Protein AF-0000000087421245 (afdb_homodimer)

Structure (mmCIF, N/CA/C/O backbone):
data_AF-0000000087421245-model_v1
#
loop_
_entity.id
_entity.type
_entity.pdbx_description
1 polymer 'FG-GAP repeat protein'
#
loop_
_atom_site.group_PDB
_atom_site.id
_atom_site.type_symbol
_atom_site.label_atom_id
_atom_site.label_alt_id
_atom_site.label_comp_id
_atom_site.label_asym_id
_atom_site.label_entity_id
_atom_site.label_seq_id
_atom_site.pdbx_PDB_ins_code
_atom_site.Cartn_x
_atom_site.Cartn_y
_atom_site.Cartn_z
_atom_site.occupancy
_atom_site.B_iso_or_equiv
_atom_site.auth_seq_id
_atom_site.auth_comp_id
_atom_site.auth_asym_id
_atom_site.auth_atom_id
_atom_site.pdbx_PDB_model_num
ATOM 1 N N . MET A 1 1 ? -49.594 -112.5 31.422 1 24.48 1 MET A N 1
ATOM 2 C CA . MET A 1 1 ? -49.312 -111.688 32.594 1 24.48 1 MET A CA 1
ATOM 3 C C . MET A 1 1 ? -48.125 -110.688 32.281 1 24.48 1 MET A C 1
ATOM 5 O O . MET A 1 1 ? -47 -111 32.594 1 24.48 1 MET A O 1
ATOM 9 N N . LEU A 1 2 ? -48.156 -110.125 31.016 1 25.55 2 LEU A N 1
ATOM 10 C CA . LEU A 1 2 ? -47.094 -109.625 30.172 1 25.55 2 LEU A CA 1
ATOM 11 C C . LEU A 1 2 ? -46.562 -108.312 30.703 1 25.55 2 LEU A C 1
ATOM 13 O O . LEU A 1 2 ? -47.344 -107.312 30.844 1 25.55 2 LEU A O 1
ATOM 17 N N . LEU A 1 3 ? -45.5 -108.375 31.531 1 21.8 3 LEU A N 1
ATOM 18 C CA . LEU A 1 3 ? -44.906 -107.375 32.438 1 21.8 3 LEU A CA 1
ATOM 19 C C . LEU A 1 3 ? -44.375 -106.188 31.688 1 21.8 3 LEU A C 1
ATOM 21 O O . LEU A 1 3 ? -43.469 -106.312 30.859 1 21.8 3 LEU A O 1
ATOM 25 N N . LYS A 1 4 ? -45.25 -105.188 31.266 1 25.66 4 LYS A N 1
ATOM 26 C CA . LYS A 1 4 ? -45.125 -104.062 30.359 1 25.66 4 LYS A CA 1
ATOM 27 C C . LYS A 1 4 ? -44.062 -103.125 30.875 1 25.66 4 LYS A C 1
ATOM 29 O O . LYS A 1 4 ? -44.219 -102.5 31.938 1 25.66 4 LYS A O 1
ATOM 34 N N . THR A 1 5 ? -42.719 -103.438 30.656 1 22.73 5 THR A N 1
ATOM 35 C CA . THR A 1 5 ? -41.531 -102.875 31.266 1 22.73 5 THR A CA 1
ATOM 36 C C . THR A 1 5 ? -41.469 -101.375 30.938 1 22.73 5 THR A C 1
ATOM 38 O O . THR A 1 5 ? -41.719 -100.938 29.797 1 22.73 5 THR A O 1
ATOM 41 N N . THR A 1 6 ? -41.719 -100.438 31.875 1 26.53 6 THR A N 1
ATOM 42 C CA . THR A 1 6 ? -41.906 -99 32 1 26.53 6 THR A CA 1
ATOM 43 C C . THR A 1 6 ? -40.625 -98.25 31.703 1 26.53 6 THR A C 1
ATOM 45 O O . THR A 1 6 ? -39.625 -98.375 32.438 1 26.53 6 THR A O 1
ATOM 48 N N . PRO A 1 7 ? -40.156 -98.25 30.406 1 26.2 7 PRO A N 1
ATOM 49 C CA . PRO A 1 7 ? -38.781 -97.812 30.234 1 26.2 7 PRO A CA 1
ATOM 50 C C . PRO A 1 7 ? -38.562 -96.375 30.75 1 26.2 7 PRO A C 1
ATOM 52 O O . PRO A 1 7 ? -39.5 -95.625 30.828 1 26.2 7 PRO A O 1
ATOM 55 N N . LEU A 1 8 ? -37.5 -96.125 31.562 1 21.48 8 LEU A N 1
ATOM 56 C CA . LEU A 1 8 ? -36.938 -95.062 32.344 1 21.48 8 LEU A CA 1
ATOM 57 C C . LEU A 1 8 ? -36.562 -93.875 31.438 1 21.48 8 LEU A C 1
ATOM 59 O O . LEU A 1 8 ? -35.844 -94 30.453 1 21.48 8 LEU A O 1
ATOM 63 N N . LYS A 1 9 ? -37.375 -92.812 31.391 1 23.55 9 LYS A N 1
ATOM 64 C CA . LYS A 1 9 ? -37.344 -91.5 30.703 1 23.55 9 LYS A CA 1
ATOM 65 C C . LYS A 1 9 ? -36.031 -90.75 30.938 1 23.55 9 LYS A C 1
ATOM 67 O O . LYS A 1 9 ? -35.688 -90.5 32.094 1 23.55 9 LYS A O 1
ATOM 72 N N . ALA A 1 10 ? -34.844 -91.062 30.234 1 19.59 10 ALA A N 1
ATOM 73 C CA . ALA A 1 10 ? -33.531 -90.438 30.344 1 19.59 10 ALA A CA 1
ATOM 74 C C . ALA A 1 10 ? -33.656 -88.938 30.203 1 19.59 10 ALA A C 1
ATOM 76 O O . ALA A 1 10 ? -34.312 -88.438 29.281 1 19.59 10 ALA A O 1
ATOM 77 N N . PHE A 1 11 ? -33.625 -88.188 31.297 1 23.89 11 PHE A N 1
ATOM 78 C CA . PHE A 1 11 ? -33.625 -86.688 31.484 1 23.89 11 PHE A CA 1
ATOM 79 C C . PHE A 1 11 ? -32.438 -86.062 30.797 1 23.89 11 PHE A C 1
ATOM 81 O O . PHE A 1 11 ? -31.297 -86.375 31.125 1 23.89 11 PHE A O 1
ATOM 88 N N . ALA A 1 12 ? -32.406 -85.938 29.469 1 23.75 12 ALA A N 1
ATOM 89 C CA . ALA A 1 12 ? -31.328 -85.25 28.734 1 23.75 12 ALA A CA 1
ATOM 90 C C . ALA A 1 12 ? -31.078 -83.875 29.281 1 23.75 12 ALA A C 1
ATOM 92 O O . ALA A 1 12 ? -32 -83.062 29.375 1 23.75 12 ALA A O 1
ATOM 93 N N . ILE A 1 13 ? -30.141 -83.688 30.188 1 23.81 13 ILE A N 1
ATOM 94 C CA . ILE A 1 13 ? -29.672 -82.438 30.781 1 23.81 13 ILE A CA 1
ATOM 95 C C . ILE A 1 13 ? -29.172 -81.5 29.672 1 23.81 13 ILE A C 1
ATOM 97 O O . ILE A 1 13 ? -28.266 -81.875 28.922 1 23.81 13 ILE A O 1
ATOM 101 N N . VAL A 1 14 ? -30.031 -80.75 29 1 24.94 14 VAL A N 1
ATOM 102 C CA . VAL A 1 14 ? -29.75 -79.688 28.016 1 24.94 14 VAL A CA 1
ATOM 103 C C . VAL A 1 14 ? -28.781 -78.688 28.609 1 24.94 14 VAL A C 1
ATOM 105 O O . VAL A 1 14 ? -29.094 -78 29.609 1 24.94 14 VAL A O 1
ATOM 108 N N . CYS A 1 15 ? -27.453 -78.938 28.656 1 23.45 15 CYS A N 1
ATOM 109 C CA . CYS A 1 15 ? -26.438 -78 29.078 1 23.45 15 CYS A CA 1
ATOM 110 C C . CYS A 1 15 ? -26.547 -76.688 28.297 1 23.45 15 CYS A C 1
ATOM 112 O O . CYS A 1 15 ? -26.422 -76.688 27.078 1 23.45 15 CYS A O 1
ATOM 114 N N . LEU A 1 16 ? -27.359 -75.75 28.719 1 24.67 16 LEU A N 1
ATOM 115 C CA . LEU A 1 16 ? -27.484 -74.438 28.219 1 24.67 16 LEU A CA 1
ATOM 116 C C . LEU A 1 16 ? -26.141 -73.688 28.219 1 24.67 16 LEU A C 1
ATOM 118 O O . LEU A 1 16 ? -25.562 -73.5 29.281 1 24.67 16 LEU A O 1
ATOM 122 N N . VAL A 1 17 ? -25.188 -74.125 27.359 1 28.23 17 VAL A N 1
ATOM 123 C CA . VAL A 1 17 ? -23.969 -73.312 27.281 1 28.23 17 VAL A CA 1
ATOM 124 C C . VAL A 1 17 ? -24.297 -71.875 27.031 1 28.23 17 VAL A C 1
ATOM 126 O O . VAL A 1 17 ? -25.016 -71.5 26.094 1 28.23 17 VAL A O 1
ATOM 129 N N . GLY A 1 18 ? -24.297 -71 28.062 1 26.14 18 GLY A N 1
ATOM 130 C CA . GLY A 1 18 ? -24.391 -69.562 28.078 1 26.14 18 GLY A CA 1
ATOM 131 C C . GLY A 1 18 ? -23.406 -68.875 27.156 1 26.14 18 GLY A C 1
ATOM 132 O O . GLY A 1 18 ? -22.188 -69.062 27.281 1 26.14 18 GLY A O 1
ATOM 133 N N . TYR A 1 19 ? -23.75 -68.75 25.828 1 27.34 19 TYR A N 1
ATOM 134 C CA . TYR A 1 19 ? -22.938 -67.938 24.922 1 27.34 19 TYR A CA 1
ATOM 135 C C . TYR A 1 19 ? -22.703 -66.562 25.469 1 27.34 19 TYR A C 1
ATOM 137 O O . TYR A 1 19 ? -23.672 -65.812 25.75 1 27.34 19 TYR A O 1
ATOM 145 N N . THR A 1 20 ? -21.75 -66.375 26.391 1 29.64 20 THR A N 1
ATOM 146 C CA . THR A 1 20 ? -21.359 -65 26.75 1 29.64 20 THR A CA 1
ATOM 147 C C . THR A 1 20 ? -20.984 -64.188 25.5 1 29.64 20 THR A C 1
ATOM 149 O O . THR A 1 20 ? -20.062 -64.562 24.766 1 29.64 20 THR A O 1
ATOM 152 N N . LEU A 1 21 ? -21.969 -63.531 24.875 1 30.27 21 LEU A N 1
ATOM 153 C CA . LEU A 1 21 ? -21.719 -62.5 23.859 1 30.27 21 LEU A CA 1
ATOM 154 C C . LEU A 1 21 ? -20.734 -61.469 24.375 1 30.27 21 LEU A C 1
ATOM 156 O O . LEU A 1 21 ? -21.031 -60.75 25.328 1 30.27 21 LEU A O 1
ATOM 160 N N . SER A 1 22 ? -19.438 -61.75 24.375 1 32.62 22 SER A N 1
ATOM 161 C CA . SER A 1 22 ? -18.484 -60.656 24.594 1 32.62 22 SER A CA 1
ATOM 162 C C . SER A 1 22 ? -18.719 -59.531 23.609 1 32.62 22 SER A C 1
ATOM 164 O O . SER A 1 22 ? -18.641 -59.719 22.406 1 32.62 22 SER A O 1
ATOM 166 N N . ILE A 1 23 ? -19.562 -58.625 24 1 34.75 23 ILE A N 1
ATOM 167 C CA . ILE A 1 23 ? -19.625 -57.344 23.281 1 34.75 23 ILE A CA 1
ATOM 168 C C . ILE A 1 23 ? -18.219 -56.719 23.219 1 34.75 23 ILE A C 1
ATOM 170 O O . ILE A 1 23 ? -17.656 -56.375 24.25 1 34.75 23 ILE A O 1
ATOM 174 N N . ALA A 1 24 ? -17.406 -57.156 22.25 1 35.84 24 ALA A N 1
ATOM 175 C CA . ALA A 1 24 ? -16.234 -56.344 21.969 1 35.84 24 ALA A CA 1
ATOM 176 C C . ALA A 1 24 ? -16.625 -54.875 21.797 1 35.84 24 ALA A C 1
ATOM 178 O O . ALA A 1 24 ? -17.406 -54.5 20.922 1 35.84 24 ALA A O 1
ATOM 179 N N . THR A 1 25 ? -16.656 -54.156 22.906 1 37.25 25 THR A N 1
ATOM 180 C CA . THR A 1 25 ? -16.672 -52.719 22.75 1 37.25 25 THR A CA 1
ATOM 181 C C . THR A 1 25 ? -15.594 -52.25 21.781 1 37.25 25 THR A C 1
ATOM 183 O O . THR A 1 25 ? -14.398 -52.406 22.062 1 37.25 25 THR A O 1
ATOM 186 N N . GLY A 1 26 ? -15.828 -52.406 20.516 1 29.53 26 GLY A N 1
ATOM 187 C CA . GLY A 1 26 ? -14.938 -51.688 19.641 1 29.53 26 GLY A CA 1
ATOM 188 C C . GLY A 1 26 ? -14.742 -50.219 20.047 1 29.53 26 GLY A C 1
ATOM 189 O O . GLY A 1 26 ? -15.695 -49.438 20.062 1 29.53 26 GLY A O 1
ATOM 190 N N . ALA A 1 27 ? -13.797 -50.031 20.984 1 33.53 27 ALA A N 1
ATOM 191 C CA . ALA A 1 27 ? -13.352 -48.625 21.078 1 33.53 27 ALA A CA 1
ATOM 192 C C . ALA A 1 27 ? -13.195 -48 19.688 1 33.53 27 ALA A C 1
ATOM 194 O O . ALA A 1 27 ? -12.469 -48.531 18.844 1 33.53 27 ALA A O 1
ATOM 195 N N . ASP A 1 28 ? -14.242 -47.438 19.344 1 34.66 28 ASP A N 1
ATOM 196 C CA . ASP A 1 28 ? -14.023 -46.562 18.188 1 34.66 28 ASP A CA 1
ATOM 197 C C . ASP A 1 28 ? -12.672 -45.844 18.281 1 34.66 28 ASP A C 1
ATOM 199 O O . ASP A 1 28 ? -12.438 -45.094 19.219 1 34.66 28 ASP A O 1
ATOM 203 N N . ALA A 1 29 ? -11.641 -46.469 17.938 1 35.34 29 ALA A N 1
ATOM 204 C CA . ALA A 1 29 ? -10.461 -45.625 17.75 1 35.34 29 ALA A CA 1
ATOM 205 C C . ALA A 1 29 ? -10.844 -44.25 17.219 1 35.34 29 ALA A C 1
ATOM 207 O O . ALA A 1 29 ? -11.344 -44.125 16.094 1 35.34 29 ALA A O 1
ATOM 208 N N . VAL A 1 30 ? -11.312 -43.438 18.109 1 38.5 30 VAL A N 1
ATOM 209 C CA . VAL A 1 30 ? -11.328 -42.031 17.672 1 38.5 30 VAL A CA 1
ATOM 210 C C . VAL A 1 30 ? -10.109 -41.75 16.797 1 38.5 30 VAL A C 1
ATOM 212 O O . VAL A 1 30 ? -8.969 -41.906 17.25 1 38.5 30 VAL A O 1
ATOM 215 N N . ALA A 1 31 ? -10.242 -42.031 15.516 1 38.03 31 ALA A N 1
ATOM 216 C CA . ALA A 1 31 ? -9.219 -41.531 14.594 1 38.03 31 ALA A CA 1
ATOM 217 C C . ALA A 1 31 ? -8.516 -40.312 15.164 1 38.03 31 ALA A C 1
ATOM 219 O O . ALA A 1 31 ? -9.164 -39.312 15.523 1 38.03 31 ALA A O 1
ATOM 220 N N . ALA A 1 32 ? -7.414 -40.344 15.789 1 43.06 32 ALA A N 1
ATOM 221 C CA . ALA A 1 32 ? -6.59 -39.219 16.203 1 43.06 32 ALA A CA 1
ATOM 222 C C . ALA A 1 32 ? -6.699 -38.062 15.203 1 43.06 32 ALA A C 1
ATOM 224 O O . ALA A 1 32 ? -6.527 -38.25 14 1 43.06 32 ALA A O 1
ATOM 225 N N . GLU A 1 33 ? -7.512 -37.125 15.438 1 52.19 33 GLU A N 1
ATOM 226 C CA . GLU A 1 33 ? -7.496 -35.938 14.609 1 52.19 33 GLU A CA 1
ATOM 227 C C . GLU A 1 33 ? -6.074 -35.562 14.195 1 52.19 33 GLU A C 1
ATOM 229 O O . GLU A 1 33 ? -5.172 -35.5 15.031 1 52.19 33 GLU A O 1
ATOM 234 N N . GLN A 1 34 ? -5.648 -35.906 12.992 1 61.88 34 GLN A N 1
ATOM 235 C CA . GLN A 1 34 ? -4.312 -35.625 12.469 1 61.88 34 GLN A CA 1
ATOM 236 C C . GLN A 1 34 ? -3.879 -34.219 12.789 1 61.88 34 GLN A C 1
ATOM 238 O O . GLN A 1 34 ? -4.68 -33.281 12.695 1 61.88 34 GLN A O 1
ATOM 243 N N . PRO A 1 35 ? -2.756 -34.094 13.359 1 74.69 35 PRO A N 1
ATOM 244 C CA . PRO A 1 35 ? -2.191 -32.781 13.641 1 74.69 35 PRO A CA 1
ATOM 245 C C . PRO A 1 35 ? -2.25 -31.828 12.438 1 74.69 35 PRO A C 1
ATOM 247 O O . PRO A 1 35 ? -2.045 -32.281 11.297 1 74.69 35 PRO A O 1
ATOM 250 N N . THR A 1 36 ? -2.896 -30.734 12.648 1 90.06 36 THR A N 1
ATOM 251 C CA . THR A 1 36 ? -3.059 -29.75 11.586 1 90.06 36 THR A CA 1
ATOM 252 C C . THR A 1 36 ? -2.158 -28.531 11.828 1 90.06 36 THR A C 1
ATOM 254 O O . THR A 1 36 ? -1.946 -28.125 12.969 1 90.06 36 THR A O 1
ATOM 257 N N . VAL A 1 37 ? -1.538 -28.156 10.727 1 96 37 VAL A N 1
ATOM 258 C CA . VAL A 1 37 ? -0.744 -26.938 10.773 1 96 37 VAL A CA 1
ATOM 259 C C . VAL A 1 37 ? -1.659 -25.734 10.984 1 96 37 VAL A C 1
ATOM 261 O O . VAL A 1 37 ? -2.727 -25.641 10.375 1 96 37 VAL A O 1
ATOM 264 N N . THR A 1 38 ? -1.268 -24.859 11.883 1 96.81 38 THR A N 1
ATOM 265 C CA . THR A 1 38 ? -2.018 -23.625 12.078 1 96.81 38 THR A CA 1
ATOM 266 C C . THR A 1 38 ? -1.212 -22.422 11.594 1 96.81 38 THR A C 1
ATOM 268 O O . THR A 1 38 ? 0.007 -22.5 11.438 1 96.81 38 THR A O 1
ATOM 271 N N . PHE A 1 39 ? -1.955 -21.297 11.352 1 98.19 39 PHE A N 1
ATOM 272 C CA . PHE A 1 39 ? -1.296 -20.141 10.758 1 98.19 39 PHE A CA 1
ATOM 273 C C . PHE A 1 39 ? -1.728 -18.844 11.445 1 98.19 39 PHE A C 1
ATOM 275 O O . PHE A 1 39 ? -2.9 -18.688 11.789 1 98.19 39 PHE A O 1
ATOM 282 N N . LYS A 1 40 ? -0.747 -18.016 11.711 1 98 40 LYS A N 1
ATOM 283 C CA . LYS A 1 40 ? -1.079 -16.609 11.93 1 98 40 LYS A CA 1
ATOM 284 C C . LYS A 1 40 ? -1.313 -15.891 10.602 1 98 40 LYS A C 1
ATOM 286 O O . LYS A 1 40 ? -0.447 -15.891 9.727 1 98 40 LYS A O 1
ATOM 291 N N . LYS A 1 41 ? -2.428 -15.273 10.453 1 98.44 41 LYS A N 1
ATOM 292 C CA . LYS A 1 41 ? -2.834 -14.672 9.18 1 98.44 41 LYS A CA 1
ATOM 293 C C . LYS A 1 41 ? -2.635 -13.156 9.203 1 98.44 41 LYS A C 1
ATOM 295 O O . LYS A 1 41 ? -3.182 -12.461 10.062 1 98.44 41 LYS A O 1
ATOM 300 N N . ILE A 1 42 ? -1.871 -12.609 8.305 1 98.44 42 ILE A N 1
ATOM 301 C CA . ILE A 1 42 ? -1.541 -11.188 8.242 1 98.44 42 ILE A CA 1
ATOM 302 C C . ILE A 1 42 ? -2.043 -10.602 6.926 1 98.44 42 ILE A C 1
ATOM 304 O O . ILE A 1 42 ? -1.523 -10.922 5.855 1 98.44 42 ILE A O 1
ATOM 308 N N . PRO A 1 43 ? -3.074 -9.734 6.953 1 98.5 43 PRO A N 1
ATOM 309 C CA . PRO A 1 43 ? -3.521 -9.078 5.723 1 98.5 43 PRO A CA 1
ATOM 310 C C . PRO A 1 43 ? -2.568 -7.973 5.262 1 98.5 43 PRO A C 1
ATOM 312 O O . PRO A 1 43 ? -2.133 -7.152 6.07 1 98.5 43 PRO A O 1
ATOM 315 N N . LEU A 1 44 ? -2.236 -7.973 4 1 98.69 44 LEU A N 1
ATOM 316 C CA . LEU A 1 44 ? -1.309 -6.98 3.465 1 98.69 44 LEU A CA 1
ATOM 317 C C . LEU A 1 44 ? -2.049 -5.938 2.637 1 98.69 44 LEU A C 1
ATOM 319 O O . LEU A 1 44 ? -1.754 -4.742 2.729 1 98.69 44 LEU A O 1
ATOM 323 N N . ALA A 1 45 ? -2.996 -6.434 1.81 1 98.69 45 ALA A N 1
ATOM 324 C CA . ALA A 1 45 ? -3.66 -5.52 0.884 1 98.69 45 ALA A CA 1
ATOM 325 C C . ALA A 1 45 ? -4.922 -6.152 0.3 1 98.69 45 ALA A C 1
ATOM 327 O O . ALA A 1 45 ? -5.062 -7.375 0.287 1 98.69 45 ALA A O 1
ATOM 328 N N . VAL A 1 46 ? -5.812 -5.332 -0.178 1 98.31 46 VAL A N 1
ATOM 329 C CA . VAL A 1 46 ? -6.941 -5.742 -1.006 1 98.31 46 VAL A CA 1
ATOM 330 C C . VAL A 1 46 ? -6.949 -4.938 -2.305 1 98.31 46 VAL A C 1
ATOM 332 O O . VAL A 1 46 ? -6.996 -3.707 -2.281 1 98.31 46 VAL A O 1
ATOM 335 N N . SER A 1 47 ? -6.852 -5.559 -3.398 1 97.88 47 SER A N 1
ATOM 336 C CA . SER A 1 47 ? -6.871 -5.039 -4.762 1 97.88 47 SER A CA 1
ATOM 337 C C . SER A 1 47 ? -7.164 -6.145 -5.77 1 97.88 47 SER A C 1
ATOM 339 O O . SER A 1 47 ? -7.207 -7.324 -5.414 1 97.88 47 SER A O 1
ATOM 341 N N . PRO A 1 48 ? -7.32 -5.809 -7.043 1 97.06 48 PRO A N 1
ATOM 342 C CA . PRO A 1 48 ? -7.566 -6.844 -8.047 1 97.06 48 PRO A CA 1
ATOM 343 C C . PRO A 1 48 ? -6.309 -7.633 -8.406 1 97.06 48 PRO A C 1
ATOM 345 O O . PRO A 1 48 ? -6.305 -8.383 -9.383 1 97.06 48 PRO A O 1
ATOM 348 N N . ASN A 1 49 ? -5.293 -7.488 -7.664 1 96.81 49 ASN A N 1
ATOM 349 C CA . ASN A 1 49 ? -4.035 -8.164 -7.961 1 96.81 49 ASN A CA 1
ATOM 350 C C . ASN A 1 49 ? -4.156 -9.672 -7.801 1 96.81 49 ASN A C 1
ATOM 352 O O . ASN A 1 49 ? -4.828 -10.156 -6.887 1 96.81 49 ASN A O 1
ATOM 356 N N . GLU A 1 50 ? -3.371 -10.422 -8.711 1 97.19 50 GLU A N 1
ATOM 357 C CA . GLU A 1 50 ? -3.459 -11.875 -8.633 1 97.19 50 GLU A CA 1
ATOM 358 C C . GLU A 1 50 ? -2.072 -12.516 -8.664 1 97.19 50 GLU A C 1
ATOM 360 O O . GLU A 1 50 ? -1.95 -13.734 -8.734 1 97.19 50 GLU A O 1
ATOM 365 N N . GLY A 1 51 ? -1.019 -11.742 -8.688 1 96.94 51 GLY A N 1
ATOM 366 C CA . GLY A 1 51 ? 0.346 -12.25 -8.68 1 96.94 51 GLY A CA 1
ATOM 367 C C . GLY A 1 51 ? 1.099 -11.922 -7.406 1 96.94 51 GLY A C 1
ATOM 368 O O . GLY A 1 51 ? 0.753 -10.977 -6.699 1 96.94 51 GLY A O 1
ATOM 369 N N . CYS A 1 52 ? 2.117 -12.688 -7.105 1 98.25 52 CYS A N 1
ATOM 370 C CA . CYS A 1 52 ? 2.996 -12.391 -5.98 1 98.25 52 CYS A CA 1
ATOM 371 C C . CYS A 1 52 ? 4.344 -13.086 -6.145 1 98.25 52 CYS A C 1
ATOM 373 O O . CYS A 1 52 ? 4.461 -14.055 -6.902 1 98.25 52 CYS A O 1
ATOM 375 N N . ALA A 1 53 ? 5.297 -12.617 -5.465 1 98.81 53 ALA A N 1
ATOM 376 C CA . ALA A 1 53 ? 6.645 -13.18 -5.41 1 98.81 53 ALA A CA 1
ATOM 377 C C . ALA A 1 53 ? 7.293 -12.906 -4.055 1 98.81 53 ALA A C 1
ATOM 379 O O . ALA A 1 53 ? 6.766 -12.141 -3.25 1 98.81 53 ALA A O 1
ATOM 380 N N . VAL A 1 54 ? 8.367 -13.633 -3.752 1 98.81 54 VAL A N 1
ATOM 381 C CA . VAL A 1 54 ? 9.102 -13.477 -2.504 1 98.81 54 VAL A CA 1
ATOM 382 C C . VAL A 1 54 ? 10.594 -13.328 -2.799 1 98.81 54 VAL A C 1
ATOM 384 O O . VAL A 1 54 ? 11.141 -14.031 -3.65 1 98.81 54 VAL A O 1
ATOM 387 N N . ALA A 1 55 ? 11.188 -12.391 -2.154 1 98.81 55 ALA A N 1
ATOM 388 C CA . ALA A 1 55 ? 12.633 -12.188 -2.254 1 98.81 55 ALA A CA 1
ATOM 389 C C . ALA A 1 55 ? 13.133 -11.25 -1.157 1 98.81 55 ALA A C 1
ATOM 391 O O . ALA A 1 55 ? 12.344 -10.531 -0.535 1 98.81 55 ALA A O 1
ATOM 392 N N . ASP A 1 56 ? 14.414 -11.336 -0.86 1 98.75 56 ASP A N 1
ATOM 393 C CA . ASP A 1 56 ? 15.039 -10.328 -0.009 1 98.75 56 ASP A CA 1
ATOM 394 C C . ASP A 1 56 ? 15.336 -9.055 -0.795 1 98.75 56 ASP A C 1
ATOM 396 O O . ASP A 1 56 ? 16.438 -8.883 -1.316 1 98.75 56 ASP A O 1
ATOM 400 N N . ILE A 1 57 ? 14.422 -8.117 -0.855 1 98.81 57 ILE A N 1
ATOM 401 C CA . ILE A 1 57 ? 14.414 -6.965 -1.751 1 98.81 57 ILE A CA 1
ATOM 402 C C . ILE A 1 57 ? 15.453 -5.945 -1.296 1 98.81 57 ILE A C 1
ATOM 404 O O . ILE A 1 57 ? 16.156 -5.355 -2.121 1 98.81 57 ILE A O 1
ATOM 408 N N . ASP A 1 58 ? 15.555 -5.746 0.012 1 98.69 58 ASP A N 1
ATOM 409 C CA . ASP A 1 58 ? 16.375 -4.652 0.519 1 98.69 58 ASP A CA 1
ATOM 410 C C . ASP A 1 58 ? 17.672 -5.176 1.127 1 98.69 58 ASP A C 1
ATOM 412 O O . ASP A 1 58 ? 18.391 -4.438 1.799 1 98.69 58 ASP A O 1
ATOM 416 N N . ARG A 1 59 ? 17.922 -6.477 1.001 1 98.44 59 ARG A N 1
ATOM 417 C CA . ARG A 1 59 ? 19.156 -7.129 1.419 1 98.44 59 ARG A CA 1
ATOM 418 C C . ARG A 1 59 ? 19.344 -7.031 2.93 1 98.44 59 ARG A C 1
ATOM 420 O O . ARG A 1 59 ? 20.469 -6.805 3.406 1 98.44 59 ARG A O 1
ATOM 427 N N . ASP A 1 60 ? 18.297 -7.109 3.656 1 97.94 60 ASP A N 1
ATOM 428 C CA . ASP A 1 60 ? 18.422 -7.055 5.109 1 97.94 60 ASP A CA 1
ATOM 429 C C . ASP A 1 60 ? 18.359 -8.453 5.719 1 97.94 60 ASP A C 1
ATOM 431 O O . ASP A 1 60 ? 18.328 -8.602 6.941 1 97.94 60 ASP A O 1
ATOM 435 N N . GLY A 1 61 ? 18.266 -9.445 4.891 1 98.25 61 GLY A N 1
ATOM 436 C CA . GLY A 1 61 ? 18.297 -10.828 5.332 1 98.25 61 GLY A CA 1
ATOM 437 C C . GLY A 1 61 ? 16.922 -11.398 5.59 1 98.25 61 GLY A C 1
ATOM 438 O O . GLY A 1 61 ? 16.781 -12.57 5.953 1 98.25 61 GLY A O 1
ATOM 439 N N . LYS A 1 62 ? 15.945 -10.664 5.438 1 98.56 62 LYS A N 1
ATOM 440 C CA . LYS A 1 62 ? 14.562 -11.117 5.57 1 98.56 62 LYS A CA 1
ATOM 441 C C . LYS A 1 62 ? 13.852 -11.125 4.219 1 98.56 62 LYS A C 1
ATOM 443 O O . LYS A 1 62 ? 14.039 -10.219 3.408 1 98.56 62 LYS A O 1
ATOM 448 N N . LEU A 1 63 ? 13.078 -12.148 4.012 1 98.81 63 LEU A N 1
ATOM 449 C CA . LEU A 1 63 ? 12.344 -12.234 2.754 1 98.81 63 LEU A CA 1
ATOM 450 C C . LEU A 1 63 ? 11.102 -11.344 2.787 1 98.81 63 LEU A C 1
ATOM 452 O O . LEU A 1 63 ? 10.398 -11.289 3.799 1 98.81 63 LEU A O 1
ATOM 456 N N . ASP A 1 64 ? 10.906 -10.648 1.692 1 98.88 64 ASP A N 1
ATOM 457 C CA . ASP A 1 64 ? 9.797 -9.719 1.509 1 98.88 64 ASP A CA 1
ATOM 458 C C . ASP A 1 64 ? 8.781 -10.266 0.506 1 98.88 64 ASP A C 1
ATOM 460 O O . ASP A 1 64 ? 9.023 -11.289 -0.134 1 98.88 64 ASP A O 1
ATOM 464 N N . VAL A 1 65 ? 7.664 -9.594 0.421 1 98.88 65 VAL A N 1
ATOM 465 C CA . VAL A 1 65 ? 6.605 -10.039 -0.482 1 98.88 65 VAL A CA 1
ATOM 466 C C . VAL A 1 65 ? 6.348 -8.969 -1.542 1 98.88 65 VAL A C 1
ATOM 468 O O . VAL A 1 65 ? 6.227 -7.785 -1.221 1 98.88 65 VAL A O 1
ATOM 471 N N . ILE A 1 66 ? 6.391 -9.398 -2.803 1 98.88 66 ILE A N 1
ATOM 472 C CA . ILE A 1 66 ? 5.957 -8.562 -3.922 1 98.88 66 ILE A CA 1
ATOM 473 C C . ILE A 1 66 ? 4.539 -8.945 -4.336 1 98.88 66 ILE A C 1
ATOM 475 O O . ILE A 1 66 ? 4.254 -10.125 -4.566 1 98.88 66 ILE A O 1
ATOM 479 N N . ALA A 1 67 ? 3.666 -7.961 -4.422 1 98.44 67 ALA A N 1
ATOM 480 C CA . ALA A 1 67 ? 2.307 -8.195 -4.902 1 98.44 67 ALA A CA 1
ATOM 481 C C . ALA A 1 67 ? 1.688 -6.906 -5.438 1 98.44 67 ALA A C 1
ATOM 483 O O . ALA A 1 67 ? 1.566 -5.918 -4.707 1 98.44 67 ALA A O 1
ATOM 484 N N . GLY A 1 68 ? 1.32 -6.934 -6.68 1 97.62 68 GLY A N 1
ATOM 485 C CA . GLY A 1 68 ? 0.674 -5.781 -7.281 1 97.62 68 GLY A CA 1
ATOM 486 C C . GLY A 1 68 ? 1.577 -4.562 -7.363 1 97.62 68 GLY A C 1
ATOM 487 O O . GLY A 1 68 ? 2.693 -4.645 -7.879 1 97.62 68 GLY A O 1
ATOM 488 N N . ARG A 1 69 ? 1.048 -3.441 -6.836 1 98.44 69 ARG A N 1
ATOM 489 C CA . ARG A 1 69 ? 1.703 -2.148 -7.004 1 98.44 69 ARG A CA 1
ATOM 490 C C . ARG A 1 69 ? 2.758 -1.924 -5.926 1 98.44 69 ARG A C 1
ATOM 492 O O . ARG A 1 69 ? 3.506 -0.945 -5.973 1 98.44 69 ARG A O 1
ATOM 499 N N . ASN A 1 70 ? 2.859 -2.869 -4.949 1 98.75 70 ASN A N 1
ATOM 500 C CA . ASN A 1 70 ? 3.723 -2.666 -3.791 1 98.75 70 ASN A CA 1
ATOM 501 C C . ASN A 1 70 ? 4.598 -3.887 -3.523 1 98.75 70 ASN A C 1
ATOM 503 O O . ASN A 1 70 ? 4.332 -4.973 -4.039 1 98.75 70 ASN A O 1
ATOM 507 N N . TRP A 1 71 ? 5.641 -3.676 -2.908 1 98.88 71 TRP A N 1
ATOM 508 C CA . TRP A 1 71 ? 6.289 -4.73 -2.137 1 98.88 71 TRP A CA 1
ATOM 509 C C . TRP A 1 71 ? 6.148 -4.477 -0.639 1 98.88 71 TRP A C 1
ATOM 511 O O . TRP A 1 71 ? 5.852 -3.357 -0.219 1 98.88 71 TRP A O 1
ATOM 521 N N . PHE A 1 72 ? 6.184 -5.484 0.116 1 98.81 72 PHE A N 1
ATOM 522 C CA . PHE A 1 72 ? 5.926 -5.477 1.552 1 98.81 72 PHE A CA 1
ATOM 523 C C . PHE A 1 72 ? 7.133 -6 2.32 1 98.81 72 PHE A C 1
ATOM 525 O O . PHE A 1 72 ? 7.527 -7.16 2.158 1 98.81 72 PHE A O 1
ATOM 532 N N . ALA A 1 73 ? 7.652 -5.156 3.166 1 98.62 73 ALA A N 1
ATOM 533 C CA . ALA A 1 73 ? 8.93 -5.441 3.811 1 98.62 73 ALA A CA 1
ATOM 534 C C . ALA A 1 73 ? 8.727 -6.184 5.129 1 98.62 73 ALA A C 1
ATOM 536 O O . ALA A 1 73 ? 8.023 -5.695 6.02 1 98.62 73 ALA A O 1
ATOM 537 N N . ALA A 1 74 ? 9.312 -7.391 5.211 1 98.12 74 ALA A N 1
ATOM 538 C CA . ALA A 1 74 ? 9.336 -8.109 6.484 1 98.12 74 ALA A CA 1
ATOM 539 C C . ALA A 1 74 ? 10.203 -7.387 7.508 1 98.12 74 ALA A C 1
ATOM 541 O O . ALA A 1 74 ? 11.172 -6.715 7.145 1 98.12 74 ALA A O 1
ATOM 542 N N . PRO A 1 75 ? 9.844 -7.402 8.859 1 96.81 75 PRO A N 1
ATOM 543 C CA . PRO A 1 75 ? 8.867 -8.352 9.391 1 96.81 75 PRO A CA 1
ATOM 544 C C . PRO A 1 75 ? 7.48 -7.738 9.562 1 96.81 75 PRO A C 1
ATOM 546 O O . PRO A 1 75 ? 6.516 -8.461 9.828 1 96.81 75 PRO A O 1
ATOM 549 N N . ASP A 1 76 ? 7.363 -6.402 9.414 1 95.56 76 ASP A N 1
ATOM 550 C CA . ASP A 1 76 ? 6.074 -5.777 9.688 1 95.56 76 ASP A CA 1
ATOM 551 C C . ASP A 1 76 ? 5.203 -5.742 8.438 1 95.56 76 ASP A C 1
ATOM 553 O O . ASP A 1 76 ? 4 -5.484 8.516 1 95.56 76 ASP A O 1
ATOM 557 N N . PHE A 1 77 ? 5.797 -5.883 7.289 1 98.31 77 PHE A N 1
ATOM 558 C CA . PHE A 1 77 ? 5.148 -5.977 5.988 1 98.31 77 PHE A CA 1
ATOM 559 C C . PHE A 1 77 ? 4.441 -4.672 5.641 1 98.31 77 PHE A C 1
ATOM 561 O O . PHE A 1 77 ? 3.377 -4.684 5.02 1 98.31 77 PHE A O 1
ATOM 568 N N . ALA A 1 78 ? 5.051 -3.566 6.082 1 97.75 78 ALA A N 1
ATOM 569 C CA . ALA A 1 78 ? 4.57 -2.258 5.648 1 97.75 78 ALA A CA 1
ATOM 570 C C . ALA A 1 78 ? 4.777 -2.066 4.148 1 97.75 78 ALA A C 1
ATOM 572 O O . ALA A 1 78 ? 5.828 -2.428 3.611 1 97.75 78 ALA A O 1
ATOM 573 N N . ALA A 1 79 ? 3.826 -1.489 3.531 1 98.69 79 ALA A N 1
ATOM 574 C CA . ALA A 1 79 ? 3.828 -1.357 2.076 1 98.69 79 ALA A CA 1
ATOM 575 C C . ALA A 1 79 ? 4.895 -0.366 1.616 1 98.69 79 ALA A C 1
ATOM 577 O O . ALA A 1 79 ? 5.098 0.674 2.248 1 98.69 79 ALA A O 1
ATOM 578 N N . ARG A 1 80 ? 5.547 -0.649 0.557 1 98.62 80 ARG A N 1
ATOM 579 C CA . ARG A 1 80 ? 6.426 0.234 -0.203 1 98.62 80 ARG A CA 1
ATOM 580 C C . ARG A 1 80 ? 6.078 0.208 -1.688 1 98.62 80 ARG A C 1
ATOM 582 O O . ARG A 1 80 ? 5.785 -0.853 -2.242 1 98.62 80 ARG A O 1
ATOM 589 N N . PRO A 1 81 ? 6.105 1.398 -2.297 1 98.56 81 PRO A N 1
ATOM 590 C CA . PRO A 1 81 ? 5.711 1.415 -3.707 1 98.56 81 PRO A CA 1
ATOM 591 C C . PRO A 1 81 ? 6.707 0.687 -4.605 1 98.56 81 PRO A C 1
ATOM 593 O O . PRO A 1 81 ? 7.914 0.752 -4.375 1 98.56 81 PRO A O 1
ATOM 596 N N . LEU A 1 82 ? 6.125 0.023 -5.551 1 98.69 82 LEU A N 1
ATOM 597 C CA . LEU A 1 82 ? 6.965 -0.634 -6.547 1 98.69 82 LEU A CA 1
ATOM 598 C C . LEU A 1 82 ? 6.715 -0.052 -7.934 1 98.69 82 LEU A C 1
ATOM 600 O O . LEU A 1 82 ? 7.66 0.351 -8.617 1 98.69 82 LEU A O 1
ATOM 604 N N . ARG A 1 83 ? 5.434 0.032 -8.273 1 98.5 83 ARG A N 1
ATOM 605 C CA . ARG A 1 83 ? 5.086 0.429 -9.633 1 98.5 83 ARG A CA 1
ATOM 606 C C . ARG A 1 83 ? 3.627 0.867 -9.719 1 98.5 83 ARG A C 1
ATOM 608 O O . ARG A 1 83 ? 2.863 0.692 -8.766 1 98.5 83 ARG A O 1
ATOM 615 N N . ASN A 1 84 ? 3.4 1.486 -10.906 1 96.94 84 ASN A N 1
ATOM 616 C CA . ASN A 1 84 ? 2.002 1.643 -11.289 1 96.94 84 ASN A CA 1
ATOM 617 C C . ASN A 1 84 ? 1.527 0.481 -12.156 1 96.94 84 ASN A C 1
ATOM 619 O O . ASN A 1 84 ? 2.268 0.004 -13.023 1 96.94 84 ASN A O 1
ATOM 623 N N . ILE A 1 85 ? 0.319 -0.03 -11.891 1 97.69 85 ILE A N 1
ATOM 624 C CA . ILE A 1 85 ? -0.347 -1.009 -12.742 1 97.69 85 ILE A CA 1
ATOM 625 C C . ILE A 1 85 ? -1.76 -0.532 -13.062 1 97.69 85 ILE A C 1
ATOM 627 O O . ILE A 1 85 ? -2.543 -0.223 -12.164 1 97.69 85 ILE A O 1
ATOM 631 N N . GLU A 1 86 ? -2.062 -0.516 -14.328 1 97 86 GLU A N 1
ATOM 632 C CA . GLU A 1 86 ? -3.379 -0.053 -14.758 1 97 86 GLU A CA 1
ATOM 633 C C . GLU A 1 86 ? -4.445 -1.112 -14.5 1 97 86 GLU A C 1
ATOM 635 O O . GLU A 1 86 ? -4.172 -2.311 -14.578 1 97 86 GLU A O 1
ATOM 640 N N . GLU A 1 87 ? -5.605 -0.608 -14.164 1 97.25 87 GLU A N 1
ATOM 641 C CA . GLU A 1 87 ? -6.789 -1.453 -14.039 1 97.25 87 GLU A CA 1
ATOM 642 C C . GLU A 1 87 ? -7.512 -1.59 -15.375 1 97.25 87 GLU A C 1
ATOM 644 O O . GLU A 1 87 ? -7.508 -0.662 -16.188 1 97.25 87 GLU A O 1
ATOM 649 N N . PHE A 1 88 ? -8.07 -2.771 -15.578 1 96.5 88 PHE A N 1
ATOM 650 C CA . PHE A 1 88 ? -8.914 -2.938 -16.75 1 96.5 88 PHE A CA 1
ATOM 651 C C . PHE A 1 88 ? -10.039 -3.924 -16.484 1 96.5 88 PHE A C 1
ATOM 653 O O . PHE A 1 88 ? -9.992 -4.676 -15.5 1 96.5 88 PHE A O 1
ATOM 660 N N . GLY A 1 89 ? -11.078 -3.768 -17.297 1 94.94 89 GLY A N 1
ATOM 661 C CA . GLY A 1 89 ? -12.234 -4.617 -17.078 1 94.94 89 GLY A CA 1
ATOM 662 C C . GLY A 1 89 ? -12.945 -4.316 -15.766 1 94.94 89 GLY A C 1
ATOM 663 O O . GLY A 1 89 ? -12.938 -3.18 -15.289 1 94.94 89 GLY A O 1
ATOM 664 N N . GLU A 1 90 ? -13.609 -5.316 -15.234 1 93.62 90 GLU A N 1
ATOM 665 C CA . GLU A 1 90 ? -14.406 -5.113 -14.031 1 93.62 90 GLU A CA 1
ATOM 666 C C . GLU A 1 90 ? -13.539 -5.141 -12.773 1 93.62 90 GLU A C 1
ATOM 668 O O . GLU A 1 90 ? -13.789 -4.398 -11.82 1 93.62 90 GLU A O 1
ATOM 673 N N . ASP A 1 91 ? -12.477 -5.98 -12.797 1 94.62 91 ASP A N 1
ATOM 674 C CA . ASP A 1 91 ? -11.656 -6.078 -11.594 1 94.62 91 ASP A CA 1
ATOM 675 C C . ASP A 1 91 ? -10.336 -6.789 -11.891 1 94.62 91 ASP A C 1
ATOM 677 O O . ASP A 1 91 ? -9.922 -7.684 -11.148 1 94.62 91 ASP A O 1
ATOM 681 N N . TYR A 1 92 ? -9.656 -6.32 -13 1 96.81 92 TYR A N 1
ATOM 682 C CA . TYR A 1 92 ? -8.344 -6.852 -13.367 1 96.81 92 TYR A CA 1
ATOM 683 C C . TYR A 1 92 ? -7.273 -5.777 -13.258 1 96.81 92 TYR A C 1
ATOM 685 O O . TYR A 1 92 ? -7.562 -4.586 -13.391 1 96.81 92 TYR A O 1
ATOM 693 N N . LEU A 1 93 ? -6.09 -6.219 -12.977 1 97.31 93 LEU A N 1
ATOM 694 C CA . LEU A 1 93 ? -4.891 -5.426 -13.227 1 97.31 93 LEU A CA 1
ATOM 695 C C . LEU A 1 93 ? -4.176 -5.902 -14.484 1 97.31 93 LEU A C 1
ATOM 697 O O . LEU A 1 93 ? -4.254 -7.082 -14.836 1 97.31 93 LEU A O 1
ATOM 701 N N . LYS A 1 94 ? -3.506 -4.953 -15.172 1 96.75 94 LYS A N 1
ATOM 702 C CA . LYS A 1 94 ? -2.639 -5.336 -16.281 1 96.75 94 LYS A CA 1
ATOM 703 C C . LYS A 1 94 ? -1.376 -6.031 -15.773 1 96.75 94 LYS A C 1
ATOM 705 O O . LYS A 1 94 ? -0.261 -5.598 -16.078 1 96.75 94 LYS A O 1
ATOM 710 N N . ASN A 1 95 ? -1.604 -7.086 -14.984 1 95.62 95 ASN A N 1
ATOM 711 C CA . ASN A 1 95 ? -0.59 -7.945 -14.375 1 95.62 95 ASN A CA 1
ATOM 712 C C . ASN A 1 95 ? -1.169 -9.297 -13.969 1 95.62 95 ASN A C 1
ATOM 714 O O . ASN A 1 95 ? -2.221 -9.359 -13.336 1 95.62 95 ASN A O 1
ATOM 718 N N . ASN A 1 96 ? -0.511 -10.367 -14.344 1 94.12 96 ASN A N 1
ATOM 719 C CA . ASN A 1 96 ? -1.023 -11.672 -13.938 1 94.12 96 ASN A CA 1
ATOM 720 C C . ASN A 1 96 ? 0.071 -12.539 -13.312 1 94.12 96 ASN A C 1
ATOM 722 O O . ASN A 1 96 ? -0.122 -13.734 -13.102 1 94.12 96 ASN A O 1
ATOM 726 N N . GLY A 1 97 ? 1.181 -11.93 -13.086 1 94.12 97 GLY A N 1
ATOM 727 C CA . GLY A 1 97 ? 2.262 -12.672 -12.453 1 94.12 97 GLY A CA 1
ATOM 728 C C . GLY A 1 97 ? 3.514 -11.836 -12.25 1 94.12 97 GLY A C 1
ATOM 729 O O . GLY A 1 97 ? 3.811 -10.945 -13.055 1 94.12 97 GLY A O 1
ATOM 730 N N . ASP A 1 98 ? 4.242 -12.188 -11.172 1 96.81 98 ASP A N 1
ATOM 731 C CA . ASP A 1 98 ? 5.484 -11.516 -10.82 1 96.81 98 ASP A CA 1
ATOM 732 C C . ASP A 1 98 ? 6.609 -12.516 -10.57 1 96.81 98 ASP A C 1
ATOM 734 O O . ASP A 1 98 ? 6.391 -13.555 -9.945 1 96.81 98 ASP A O 1
ATOM 738 N N . HIS A 1 99 ? 7.746 -12.211 -11.125 1 98.25 99 HIS A N 1
ATOM 739 C CA . HIS A 1 99 ? 8.945 -13.016 -10.922 1 98.25 99 HIS A CA 1
ATOM 740 C C . HIS A 1 99 ? 10.141 -12.141 -10.555 1 98.25 99 HIS A C 1
ATOM 742 O O . HIS A 1 99 ? 10.211 -10.977 -10.977 1 98.25 99 HIS A O 1
ATOM 748 N N . VAL A 1 100 ? 11.031 -12.711 -9.789 1 98.56 100 VAL A N 1
ATOM 749 C CA . VAL A 1 100 ? 12.18 -11.938 -9.328 1 98.56 100 VAL A CA 1
ATOM 750 C C . VAL A 1 100 ? 13.461 -12.508 -9.93 1 98.56 100 VAL A C 1
ATOM 752 O O . VAL A 1 100 ? 13.602 -13.719 -10.07 1 98.56 100 VAL A O 1
ATOM 755 N N . TYR A 1 101 ? 14.273 -11.625 -10.391 1 98.44 101 TYR A N 1
ATOM 756 C CA . TYR A 1 101 ? 15.57 -11.938 -10.977 1 98.44 101 TYR A CA 1
ATOM 757 C C . TYR A 1 101 ? 16.453 -10.695 -11.047 1 98.44 101 TYR A C 1
ATOM 759 O O . TYR A 1 101 ? 15.945 -9.578 -11.219 1 98.44 101 TYR A O 1
ATOM 767 N N . ASP A 1 102 ? 17.781 -10.852 -10.828 1 98.25 102 ASP A N 1
ATOM 768 C CA . ASP A 1 102 ? 18.703 -9.742 -11.062 1 98.25 102 ASP A CA 1
ATOM 769 C C . ASP A 1 102 ? 18.969 -9.555 -12.555 1 98.25 102 ASP A C 1
ATOM 771 O O . ASP A 1 102 ? 20 -10 -13.07 1 98.25 102 ASP A O 1
ATOM 775 N N . VAL A 1 103 ? 18.094 -8.781 -13.18 1 98.19 103 VAL A N 1
ATOM 776 C CA . VAL A 1 103 ? 18 -8.734 -14.633 1 98.19 103 VAL A CA 1
ATOM 777 C C . VAL A 1 103 ? 19.25 -8.062 -15.203 1 98.19 103 VAL A C 1
ATOM 779 O O . VAL A 1 103 ? 19.797 -8.5 -16.219 1 98.19 103 VAL A O 1
ATOM 782 N N . ASN A 1 104 ? 19.75 -6.988 -14.555 1 96.75 104 ASN A N 1
ATOM 783 C CA . ASN A 1 104 ? 20.875 -6.227 -15.094 1 96.75 104 ASN A CA 1
ATOM 784 C C . ASN A 1 104 ? 22.188 -6.609 -14.414 1 96.75 104 ASN A C 1
ATOM 786 O O . ASN A 1 104 ? 23.234 -5.996 -14.672 1 96.75 104 ASN A O 1
ATOM 790 N N . GLY A 1 105 ? 22.156 -7.508 -13.438 1 96.19 105 GLY A N 1
ATOM 791 C CA . GLY A 1 105 ? 23.359 -8.055 -12.82 1 96.19 105 GLY A CA 1
ATOM 792 C C . GLY A 1 105 ? 23.984 -7.121 -11.812 1 96.19 105 GLY A C 1
ATOM 793 O O . GLY A 1 105 ? 25.172 -7.258 -11.492 1 96.19 105 GLY A O 1
ATOM 794 N N . ASP A 1 106 ? 23.297 -6.168 -11.273 1 97.12 106 ASP A N 1
ATOM 795 C CA . ASP A 1 106 ? 23.922 -5.195 -10.375 1 97.12 106 ASP A CA 1
ATOM 796 C C . ASP A 1 106 ? 23.828 -5.656 -8.922 1 97.12 106 ASP A C 1
ATOM 798 O O . ASP A 1 106 ? 24.25 -4.934 -8.016 1 97.12 106 ASP A O 1
ATOM 802 N N . GLY A 1 107 ? 23.234 -6.77 -8.711 1 97.88 107 GLY A N 1
ATOM 803 C CA . GLY A 1 107 ? 23.172 -7.355 -7.383 1 97.88 107 GLY A CA 1
ATOM 804 C C . GLY A 1 107 ? 21.875 -7.062 -6.66 1 97.88 107 GLY A C 1
ATOM 805 O O . GLY A 1 107 ? 21.609 -7.633 -5.598 1 97.88 107 GLY A O 1
ATOM 806 N N . TRP A 1 108 ? 21.094 -6.172 -7.137 1 98.69 108 TRP A N 1
ATOM 807 C CA . TRP A 1 108 ? 19.75 -5.906 -6.598 1 98.69 108 TRP A CA 1
ATOM 808 C C . TRP A 1 108 ? 18.688 -6.684 -7.367 1 98.69 108 TRP A C 1
ATOM 810 O O . TRP A 1 108 ? 18.641 -6.633 -8.602 1 98.69 108 TRP A O 1
ATOM 820 N N . VAL A 1 109 ? 17.891 -7.418 -6.637 1 98.62 109 VAL A N 1
ATOM 821 C CA . VAL A 1 109 ? 16.859 -8.25 -7.273 1 98.62 109 VAL A CA 1
ATOM 822 C C . VAL A 1 109 ? 15.805 -7.355 -7.914 1 98.62 109 VAL A C 1
ATOM 824 O O . VAL A 1 109 ? 15.328 -6.398 -7.297 1 98.62 109 VAL A O 1
ATOM 827 N N . ASP A 1 110 ? 15.484 -7.602 -9.148 1 98.81 110 ASP A N 1
ATOM 828 C CA . ASP A 1 110 ? 14.477 -6.883 -9.922 1 98.81 110 ASP A CA 1
ATOM 829 C C . ASP A 1 110 ? 13.188 -7.699 -10.039 1 98.81 110 ASP A C 1
ATOM 831 O O . ASP A 1 110 ? 13.109 -8.812 -9.516 1 98.81 110 ASP A O 1
ATOM 835 N N . VAL A 1 111 ? 12.148 -7.105 -10.648 1 98.75 111 VAL A N 1
ATOM 836 C CA . VAL A 1 111 ? 10.875 -7.789 -10.836 1 98.75 111 VAL A CA 1
ATOM 837 C C . VAL A 1 111 ? 10.539 -7.848 -12.328 1 98.75 111 VAL A C 1
ATOM 839 O O . VAL A 1 111 ? 10.586 -6.832 -13.023 1 98.75 111 VAL A O 1
ATOM 842 N N . ILE A 1 112 ? 10.266 -9.031 -12.812 1 98.12 112 ILE A N 1
ATOM 843 C CA . ILE A 1 112 ? 9.742 -9.25 -14.156 1 98.12 112 ILE A CA 1
ATOM 844 C C . ILE A 1 112 ? 8.227 -9.453 -14.086 1 98.12 112 ILE A C 1
ATOM 846 O O . ILE A 1 112 ? 7.742 -10.297 -13.32 1 98.12 112 ILE A O 1
ATOM 850 N N . SER A 1 113 ? 7.527 -8.641 -14.82 1 93.31 113 SER A N 1
ATOM 851 C CA . SER A 1 113 ? 6.074 -8.609 -14.719 1 93.31 113 SER A CA 1
ATOM 852 C C . SER A 1 113 ? 5.418 -9.117 -16 1 93.31 113 SER A C 1
ATOM 854 O O . SER A 1 113 ? 5.824 -8.742 -17.094 1 93.31 113 SER A O 1
ATOM 856 N N . GLY A 1 114 ? 4.43 -10.016 -15.852 1 91.81 114 GLY A N 1
ATOM 857 C CA . GLY A 1 114 ? 3.619 -10.469 -16.969 1 91.81 114 GLY A CA 1
ATOM 858 C C . GLY A 1 114 ? 2.281 -9.758 -17.062 1 91.81 114 GLY A C 1
ATOM 859 O O . GLY A 1 114 ? 1.863 -9.086 -16.125 1 91.81 114 GLY A O 1
ATOM 860 N N . ASP A 1 115 ? 1.645 -9.867 -18.203 1 94.44 115 ASP A N 1
ATOM 861 C CA . ASP A 1 115 ? 0.345 -9.266 -18.469 1 94.44 115 ASP A CA 1
ATOM 862 C C . ASP A 1 115 ? -0.587 -10.258 -19.172 1 94.44 115 ASP A C 1
ATOM 864 O O . ASP A 1 115 ? -0.134 -11.266 -19.703 1 94.44 115 ASP A O 1
ATOM 868 N N . TRP A 1 116 ? -1.885 -9.984 -19.094 1 95.88 116 TRP A N 1
ATOM 869 C CA . TRP A 1 116 ? -2.891 -10.836 -19.719 1 95.88 116 TRP A CA 1
ATOM 870 C C . TRP A 1 116 ? -2.916 -10.609 -21.234 1 95.88 116 TRP A C 1
ATOM 872 O O . TRP A 1 116 ? -2.732 -11.555 -22 1 95.88 116 TRP A O 1
ATOM 882 N N . HIS A 1 117 ? -3.127 -9.438 -21.547 1 95.44 117 HIS A N 1
ATOM 883 C CA . HIS A 1 117 ? -3.416 -9.086 -22.938 1 95.44 117 HIS A CA 1
ATOM 884 C C . HIS A 1 117 ? -2.287 -8.258 -23.547 1 95.44 117 HIS A C 1
ATOM 886 O O . HIS A 1 117 ? -2.201 -8.117 -24.766 1 95.44 117 HIS A O 1
ATOM 892 N N . GLY A 1 118 ? -1.51 -7.684 -22.641 1 94.25 118 GLY A N 1
ATOM 893 C CA . GLY A 1 118 ? -0.375 -6.918 -23.141 1 94.25 118 GLY A CA 1
ATOM 894 C C . GLY A 1 118 ? 0.683 -7.785 -23.797 1 94.25 118 GLY A C 1
ATOM 895 O O . GLY A 1 118 ? 0.95 -8.898 -23.359 1 94.25 118 GLY A O 1
ATOM 896 N N . GLU A 1 119 ? 1.315 -7.227 -24.797 1 94.5 119 GLU A N 1
ATOM 897 C CA . GLU A 1 119 ? 2.338 -7.969 -25.531 1 94.5 119 GLU A CA 1
ATOM 898 C C . GLU A 1 119 ? 3.725 -7.719 -24.938 1 94.5 119 GLU A C 1
ATOM 900 O O . GLU A 1 119 ? 4.684 -8.414 -25.281 1 94.5 119 GLU A O 1
ATOM 905 N N . GLU A 1 120 ? 3.779 -6.777 -24.078 1 94.88 120 GLU A N 1
ATOM 906 C CA . GLU A 1 120 ? 5.082 -6.363 -23.562 1 94.88 120 GLU A CA 1
ATOM 907 C C . GLU A 1 120 ? 5.441 -7.117 -22.281 1 94.88 120 GLU A C 1
ATOM 909 O O . GLU A 1 120 ? 4.578 -7.363 -21.438 1 94.88 120 GLU A O 1
ATOM 914 N N . ILE A 1 121 ? 6.641 -7.52 -22.234 1 95.94 121 ILE A N 1
ATOM 915 C CA . ILE A 1 121 ? 7.207 -7.984 -20.969 1 95.94 121 ILE A CA 1
ATOM 916 C C . ILE A 1 121 ? 8.109 -6.898 -20.375 1 95.94 121 ILE A C 1
ATOM 918 O O . ILE A 1 121 ? 9.094 -6.5 -21 1 95.94 121 ILE A O 1
ATOM 922 N N . PHE A 1 122 ? 7.762 -6.414 -19.203 1 97.19 122 PHE A N 1
ATOM 923 C CA . PHE A 1 122 ? 8.539 -5.383 -18.531 1 97.19 122 PHE A CA 1
ATOM 924 C C . PHE A 1 122 ? 9.305 -5.969 -17.344 1 97.19 122 PHE A C 1
ATOM 926 O O . PHE A 1 122 ? 8.906 -6.988 -16.781 1 97.19 122 PHE A O 1
ATOM 933 N N . TRP A 1 123 ? 10.391 -5.391 -17.109 1 98 123 TRP A N 1
ATOM 934 C CA . TRP A 1 123 ? 11.016 -5.578 -15.805 1 98 123 TRP A CA 1
ATOM 935 C C . TRP A 1 123 ? 11.156 -4.246 -15.07 1 98 123 TRP A C 1
ATOM 937 O O . TRP A 1 123 ? 11.203 -3.188 -15.703 1 98 123 TRP A O 1
ATOM 947 N N . TYR A 1 124 ? 11.109 -4.273 -13.805 1 98.75 124 TYR A N 1
ATOM 948 C CA . TYR A 1 124 ? 11.203 -3.129 -12.906 1 98.75 124 TYR A CA 1
ATOM 949 C C . TYR A 1 124 ? 12.5 -3.174 -12.102 1 98.75 124 TYR A C 1
ATOM 951 O O . TYR A 1 124 ? 12.727 -4.117 -11.344 1 98.75 124 TYR A O 1
ATOM 959 N N . GLU A 1 125 ? 13.273 -2.127 -12.25 1 98.81 125 GLU A N 1
ATOM 960 C CA . GLU A 1 125 ? 14.625 -2.088 -11.711 1 98.81 125 GLU A CA 1
ATOM 961 C C . GLU A 1 125 ? 14.617 -1.661 -10.242 1 98.81 125 GLU A C 1
ATOM 963 O O . GLU A 1 125 ? 14.164 -0.564 -9.914 1 98.81 125 GLU A O 1
ATOM 968 N N . ASN A 1 126 ? 15.133 -2.576 -9.406 1 98.94 126 ASN A N 1
ATOM 969 C CA . ASN A 1 126 ? 15.312 -2.23 -8.008 1 98.94 126 ASN A CA 1
ATOM 970 C C . ASN A 1 126 ? 16.125 -0.942 -7.844 1 98.94 126 ASN A C 1
ATOM 972 O O . ASN A 1 126 ? 17.219 -0.823 -8.375 1 98.94 126 ASN A O 1
ATOM 976 N N . PRO A 1 127 ? 15.578 0.027 -7.125 1 98.62 127 PRO A N 1
ATOM 977 C CA . PRO A 1 127 ? 16.219 1.343 -7.086 1 98.62 127 PRO A CA 1
ATOM 978 C C . PRO A 1 127 ? 17.422 1.385 -6.145 1 98.62 127 PRO A C 1
ATOM 980 O O . PRO A 1 127 ? 18.016 2.449 -5.934 1 98.62 127 PRO A O 1
ATOM 983 N N . GLY A 1 128 ? 17.766 0.249 -5.512 1 98.5 128 GLY A N 1
ATOM 984 C CA . GLY A 1 128 ? 18.922 0.182 -4.621 1 98.5 128 GLY A CA 1
ATOM 985 C C . GLY A 1 128 ? 18.641 0.778 -3.252 1 98.5 128 GLY A C 1
ATOM 986 O O . GLY A 1 128 ? 17.516 1.167 -2.951 1 98.5 128 GLY A O 1
ATOM 987 N N . LYS A 1 129 ? 19.672 0.827 -2.482 1 97.56 129 LYS A N 1
ATOM 988 C CA . LYS A 1 129 ? 19.562 1.173 -1.069 1 97.56 129 LYS A CA 1
ATOM 989 C C . LYS A 1 129 ? 18.906 2.541 -0.887 1 97.56 129 LYS A C 1
ATOM 991 O O . LYS A 1 129 ? 17.969 2.686 -0.111 1 97.56 129 LYS A O 1
ATOM 996 N N . VAL A 1 130 ? 19.391 3.557 -1.603 1 96.81 130 VAL A N 1
ATOM 997 C CA . VAL A 1 130 ? 18.922 4.93 -1.438 1 96.81 130 VAL A CA 1
ATOM 998 C C . VAL A 1 130 ? 17.469 5.035 -1.878 1 96.81 130 VAL A C 1
ATOM 1000 O O . VAL A 1 130 ? 16.625 5.594 -1.158 1 96.81 130 VAL A O 1
ATOM 1003 N N . GLY A 1 131 ? 17.141 4.473 -3.029 1 97.94 131 GLY A N 1
ATOM 1004 C CA . GLY A 1 131 ? 15.773 4.508 -3.535 1 97.94 131 GLY A CA 1
ATOM 1005 C C . GLY A 1 131 ? 14.789 3.748 -2.664 1 97.94 131 GLY A C 1
ATOM 1006 O O . GLY A 1 131 ? 13.664 4.199 -2.449 1 97.94 131 GLY A O 1
ATOM 1007 N N . LEU A 1 132 ? 15.242 2.609 -2.158 1 98.38 132 LEU A N 1
ATOM 1008 C CA . LEU A 1 132 ? 14.383 1.812 -1.294 1 98.38 132 LEU A CA 1
ATOM 1009 C C . LEU A 1 132 ? 14.125 2.527 0.027 1 98.38 132 LEU A C 1
ATOM 1011 O O . LEU A 1 132 ? 13 2.504 0.542 1 98.38 132 LEU A O 1
ATOM 1015 N N . THR A 1 133 ? 15.148 3.191 0.579 1 95.94 133 THR A N 1
ATOM 1016 C CA . THR A 1 133 ? 15 3.932 1.828 1 95.94 133 THR A CA 1
ATOM 1017 C C . THR A 1 133 ? 14 5.07 1.67 1 95.94 133 THR A C 1
ATOM 1019 O O . THR A 1 133 ? 13.219 5.348 2.582 1 95.94 133 THR A O 1
ATOM 1022 N N . LYS A 1 134 ? 13.961 5.684 0.519 1 96.94 134 LYS A N 1
ATOM 1023 C CA . LYS A 1 134 ? 13.086 6.82 0.249 1 96.94 134 LYS A CA 1
ATOM 1024 C C . LYS A 1 134 ? 11.695 6.355 -0.185 1 96.94 134 LYS A C 1
ATOM 1026 O O . LYS A 1 134 ? 10.789 7.172 -0.353 1 96.94 134 LYS A O 1
ATOM 1031 N N . GLY A 1 135 ? 11.539 5.062 -0.381 1 98 135 GLY A N 1
ATOM 1032 C CA . GLY A 1 135 ? 10.266 4.527 -0.838 1 98 135 GLY A CA 1
ATOM 1033 C C . GLY A 1 135 ? 9.906 4.961 -2.246 1 98 135 GLY A C 1
ATOM 1034 O O . GLY A 1 135 ? 8.758 5.32 -2.518 1 98 135 GLY A O 1
ATOM 1035 N N . LEU A 1 136 ? 10.922 4.977 -3.152 1 98.38 136 LEU A N 1
ATOM 1036 C CA . LEU A 1 136 ? 10.688 5.391 -4.531 1 98.38 136 LEU A CA 1
ATOM 1037 C C . LEU A 1 136 ? 10.18 4.223 -5.371 1 98.38 136 LEU A C 1
ATOM 1039 O O . LEU A 1 136 ? 10.508 3.068 -5.102 1 98.38 136 LEU A O 1
ATOM 1043 N N . ARG A 1 137 ? 9.422 4.516 -6.441 1 98.44 137 ARG A N 1
ATOM 1044 C CA . ARG A 1 137 ? 8.992 3.498 -7.395 1 98.44 137 ARG A CA 1
ATOM 1045 C C . ARG A 1 137 ? 10.164 3.012 -8.242 1 98.44 137 ARG A C 1
ATOM 1047 O O . ARG A 1 137 ? 11.172 3.711 -8.375 1 98.44 137 ARG A O 1
ATOM 1054 N N . TRP A 1 138 ? 9.953 1.861 -8.75 1 98.88 138 TRP A N 1
ATOM 1055 C CA . TRP A 1 138 ? 10.992 1.238 -9.562 1 98.88 138 TRP A CA 1
ATOM 1056 C C . TRP A 1 138 ? 10.852 1.636 -11.023 1 98.88 138 TRP A C 1
ATOM 1058 O O . TRP A 1 138 ? 9.742 1.699 -11.555 1 98.88 138 TRP A O 1
ATOM 1068 N N . LYS A 1 139 ? 11.961 1.88 -11.695 1 98.19 139 LYS A N 1
ATOM 1069 C CA . LYS A 1 139 ? 11.961 2.26 -13.102 1 98.19 139 LYS A CA 1
ATOM 1070 C C . LYS A 1 139 ? 11.578 1.081 -13.992 1 98.19 139 LYS A C 1
ATOM 1072 O O . LYS A 1 139 ? 12.195 0.015 -13.914 1 98.19 139 LYS A O 1
ATOM 1077 N N . PRO A 1 140 ? 10.562 1.216 -14.852 1 98.06 140 PRO A N 1
ATOM 1078 C CA . PRO A 1 140 ? 10.219 0.149 -15.797 1 98.06 140 PRO A CA 1
ATOM 1079 C C . PRO A 1 140 ? 11.133 0.123 -17.016 1 98.06 140 PRO A C 1
ATOM 1081 O O . PRO A 1 140 ? 11.531 1.179 -17.516 1 98.06 140 PRO A O 1
ATOM 1084 N N . HIS A 1 141 ? 11.492 -1.036 -17.438 1 97.94 141 HIS A N 1
ATOM 1085 C CA . HIS A 1 141 ? 12.234 -1.275 -18.672 1 97.94 141 HIS A CA 1
ATOM 1086 C C . HIS A 1 141 ? 11.555 -2.338 -19.516 1 97.94 141 HIS A C 1
ATOM 1088 O O . HIS A 1 141 ? 11.117 -3.371 -19.016 1 97.94 141 HIS A O 1
ATOM 1094 N N . LEU A 1 142 ? 11.422 -2.088 -20.797 1 96.94 142 LEU A N 1
ATOM 1095 C CA . LEU A 1 142 ? 10.906 -3.09 -21.719 1 96.94 142 LEU A CA 1
ATOM 1096 C C . LEU A 1 142 ? 11.961 -4.145 -22.031 1 96.94 142 LEU A C 1
ATOM 1098 O O . LEU A 1 142 ? 13.078 -3.811 -22.422 1 96.94 142 LEU A O 1
ATOM 1102 N N . LEU A 1 143 ? 11.586 -5.332 -21.812 1 96.56 143 LEU A N 1
ATOM 1103 C CA . LEU A 1 143 ? 12.461 -6.418 -22.266 1 96.56 143 LEU A CA 1
ATOM 1104 C C . LEU A 1 143 ? 12.234 -6.727 -23.734 1 96.56 143 LEU A C 1
ATOM 1106 O O . LEU A 1 143 ? 13.188 -6.727 -24.531 1 96.56 143 LEU A O 1
ATOM 1110 N N . LYS A 1 144 ? 10.938 -6.996 -24.047 1 95.25 144 LYS A N 1
ATOM 1111 C CA . LYS A 1 144 ? 10.562 -7.375 -25.406 1 95.25 144 LYS A CA 1
ATOM 1112 C C . LYS A 1 144 ? 9.055 -7.273 -25.609 1 95.25 144 LYS A C 1
ATOM 1114 O O . LYS A 1 144 ? 8.281 -7.496 -24.672 1 95.25 144 LYS A O 1
ATOM 1119 N N . LYS A 1 145 ? 8.688 -6.879 -26.797 1 95 145 LYS A N 1
ATOM 1120 C CA . LYS A 1 145 ? 7.312 -7.102 -27.219 1 95 145 LYS A CA 1
ATOM 1121 C C . LYS A 1 145 ? 7.121 -8.531 -27.734 1 95 145 LYS A C 1
ATOM 1123 O O . LYS A 1 145 ? 7.852 -8.977 -28.609 1 95 145 LYS A O 1
ATOM 1128 N N . THR A 1 146 ? 6.242 -9.203 -27.125 1 93.38 146 THR A N 1
ATOM 1129 C CA . THR A 1 146 ? 6.016 -10.609 -27.453 1 93.38 146 THR A CA 1
ATOM 1130 C C . THR A 1 146 ? 4.586 -10.828 -27.938 1 93.38 146 THR A C 1
ATOM 1132 O O . THR A 1 146 ? 4.113 -10.109 -28.828 1 93.38 146 THR A O 1
ATOM 1135 N N . ARG A 1 147 ? 3.955 -11.844 -27.453 1 92 147 ARG A N 1
ATOM 1136 C CA . ARG A 1 147 ? 2.584 -12.141 -27.875 1 92 147 ARG A CA 1
ATOM 1137 C C . ARG A 1 147 ? 1.598 -11.812 -26.75 1 92 147 ARG A C 1
ATOM 1139 O O . ARG A 1 147 ? 1.978 -11.75 -25.578 1 92 147 ARG A O 1
ATOM 1146 N N . SER A 1 148 ? 0.333 -11.578 -27.156 1 95 148 SER A N 1
ATOM 1147 C CA . SER A 1 148 ? -0.775 -11.398 -26.219 1 95 148 SER A CA 1
ATOM 1148 C C . SER A 1 148 ? -1.407 -12.734 -25.844 1 95 148 SER A C 1
ATOM 1150 O O . SER A 1 148 ? -0.912 -13.789 -26.234 1 95 148 SER A O 1
ATOM 1152 N N . ARG A 1 149 ? -2.451 -12.703 -25.031 1 96.19 149 ARG A N 1
ATOM 1153 C CA . ARG A 1 149 ? -3.234 -13.867 -24.625 1 96.19 149 ARG A CA 1
ATOM 1154 C C . ARG A 1 149 ? -2.406 -14.812 -23.766 1 96.19 149 ARG A C 1
ATOM 1156 O O . ARG A 1 149 ? -2.309 -16 -24.062 1 96.19 149 ARG A O 1
ATOM 1163 N N . ASN A 1 150 ? -1.848 -14.227 -22.75 1 95.31 150 ASN A N 1
ATOM 1164 C CA . ASN A 1 150 ? -0.967 -14.945 -21.828 1 95.31 150 ASN A CA 1
ATOM 1165 C C . ASN A 1 150 ? -1.683 -15.289 -20.516 1 95.31 150 ASN A C 1
ATOM 1167 O O . ASN A 1 150 ? -2.223 -14.414 -19.844 1 95.31 150 ASN A O 1
ATOM 1171 N N . GLU A 1 151 ? -1.64 -16.516 -20.156 1 95.5 151 GLU A N 1
ATOM 1172 C CA . GLU A 1 151 ? -2.309 -16.969 -18.953 1 95.5 151 GLU A CA 1
ATOM 1173 C C . GLU A 1 151 ? -1.378 -16.891 -17.734 1 95.5 151 GLU A C 1
ATOM 1175 O O . GLU A 1 151 ? -1.813 -16.562 -16.641 1 95.5 151 GLU A O 1
ATOM 1180 N N . ALA A 1 152 ? -0.184 -17.219 -17.953 1 96.06 152 ALA A N 1
ATOM 1181 C CA . ALA A 1 152 ? 0.809 -17.266 -16.875 1 96.06 152 ALA A CA 1
ATOM 1182 C C . ALA A 1 152 ? 2.225 -17.172 -17.438 1 96.06 152 ALA A C 1
ATOM 1184 O O . ALA A 1 152 ? 2.453 -17.484 -18.609 1 96.06 152 ALA A O 1
ATOM 1185 N N . TYR A 1 153 ? 3.115 -16.766 -16.594 1 95.5 153 TYR A N 1
ATOM 1186 C CA . TYR A 1 153 ? 4.547 -16.703 -16.875 1 95.5 153 TYR A CA 1
ATOM 1187 C C . TYR A 1 153 ? 5.328 -17.562 -15.898 1 95.5 153 TYR A C 1
ATOM 1189 O O . TYR A 1 153 ? 4.98 -17.656 -14.719 1 95.5 153 TYR A O 1
ATOM 1197 N N . PHE A 1 154 ? 6.387 -18.156 -16.422 1 97.19 154 PHE A N 1
ATOM 1198 C CA . PHE A 1 154 ? 7.262 -18.969 -15.578 1 97.19 154 PHE A CA 1
ATOM 1199 C C . PHE A 1 154 ? 8.727 -18.672 -15.883 1 97.19 154 PHE A C 1
ATOM 1201 O O . PHE A 1 154 ? 9.102 -18.484 -17.047 1 97.19 154 PHE A O 1
ATOM 1208 N N . LEU A 1 155 ? 9.539 -18.594 -14.844 1 97.25 155 LEU A N 1
ATOM 1209 C CA . LEU A 1 155 ? 10.992 -18.625 -14.992 1 97.25 155 LEU A CA 1
ATOM 1210 C C . LEU A 1 155 ? 11.547 -20.031 -14.789 1 97.25 155 LEU A C 1
ATOM 1212 O O . LEU A 1 155 ? 11.367 -20.609 -13.727 1 97.25 155 LEU A O 1
ATOM 1216 N N . GLN A 1 156 ? 12.102 -20.516 -15.836 1 97 156 GLN A N 1
ATOM 1217 C CA . GLN A 1 156 ? 12.641 -21.859 -15.82 1 97 156 GLN A CA 1
ATOM 1218 C C . GLN A 1 156 ? 14.016 -21.922 -16.469 1 97 156 GLN A C 1
ATOM 1220 O O . GLN A 1 156 ? 14.203 -21.422 -17.578 1 97 156 GLN A O 1
ATOM 1225 N N . ASP A 1 157 ? 15.016 -22.531 -15.82 1 96.88 157 ASP A N 1
ATOM 1226 C CA . ASP A 1 157 ? 16.312 -22.766 -16.453 1 96.88 157 ASP A CA 1
ATOM 1227 C C . ASP A 1 157 ? 16.297 -24.016 -17.312 1 96.88 157 ASP A C 1
ATOM 1229 O O . ASP A 1 157 ? 16.781 -25.078 -16.891 1 96.88 157 ASP A O 1
ATOM 1233 N N . LEU A 1 158 ? 15.898 -23.859 -18.516 1 97.31 158 LEU A N 1
ATOM 1234 C CA . LEU A 1 158 ? 15.656 -25 -19.391 1 97.31 158 LEU A CA 1
ATOM 1235 C C . LEU A 1 158 ? 16.969 -25.578 -19.891 1 97.31 158 LEU A C 1
ATOM 1237 O O . LEU A 1 158 ? 17.062 -26.797 -20.125 1 97.31 158 LEU A O 1
ATOM 1241 N N . ASP A 1 159 ? 18.016 -24.734 -20.094 1 96.5 159 ASP A N 1
ATOM 1242 C CA . ASP A 1 159 ? 19.25 -25.188 -20.719 1 96.5 159 ASP A CA 1
ATOM 1243 C C . ASP A 1 159 ? 20.344 -25.391 -19.688 1 96.5 159 ASP A C 1
ATOM 1245 O O . ASP A 1 159 ? 21.469 -25.766 -20.047 1 96.5 159 ASP A O 1
ATOM 1249 N N . GLY A 1 160 ? 20.062 -25.062 -18.422 1 95.12 160 GLY A N 1
ATOM 1250 C CA . GLY A 1 160 ? 20.969 -25.375 -17.344 1 95.12 160 GLY A CA 1
ATOM 1251 C C . GLY A 1 160 ? 22.125 -24.391 -17.234 1 95.12 160 GLY A C 1
ATOM 1252 O O . GLY A 1 160 ? 23.141 -24.688 -16.609 1 95.12 160 GLY A O 1
ATOM 1253 N N . ASP A 1 161 ? 22.031 -23.25 -17.781 1 95.69 161 ASP A N 1
ATOM 1254 C CA . ASP A 1 161 ? 23.156 -22.328 -17.734 1 95.69 161 ASP A CA 1
ATOM 1255 C C . ASP A 1 161 ? 23 -21.328 -16.594 1 95.69 161 ASP A C 1
ATOM 1257 O O . ASP A 1 161 ? 23.703 -20.312 -16.547 1 95.69 161 ASP A O 1
ATOM 1261 N N . ASP A 1 162 ? 22.016 -21.5 -15.734 1 95.12 162 ASP A N 1
ATOM 1262 C CA . ASP A 1 162 ? 21.75 -20.734 -14.516 1 95.12 162 ASP A CA 1
ATOM 1263 C C . ASP A 1 162 ? 21.141 -19.375 -14.836 1 95.12 162 ASP A C 1
ATOM 1265 O O . ASP A 1 162 ? 21.141 -18.484 -13.992 1 95.12 162 ASP A O 1
ATOM 1269 N N . VAL A 1 163 ? 20.766 -19.172 -16.047 1 95.69 163 VAL A N 1
ATOM 1270 C CA . VAL A 1 163 ? 19.953 -18.047 -16.469 1 95.69 163 VAL A CA 1
ATOM 1271 C C . VAL A 1 163 ? 18.562 -18.531 -16.875 1 95.69 163 VAL A C 1
ATOM 1273 O O . VAL A 1 163 ? 18.422 -19.344 -17.781 1 95.69 163 VAL A O 1
ATOM 1276 N N . PRO A 1 164 ? 17.562 -18.031 -16.219 1 95.56 164 PRO A N 1
ATOM 1277 C CA . PRO A 1 164 ? 16.234 -18.594 -16.531 1 95.56 164 PRO A CA 1
ATOM 1278 C C . PRO A 1 164 ? 15.703 -18.094 -17.875 1 95.56 164 PRO A C 1
ATOM 1280 O O . PRO A 1 164 ? 16 -16.984 -18.297 1 95.56 164 PRO A O 1
ATOM 1283 N N . GLU A 1 165 ? 14.961 -18.938 -18.547 1 98 165 GLU A N 1
ATOM 1284 C CA . GLU A 1 165 ? 14.07 -18.562 -19.641 1 98 165 GLU A CA 1
ATOM 1285 C C . GLU A 1 165 ? 12.68 -18.203 -19.125 1 98 165 GLU A C 1
ATOM 1287 O O . GLU A 1 165 ? 12.227 -18.75 -18.109 1 98 165 GLU A O 1
ATOM 1292 N N . ILE A 1 166 ? 12.062 -17.312 -19.781 1 97.62 166 ILE A N 1
ATOM 1293 C CA . ILE A 1 166 ? 10.656 -17.031 -19.531 1 97.62 166 ILE A CA 1
ATOM 1294 C C . ILE A 1 166 ? 9.773 -17.891 -20.438 1 97.62 166 ILE A C 1
ATOM 1296 O O . ILE A 1 166 ? 9.812 -17.766 -21.656 1 97.62 166 ILE A O 1
ATOM 1300 N N . VAL A 1 167 ? 9.047 -18.797 -19.812 1 97.25 167 VAL A N 1
ATOM 1301 C CA . VAL A 1 167 ? 8.062 -19.594 -20.547 1 97.25 167 VAL A CA 1
ATOM 1302 C C . VAL A 1 167 ? 6.664 -19.047 -20.297 1 97.25 167 VAL A C 1
ATOM 1304 O O . VAL A 1 167 ? 6.242 -18.875 -19.156 1 97.25 167 VAL A O 1
ATOM 1307 N N . VAL A 1 168 ? 5.957 -18.766 -21.375 1 94.38 168 VAL A N 1
ATOM 1308 C CA . VAL A 1 168 ? 4.656 -18.109 -21.25 1 94.38 168 VAL A CA 1
ATOM 1309 C C . VAL A 1 168 ? 3.559 -19.078 -21.688 1 94.38 168 VAL A C 1
ATOM 1311 O O . VAL A 1 168 ? 3.629 -19.656 -22.781 1 94.38 168 VAL A O 1
ATOM 1314 N N . ASP A 1 169 ? 2.629 -19.25 -20.859 1 96.12 169 ASP A N 1
ATOM 1315 C CA . ASP A 1 169 ? 1.444 -20.016 -21.219 1 96.12 169 ASP A CA 1
ATOM 1316 C C . ASP A 1 169 ? 0.445 -19.156 -22 1 96.12 169 ASP A C 1
ATOM 1318 O O . ASP A 1 169 ? -0.236 -18.312 -21.422 1 96.12 169 ASP A O 1
ATOM 1322 N N . CYS A 1 170 ? 0.348 -19.453 -23.297 1 96.12 170 CYS A N 1
ATOM 1323 C CA . CYS A 1 170 ? -0.668 -18.812 -24.125 1 96.12 170 CYS A CA 1
ATOM 1324 C C . CYS A 1 170 ? -1.97 -19.609 -24.094 1 96.12 170 CYS A C 1
ATOM 1326 O O . CYS A 1 170 ? -1.977 -20.812 -24.375 1 96.12 170 CYS A O 1
ATOM 1328 N N . TRP A 1 171 ? -3.092 -18.891 -23.844 1 96.31 171 TRP A N 1
ATOM 1329 C CA . TRP A 1 171 ? -4.316 -19.656 -23.656 1 96.31 171 TRP A CA 1
ATOM 1330 C C . TRP A 1 171 ? -4.922 -20.062 -25 1 96.31 171 TRP A C 1
ATOM 1332 O O . TRP A 1 171 ? -5.93 -20.766 -25.031 1 96.31 171 TRP A O 1
ATOM 1342 N N . GLU A 1 172 ? -4.305 -19.703 -26.094 1 96.19 172 GLU A N 1
ATOM 1343 C CA . GLU A 1 172 ? -4.727 -20.188 -27.406 1 96.19 172 GLU A CA 1
ATOM 1344 C C . GLU A 1 172 ? -4.207 -21.609 -27.656 1 96.19 172 GLU A C 1
ATOM 1346 O O . GLU A 1 172 ? -2.996 -21.828 -27.672 1 96.19 172 GLU A O 1
ATOM 1351 N N . THR A 1 173 ? -5.082 -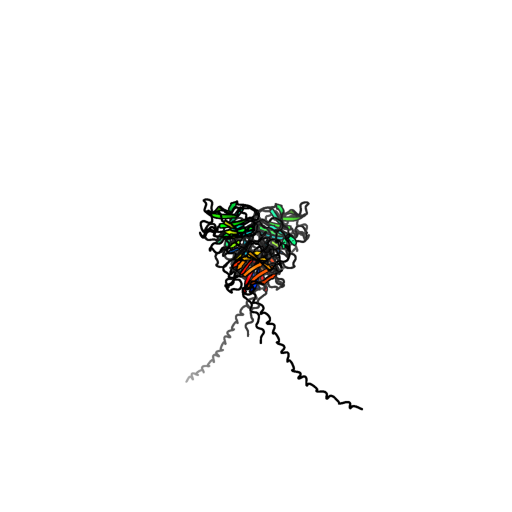22.484 -27.969 1 95.62 173 THR A N 1
ATOM 1352 C CA . THR A 1 173 ? -4.766 -23.906 -28.047 1 95.62 173 THR A CA 1
ATOM 1353 C C . THR A 1 173 ? -3.738 -24.172 -29.141 1 95.62 173 THR A C 1
ATOM 1355 O O . THR A 1 173 ? -2.842 -25 -28.969 1 95.62 173 THR A O 1
ATOM 1358 N N . GLU A 1 174 ? -3.84 -23.484 -30.25 1 95.62 174 GLU A N 1
ATOM 1359 C CA . GLU A 1 174 ? -2.994 -23.766 -31.406 1 95.62 174 GLU A CA 1
ATOM 1360 C C . GLU A 1 174 ? -1.688 -22.984 -31.344 1 95.62 174 GLU A C 1
ATOM 1362 O O . GLU A 1 174 ? -0.822 -23.141 -32.188 1 95.62 174 GLU A O 1
ATOM 1367 N N . ALA A 1 175 ? -1.52 -22.125 -30.328 1 96.44 175 ALA A N 1
ATOM 1368 C CA . ALA A 1 175 ? -0.307 -21.312 -30.219 1 96.44 175 ALA A CA 1
ATOM 1369 C C . ALA A 1 175 ? 0.919 -22.188 -29.984 1 96.44 175 ALA A C 1
ATOM 1371 O O . ALA A 1 175 ? 0.847 -23.203 -29.281 1 96.44 175 ALA A O 1
ATOM 1372 N N . PRO A 1 176 ? 2.012 -21.797 -30.547 1 96.88 176 PRO A N 1
ATOM 1373 C CA . PRO A 1 176 ? 3.234 -22.562 -30.281 1 96.88 176 PRO A CA 1
ATOM 1374 C C . PRO A 1 176 ? 3.711 -22.406 -28.844 1 96.88 176 PRO A C 1
ATOM 1376 O O . PRO A 1 176 ? 3.398 -21.422 -28.172 1 96.88 176 PRO A O 1
ATOM 1379 N N . LEU A 1 177 ? 4.371 -23.422 -28.406 1 97.5 177 LEU A N 1
ATOM 1380 C CA . LEU A 1 177 ? 5.102 -23.344 -27.141 1 97.5 177 LEU A CA 1
ATOM 1381 C C . LEU A 1 177 ? 6.402 -22.562 -27.328 1 97.5 177 LEU A C 1
ATOM 1383 O O . LEU A 1 177 ? 7.254 -22.953 -28.125 1 97.5 177 LEU A O 1
ATOM 1387 N N . VAL A 1 178 ? 6.574 -21.484 -26.562 1 96.88 178 VAL A N 1
ATOM 1388 C CA . VAL A 1 178 ? 7.699 -20.578 -26.781 1 96.88 178 VAL A CA 1
ATOM 1389 C C . VAL A 1 178 ? 8.406 -20.297 -25.453 1 96.88 178 VAL A C 1
ATOM 1391 O O . VAL A 1 178 ? 7.758 -20.125 -24.422 1 96.88 178 VAL A O 1
ATOM 1394 N N . ALA A 1 179 ? 9.719 -20.266 -25.5 1 97.44 179 ALA A N 1
ATOM 1395 C CA . ALA A 1 179 ? 10.578 -19.781 -24.422 1 97.44 179 ALA A CA 1
ATOM 1396 C C . ALA A 1 179 ? 11.344 -18.531 -24.859 1 97.44 179 ALA A C 1
ATOM 1398 O O . ALA A 1 179 ? 11.781 -18.438 -26 1 97.44 179 ALA A O 1
ATOM 1399 N N . TRP A 1 180 ? 11.477 -17.641 -23.938 1 97.25 180 TRP A N 1
ATOM 1400 C CA . TRP A 1 180 ? 12.234 -16.406 -24.156 1 97.25 180 TRP A CA 1
ATOM 1401 C C . TRP A 1 180 ? 13.492 -16.391 -23.281 1 97.25 180 TRP A C 1
ATOM 1403 O O . TRP A 1 180 ? 13.414 -16.344 -22.062 1 97.25 180 TRP A O 1
ATOM 1413 N N . LYS A 1 181 ? 14.617 -16.359 -23.875 1 97.62 181 LYS A N 1
ATOM 1414 C CA . LYS A 1 181 ? 15.891 -16.359 -23.156 1 97.62 181 LYS A CA 1
ATOM 1415 C C . LYS A 1 181 ? 16.375 -14.938 -22.922 1 97.62 181 LYS A C 1
ATOM 1417 O O . LYS A 1 181 ? 16.422 -14.125 -23.844 1 97.62 181 LYS A O 1
ATOM 1422 N N . LEU A 1 182 ? 16.688 -14.648 -21.672 1 97 182 LEU A N 1
ATOM 1423 C CA . LEU A 1 182 ? 17.312 -13.367 -21.344 1 97 182 LEU A CA 1
ATOM 1424 C C . LEU A 1 182 ? 18.734 -13.297 -21.891 1 97 182 LEU A C 1
ATOM 1426 O O . LEU A 1 182 ? 19.547 -14.18 -21.625 1 97 182 LEU A O 1
ATOM 1430 N N . ILE A 1 183 ? 19.062 -12.242 -22.656 1 95.75 183 ILE A N 1
ATOM 1431 C CA . ILE A 1 183 ? 20.375 -12.062 -23.25 1 95.75 183 ILE A CA 1
ATOM 1432 C C . ILE A 1 183 ? 20.812 -10.602 -23.109 1 95.75 183 ILE A C 1
ATOM 1434 O O . ILE A 1 183 ? 19.969 -9.703 -23.031 1 95.75 183 ILE A O 1
ATOM 1438 N N . PRO A 1 184 ? 22.062 -10.375 -23.031 1 93.75 184 PRO A N 1
ATOM 1439 C CA . PRO A 1 184 ? 22.531 -8.992 -23.047 1 93.75 184 PRO A CA 1
ATOM 1440 C C . PRO A 1 184 ? 22.422 -8.352 -24.422 1 93.75 184 PRO A C 1
ATOM 1442 O O . PRO A 1 184 ? 22.344 -9.055 -25.438 1 93.75 184 PRO A O 1
ATOM 1445 N N . SER A 1 185 ? 22.266 -7.039 -24.422 1 94.06 185 SER A N 1
ATOM 1446 C CA . SER A 1 185 ? 22.344 -6.227 -25.625 1 94.06 185 SER A CA 1
ATOM 1447 C C . SER A 1 185 ? 22.984 -4.871 -25.344 1 94.06 185 SER A C 1
ATOM 1449 O O . SER A 1 185 ? 23.234 -4.531 -24.188 1 94.06 185 SER A O 1
ATOM 1451 N N . GLU A 1 186 ? 23.281 -4.129 -26.312 1 92.44 186 GLU A N 1
ATOM 1452 C CA . GLU A 1 186 ? 23.875 -2.805 -26.156 1 92.44 186 GLU A CA 1
ATOM 1453 C C . GLU A 1 186 ? 22.938 -1.864 -25.391 1 92.44 186 GLU A C 1
ATOM 1455 O O . GLU A 1 186 ? 23.406 -1.01 -24.641 1 92.44 186 GLU A O 1
ATOM 1460 N N . GLU A 1 187 ? 21.703 -2.062 -25.594 1 92.44 187 GLU A N 1
ATOM 1461 C CA . GLU A 1 187 ? 20.719 -1.171 -24.984 1 92.44 187 GLU A CA 1
ATOM 1462 C C . GLU A 1 187 ? 20.234 -1.711 -23.641 1 92.44 187 GLU A C 1
ATOM 1464 O O . GLU A 1 187 ? 19.375 -1.104 -23 1 92.44 187 GLU A O 1
ATOM 1469 N N . GLY A 1 188 ? 20.828 -2.799 -23.297 1 93.69 188 GLY A N 1
ATOM 1470 C CA . GLY A 1 188 ? 20.406 -3.451 -22.062 1 93.69 188 GLY A CA 1
ATOM 1471 C C . GLY A 1 188 ? 19.875 -4.855 -22.297 1 93.69 188 GLY A C 1
ATOM 1472 O O . GLY A 1 188 ? 19.844 -5.34 -23.422 1 93.69 188 GLY A O 1
ATOM 1473 N N . PRO A 1 189 ? 19.438 -5.438 -21.234 1 96.25 189 PRO A N 1
ATOM 1474 C CA . PRO A 1 189 ? 18.938 -6.805 -21.344 1 96.25 189 PRO A CA 1
ATOM 1475 C C . PRO A 1 189 ? 17.719 -6.906 -22.266 1 96.25 189 PRO A C 1
ATOM 1477 O O . PRO A 1 189 ? 16.891 -5.996 -22.297 1 96.25 189 PRO A O 1
ATOM 1480 N N . THR A 1 190 ? 17.641 -7.98 -23 1 96.94 190 THR A N 1
ATOM 1481 C CA . THR A 1 190 ? 16.516 -8.273 -23.875 1 96.94 190 THR A CA 1
ATOM 1482 C C . THR A 1 190 ? 16.234 -9.773 -23.906 1 96.94 190 THR A C 1
ATOM 1484 O O . THR A 1 190 ? 16.797 -10.531 -23.125 1 96.94 190 THR A O 1
ATOM 1487 N N . LEU A 1 191 ? 15.25 -10.125 -24.828 1 97.31 191 LEU A N 1
ATOM 1488 C CA . LEU A 1 191 ? 14.852 -11.523 -24.875 1 97.31 191 LEU A CA 1
ATOM 1489 C C . LEU A 1 191 ? 15.023 -12.086 -26.297 1 97.31 191 LEU A C 1
ATOM 1491 O O . LEU A 1 191 ? 14.742 -11.398 -27.281 1 97.31 191 LEU A O 1
ATOM 1495 N N . GLU A 1 192 ? 15.508 -13.305 -26.328 1 97.19 192 GLU A N 1
ATOM 1496 C CA . GLU A 1 192 ? 15.555 -14.078 -27.562 1 97.19 192 GLU A CA 1
ATOM 1497 C C . GLU A 1 192 ? 14.484 -15.172 -27.578 1 97.19 192 GLU A C 1
ATOM 1499 O O . GLU A 1 192 ? 14.383 -15.953 -26.625 1 97.19 192 GLU A O 1
ATOM 1504 N N . GLN A 1 193 ? 13.742 -15.234 -28.672 1 97.06 193 GLN A N 1
ATOM 1505 C CA . GLN A 1 193 ? 12.648 -16.203 -28.781 1 97.06 193 GLN A CA 1
ATOM 1506 C C . GLN A 1 193 ? 13.156 -17.562 -29.219 1 97.06 193 GLN A C 1
ATOM 1508 O O . GLN A 1 193 ? 13.969 -17.672 -30.141 1 97.06 193 GLN A O 1
ATOM 1513 N N . HIS A 1 194 ? 12.641 -18.578 -28.594 1 97.88 194 HIS A N 1
ATOM 1514 C CA . HIS A 1 194 ? 12.867 -19.969 -28.969 1 97.88 194 HIS A CA 1
ATOM 1515 C C . HIS A 1 194 ? 11.555 -20.734 -29.031 1 97.88 194 HIS A C 1
ATOM 1517 O O . HIS A 1 194 ? 10.875 -20.891 -28.016 1 97.88 194 HIS A O 1
ATOM 1523 N N . VAL A 1 195 ? 11.219 -21.234 -30.234 1 97.69 195 VAL A N 1
ATOM 1524 C CA . VAL A 1 195 ? 10.031 -22.078 -30.375 1 97.69 195 VAL A CA 1
ATOM 1525 C C . VAL A 1 195 ? 10.359 -23.516 -30.016 1 97.69 195 VAL A C 1
ATOM 1527 O O . VAL A 1 195 ? 11.188 -24.156 -30.656 1 97.69 195 VAL A O 1
ATOM 1530 N N . LEU A 1 196 ? 9.703 -24 -29.016 1 98.12 196 LEU A N 1
ATOM 1531 C CA . LEU A 1 196 ? 10.008 -25.344 -28.516 1 98.12 196 LEU A CA 1
ATOM 1532 C C . LEU A 1 196 ? 9.109 -26.391 -29.172 1 98.12 196 LEU A C 1
ATOM 1534 O O . LEU A 1 196 ? 9.469 -27.562 -29.219 1 98.12 196 LEU A O 1
ATOM 1538 N N . GLY A 1 197 ? 7.969 -25.969 -29.594 1 97.44 197 GLY A N 1
ATOM 1539 C CA . GLY A 1 197 ? 7.016 -26.859 -30.25 1 97.44 197 GLY A CA 1
ATOM 1540 C C . GLY A 1 197 ? 5.879 -26.109 -30.922 1 97.44 197 GLY A C 1
ATOM 1541 O O . GLY A 1 197 ? 5.465 -25.047 -30.469 1 97.44 197 GLY A O 1
ATOM 1542 N N . ASN A 1 198 ? 5.305 -26.766 -31.938 1 96.75 198 ASN A N 1
ATOM 1543 C CA . ASN A 1 198 ? 4.27 -26.109 -32.719 1 96.75 198 ASN A CA 1
ATOM 1544 C C . ASN A 1 198 ? 2.941 -26.844 -32.625 1 96.75 198 ASN A C 1
ATOM 1546 O O . ASN A 1 198 ? 2.016 -26.578 -33.406 1 96.75 198 ASN A O 1
ATOM 1550 N N . ASN A 1 199 ? 2.865 -27.75 -31.688 1 95.25 199 ASN A N 1
ATOM 1551 C CA . ASN A 1 199 ? 1.685 -28.609 -31.625 1 95.25 199 ASN A CA 1
ATOM 1552 C C . ASN A 1 199 ? 0.625 -28.047 -30.688 1 95.25 199 ASN A C 1
ATOM 1554 O O . ASN A 1 199 ? -0.384 -28.688 -30.422 1 95.25 199 ASN A O 1
ATOM 1558 N N . GLY A 1 200 ? 0.858 -26.875 -30.203 1 94.12 200 GLY A N 1
ATOM 1559 C CA . GLY A 1 200 ? -0.166 -26.25 -29.375 1 94.12 200 GLY A CA 1
ATOM 1560 C C . GLY A 1 200 ? 0.268 -26.047 -27.938 1 94.12 200 GLY A C 1
ATOM 1561 O O . GLY A 1 200 ? 1.275 -26.609 -27.5 1 94.12 200 GLY A O 1
ATOM 1562 N N . CYS A 1 201 ? -0.366 -25.234 -27.203 1 94.38 201 CYS A N 1
ATOM 1563 C CA . CYS A 1 201 ? -0.177 -24.922 -25.797 1 94.38 201 CYS A CA 1
ATOM 1564 C C . CYS A 1 201 ? -1.51 -24.922 -25.062 1 94.38 201 CYS A C 1
ATOM 1566 O O . CYS A 1 201 ? -2.014 -25.969 -24.672 1 94.38 201 CYS A O 1
ATOM 1568 N N . GLY A 1 202 ? -2.207 -23.766 -25.016 1 94.69 202 GLY A N 1
ATOM 1569 C CA . GLY A 1 202 ? -3.502 -23.641 -24.375 1 94.69 202 GLY A CA 1
ATOM 1570 C C . GLY A 1 202 ? -3.396 -23.344 -22.891 1 94.69 202 GLY A C 1
ATOM 1571 O O . GLY A 1 202 ? -2.295 -23.188 -22.359 1 94.69 202 GLY A O 1
ATOM 1572 N N . HIS A 1 203 ? -4.535 -23.188 -22.266 1 96.38 203 HIS A N 1
ATOM 1573 C CA . HIS A 1 203 ? -4.621 -22.844 -20.844 1 96.38 203 HIS A CA 1
ATOM 1574 C C . HIS A 1 203 ? -4.23 -24.031 -19.969 1 96.38 203 HIS A C 1
ATOM 1576 O O . HIS A 1 203 ? -4.953 -25.031 -19.906 1 96.38 203 HIS A O 1
ATOM 1582 N N . GLY A 1 204 ? -3.164 -23.859 -19.25 1 96.56 204 GLY A N 1
ATOM 1583 C CA . GLY A 1 204 ? -2.607 -24.891 -18.391 1 96.56 204 GLY A CA 1
ATOM 1584 C C . GLY A 1 204 ? -1.154 -25.203 -18.688 1 96.56 204 GLY A C 1
ATOM 1585 O O . GLY A 1 204 ? -0.792 -25.422 -19.859 1 96.56 204 GLY A O 1
ATOM 1586 N N . MET A 1 205 ? -0.379 -25.25 -17.641 1 97.06 205 MET A N 1
ATOM 1587 C CA . MET A 1 205 ? 1.04 -25.516 -17.859 1 97.06 205 MET A CA 1
ATOM 1588 C C . MET A 1 205 ? 1.691 -26.062 -16.578 1 97.06 205 MET A C 1
ATOM 1590 O O . MET A 1 205 ? 1.272 -25.734 -15.477 1 97.06 205 MET A O 1
ATOM 1594 N N . ALA A 1 206 ? 2.695 -26.875 -16.812 1 96.75 206 ALA A N 1
ATOM 1595 C CA . ALA A 1 206 ? 3.516 -27.391 -15.711 1 96.75 206 ALA A CA 1
ATOM 1596 C C . ALA A 1 206 ? 4.902 -27.797 -16.203 1 96.75 206 ALA A C 1
ATOM 1598 O O . ALA A 1 206 ? 5.137 -27.859 -17.422 1 96.75 206 ALA A O 1
ATOM 1599 N N . PHE A 1 207 ? 5.699 -27.984 -15.227 1 98.06 207 PHE A N 1
ATOM 1600 C CA . PHE A 1 207 ? 7.059 -28.453 -15.469 1 98.06 207 PHE A CA 1
ATOM 1601 C C . PHE A 1 207 ? 7.395 -29.625 -14.57 1 98.06 207 PHE A C 1
ATOM 1603 O O . PHE A 1 207 ? 7.062 -29.641 -13.383 1 98.06 207 PHE A O 1
ATOM 1610 N N . GLY A 1 208 ? 8.008 -30.656 -15.117 1 97.75 208 GLY A N 1
ATOM 1611 C CA . GLY A 1 208 ? 8.453 -31.812 -14.352 1 97.75 208 GLY A CA 1
ATOM 1612 C C . GLY A 1 208 ? 8.859 -33 -15.227 1 97.75 208 GLY A C 1
ATOM 1613 O O . GLY A 1 208 ? 8.531 -33.031 -16.422 1 97.75 208 GLY A O 1
ATOM 1614 N N . ASP A 1 209 ? 9.523 -33.969 -14.656 1 97.19 209 ASP A N 1
ATOM 1615 C CA . ASP A 1 209 ? 10.047 -35.125 -15.359 1 97.19 209 ASP A CA 1
ATOM 1616 C C . ASP A 1 209 ? 8.984 -36.219 -15.508 1 97.19 209 ASP A C 1
ATOM 1618 O O . ASP A 1 209 ? 8.859 -37.094 -14.656 1 97.19 209 ASP A O 1
ATOM 1622 N N . VAL A 1 210 ? 8.336 -36.219 -16.641 1 96.44 210 VAL A N 1
ATOM 1623 C CA . VAL A 1 210 ? 7.211 -37.125 -16.859 1 96.44 210 VAL A CA 1
ATOM 1624 C C . VAL A 1 210 ? 7.723 -38.531 -17.172 1 96.44 210 VAL A C 1
ATOM 1626 O O . VAL A 1 210 ? 7.215 -39.5 -16.641 1 96.44 210 VAL A O 1
ATOM 1629 N N . ASN A 1 211 ? 8.773 -38.656 -17.938 1 94.25 211 ASN A N 1
ATOM 1630 C CA . ASN A 1 211 ? 9.203 -39.938 -18.438 1 94.25 211 ASN A CA 1
ATOM 1631 C C . ASN A 1 211 ? 10.367 -40.5 -17.625 1 94.25 211 ASN A C 1
ATOM 1633 O O . ASN A 1 211 ? 10.914 -41.562 -17.969 1 94.25 211 ASN A O 1
ATOM 1637 N N . GLY A 1 212 ? 10.852 -39.75 -16.703 1 93.88 212 GLY A N 1
ATOM 1638 C CA . GLY A 1 212 ? 11.859 -40.25 -15.789 1 93.88 212 GLY A CA 1
ATOM 1639 C C . GLY A 1 212 ? 13.273 -40.156 -16.344 1 93.88 212 GLY A C 1
ATOM 1640 O O . GLY A 1 212 ? 14.18 -40.844 -15.867 1 93.88 212 GLY A O 1
ATOM 1641 N N . ASP A 1 213 ? 13.5 -39.375 -17.281 1 95.06 213 ASP A N 1
ATOM 1642 C CA . ASP A 1 213 ? 14.828 -39.312 -17.891 1 95.06 213 ASP A CA 1
ATOM 1643 C C . ASP A 1 213 ? 15.703 -38.25 -17.219 1 95.06 213 ASP A C 1
ATOM 1645 O O . ASP A 1 213 ? 16.812 -37.969 -17.656 1 95.06 213 ASP A O 1
ATOM 1649 N N . GLY A 1 214 ? 15.18 -37.562 -16.203 1 95.94 214 GLY A N 1
ATOM 1650 C CA . GLY A 1 214 ? 15.961 -36.656 -15.391 1 95.94 214 GLY A CA 1
ATOM 1651 C C . GLY A 1 214 ? 15.844 -35.219 -15.852 1 95.94 214 GLY A C 1
ATOM 1652 O O . GLY A 1 214 ? 16.438 -34.312 -15.25 1 95.94 214 GLY A O 1
ATOM 1653 N N . HIS A 1 215 ? 15.156 -34.969 -16.906 1 96.75 215 HIS A N 1
ATOM 1654 C CA . HIS A 1 215 ? 14.922 -33.594 -17.391 1 96.75 215 HIS A CA 1
ATOM 1655 C C . HIS A 1 215 ? 13.461 -33.219 -17.219 1 96.75 215 HIS A C 1
ATOM 1657 O O . HIS A 1 215 ? 12.562 -34.031 -17.438 1 96.75 215 HIS A O 1
ATOM 1663 N N . ASP A 1 216 ? 13.266 -32 -16.828 1 97 216 ASP A N 1
ATOM 1664 C CA . ASP A 1 216 ? 11.891 -31.516 -16.734 1 97 216 ASP A CA 1
ATOM 1665 C C . ASP A 1 216 ? 11.258 -31.344 -18.109 1 97 216 ASP A C 1
ATOM 1667 O O . ASP A 1 216 ? 11.828 -30.672 -18.984 1 97 216 ASP A O 1
ATOM 1671 N N . ASP A 1 217 ? 10.18 -31.938 -18.297 1 97.81 217 ASP A N 1
ATOM 1672 C CA . ASP A 1 217 ? 9.32 -31.75 -19.453 1 97.81 217 ASP A CA 1
ATOM 1673 C C . ASP A 1 217 ? 8.359 -30.578 -19.234 1 97.81 217 ASP A C 1
ATOM 1675 O O . ASP A 1 217 ? 8.305 -30.016 -18.141 1 97.81 217 ASP A O 1
ATOM 1679 N N . ILE A 1 218 ? 7.688 -30.156 -20.328 1 98.25 218 ILE A N 1
ATOM 1680 C CA . ILE A 1 218 ? 6.688 -29.109 -20.219 1 98.25 218 ILE A CA 1
ATOM 1681 C C . ILE A 1 218 ? 5.305 -29.672 -20.531 1 98.25 218 ILE A C 1
ATOM 1683 O O . ILE A 1 218 ? 5.094 -30.234 -21.609 1 98.25 218 ILE A O 1
ATOM 1687 N N . LEU A 1 219 ? 4.449 -29.594 -19.578 1 96.88 219 LEU A N 1
ATOM 1688 C CA . LEU A 1 219 ? 3.074 -30.047 -19.766 1 96.88 219 LEU A CA 1
ATOM 1689 C C . LEU A 1 219 ? 2.166 -28.875 -20.141 1 96.88 219 LEU A C 1
ATOM 1691 O O . LEU A 1 219 ? 2.301 -27.781 -19.578 1 96.88 219 LEU A O 1
ATOM 1695 N N . THR A 1 220 ? 1.213 -29.094 -21.078 1 96.69 220 THR A N 1
ATOM 1696 C CA . THR A 1 220 ? 0.237 -28.109 -21.531 1 96.69 220 THR A CA 1
ATOM 1697 C C . THR A 1 220 ? -1.159 -28.719 -21.594 1 96.69 220 THR A C 1
ATOM 1699 O O . THR A 1 220 ? -1.364 -29.859 -21.156 1 96.69 220 THR A O 1
ATOM 1702 N N . LEU A 1 221 ? -2.084 -27.953 -22.094 1 94.81 221 LEU A N 1
ATOM 1703 C CA . LEU A 1 221 ? -3.449 -28.422 -22.297 1 94.81 221 LEU A CA 1
ATOM 1704 C C . LEU A 1 221 ? -3.475 -29.625 -23.234 1 94.81 221 LEU A C 1
ATOM 1706 O O . LEU A 1 221 ? -4.281 -30.531 -23.047 1 94.81 221 LEU A O 1
ATOM 1710 N N . VAL A 1 222 ? -2.529 -29.75 -24.203 1 94.69 222 VAL A N 1
ATOM 1711 C CA . VAL A 1 222 ? -2.617 -30.719 -25.281 1 94.69 222 VAL A CA 1
ATOM 1712 C C . VAL A 1 222 ? -1.715 -31.906 -25 1 94.69 222 VAL A C 1
ATOM 1714 O O . VAL A 1 222 ? -1.429 -32.719 -25.891 1 94.69 222 VAL A O 1
ATOM 1717 N N . GLY A 1 223 ? -1.239 -32.031 -23.859 1 94.94 223 GLY A N 1
ATOM 1718 C CA . GLY A 1 223 ? -0.311 -33.062 -23.484 1 94.94 223 GLY A CA 1
ATOM 1719 C C . GLY A 1 223 ? 0.99 -32.562 -22.906 1 94.94 223 GLY A C 1
ATOM 1720 O O . GLY A 1 223 ? 0.981 -31.719 -22 1 94.94 223 GLY A O 1
ATOM 1721 N N . TRP A 1 224 ? 2.068 -33.188 -23.344 1 96.69 224 TRP A N 1
ATOM 1722 C CA . TRP A 1 224 ? 3.34 -32.719 -22.812 1 96.69 224 TRP A CA 1
ATOM 1723 C C . TRP A 1 224 ? 4.441 -32.781 -23.859 1 96.69 224 TRP A C 1
ATOM 1725 O O . TRP A 1 224 ? 4.336 -33.531 -24.828 1 96.69 224 TRP A O 1
ATOM 1735 N N . TYR A 1 225 ? 5.375 -31.875 -23.75 1 97.69 225 TYR A N 1
ATOM 1736 C CA . TYR A 1 225 ? 6.562 -31.781 -24.594 1 97.69 225 TYR A CA 1
ATOM 1737 C C . TYR A 1 225 ? 7.785 -32.344 -23.875 1 97.69 225 TYR A C 1
ATOM 1739 O O . TYR A 1 225 ? 8.117 -31.906 -22.766 1 97.69 225 TYR A O 1
ATOM 1747 N N . GLU A 1 226 ? 8.422 -33.281 -24.531 1 97.44 226 GLU A N 1
ATOM 1748 C CA . GLU A 1 226 ? 9.562 -34 -23.953 1 97.44 226 GLU A CA 1
ATOM 1749 C C . GLU A 1 226 ? 10.859 -33.219 -24.156 1 97.44 226 GLU A C 1
ATOM 1751 O O . GLU A 1 226 ? 11.227 -32.875 -25.281 1 97.44 226 GLU A O 1
ATOM 1756 N N . HIS A 1 227 ? 11.477 -32.938 -23.016 1 98 227 HIS A N 1
ATOM 1757 C CA . HIS A 1 227 ? 12.797 -32.312 -23.094 1 98 227 HIS A CA 1
ATOM 1758 C C . HIS A 1 227 ? 13.742 -33.125 -23.969 1 98 227 HIS A C 1
ATOM 1760 O O . HIS A 1 227 ? 13.82 -34.344 -23.812 1 98 227 HIS A O 1
ATOM 1766 N N . PRO A 1 228 ? 14.531 -32.5 -24.844 1 97.62 228 PRO A N 1
ATOM 1767 C CA . PRO A 1 228 ? 15.336 -33.281 -25.797 1 97.62 228 PRO A CA 1
ATOM 1768 C C . PRO A 1 228 ? 16.625 -33.812 -25.188 1 97.62 228 PRO A C 1
ATOM 1770 O O . PRO A 1 228 ? 17.422 -34.469 -25.875 1 97.62 228 PRO A O 1
ATOM 1773 N N . GLY A 1 229 ? 16.875 -33.562 -24.016 1 95.5 229 GLY A N 1
ATOM 1774 C CA . GLY A 1 229 ? 18.078 -34.031 -23.359 1 95.5 229 GLY A CA 1
ATOM 1775 C C . GLY A 1 229 ? 19.25 -33.062 -23.484 1 95.5 229 GLY A C 1
ATOM 1776 O O . GLY A 1 229 ? 20.016 -32.875 -22.547 1 95.5 229 GLY A O 1
ATOM 1777 N N . SER A 1 230 ? 19.391 -32.594 -24.625 1 94.56 230 SER A N 1
ATOM 1778 C CA . SER A 1 230 ? 20.453 -31.625 -24.875 1 94.56 230 SER A CA 1
ATOM 1779 C C . SER A 1 230 ? 19.969 -30.516 -25.812 1 94.56 230 SER A C 1
ATOM 1781 O O . SER A 1 230 ? 19.094 -30.75 -26.656 1 94.56 230 SER A O 1
ATOM 1783 N N . ASP A 1 231 ? 20.562 -29.359 -25.609 1 95.56 231 ASP A N 1
ATOM 1784 C CA . ASP A 1 231 ? 20.328 -28.188 -26.453 1 95.56 231 ASP A CA 1
ATOM 1785 C C . ASP A 1 231 ? 18.828 -27.891 -26.578 1 95.56 231 ASP A C 1
ATOM 1787 O O . ASP A 1 231 ? 18.312 -27.75 -27.688 1 95.56 231 ASP A O 1
ATOM 1791 N N . PRO A 1 232 ? 18.188 -27.766 -25.484 1 97.25 232 PRO A N 1
ATOM 1792 C CA . PRO A 1 232 ? 16.719 -27.672 -25.5 1 97.25 232 PRO A CA 1
ATOM 1793 C C . PRO A 1 232 ? 16.234 -26.406 -26.219 1 97.25 232 PRO A C 1
ATOM 1795 O O . PRO A 1 232 ? 15.062 -26.328 -26.594 1 97.25 232 PRO A O 1
ATOM 1798 N N . LEU A 1 233 ? 17.016 -25.406 -26.453 1 97.56 233 LEU A N 1
ATOM 1799 C CA . LEU A 1 233 ? 16.562 -24.172 -27.062 1 97.56 233 LEU A CA 1
ATOM 1800 C C . LEU A 1 233 ? 16.781 -24.188 -28.578 1 97.56 233 LEU A C 1
ATOM 1802 O O . LEU A 1 233 ? 16.344 -23.281 -29.281 1 97.56 233 LEU A O 1
ATOM 1806 N N . SER A 1 234 ? 17.422 -25.219 -29.094 1 95.38 234 SER A N 1
ATOM 1807 C CA . SER A 1 234 ? 17.734 -25.281 -30.516 1 95.38 234 SER A CA 1
ATOM 1808 C C . SER A 1 234 ? 16.969 -26.406 -31.203 1 95.38 234 SER A C 1
ATOM 1810 O O . SER A 1 234 ? 17.016 -26.531 -32.438 1 95.38 234 SER A O 1
ATOM 1812 N N . LYS A 1 235 ? 16.203 -27.156 -30.406 1 93.25 235 LYS A N 1
ATOM 1813 C CA . LYS A 1 235 ? 15.484 -28.312 -30.938 1 93.25 235 LYS A CA 1
ATOM 1814 C C . LYS A 1 235 ? 13.984 -28.188 -30.672 1 93.25 235 LYS A C 1
ATOM 1816 O O . LYS A 1 235 ? 13.578 -27.594 -29.672 1 93.25 235 LYS A O 1
ATOM 1821 N N . GLU A 1 236 ? 13.305 -28.812 -31.578 1 95.81 236 GLU A N 1
ATOM 1822 C CA . GLU A 1 236 ? 11.891 -29 -31.297 1 95.81 236 GLU A CA 1
ATOM 1823 C C . GLU A 1 236 ? 11.672 -30.125 -30.297 1 95.81 236 GLU A C 1
ATOM 1825 O O . GLU A 1 236 ? 12.273 -31.203 -30.422 1 95.81 236 GLU A O 1
ATOM 1830 N N . TRP A 1 237 ? 10.852 -29.859 -29.359 1 98.25 237 TRP A N 1
ATOM 1831 C CA . TRP A 1 237 ? 10.555 -30.891 -28.375 1 98.25 237 TRP A CA 1
ATOM 1832 C C . TRP A 1 237 ? 9.508 -31.875 -28.891 1 98.25 237 TRP A C 1
ATOM 1834 O O . TRP A 1 237 ? 8.547 -31.469 -29.562 1 98.25 237 TRP A O 1
ATOM 1844 N N . LYS A 1 238 ? 9.711 -33.125 -28.594 1 96.88 238 LYS A N 1
ATOM 1845 C CA . LYS A 1 238 ? 8.734 -34.156 -28.984 1 96.88 238 LYS A CA 1
ATOM 1846 C C . LYS A 1 238 ? 7.426 -33.969 -28.219 1 96.88 238 LYS A C 1
ATOM 1848 O O . LYS A 1 238 ? 7.422 -33.906 -26.984 1 96.88 238 LYS A O 1
ATOM 1853 N N . HIS A 1 239 ? 6.363 -33.906 -28.984 1 96.69 239 HIS A N 1
ATOM 1854 C CA . HIS A 1 239 ? 5.047 -33.719 -28.375 1 96.69 239 HIS A CA 1
ATOM 1855 C C . HIS A 1 239 ? 4.367 -35.062 -28.141 1 96.69 239 HIS A C 1
ATOM 1857 O O . HIS A 1 239 ? 4.301 -35.906 -29.047 1 96.69 239 HIS A O 1
ATOM 1863 N N . HIS A 1 240 ? 3.963 -35.281 -26.922 1 95.31 240 HIS A N 1
ATOM 1864 C CA . HIS A 1 240 ? 3.131 -36.438 -26.562 1 95.31 240 HIS A CA 1
ATOM 1865 C C . HIS A 1 240 ? 1.692 -36 -26.297 1 95.31 240 HIS A C 1
ATOM 1867 O O . HIS A 1 240 ? 1.404 -35.406 -25.25 1 95.31 240 HIS A O 1
ATOM 1873 N N . ALA A 1 241 ? 0.74 -36.344 -27.188 1 92.81 241 ALA A N 1
ATOM 1874 C CA . ALA A 1 241 ? -0.656 -35.906 -27.078 1 92.81 241 ALA A CA 1
ATOM 1875 C C . ALA A 1 241 ? -1.414 -36.781 -26.078 1 92.81 241 ALA A C 1
ATOM 1877 O O . ALA A 1 241 ? -2.402 -37.438 -26.438 1 92.81 241 ALA A O 1
ATOM 1878 N N . SER A 1 242 ? -1.097 -36.75 -24.922 1 87.44 242 SER A N 1
ATOM 1879 C CA . SER A 1 242 ? -1.524 -37.688 -23.891 1 87.44 242 SER A CA 1
ATOM 1880 C C . SER A 1 242 ? -2.912 -37.344 -23.359 1 87.44 242 SER A C 1
ATOM 1882 O O . SER A 1 242 ? -3.596 -38.188 -22.797 1 87.44 242 SER A O 1
ATOM 1884 N N . TRP A 1 243 ? -3.283 -36.094 -23.438 1 85.69 243 TRP A N 1
ATOM 1885 C CA . TRP A 1 243 ? -4.578 -35.656 -22.953 1 85.69 243 TRP A CA 1
ATOM 1886 C C . TRP A 1 243 ? -5.023 -34.406 -23.688 1 85.69 243 TRP A C 1
ATOM 1888 O O . TRP A 1 243 ? -4.305 -33.875 -24.547 1 85.69 243 TRP A O 1
ATOM 1898 N N . ASN A 1 244 ? -6.246 -34.031 -23.469 1 86.69 244 ASN A N 1
ATOM 1899 C CA . ASN A 1 244 ? -6.863 -32.75 -23.781 1 86.69 244 ASN A CA 1
ATOM 1900 C C . ASN A 1 244 ? -7.656 -32.188 -22.594 1 86.69 244 ASN A C 1
ATOM 1902 O O . ASN A 1 244 ? -8.812 -32.562 -22.391 1 86.69 244 ASN A O 1
ATOM 1906 N N . ARG A 1 245 ? -7.035 -31.406 -21.859 1 82.25 245 ARG A N 1
ATOM 1907 C CA . ARG A 1 245 ? -7.617 -30.922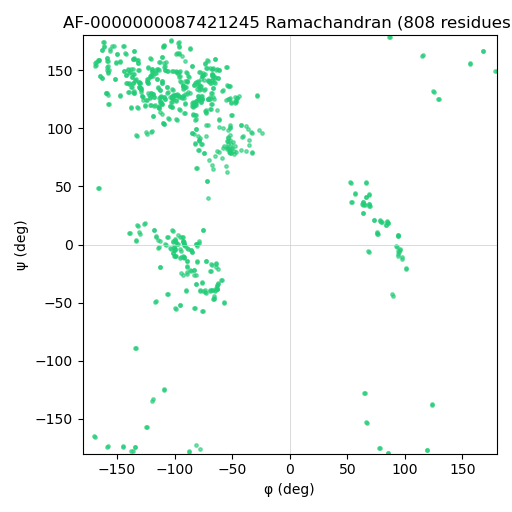 -20.609 1 82.25 245 ARG A CA 1
ATOM 1908 C C . ARG A 1 245 ? -7.754 -29.406 -20.625 1 82.25 245 ARG A C 1
ATOM 1910 O O . ARG A 1 245 ? -6.816 -28.688 -20.266 1 82.25 245 ARG A O 1
ATOM 1917 N N . PRO A 1 246 ? -8.953 -28.969 -20.953 1 86.12 246 PRO A N 1
ATOM 1918 C CA . PRO A 1 246 ? -9.109 -27.516 -21.016 1 86.12 246 PRO A CA 1
ATOM 1919 C C . PRO A 1 246 ? -9.078 -26.859 -19.641 1 86.12 246 PRO A C 1
ATOM 1921 O O . PRO A 1 246 ? -9.531 -27.469 -18.656 1 86.12 246 PRO A O 1
ATOM 1924 N N . HIS A 1 247 ? -8.477 -25.734 -19.547 1 91.81 247 HIS A N 1
ATOM 1925 C CA . HIS A 1 247 ? -8.492 -24.812 -18.422 1 91.81 247 HIS A CA 1
ATOM 1926 C C . HIS A 1 247 ? -7.758 -25.375 -17.219 1 91.81 247 HIS A C 1
ATOM 1928 O O . HIS A 1 247 ? -8.195 -25.203 -16.078 1 91.81 247 HIS A O 1
ATOM 1934 N N . GLY A 1 248 ? -6.688 -26.125 -17.5 1 95.56 248 GLY A N 1
ATOM 1935 C CA . GLY A 1 248 ? -5.879 -26.641 -16.406 1 95.56 248 GLY A CA 1
ATOM 1936 C C . GLY A 1 248 ? -5.211 -25.547 -15.586 1 95.56 248 GLY A C 1
ATOM 1937 O O . GLY A 1 248 ? -4.977 -24.453 -16.094 1 95.56 248 GLY A O 1
ATOM 1938 N N . SER A 1 249 ? -4.988 -25.812 -14.359 1 97.12 249 SER A N 1
ATOM 1939 C CA . SER A 1 249 ? -4.266 -24.906 -13.469 1 97.12 249 SER A CA 1
ATOM 1940 C C . SER A 1 249 ? -2.895 -24.547 -14.031 1 97.12 249 SER A C 1
ATOM 1942 O O . SER A 1 249 ? -2.328 -25.312 -14.828 1 97.12 249 SER A O 1
ATOM 1944 N N . CYS A 1 250 ? -2.414 -23.406 -13.664 1 96.5 250 CYS A N 1
ATOM 1945 C CA . CYS A 1 250 ? -1.081 -22.922 -13.992 1 96.5 250 CYS A CA 1
ATOM 1946 C C . CYS A 1 250 ? -0.307 -22.547 -12.734 1 96.5 250 CYS A C 1
ATOM 1948 O O . CYS A 1 250 ? -0.487 -21.453 -12.195 1 96.5 250 CYS A O 1
ATOM 1950 N N . PRO A 1 251 ? 0.5 -23.344 -12.188 1 96.31 251 PRO A N 1
ATOM 1951 C CA . PRO A 1 251 ? 0.879 -24.625 -12.758 1 96.31 251 PRO A CA 1
ATOM 1952 C C . PRO A 1 251 ? -0.017 -25.781 -12.289 1 96.31 251 PRO A C 1
ATOM 1954 O O . PRO A 1 251 ? -0.773 -25.609 -11.328 1 96.31 251 PRO A O 1
ATOM 1957 N N . PHE A 1 252 ? -0.127 -26.812 -12.922 1 94.06 252 PHE A N 1
ATOM 1958 C CA . PHE A 1 252 ? -0.349 -28.109 -12.273 1 94.06 252 PHE A CA 1
ATOM 1959 C C . PHE A 1 252 ? 0.964 -28.688 -11.773 1 94.06 252 PHE A C 1
ATOM 1961 O O . PHE A 1 252 ? 1.947 -27.969 -11.602 1 94.06 252 PHE A O 1
ATOM 1968 N N . LEU A 1 253 ? 1.01 -29.953 -11.273 1 97.75 253 LEU A N 1
ATOM 1969 C CA . LEU A 1 253 ? 2.186 -30.469 -10.586 1 97.75 253 LEU A CA 1
ATOM 1970 C C . LEU A 1 253 ? 2.555 -31.859 -11.094 1 97.75 253 LEU A C 1
ATOM 1972 O O . LEU A 1 253 ? 1.674 -32.656 -11.422 1 97.75 253 LEU A O 1
ATOM 1976 N N . VAL A 1 254 ? 3.834 -32.094 -11.195 1 98.06 254 VAL A N 1
ATOM 1977 C CA . VAL A 1 254 ? 4.375 -33.406 -11.547 1 98.06 254 VAL A CA 1
ATOM 1978 C C . VAL A 1 254 ? 5.121 -33.969 -10.352 1 98.06 254 VAL A C 1
ATOM 1980 O O . VAL A 1 254 ? 6.16 -33.469 -9.945 1 98.06 254 VAL A O 1
ATOM 1983 N N . VAL A 1 255 ? 4.594 -35.031 -9.812 1 97.81 255 VAL A N 1
ATOM 1984 C CA . VAL A 1 255 ? 5.16 -35.656 -8.609 1 97.81 255 VAL A CA 1
ATOM 1985 C C . VAL A 1 255 ? 4.859 -37.156 -8.586 1 97.81 255 VAL A C 1
ATOM 1987 O O . VAL A 1 255 ? 3.777 -37.562 -8.992 1 97.81 255 VAL A O 1
ATOM 1990 N N . ASP A 1 256 ? 5.805 -37.938 -8.117 1 97.69 256 ASP A N 1
ATOM 1991 C CA . ASP A 1 256 ? 5.555 -39.375 -7.914 1 97.69 256 ASP A CA 1
ATOM 1992 C C . ASP A 1 256 ? 4.766 -39.625 -6.629 1 97.69 256 ASP A C 1
ATOM 1994 O O . ASP A 1 256 ? 5.348 -39.875 -5.578 1 97.69 256 ASP A O 1
ATOM 1998 N N . LEU A 1 257 ? 3.502 -39.625 -6.738 1 98 257 LEU A N 1
ATOM 1999 C CA . LEU A 1 257 ? 2.623 -39.75 -5.582 1 98 257 LEU A CA 1
ATOM 2000 C C . LEU A 1 257 ? 2.631 -41.188 -5.059 1 98 257 LEU A C 1
ATOM 2002 O O . LEU A 1 257 ? 2.721 -41.406 -3.85 1 98 257 LEU A O 1
ATOM 2006 N N . THR A 1 258 ? 2.656 -42.156 -5.902 1 96.62 258 THR A N 1
ATOM 2007 C CA . THR A 1 258 ? 2.447 -43.562 -5.52 1 96.62 258 THR A CA 1
ATOM 2008 C C . THR A 1 258 ? 3.758 -44.188 -5.07 1 96.62 258 THR A C 1
ATOM 2010 O O . THR A 1 258 ? 3.756 -45.281 -4.469 1 96.62 258 THR A O 1
ATOM 2013 N N . GLY A 1 259 ? 4.84 -43.594 -5.516 1 95.62 259 GLY A N 1
ATOM 2014 C CA . GLY A 1 259 ? 6.145 -44.156 -5.18 1 95.62 259 GLY A CA 1
ATOM 2015 C C . GLY A 1 259 ? 6.578 -45.281 -6.102 1 95.62 259 GLY A C 1
ATOM 2016 O O . GLY A 1 259 ? 7.5 -46.031 -5.785 1 95.62 259 GLY A O 1
ATOM 2017 N N . ASP A 1 260 ? 5.977 -45.406 -7.207 1 95.5 260 ASP A N 1
ATOM 2018 C CA . ASP A 1 260 ? 6.277 -46.531 -8.086 1 95.5 260 ASP A CA 1
ATOM 2019 C C . ASP A 1 260 ? 7.363 -46.156 -9.094 1 95.5 260 ASP A C 1
ATOM 2021 O O . ASP A 1 260 ? 7.652 -46.938 -10.008 1 95.5 260 ASP A O 1
ATOM 2025 N N . GLY A 1 261 ? 7.855 -44.969 -8.961 1 95.19 261 GLY A N 1
ATOM 2026 C CA . GLY A 1 261 ? 8.953 -44.531 -9.812 1 95.19 261 GLY A CA 1
ATOM 2027 C C . GLY A 1 261 ? 8.492 -43.781 -11.047 1 95.19 261 GLY A C 1
ATOM 2028 O O . GLY A 1 261 ? 9.305 -43.25 -11.797 1 95.19 261 GLY A O 1
ATOM 2029 N N . ARG A 1 262 ? 7.238 -43.781 -11.312 1 95.75 262 ARG A N 1
ATOM 2030 C CA . ARG A 1 262 ? 6.664 -42.969 -12.383 1 95.75 262 ARG A CA 1
ATOM 2031 C C . ARG A 1 262 ? 5.988 -41.719 -11.828 1 95.75 262 ARG A C 1
ATOM 2033 O O . ARG A 1 262 ? 5.199 -41.812 -10.891 1 95.75 262 ARG A O 1
ATOM 2040 N N . ASN A 1 263 ? 6.27 -40.594 -12.445 1 97.12 263 ASN A N 1
ATOM 2041 C CA . ASN A 1 263 ? 5.684 -39.344 -11.945 1 97.12 263 ASN A CA 1
ATOM 2042 C C . ASN A 1 263 ? 4.219 -39.219 -12.352 1 97.12 263 ASN A C 1
ATOM 2044 O O . ASN A 1 263 ? 3.854 -39.562 -13.484 1 97.12 263 ASN A O 1
ATOM 2048 N N . ASP A 1 264 ? 3.441 -38.812 -11.461 1 97.62 264 ASP A N 1
ATOM 2049 C CA . ASP A 1 264 ? 2.025 -38.5 -11.648 1 97.62 264 ASP A CA 1
ATOM 2050 C C . ASP A 1 264 ? 1.805 -37.031 -11.859 1 97.62 264 ASP A C 1
ATOM 2052 O O . ASP A 1 264 ? 2.758 -36.25 -11.852 1 97.62 264 ASP A O 1
ATOM 2056 N N . VAL A 1 265 ? 0.553 -36.656 -12.18 1 97.12 265 VAL A N 1
ATOM 2057 C CA . VAL A 1 265 ? 0.221 -35.25 -12.43 1 97.12 265 VAL A CA 1
ATOM 2058 C C . VAL A 1 265 ? -0.963 -34.844 -11.562 1 97.12 265 VAL A C 1
ATOM 2060 O O . VAL A 1 265 ? -1.981 -35.531 -11.516 1 97.12 265 VAL A O 1
ATOM 2063 N N . ILE A 1 266 ? -0.812 -33.75 -10.781 1 98.06 266 ILE A N 1
ATOM 2064 C CA . ILE A 1 266 ? -1.93 -33.125 -10.086 1 98.06 266 ILE A CA 1
ATOM 2065 C C . ILE A 1 266 ? -2.408 -31.922 -10.867 1 98.06 266 ILE A C 1
ATOM 2067 O O . ILE A 1 266 ? -1.6 -31.094 -11.305 1 98.06 266 ILE A O 1
ATOM 2071 N N . TRP A 1 267 ? -3.699 -31.812 -11.148 1 97 267 TRP A N 1
ATOM 2072 C CA . TRP A 1 267 ? -4.188 -30.641 -11.883 1 97 267 TRP A CA 1
ATOM 2073 C C . TRP A 1 267 ? -5.547 -30.203 -11.344 1 97 267 TRP A C 1
ATOM 2075 O O . TRP A 1 267 ? -6.312 -31.016 -10.828 1 97 267 TRP A O 1
ATOM 2085 N N . GLY A 1 268 ? -5.793 -28.922 -11.344 1 97.44 268 GLY A N 1
ATOM 2086 C CA . GLY A 1 268 ? -7.062 -28.312 -10.984 1 97.44 268 GLY A CA 1
ATOM 2087 C C . GLY A 1 268 ? -7.746 -27.625 -12.148 1 97.44 268 GLY A C 1
ATOM 2088 O O . GLY A 1 268 ? -7.086 -27.188 -13.094 1 97.44 268 GLY A O 1
ATOM 2089 N N . ASN A 1 269 ? -9.039 -27.594 -12.117 1 97.12 269 ASN A N 1
ATOM 2090 C CA . ASN A 1 269 ? -9.805 -26.844 -13.109 1 97.12 269 ASN A CA 1
ATOM 2091 C C . ASN A 1 269 ? -9.875 -25.359 -12.75 1 97.12 269 ASN A C 1
ATOM 2093 O O . ASN A 1 269 ? -10.594 -24.969 -11.828 1 97.12 269 ASN A O 1
ATOM 2097 N N . GLY A 1 270 ? -9.211 -24.562 -13.539 1 97 270 GLY A N 1
ATOM 2098 C CA . GLY A 1 270 ? -9.094 -23.141 -13.234 1 97 270 GLY A CA 1
ATOM 2099 C C . GLY A 1 270 ? -10.383 -22.375 -13.461 1 97 270 GLY A C 1
ATOM 2100 O O . GLY A 1 270 ? -10.523 -21.234 -13 1 97 270 GLY A O 1
ATOM 2101 N N . HIS A 1 271 ? -11.344 -22.953 -14.148 1 97.56 271 HIS A N 1
ATOM 2102 C CA . HIS A 1 271 ? -12.539 -22.203 -14.5 1 97.56 271 HIS A CA 1
ATOM 2103 C C . HIS A 1 271 ? -13.805 -23 -14.172 1 97.56 271 HIS A C 1
ATOM 2105 O O . HIS A 1 271 ? -14.867 -22.719 -14.727 1 97.56 271 HIS A O 1
ATOM 2111 N N . ASP A 1 272 ? -13.648 -24 -13.391 1 97.81 272 ASP A N 1
ATOM 2112 C CA . ASP A 1 272 ? -14.758 -24.812 -12.938 1 97.81 272 ASP A CA 1
ATOM 2113 C C . ASP A 1 272 ? -14.414 -25.547 -11.648 1 97.81 272 ASP A C 1
ATOM 2115 O O . ASP A 1 272 ? -13.383 -25.281 -11.023 1 97.81 272 ASP A O 1
ATOM 2119 N N . TYR A 1 273 ? -15.367 -26.453 -11.227 1 98 273 TYR A N 1
ATOM 2120 C CA . TYR A 1 273 ? -15.102 -27.328 -10.094 1 98 273 TYR A CA 1
ATOM 2121 C C . TYR A 1 273 ? -14.156 -28.453 -10.477 1 98 273 TYR A C 1
ATOM 2123 O O . TYR A 1 273 ? -14.195 -28.938 -11.609 1 98 273 TYR A O 1
ATOM 2131 N N . GLY A 1 274 ? -13.297 -28.844 -9.461 1 97.38 274 GLY A N 1
ATOM 2132 C CA . GLY A 1 274 ? -12.562 -30.094 -9.672 1 97.38 274 GLY A CA 1
ATOM 2133 C C . GLY A 1 274 ? -11.07 -29.953 -9.445 1 97.38 274 GLY A C 1
ATOM 2134 O O . GLY A 1 274 ? -10.43 -29.062 -10.008 1 97.38 274 GLY A O 1
ATOM 2135 N N . LEU A 1 275 ? -10.523 -30.703 -8.648 1 98.38 275 LEU A N 1
ATOM 2136 C CA . LEU A 1 275 ? -9.125 -30.984 -8.352 1 98.38 275 LEU A CA 1
ATOM 2137 C C . LEU A 1 275 ? -8.836 -32.469 -8.484 1 98.38 275 LEU A C 1
ATOM 2139 O O . LEU A 1 275 ? -9.523 -33.312 -7.879 1 98.38 275 LEU A O 1
ATOM 2143 N N . TYR A 1 276 ? -7.848 -32.781 -9.336 1 97.94 276 TYR A N 1
ATOM 2144 C CA . TYR A 1 276 ? -7.633 -34.156 -9.711 1 97.94 276 TYR A CA 1
ATOM 2145 C C . TYR A 1 276 ? -6.152 -34.5 -9.68 1 97.94 276 TYR A C 1
ATOM 2147 O O . TYR A 1 276 ? -5.301 -33.625 -9.555 1 97.94 276 TYR A O 1
ATOM 2155 N N . TRP A 1 277 ? -5.93 -35.75 -9.734 1 97.75 277 TRP A N 1
ATOM 2156 C CA . TRP A 1 277 ? -4.594 -36.219 -10.094 1 97.75 277 TRP A CA 1
ATOM 2157 C C . TRP A 1 277 ? -4.664 -37.375 -11.102 1 97.75 277 TRP A C 1
ATOM 2159 O O . TRP A 1 277 ? -5.664 -38.094 -11.156 1 97.75 277 TRP A O 1
ATOM 2169 N N . LEU A 1 278 ? -3.709 -37.438 -11.953 1 96.56 278 LEU A N 1
ATOM 2170 C CA . LEU A 1 278 ? -3.525 -38.469 -12.969 1 96.56 278 LEU A CA 1
ATOM 2171 C C . LEU A 1 278 ? -2.422 -39.438 -12.57 1 96.56 278 LEU A C 1
ATOM 2173 O O . LEU A 1 278 ? -1.264 -39.031 -12.422 1 96.56 278 LEU A O 1
ATOM 2177 N N . GLU A 1 279 ? -2.838 -40.625 -12.461 1 97.25 279 GLU A N 1
ATOM 2178 C CA . GLU A 1 279 ? -1.881 -41.719 -12.219 1 97.25 279 GLU A CA 1
ATOM 2179 C C . GLU A 1 279 ? -1.252 -42.188 -13.523 1 97.25 279 GLU A C 1
ATOM 2181 O O . GLU A 1 279 ? -1.961 -42.562 -14.461 1 97.25 279 GLU A O 1
ATOM 2186 N N . GLN A 1 280 ? 0.011 -42.094 -13.539 1 96.44 280 GLN A N 1
ATOM 2187 C CA . GLN A 1 280 ? 0.668 -42.625 -14.719 1 96.44 280 GLN A CA 1
ATOM 2188 C C . GLN A 1 280 ? 0.722 -44.156 -14.664 1 96.44 280 GLN A C 1
ATOM 2190 O O . GLN A 1 280 ? 1.289 -44.75 -13.734 1 96.44 280 GLN A O 1
ATOM 2195 N N . LEU A 1 281 ? 0.245 -44.812 -15.766 1 95.12 281 LEU A N 1
ATOM 2196 C CA . LEU A 1 281 ? 0.147 -46.25 -15.812 1 95.12 281 LEU A CA 1
ATOM 2197 C C . LEU A 1 281 ? 1.355 -46.875 -16.516 1 95.12 281 LEU A C 1
ATOM 2199 O O . LEU A 1 281 ? 1.969 -46.219 -17.375 1 95.12 281 LEU A O 1
ATOM 2203 N N . ASN A 1 282 ? 1.722 -48 -16.078 1 88.88 282 ASN A N 1
ATOM 2204 C CA . ASN A 1 282 ? 2.773 -48.781 -16.734 1 88.88 282 ASN A CA 1
ATOM 2205 C C . ASN A 1 282 ? 2.236 -49.531 -17.953 1 88.88 282 ASN A C 1
ATOM 2207 O O . ASN A 1 282 ? 1.624 -50.594 -17.797 1 88.88 282 ASN A O 1
ATOM 2211 N N . THR A 1 283 ? 2.338 -48.969 -19.109 1 82.56 283 THR A N 1
ATOM 2212 C CA . THR A 1 283 ? 1.807 -49.656 -20.281 1 82.56 283 THR A CA 1
ATOM 2213 C C . THR A 1 283 ? 2.924 -50.344 -21.047 1 82.56 283 THR A C 1
ATOM 2215 O O . THR A 1 283 ? 2.656 -51.188 -21.922 1 82.56 283 THR A O 1
ATOM 2218 N N . GLY A 1 284 ? 4.148 -50.188 -20.656 1 76.12 284 GLY A N 1
ATOM 2219 C CA . GLY A 1 284 ? 5.258 -50.75 -21.422 1 76.12 284 GLY A CA 1
ATOM 2220 C C . GLY A 1 284 ? 5.461 -50.062 -22.75 1 76.12 284 GLY A C 1
ATOM 2221 O O . GLY A 1 284 ? 6.398 -50.375 -23.484 1 76.12 284 GLY A O 1
ATOM 2222 N N . GLU A 1 285 ? 4.586 -49.188 -23.109 1 73.06 285 GLU A N 1
ATOM 2223 C CA . GLU A 1 285 ? 4.66 -48.469 -24.391 1 73.06 285 GLU A CA 1
ATOM 2224 C C . GLU A 1 285 ? 5.34 -47.094 -24.219 1 73.06 285 GLU A C 1
ATOM 2226 O O . GLU A 1 285 ? 5.543 -46.656 -23.094 1 73.06 285 GLU A O 1
ATOM 2231 N N . ASP A 1 286 ? 5.699 -46.625 -25.281 1 68.19 286 ASP A N 1
ATOM 2232 C CA . ASP A 1 286 ? 6.398 -45.344 -25.297 1 68.19 286 ASP A CA 1
ATOM 2233 C C . ASP A 1 286 ? 5.473 -44.188 -24.891 1 68.19 286 ASP A C 1
ATOM 2235 O O . ASP A 1 286 ? 5.922 -43.188 -24.359 1 68.19 286 ASP A O 1
ATOM 2239 N N . ASP A 1 287 ? 4.289 -44.5 -25.078 1 77.56 287 ASP A N 1
ATOM 2240 C CA . ASP A 1 287 ? 3.352 -43.438 -24.766 1 77.56 287 ASP A CA 1
ATOM 2241 C C . ASP A 1 287 ? 2.793 -43.594 -23.359 1 77.56 287 ASP A C 1
ATOM 2243 O O . ASP A 1 287 ? 2.689 -44.719 -22.844 1 77.56 287 ASP A O 1
ATOM 2247 N N . THR A 1 288 ? 2.584 -42.469 -22.75 1 87.81 288 THR A N 1
ATOM 2248 C CA . THR A 1 288 ? 2.055 -42.469 -21.391 1 87.81 288 THR A CA 1
ATOM 2249 C C . THR A 1 288 ? 0.563 -42.812 -21.391 1 87.81 288 THR A C 1
ATOM 2251 O O . THR A 1 288 ? -0.147 -42.469 -22.344 1 87.81 288 THR A O 1
ATOM 2254 N N . ALA A 1 289 ? 0.125 -43.562 -20.438 1 93.25 289 ALA A N 1
ATOM 2255 C CA . ALA A 1 289 ? -1.284 -43.781 -20.141 1 93.25 289 ALA A CA 1
ATOM 2256 C C . ALA A 1 289 ? -1.624 -43.312 -18.719 1 93.25 289 ALA A C 1
ATOM 2258 O O . ALA A 1 289 ? -0.809 -43.469 -17.797 1 93.25 289 ALA A O 1
ATOM 2259 N N . TRP A 1 290 ? -2.877 -42.812 -18.625 1 95.25 290 TRP A N 1
ATOM 2260 C CA . TRP A 1 290 ? -3.197 -42.125 -17.391 1 95.25 290 TRP A CA 1
ATOM 2261 C C . TRP A 1 290 ? -4.555 -42.562 -16.859 1 95.25 290 TRP A C 1
ATOM 2263 O O . TRP A 1 290 ? -5.492 -42.812 -17.625 1 95.25 290 TRP A O 1
ATOM 2273 N N . LYS A 1 291 ? -4.672 -42.719 -15.57 1 96 291 LYS A N 1
ATOM 2274 C CA . LYS A 1 291 ? -5.934 -42.875 -14.852 1 96 291 LYS A CA 1
ATOM 2275 C C . LYS A 1 291 ? -6.223 -41.656 -13.969 1 96 291 LYS A C 1
ATOM 2277 O O . LYS A 1 291 ? -5.375 -41.25 -13.172 1 96 291 LYS A O 1
ATOM 2282 N N . GLU A 1 292 ? -7.375 -41.094 -14.117 1 96.44 292 GLU A N 1
ATOM 2283 C CA . GLU A 1 292 ? -7.719 -39.875 -13.367 1 96.44 292 GLU A CA 1
ATOM 2284 C C . GLU A 1 292 ? -8.398 -40.219 -12.047 1 96.44 292 GLU A C 1
ATOM 2286 O O . GLU A 1 292 ? -9.258 -41.125 -11.992 1 96.44 292 GLU A O 1
ATOM 2291 N N . HIS A 1 293 ? -7.992 -39.562 -11.008 1 98.06 293 HIS A N 1
ATOM 2292 C CA . HIS A 1 293 ? -8.578 -39.656 -9.68 1 98.06 293 HIS A CA 1
ATOM 2293 C C . HIS A 1 293 ? -9.031 -38.312 -9.156 1 98.06 293 HIS A C 1
ATOM 2295 O O . HIS A 1 293 ? -8.352 -37.312 -9.367 1 98.06 293 HIS A O 1
ATOM 2301 N N . LEU A 1 294 ? -10.203 -38.281 -8.5 1 98.19 294 LEU A N 1
ATOM 2302 C CA . LEU A 1 294 ? -10.719 -37.062 -7.898 1 98.19 294 LEU A CA 1
ATOM 2303 C C . LEU A 1 294 ? -10.039 -36.781 -6.562 1 98.19 294 LEU A C 1
ATOM 2305 O O . LEU A 1 294 ? -9.875 -37.688 -5.746 1 98.19 294 LEU A O 1
ATOM 2309 N N . ILE A 1 295 ? -9.625 -35.562 -6.375 1 98.56 295 ILE A N 1
ATOM 2310 C CA . ILE A 1 295 ? -9.125 -35.125 -5.078 1 98.56 295 ILE A CA 1
ATOM 2311 C C . ILE A 1 295 ? -10.219 -34.375 -4.328 1 98.56 295 ILE A C 1
ATOM 2313 O O . ILE A 1 295 ? -10.531 -34.688 -3.178 1 98.56 295 ILE A O 1
ATOM 2317 N N . ASP A 1 296 ? -10.781 -33.344 -4.926 1 98.5 296 ASP A N 1
ATOM 2318 C CA . ASP A 1 296 ? -11.727 -32.469 -4.27 1 98.5 296 ASP A CA 1
ATOM 2319 C C . ASP A 1 296 ? -12.602 -31.734 -5.293 1 98.5 296 ASP A C 1
ATOM 2321 O O . ASP A 1 296 ? -12.086 -31.172 -6.266 1 98.5 296 ASP A O 1
ATOM 2325 N N . ARG A 1 297 ? -13.867 -31.719 -5.219 1 98.06 297 ARG A N 1
ATOM 2326 C CA . ARG A 1 297 ? -14.766 -30.984 -6.113 1 98.06 297 ARG A CA 1
ATOM 2327 C C . ARG A 1 297 ? -15.695 -30.078 -5.324 1 98.06 297 ARG A C 1
ATOM 2329 O O . ARG A 1 297 ? -16.734 -29.656 -5.832 1 98.06 297 ARG A O 1
ATOM 2336 N N . SER A 1 298 ? -15.328 -29.781 -4.059 1 98.25 298 SER A N 1
ATOM 2337 C CA . SER A 1 298 ? -16.203 -29.031 -3.154 1 98.25 298 SER A CA 1
ATOM 2338 C C . SER A 1 298 ? -16.125 -27.531 -3.418 1 98.25 298 SER A C 1
ATOM 2340 O O . SER A 1 298 ? -16.953 -26.766 -2.934 1 98.25 298 SER A O 1
ATOM 2342 N N . TYR A 1 299 ? -15.156 -27.078 -4.129 1 98.25 299 TYR A N 1
ATOM 2343 C CA . TYR A 1 299 ? -15.031 -25.688 -4.5 1 98.25 299 TYR A CA 1
ATOM 2344 C C . TYR A 1 299 ? -14.492 -25.531 -5.922 1 98.25 299 TYR A C 1
ATOM 2346 O O . TYR A 1 299 ? -14.008 -26.516 -6.508 1 98.25 299 TYR A O 1
ATOM 2354 N N . SER A 1 300 ? -14.633 -24.328 -6.508 1 98.06 300 SER A N 1
ATOM 2355 C CA . SER A 1 300 ? -14.273 -24.125 -7.906 1 98.06 300 SER A CA 1
ATOM 2356 C C . SER A 1 300 ? -13.016 -23.266 -8.031 1 98.06 300 SER A C 1
ATOM 2358 O O . SER A 1 300 ? -12.492 -22.781 -7.031 1 98.06 300 SER A O 1
ATOM 2360 N N . GLN A 1 301 ? -12.484 -23.156 -9.25 1 97.75 301 GLN A N 1
ATOM 2361 C CA . GLN A 1 301 ? -11.453 -22.203 -9.656 1 97.75 301 GLN A CA 1
ATOM 2362 C C . GLN A 1 301 ? -10.109 -22.531 -9.008 1 97.75 301 GLN A C 1
ATOM 2364 O O . GLN A 1 301 ? -9.453 -21.641 -8.453 1 97.75 301 GLN A O 1
ATOM 2369 N N . THR A 1 302 ? -9.766 -23.781 -8.984 1 97.94 302 THR A N 1
ATOM 2370 C CA . THR A 1 302 ? -8.43 -24.172 -8.555 1 97.94 302 THR A CA 1
ATOM 2371 C C . THR A 1 302 ? -7.398 -23.844 -9.633 1 97.94 302 THR A C 1
ATOM 2373 O O . THR A 1 302 ? -6.895 -24.75 -10.305 1 97.94 302 THR A O 1
ATOM 2376 N N . HIS A 1 303 ? -7.012 -22.578 -9.703 1 98 303 HIS A N 1
ATOM 2377 C CA . HIS A 1 303 ? -6.273 -22.031 -10.844 1 98 303 HIS A CA 1
ATOM 2378 C C . HIS A 1 303 ? -4.77 -22.188 -10.641 1 98 303 HIS A C 1
ATOM 2380 O O . HIS A 1 303 ? -4.008 -22.203 -11.617 1 98 303 HIS A O 1
ATOM 2386 N N . CYS A 1 304 ? -4.34 -22.266 -9.461 1 97.81 304 CYS A N 1
ATOM 2387 C CA . CYS A 1 304 ? -2.918 -22.328 -9.133 1 97.81 304 CYS A CA 1
ATOM 2388 C C . CYS A 1 304 ? -2.648 -23.391 -8.07 1 97.81 304 CYS A C 1
ATOM 2390 O O . CYS A 1 304 ? -3.35 -23.453 -7.059 1 97.81 304 CYS A O 1
ATOM 2392 N N . LEU A 1 305 ? -1.654 -24.219 -8.344 1 98.69 305 LEU A N 1
ATOM 2393 C CA . LEU A 1 305 ? -1.226 -25.234 -7.398 1 98.69 305 LEU A CA 1
ATOM 2394 C C . LEU A 1 305 ? 0.204 -24.984 -6.934 1 98.69 305 LEU A C 1
ATOM 2396 O O . LEU A 1 305 ? 1.024 -24.469 -7.691 1 98.69 305 LEU A O 1
ATOM 2400 N N . HIS A 1 306 ? 0.435 -25.344 -5.746 1 98.75 306 HIS A N 1
ATOM 2401 C CA . HIS A 1 306 ? 1.759 -25.234 -5.148 1 98.75 306 HIS A CA 1
ATOM 2402 C C . HIS A 1 306 ? 2.094 -26.453 -4.301 1 98.75 306 HIS A C 1
ATOM 2404 O O . HIS A 1 306 ? 1.22 -27 -3.631 1 98.75 306 HIS A O 1
ATOM 2410 N N . TRP A 1 307 ? 3.314 -26.922 -4.402 1 98.69 307 TRP A N 1
ATOM 2411 C CA . TRP A 1 307 ? 3.799 -28.094 -3.68 1 98.69 307 TRP A CA 1
ATOM 2412 C C . TRP A 1 307 ? 4.926 -27.719 -2.723 1 98.69 307 TRP A C 1
ATOM 2414 O O . TRP A 1 307 ? 5.945 -27.156 -3.139 1 98.69 307 TRP A O 1
ATOM 2424 N N . ALA A 1 308 ? 4.734 -27.969 -1.418 1 98.5 308 ALA A N 1
ATOM 2425 C CA . ALA A 1 308 ? 5.758 -27.641 -0.431 1 98.5 308 ALA A CA 1
ATOM 2426 C C . ALA A 1 308 ? 5.57 -28.453 0.845 1 98.5 308 ALA A C 1
ATOM 2428 O O . ALA A 1 308 ? 4.449 -28.875 1.167 1 98.5 308 ALA A O 1
ATOM 2429 N N . ASP A 1 309 ? 6.668 -28.703 1.598 1 97.69 309 ASP A N 1
ATOM 2430 C CA . ASP A 1 309 ? 6.621 -29.375 2.889 1 97.69 309 ASP A CA 1
ATOM 2431 C C . ASP A 1 309 ? 6.172 -28.422 3.994 1 97.69 309 ASP A C 1
ATOM 2433 O O . ASP A 1 309 ? 6.988 -27.969 4.805 1 97.69 309 ASP A O 1
ATOM 2437 N N . ILE A 1 310 ? 4.93 -28.234 4.09 1 97.12 310 ILE A N 1
ATOM 2438 C CA . ILE A 1 310 ? 4.406 -27.172 4.957 1 97.12 310 ILE A CA 1
ATOM 2439 C C . ILE A 1 310 ? 4.324 -27.688 6.395 1 97.12 310 ILE A C 1
ATOM 2441 O O . ILE A 1 310 ? 4.348 -26.891 7.34 1 97.12 310 ILE A O 1
ATOM 2445 N N . ASP A 1 311 ? 4.277 -29.016 6.645 1 94.81 311 ASP A N 1
ATOM 2446 C CA . ASP A 1 311 ? 4.156 -29.531 8.008 1 94.81 311 ASP A CA 1
ATOM 2447 C C . ASP A 1 311 ? 5.508 -30.016 8.539 1 94.81 311 ASP A C 1
ATOM 2449 O O . ASP A 1 311 ? 5.605 -30.453 9.68 1 94.81 311 ASP A O 1
ATOM 2453 N N . GLY A 1 312 ? 6.523 -30.047 7.699 1 94.19 312 GLY A N 1
ATOM 2454 C CA . GLY A 1 312 ? 7.891 -30.297 8.133 1 94.19 312 GLY A CA 1
ATOM 2455 C C . GLY A 1 312 ? 8.227 -31.766 8.234 1 94.19 312 GLY A C 1
ATOM 2456 O O . GLY A 1 312 ? 9.219 -32.125 8.867 1 94.19 312 GLY A O 1
ATOM 2457 N N . ASP A 1 313 ? 7.535 -32.625 7.652 1 94 313 ASP A N 1
ATOM 2458 C CA . ASP A 1 313 ? 7.789 -34.062 7.832 1 94 313 ASP A CA 1
ATOM 2459 C C . ASP A 1 313 ? 8.633 -34.625 6.688 1 94 313 ASP A C 1
ATOM 2461 O O . ASP A 1 313 ? 8.852 -35.812 6.605 1 94 313 ASP A O 1
ATOM 2465 N N . GLY A 1 314 ? 9 -33.75 5.738 1 95.25 314 GLY A N 1
ATOM 2466 C CA . GLY A 1 314 ? 9.891 -34.125 4.656 1 95.25 314 GLY A CA 1
ATOM 2467 C C . GLY A 1 314 ? 9.156 -34.406 3.355 1 95.25 314 GLY A C 1
ATOM 2468 O O . GLY A 1 314 ? 9.773 -34.438 2.287 1 95.25 314 GLY A O 1
ATOM 2469 N N . ALA A 1 315 ? 7.914 -34.688 3.426 1 95.94 315 ALA A N 1
ATOM 2470 C CA . ALA A 1 315 ? 7.105 -34.875 2.223 1 95.94 315 ALA A CA 1
ATOM 2471 C C . ALA A 1 315 ? 6.371 -33.562 1.86 1 95.94 315 ALA A C 1
ATOM 2473 O O . ALA A 1 315 ? 5.996 -32.812 2.742 1 95.94 315 ALA A O 1
ATOM 2474 N N . GLY A 1 316 ? 6.145 -33.375 0.571 1 97.44 316 GLY A N 1
ATOM 2475 C CA . GLY A 1 316 ? 5.414 -32.188 0.148 1 97.44 316 GLY A CA 1
ATOM 2476 C C . GLY A 1 316 ? 3.914 -32.312 0.338 1 97.44 316 GLY A C 1
ATOM 2477 O O . GLY A 1 316 ? 3.359 -33.406 0.23 1 97.44 316 GLY A O 1
ATOM 2478 N N . GLU A 1 317 ? 3.314 -31.188 0.609 1 98.19 317 GLU A N 1
ATOM 2479 C CA . GLU A 1 317 ? 1.862 -31.047 0.572 1 98.19 317 GLU A CA 1
ATOM 2480 C C . GLU A 1 317 ? 1.418 -30.219 -0.624 1 98.19 317 GLU A C 1
ATOM 2482 O O . GLU A 1 317 ? 2.141 -29.328 -1.065 1 98.19 317 GLU A O 1
ATOM 2487 N N . LEU A 1 318 ? 0.221 -30.531 -1.096 1 98.75 318 LEU A N 1
ATOM 2488 C CA . LEU A 1 318 ? -0.442 -29.703 -2.09 1 98.75 318 LEU A CA 1
ATOM 2489 C C . LEU A 1 318 ? -1.132 -28.516 -1.427 1 98.75 318 LEU A C 1
ATOM 2491 O O . LEU A 1 318 ? -1.916 -28.688 -0.492 1 98.75 318 LEU A O 1
ATOM 2495 N N . ILE A 1 319 ? -0.801 -27.297 -1.847 1 98.88 319 ILE A N 1
ATOM 2496 C CA . ILE A 1 319 ? -1.463 -26.094 -1.385 1 98.88 319 ILE A CA 1
ATOM 2497 C C . ILE A 1 319 ? -2.244 -25.453 -2.535 1 98.88 319 ILE A C 1
ATOM 2499 O O . ILE A 1 319 ? -1.686 -25.203 -3.605 1 98.88 319 ILE A O 1
ATOM 2503 N N . THR A 1 320 ? -3.557 -25.25 -2.348 1 98.81 320 THR A N 1
ATOM 2504 C CA . THR A 1 320 ? -4.371 -24.562 -3.346 1 98.81 320 THR A CA 1
ATOM 2505 C C . THR A 1 320 ? -5.672 -24.062 -2.73 1 98.81 320 THR A C 1
ATOM 2507 O O . THR A 1 320 ? -5.934 -24.297 -1.547 1 98.81 320 THR A O 1
ATOM 2510 N N . GLY A 1 321 ? -6.355 -23.312 -3.451 1 98.62 321 GLY A N 1
ATOM 2511 C CA . GLY A 1 321 ? -7.617 -22.719 -3.057 1 98.62 321 GLY A CA 1
ATOM 2512 C C . GLY A 1 321 ? -8.344 -22.047 -4.211 1 98.62 321 GLY A C 1
ATOM 2513 O O . GLY A 1 321 ? -8.039 -22.312 -5.375 1 98.62 321 GLY A O 1
ATOM 2514 N N . LYS A 1 322 ? -9.281 -21.266 -3.834 1 98.5 322 LYS A N 1
ATOM 2515 C CA . LYS A 1 322 ? -10.156 -20.688 -4.844 1 98.5 322 LYS A CA 1
ATOM 2516 C C . LYS A 1 322 ? -9.609 -19.344 -5.336 1 98.5 322 LYS A C 1
ATOM 2518 O O . LYS A 1 322 ? -9.25 -18.484 -4.531 1 98.5 322 LYS A O 1
ATOM 2523 N N . ARG A 1 323 ? -9.508 -19.156 -6.594 1 98.25 323 ARG A N 1
ATOM 2524 C CA . ARG A 1 323 ? -9.391 -17.844 -7.23 1 98.25 323 ARG A CA 1
ATOM 2525 C C . ARG A 1 323 ? -10.758 -17.188 -7.383 1 98.25 323 ARG A C 1
ATOM 2527 O O . ARG A 1 323 ? -11.492 -17.469 -8.336 1 98.25 323 ARG A O 1
ATOM 2534 N N . VAL A 1 324 ? -11.023 -16.328 -6.492 1 97.19 324 VAL A N 1
ATOM 2535 C CA . VAL A 1 324 ? -12.336 -15.703 -6.496 1 97.19 324 VAL A CA 1
ATOM 2536 C C . VAL A 1 324 ? -12.477 -14.789 -7.711 1 97.19 324 VAL A C 1
ATOM 2538 O O . VAL A 1 324 ? -11.516 -14.109 -8.094 1 97.19 324 VAL A O 1
ATOM 2541 N N . ARG A 1 325 ? -13.648 -14.836 -8.32 1 97 325 ARG A N 1
ATOM 2542 C CA . ARG A 1 325 ? -14.078 -13.945 -9.398 1 97 325 ARG A CA 1
ATOM 2543 C C . ARG A 1 325 ? -13.203 -14.125 -10.633 1 97 325 ARG A C 1
ATOM 2545 O O . AR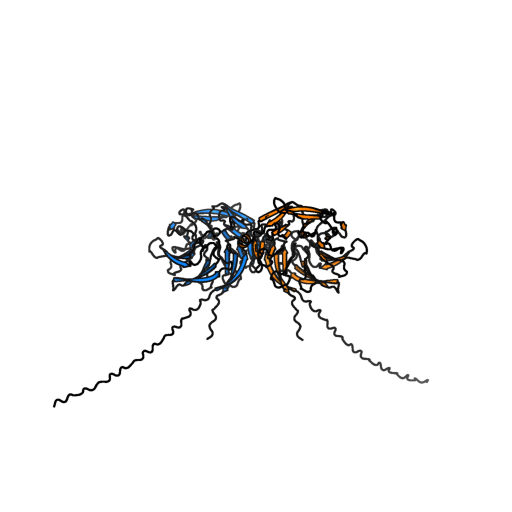G A 1 325 ? -12.859 -13.141 -11.305 1 97 325 ARG A O 1
ATOM 2552 N N . GLY A 1 326 ? -12.75 -15.383 -10.867 1 95.56 326 GLY A N 1
ATOM 2553 C CA . GLY A 1 326 ? -12.234 -15.633 -12.203 1 95.56 326 GLY A CA 1
ATOM 2554 C C . GLY A 1 326 ? -13.195 -15.219 -13.305 1 95.56 326 GLY A C 1
ATOM 2555 O O . GLY A 1 326 ? -14.406 -15.43 -13.188 1 95.56 326 GLY A O 1
ATOM 2556 N N . HIS A 1 327 ? -12.633 -14.57 -14.32 1 95.88 327 HIS A N 1
ATOM 2557 C CA . HIS A 1 327 ? -13.469 -14.047 -15.391 1 95.88 327 HIS A C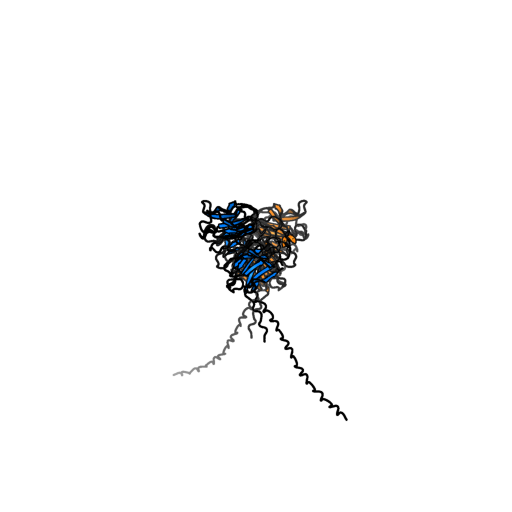A 1
ATOM 2558 C C . HIS A 1 327 ? -14.578 -13.148 -14.836 1 95.88 327 HIS A C 1
ATOM 2560 O O . HIS A 1 327 ? -15.734 -13.273 -15.242 1 95.88 327 HIS A O 1
ATOM 2566 N N . ALA A 1 328 ? -14.242 -12.414 -13.812 1 94.38 328 ALA A N 1
ATOM 2567 C CA . ALA A 1 328 ? -15.125 -11.43 -13.195 1 94.38 328 ALA A CA 1
ATOM 2568 C C . ALA A 1 328 ? -16.359 -12.109 -12.586 1 94.38 328 ALA A C 1
ATOM 2570 O O . ALA A 1 328 ? -17.453 -11.547 -12.602 1 94.38 328 ALA A O 1
ATOM 2571 N N . GLY A 1 329 ? -16.203 -13.32 -12.219 1 94.94 329 GLY A N 1
ATOM 2572 C CA . GLY A 1 329 ? -17.25 -14.008 -11.461 1 94.94 329 GLY A CA 1
ATOM 2573 C C . GLY A 1 329 ? -18.203 -14.797 -12.336 1 94.94 329 GLY A C 1
ATOM 2574 O O . GLY A 1 329 ? -19.156 -15.383 -11.844 1 94.94 329 GLY A O 1
ATOM 2575 N N . ARG A 1 330 ? -17.922 -14.922 -13.586 1 96.44 330 ARG A N 1
ATOM 2576 C CA . ARG A 1 330 ? -18.891 -15.492 -14.508 1 96.44 330 ARG A CA 1
ATOM 2577 C C . ARG A 1 330 ? -18.703 -17 -14.641 1 96.44 330 ARG A C 1
ATOM 2579 O O . ARG A 1 330 ? -19.562 -17.703 -15.188 1 96.44 330 ARG A O 1
ATOM 2586 N N . ASP A 1 331 ? -17.578 -17.547 -14.117 1 97.19 331 ASP A N 1
ATOM 2587 C CA . ASP A 1 331 ? -17.344 -18.984 -14.125 1 97.19 331 ASP A CA 1
ATOM 2588 C C . ASP A 1 331 ? -18.234 -19.688 -13.102 1 97.19 331 ASP A C 1
ATOM 2590 O O . ASP A 1 331 ? -18.719 -19.062 -12.148 1 97.19 331 ASP A O 1
ATOM 2594 N N . PRO A 1 332 ? -18.516 -20.984 -13.32 1 97.62 332 PRO A N 1
ATOM 2595 C CA . PRO A 1 332 ? -19.203 -21.719 -12.273 1 97.62 332 PRO A CA 1
ATOM 2596 C C . PRO A 1 332 ? -18.547 -21.578 -10.906 1 97.62 332 PRO A C 1
ATOM 2598 O O . PRO A 1 332 ? -17.344 -21.812 -10.773 1 97.62 332 PRO A O 1
ATOM 2601 N N . GLY A 1 333 ? -19.328 -21.078 -9.922 1 97.81 333 GLY A N 1
ATOM 2602 C CA . GLY A 1 333 ? -18.844 -20.922 -8.562 1 97.81 333 GLY A CA 1
ATOM 2603 C C . GLY A 1 333 ? -17.922 -19.719 -8.406 1 97.81 333 GLY A C 1
ATOM 2604 O O . GLY A 1 333 ? -17.297 -19.547 -7.355 1 97.81 333 GLY A O 1
ATOM 2605 N N . GLY A 1 334 ? -17.844 -18.906 -9.422 1 96.69 334 GLY A N 1
ATOM 2606 C CA . GLY A 1 334 ? -16.859 -17.828 -9.484 1 96.69 334 GLY A CA 1
ATOM 2607 C C . GLY A 1 334 ? -17.031 -16.797 -8.383 1 96.69 334 GLY A C 1
ATOM 2608 O O . GLY A 1 334 ? -16.078 -16.109 -8.016 1 96.69 334 GLY A O 1
ATOM 2609 N N . VAL A 1 335 ? -18.203 -16.656 -7.75 1 96.12 335 VAL A N 1
ATOM 2610 C CA . VAL A 1 335 ? -18.438 -15.625 -6.75 1 96.12 335 VAL A CA 1
ATOM 2611 C C . VAL A 1 335 ? -18.625 -16.266 -5.379 1 96.12 335 VAL A C 1
ATOM 2613 O O . VAL A 1 335 ? -19.016 -15.602 -4.418 1 96.12 335 VAL A O 1
ATOM 2616 N N . GLU A 1 336 ? -18.469 -17.656 -5.312 1 97.5 336 GLU A N 1
ATOM 2617 C CA . GLU A 1 336 ? -18.516 -18.328 -4.016 1 97.5 336 GLU A CA 1
ATOM 2618 C C . GLU A 1 336 ? -17.359 -17.906 -3.127 1 97.5 336 GLU A C 1
ATOM 2620 O O . GLU A 1 336 ? -16.344 -17.391 -3.617 1 97.5 336 GLU A O 1
ATOM 2625 N N . PRO A 1 337 ? -17.484 -18.094 -1.828 1 96.88 337 PRO A N 1
ATOM 2626 C CA . PRO A 1 337 ? -16.469 -17.594 -0.9 1 96.88 337 PRO A CA 1
ATOM 2627 C C . PRO A 1 337 ? -15.086 -18.219 -1.138 1 96.88 337 PRO A C 1
ATOM 2629 O O . PRO A 1 337 ? -14.992 -19.359 -1.593 1 96.88 337 PRO A O 1
ATOM 2632 N N . GLU A 1 338 ? -14.125 -17.469 -0.829 1 97.69 338 GLU A N 1
ATOM 2633 C CA . GLU A 1 338 ? -12.734 -17.906 -0.953 1 97.69 338 GLU A CA 1
ATOM 2634 C C . GLU A 1 338 ? -12.406 -19.016 0.042 1 97.69 338 GLU A C 1
ATOM 2636 O O . GLU A 1 338 ? -13.016 -19.094 1.113 1 97.69 338 GLU A O 1
ATOM 2641 N N . CYS A 1 339 ? -11.5 -19.828 -0.31 1 98.56 339 CYS A N 1
ATOM 2642 C CA . CYS A 1 339 ? -10.945 -20.844 0.578 1 98.56 339 CYS A CA 1
ATOM 2643 C C . CYS A 1 339 ? -9.508 -21.156 0.198 1 98.56 339 CYS A C 1
ATOM 2645 O O . CYS A 1 339 ? -9.07 -20.859 -0.916 1 98.56 339 CYS A O 1
ATOM 2647 N N . LEU A 1 340 ? -8.773 -21.656 1.13 1 98.81 340 LEU A N 1
ATOM 2648 C CA . LEU A 1 340 ? -7.406 -22.156 0.981 1 98.81 340 LEU A CA 1
ATOM 2649 C C . LEU A 1 340 ? -7.199 -23.422 1.803 1 98.81 340 LEU A C 1
ATOM 2651 O O . LEU A 1 340 ? -7.602 -23.484 2.967 1 98.81 340 LEU A O 1
ATOM 2655 N N . TYR A 1 341 ? -6.633 -24.406 1.154 1 98.75 341 TYR A N 1
ATOM 2656 C CA . TYR A 1 341 ? -6.379 -25.703 1.787 1 98.75 341 TYR A CA 1
ATOM 2657 C C . TYR A 1 341 ? -4.953 -26.156 1.526 1 98.75 341 TYR A C 1
ATOM 2659 O O . TYR A 1 341 ? -4.309 -25.703 0.579 1 98.75 341 TYR A O 1
ATOM 2667 N N . TYR A 1 342 ? -4.535 -27.031 2.383 1 98.44 342 TYR A N 1
ATOM 2668 C CA . TYR A 1 342 ? -3.465 -27.938 1.997 1 98.44 342 TYR A CA 1
ATOM 2669 C C . TYR A 1 342 ? -3.928 -29.391 2.078 1 98.44 342 TYR A C 1
ATOM 2671 O O . TYR A 1 342 ? -4.855 -29.703 2.828 1 98.44 342 TYR A O 1
ATOM 2679 N N . TYR A 1 343 ? -3.322 -30.234 1.231 1 98.5 343 TYR A N 1
ATOM 2680 C CA . TYR A 1 343 ? -3.662 -31.641 1.1 1 98.5 343 TYR A CA 1
ATOM 2681 C C . TYR A 1 343 ? -2.445 -32.531 1.355 1 98.5 343 TYR A C 1
ATOM 2683 O O . TYR A 1 343 ? -1.375 -32.312 0.786 1 98.5 343 TYR A O 1
ATOM 2691 N N . GLU A 1 344 ? -2.648 -33.469 2.182 1 97.56 344 GLU A N 1
ATOM 2692 C CA . GLU A 1 344 ? -1.608 -34.438 2.504 1 97.56 344 GLU A CA 1
ATOM 2693 C C . GLU A 1 344 ? -1.864 -35.781 1.806 1 97.56 344 GLU A C 1
ATOM 2695 O O . GLU A 1 344 ? -2.969 -36.312 1.875 1 97.56 344 GLU A O 1
ATOM 2700 N N . TRP A 1 345 ? -0.825 -36.188 1.121 1 98 345 TRP A N 1
ATOM 2701 C CA . TRP A 1 345 ? -0.942 -37.5 0.461 1 98 345 TRP A CA 1
ATOM 2702 C C . TRP A 1 345 ? -0.792 -38.625 1.466 1 98 345 TRP A C 1
ATOM 2704 O O . TRP A 1 345 ? 0.188 -38.688 2.213 1 98 345 TRP A O 1
ATOM 2714 N N . ASP A 1 346 ? -1.762 -39.5 1.501 1 96.12 346 ASP A N 1
ATOM 2715 C CA . ASP A 1 346 ? -1.688 -40.75 2.279 1 96.12 346 ASP A CA 1
ATOM 2716 C C . ASP A 1 346 ? -1.277 -41.938 1.4 1 96.12 346 ASP A C 1
ATOM 2718 O O . ASP A 1 346 ? -2.088 -42.438 0.628 1 96.12 346 ASP A O 1
ATOM 2722 N N . GLN A 1 347 ? -0.146 -42.375 1.55 1 94.75 347 GLN A N 1
ATOM 2723 C CA . GLN A 1 347 ? 0.416 -43.438 0.708 1 94.75 347 GLN A CA 1
ATOM 2724 C C . GLN A 1 347 ? -0.365 -44.75 0.858 1 94.75 347 GLN A C 1
ATOM 2726 O O . GLN A 1 347 ? -0.54 -45.469 -0.112 1 94.75 347 GLN A O 1
ATOM 2731 N N . ALA A 1 348 ? -0.758 -45 2.047 1 94.81 348 ALA A N 1
ATOM 2732 C CA . ALA A 1 348 ? -1.438 -46.281 2.324 1 94.81 348 ALA A CA 1
ATOM 2733 C C . ALA A 1 348 ? -2.783 -46.344 1.608 1 94.81 348 ALA A C 1
ATOM 2735 O O . ALA A 1 348 ? -3.098 -47.344 0.955 1 94.81 348 ALA A O 1
ATOM 2736 N N . SER A 1 349 ? -3.516 -45.281 1.67 1 95.75 349 SER A N 1
ATOM 2737 C CA . SER A 1 349 ? -4.852 -45.281 1.08 1 95.75 349 SER A CA 1
ATOM 2738 C C . SER A 1 349 ? -4.824 -44.719 -0.335 1 95.75 349 SER A C 1
ATOM 2740 O O . SER A 1 349 ? -5.816 -44.812 -1.063 1 95.75 349 SER A O 1
ATOM 2742 N N . GLN A 1 350 ? -3.713 -44.125 -0.717 1 95.81 350 GLN A N 1
ATOM 2743 C CA . GLN A 1 350 ? -3.535 -43.5 -2.018 1 95.81 350 GLN A CA 1
ATOM 2744 C C . GLN A 1 350 ? -4.598 -42.438 -2.256 1 95.81 350 GLN A C 1
ATOM 2746 O O . GLN A 1 350 ? -5.211 -42.375 -3.324 1 95.81 350 GLN A O 1
ATOM 2751 N N . LYS A 1 351 ? -4.812 -41.656 -1.22 1 97.06 351 LYS A N 1
ATOM 2752 C CA . LYS A 1 351 ? -5.75 -40.531 -1.258 1 97.06 351 LYS A CA 1
ATOM 2753 C C . LYS A 1 351 ? -5.156 -39.281 -0.585 1 97.06 351 LYS A C 1
ATOM 2755 O O . LYS A 1 351 ? -4.203 -39.406 0.188 1 97.06 351 LYS A O 1
ATOM 2760 N N . PHE A 1 352 ? -5.738 -38.188 -0.938 1 98.06 352 PHE A N 1
ATOM 2761 C CA . PHE A 1 352 ? -5.359 -36.938 -0.286 1 98.06 352 PHE A CA 1
ATOM 2762 C C . PHE A 1 352 ? -6.27 -36.656 0.904 1 98.06 352 PHE A C 1
ATOM 2764 O O . PHE A 1 352 ? -7.492 -36.781 0.804 1 98.06 352 PHE A O 1
ATOM 2771 N N . ASP A 1 353 ? -5.617 -36.281 2.029 1 97 353 ASP A N 1
ATOM 2772 C CA . ASP A 1 353 ? -6.344 -35.719 3.17 1 97 353 ASP A CA 1
ATOM 2773 C C . ASP A 1 353 ? -6.324 -34.188 3.156 1 97 353 ASP A C 1
ATOM 2775 O O . ASP A 1 353 ? -5.258 -33.594 3.062 1 97 353 ASP A O 1
ATOM 2779 N N . ARG A 1 354 ? -7.465 -33.656 3.244 1 97.69 354 ARG A N 1
ATOM 2780 C CA . ARG A 1 354 ? -7.582 -32.188 3.17 1 97.69 354 ARG A CA 1
ATOM 2781 C C . ARG A 1 354 ? -7.469 -31.562 4.555 1 97.69 354 ARG A C 1
ATOM 2783 O O . ARG A 1 354 ? -8.055 -32.062 5.52 1 97.69 354 ARG A O 1
ATOM 2790 N N . HIS A 1 355 ? -6.797 -30.453 4.629 1 97.44 355 HIS A N 1
ATOM 2791 C CA . HIS A 1 355 ? -6.703 -29.625 5.824 1 97.44 355 HIS A CA 1
ATOM 2792 C C . HIS A 1 355 ? -7.043 -28.172 5.516 1 97.44 355 HIS A C 1
ATOM 2794 O O . HIS A 1 355 ? -6.512 -27.594 4.566 1 97.44 355 HIS A O 1
ATOM 2800 N N . LEU A 1 356 ? -7.914 -27.562 6.328 1 97.62 356 LEU A N 1
ATOM 2801 C CA . LEU A 1 356 ? -8.367 -26.203 6.117 1 97.62 356 LEU A CA 1
ATOM 2802 C C . LEU A 1 356 ? -7.32 -25.203 6.605 1 97.62 356 LEU A C 1
ATOM 2804 O O . LEU A 1 356 ? -6.848 -25.297 7.738 1 97.62 356 LEU A O 1
ATOM 2808 N N . ILE A 1 357 ? -6.98 -24.297 5.75 1 98 357 ILE A N 1
ATOM 2809 C CA . ILE A 1 357 ? -6.176 -23.156 6.168 1 98 357 ILE A CA 1
ATOM 2810 C C . ILE A 1 357 ? -7.086 -21.984 6.488 1 98 357 ILE A C 1
ATOM 2812 O O . ILE A 1 357 ? -6.977 -21.375 7.555 1 98 357 ILE A O 1
ATOM 2816 N N . SER A 1 358 ? -7.941 -21.672 5.547 1 97.88 358 SER A N 1
ATOM 2817 C CA . SER A 1 358 ? -8.867 -20.547 5.734 1 97.88 358 SER A CA 1
ATOM 2818 C C . SER A 1 358 ? -10.078 -20.688 4.816 1 97.88 358 SER A C 1
ATOM 2820 O O . SER A 1 358 ? -9.961 -21.172 3.693 1 97.88 358 SER A O 1
ATOM 2822 N N . ALA A 1 359 ? -11.242 -20.203 5.266 1 97.94 359 ALA A N 1
ATOM 2823 C CA . ALA A 1 359 ? -12.461 -20.109 4.461 1 97.94 359 ALA A CA 1
ATOM 2824 C C . ALA A 1 359 ? -13.289 -18.906 4.875 1 97.94 359 ALA A C 1
ATOM 2826 O O . ALA A 1 359 ? -13.578 -18.703 6.059 1 97.94 359 ALA A O 1
ATOM 2827 N N . GLY A 1 360 ? -13.617 -18.141 3.896 1 97 360 GLY A N 1
ATOM 2828 C CA . GLY A 1 360 ? -14.508 -17.031 4.172 1 97 360 GLY A CA 1
ATOM 2829 C C . GLY A 1 360 ? -13.836 -15.898 4.926 1 97 360 GLY A C 1
ATOM 2830 O O . GLY A 1 360 ? -14.508 -15.117 5.609 1 97 360 GLY A O 1
ATOM 2831 N N . GLU A 1 361 ? -12.547 -15.82 4.871 1 96.81 361 GLU A N 1
ATOM 2832 C CA . GLU A 1 361 ? -11.82 -14.805 5.633 1 96.81 361 GLU A CA 1
ATOM 2833 C C . GLU A 1 361 ? -11.094 -13.844 4.707 1 96.81 361 GLU A C 1
ATOM 2835 O O . GLU A 1 361 ? -10.281 -13.031 5.16 1 96.81 361 GLU A O 1
ATOM 2840 N N . GLY A 1 362 ? -11.328 -13.961 3.43 1 96.62 362 GLY A N 1
ATOM 2841 C CA . GLY A 1 362 ? -10.664 -13.102 2.467 1 96.62 362 GLY A CA 1
ATOM 2842 C C . GLY A 1 362 ? -9.398 -13.711 1.896 1 96.62 362 GLY A C 1
ATOM 2843 O O . GLY A 1 362 ? -8.664 -13.055 1.149 1 96.62 362 GLY A O 1
ATOM 2844 N N . ILE A 1 363 ? -9.18 -14.977 2.234 1 98.44 363 ILE A N 1
ATOM 2845 C CA . ILE A 1 363 ? -7.953 -15.641 1.815 1 98.44 363 ILE A CA 1
ATOM 2846 C C . ILE A 1 363 ? -8.273 -16.672 0.739 1 98.44 363 ILE A C 1
ATOM 2848 O O . ILE A 1 363 ? -8.859 -17.719 1.028 1 98.44 363 ILE A O 1
ATOM 2852 N N . GLY A 1 364 ? -7.984 -16.375 -0.448 1 98.06 364 GLY A N 1
ATOM 2853 C CA . GLY A 1 364 ? -7.973 -17.25 -1.607 1 98.06 364 GLY A CA 1
ATOM 2854 C C . GLY A 1 364 ? -6.641 -17.266 -2.332 1 98.06 364 GLY A C 1
ATOM 2855 O O . GLY A 1 364 ? -5.59 -17.078 -1.717 1 98.06 364 GLY A O 1
ATOM 2856 N N . THR A 1 365 ? -6.723 -17.641 -3.586 1 97.81 365 THR A N 1
ATOM 2857 C CA . THR A 1 365 ? -5.52 -17.625 -4.406 1 97.81 365 THR A CA 1
ATOM 2858 C C . THR A 1 365 ? -5.699 -16.703 -5.613 1 97.81 365 THR A C 1
ATOM 2860 O O . THR A 1 365 ? -6.812 -16.25 -5.891 1 97.81 365 THR A O 1
ATOM 2863 N N . GLY A 1 366 ? -4.668 -16.297 -6.172 1 97.31 366 GLY A N 1
ATOM 2864 C CA . GLY A 1 366 ? -4.594 -15.766 -7.523 1 97.31 366 GLY A CA 1
ATOM 2865 C C . GLY A 1 366 ? -3.889 -16.688 -8.5 1 97.31 366 GLY A C 1
ATOM 2866 O O . GLY A 1 366 ? -4.23 -17.875 -8.594 1 97.31 366 GLY A O 1
ATOM 2867 N N . MET A 1 367 ? -2.926 -16.109 -9.07 1 97.88 367 MET A N 1
ATOM 2868 C CA . MET A 1 367 ? -2.223 -16.859 -10.109 1 97.88 367 MET A CA 1
ATOM 2869 C C . MET A 1 367 ? -0.938 -17.469 -9.562 1 97.88 367 MET A C 1
ATOM 2871 O O . MET A 1 367 ? -0.314 -18.297 -10.219 1 97.88 367 MET A O 1
ATOM 2875 N N . GLN A 1 368 ? -0.597 -17.047 -8.359 1 98.12 368 GLN A N 1
ATOM 2876 C CA . GLN A 1 368 ? 0.649 -17.547 -7.785 1 98.12 368 GLN A CA 1
ATOM 2877 C C . GLN A 1 368 ? 0.503 -17.812 -6.285 1 98.12 368 GLN A C 1
ATOM 2879 O O . GLN A 1 368 ? -0.15 -17.047 -5.578 1 98.12 368 GLN A O 1
ATOM 2884 N N . ILE A 1 369 ? 1.044 -18.859 -5.797 1 98.62 369 ILE A N 1
ATOM 2885 C CA . ILE A 1 369 ? 1.261 -19.203 -4.395 1 98.62 369 ILE A CA 1
ATOM 2886 C C . ILE A 1 369 ? 2.756 -19.359 -4.125 1 98.62 369 ILE A C 1
ATOM 2888 O O . ILE A 1 369 ? 3.463 -20.031 -4.871 1 98.62 369 ILE A O 1
ATOM 2892 N N . ARG A 1 370 ? 3.242 -18.688 -3.096 1 98.75 370 ARG A N 1
ATOM 2893 C CA . ARG A 1 370 ? 4.652 -18.781 -2.734 1 98.75 370 ARG A CA 1
ATOM 2894 C C . ARG A 1 370 ? 4.816 -19.281 -1.303 1 98.75 370 ARG A C 1
ATOM 2896 O O . ARG A 1 370 ? 4.004 -18.953 -0.432 1 98.75 370 ARG A O 1
ATOM 2903 N N . THR A 1 371 ? 5.84 -20.047 -1.082 1 98.75 371 THR A N 1
ATOM 2904 C CA . THR A 1 371 ? 6.223 -20.422 0.273 1 98.75 371 THR A CA 1
ATOM 2905 C C . THR A 1 371 ? 7.672 -20.031 0.552 1 98.75 371 THR A C 1
ATOM 2907 O O . THR A 1 371 ? 8.516 -20.078 -0.344 1 98.75 371 THR A O 1
ATOM 2910 N N . ALA A 1 372 ? 7.891 -19.609 1.707 1 98.69 372 ALA A N 1
ATOM 2911 C CA . ALA A 1 372 ? 9.203 -19.25 2.236 1 98.69 372 ALA A CA 1
ATOM 2912 C C . ALA A 1 372 ? 9.148 -19.047 3.746 1 98.69 372 ALA A C 1
ATOM 2914 O O . ALA A 1 372 ? 8.07 -18.906 4.32 1 98.69 372 ALA A O 1
ATOM 2915 N N . ASP A 1 373 ? 10.273 -19.188 4.402 1 98.56 373 ASP A N 1
ATOM 2916 C CA . ASP A 1 373 ? 10.344 -18.766 5.793 1 98.56 373 ASP A CA 1
ATOM 2917 C C . ASP A 1 373 ? 10.344 -17.234 5.895 1 98.56 373 ASP A C 1
ATOM 2919 O O . ASP A 1 373 ? 11.391 -16.594 5.738 1 98.56 373 ASP A O 1
ATOM 2923 N N . LEU A 1 374 ? 9.211 -16.609 6.262 1 98.81 374 LEU A N 1
ATOM 2924 C CA . LEU A 1 374 ? 9.031 -15.156 6.156 1 98.81 374 LEU A CA 1
ATOM 2925 C C . LEU A 1 374 ? 9.219 -14.484 7.512 1 98.81 374 LEU A C 1
ATOM 2927 O O . LEU A 1 374 ? 9.148 -13.258 7.617 1 98.81 374 LEU A O 1
ATOM 2931 N N . ASN A 1 375 ? 9.562 -15.281 8.516 1 98.19 375 ASN A N 1
ATOM 2932 C CA . ASN A 1 375 ? 9.75 -14.703 9.844 1 98.19 375 ASN A CA 1
ATOM 2933 C C . ASN A 1 375 ? 10.953 -15.32 10.555 1 98.19 375 ASN A C 1
ATOM 2935 O O . ASN A 1 375 ? 11.07 -15.234 11.781 1 98.19 375 ASN A O 1
ATOM 2939 N N . ASP A 1 376 ? 11.75 -16.094 9.883 1 97.25 376 ASP A N 1
ATOM 2940 C CA . ASP A 1 376 ? 13.047 -16.609 10.312 1 97.25 376 ASP A CA 1
ATOM 2941 C C . ASP A 1 376 ? 12.875 -17.641 11.43 1 97.25 376 ASP A C 1
ATOM 2943 O O . ASP A 1 376 ? 13.703 -17.703 12.344 1 97.25 376 ASP A O 1
ATOM 2947 N N . ASP A 1 377 ? 11.805 -18.422 11.438 1 97.38 377 ASP A N 1
ATOM 2948 C CA . ASP A 1 377 ? 11.633 -19.406 12.508 1 97.38 377 ASP A CA 1
ATOM 2949 C C . ASP A 1 377 ? 11.852 -20.828 11.984 1 97.38 377 ASP A C 1
ATOM 2951 O O . ASP A 1 377 ? 11.617 -21.797 12.695 1 97.38 377 ASP A O 1
ATOM 2955 N N . GLY A 1 378 ? 12.156 -20.953 10.703 1 96.88 378 GLY A N 1
ATOM 2956 C CA . GLY A 1 378 ? 12.523 -22.234 10.117 1 96.88 378 GLY A CA 1
ATOM 2957 C C . GLY A 1 378 ? 11.352 -22.969 9.492 1 96.88 378 GLY A C 1
ATOM 2958 O O . GLY A 1 378 ? 11.531 -24.016 8.859 1 96.88 378 GLY A O 1
ATOM 2959 N N . GLN A 1 379 ? 10.211 -22.453 9.648 1 97.44 379 GLN A N 1
ATOM 2960 C CA . GLN A 1 379 ? 9.031 -23.047 9.039 1 97.44 379 GLN A CA 1
ATOM 2961 C C . GLN A 1 379 ? 8.664 -22.328 7.746 1 97.44 379 GLN A C 1
ATOM 2963 O O . GLN A 1 379 ? 8.836 -21.125 7.633 1 97.44 379 GLN A O 1
ATOM 2968 N N . LEU A 1 380 ? 8.094 -23.094 6.82 1 98.31 380 LEU A N 1
ATOM 2969 C CA . LEU A 1 380 ? 7.629 -22.453 5.59 1 98.31 380 LEU A CA 1
ATOM 2970 C C . LEU A 1 380 ? 6.312 -21.734 5.82 1 98.31 380 LEU A C 1
ATOM 2972 O O . LEU A 1 380 ? 5.352 -22.312 6.324 1 98.31 380 LEU A O 1
ATOM 2976 N N . ASP A 1 381 ? 6.324 -20.5 5.496 1 98.81 381 ASP A N 1
ATOM 2977 C CA . ASP A 1 381 ? 5.125 -19.656 5.477 1 98.81 381 ASP A CA 1
ATOM 2978 C C . ASP A 1 381 ? 4.535 -19.578 4.07 1 98.81 381 ASP A C 1
ATOM 2980 O O . ASP A 1 381 ? 5.129 -20.078 3.113 1 98.81 381 ASP A O 1
ATOM 2984 N N . ILE A 1 382 ? 3.318 -19 3.955 1 98.88 382 ILE A N 1
ATOM 2985 C CA . ILE A 1 382 ? 2.639 -18.891 2.67 1 98.88 382 ILE A CA 1
ATOM 2986 C C . ILE A 1 382 ? 2.375 -17.422 2.342 1 98.88 382 ILE A C 1
ATOM 2988 O O . ILE A 1 382 ? 1.95 -16.656 3.207 1 98.88 382 ILE A O 1
ATOM 2992 N N . ALA A 1 383 ? 2.738 -17.016 1.158 1 98.88 383 ALA A N 1
ATOM 2993 C CA . ALA A 1 383 ? 2.262 -15.758 0.57 1 98.88 383 ALA A CA 1
ATOM 2994 C C . ALA A 1 383 ? 1.293 -16.031 -0.578 1 98.88 383 ALA A C 1
ATOM 2996 O O . ALA A 1 383 ? 1.604 -16.797 -1.496 1 98.88 383 ALA A O 1
ATOM 2997 N N . VAL A 1 384 ? 0.138 -15.422 -0.492 1 98.5 384 VAL A N 1
ATOM 2998 C CA . VAL A 1 384 ? -0.863 -15.578 -1.541 1 98.5 384 VAL A CA 1
ATOM 2999 C C . VAL A 1 384 ? -1.498 -14.227 -1.858 1 98.5 384 VAL A C 1
ATOM 3001 O O . VAL A 1 384 ? -1.655 -13.383 -0.971 1 98.5 384 VAL A O 1
ATOM 3004 N N . SER A 1 385 ? -1.791 -14.055 -3.09 1 97.69 385 SER A N 1
ATOM 3005 C CA . SER A 1 385 ? -2.443 -12.828 -3.543 1 97.69 385 SER A CA 1
ATOM 3006 C C . SER A 1 385 ? -3.535 -13.133 -4.562 1 97.69 385 SER A C 1
ATOM 3008 O O . SER A 1 385 ? -3.27 -13.727 -5.605 1 97.69 385 SER A O 1
ATOM 3010 N N . GLY A 1 386 ? -4.711 -12.82 -4.27 1 97.62 386 GLY A N 1
ATOM 3011 C CA . GLY A 1 386 ? -5.875 -12.891 -5.137 1 97.62 386 GLY A CA 1
ATOM 3012 C C . GLY A 1 386 ? -6.781 -11.68 -5.02 1 97.62 386 GLY A C 1
ATOM 3013 O O . GLY A 1 386 ? -6.492 -10.758 -4.254 1 97.62 386 GLY A O 1
ATOM 3014 N N . LYS A 1 387 ? -7.879 -11.695 -5.734 1 97.56 387 LYS A N 1
ATOM 3015 C CA . LYS A 1 387 ? -8.766 -10.539 -5.793 1 97.56 387 LYS A CA 1
ATOM 3016 C C . LYS A 1 387 ? -9.438 -10.289 -4.445 1 97.56 387 LYS A C 1
ATOM 3018 O O . LYS A 1 387 ? -9.93 -9.188 -4.188 1 97.56 387 LYS A O 1
ATOM 3023 N N . SER A 1 388 ? -9.422 -11.32 -3.572 1 96.5 388 SER A N 1
ATOM 3024 C CA . SER A 1 388 ? -10.039 -11.164 -2.258 1 96.5 388 SER A CA 1
ATOM 3025 C C . SER A 1 388 ? -9.039 -10.625 -1.241 1 96.5 388 SER A C 1
ATOM 3027 O O . SER A 1 388 ? -9.422 -10.211 -0.144 1 96.5 388 SER A O 1
ATOM 3029 N N . GLY A 1 389 ? -7.738 -10.68 -1.657 1 97.19 389 GLY A N 1
ATOM 3030 C CA . GLY A 1 389 ? -6.754 -10.133 -0.735 1 97.19 389 GLY A CA 1
ATOM 3031 C C . GLY A 1 389 ? -5.359 -10.695 -0.955 1 97.19 389 GLY A C 1
ATOM 3032 O O . GLY A 1 389 ? -5.199 -11.742 -1.579 1 97.19 389 GLY A O 1
ATOM 3033 N N . THR A 1 390 ? -4.348 -9.953 -0.547 1 98.56 390 THR A N 1
ATOM 3034 C CA . THR A 1 390 ? -2.961 -10.383 -0.417 1 98.56 390 THR A CA 1
ATOM 3035 C C . THR A 1 390 ? -2.623 -10.68 1.041 1 98.56 390 THR A C 1
ATOM 3037 O O . THR A 1 390 ? -2.863 -9.852 1.923 1 98.56 390 THR A O 1
ATOM 3040 N N . TRP A 1 391 ? -2.061 -11.867 1.284 1 98.75 391 TRP A N 1
ATOM 3041 C CA . TRP A 1 391 ? -1.882 -12.312 2.66 1 98.75 391 TRP A CA 1
ATOM 3042 C C . TRP A 1 391 ? -0.528 -12.992 2.84 1 98.75 391 TRP A C 1
ATOM 3044 O O . TRP A 1 391 ? -0.022 -13.641 1.917 1 98.75 391 TRP A O 1
ATOM 3054 N N . VAL A 1 392 ? -0.007 -12.836 4.02 1 98.88 392 VAL A N 1
ATOM 3055 C CA . VAL A 1 392 ? 1.05 -13.688 4.555 1 98.88 392 VAL A CA 1
ATOM 3056 C C . VAL A 1 392 ? 0.486 -14.578 5.656 1 98.88 392 VAL A C 1
ATOM 3058 O O . VAL A 1 392 ? -0.175 -14.094 6.578 1 98.88 392 VAL A O 1
ATOM 3061 N N . LEU A 1 393 ? 0.653 -15.82 5.539 1 98.88 393 LEU A N 1
ATOM 3062 C CA . LEU A 1 393 ? 0.25 -16.797 6.539 1 98.88 393 LEU A CA 1
ATOM 3063 C C . LEU A 1 393 ? 1.47 -17.422 7.211 1 98.88 393 LEU A C 1
ATOM 3065 O O . LEU A 1 393 ? 2.164 -18.25 6.609 1 98.88 393 LEU A O 1
ATOM 3069 N N . LEU A 1 394 ? 1.725 -17.016 8.398 1 98.75 394 LEU A N 1
ATOM 3070 C CA . LEU A 1 394 ? 2.877 -17.516 9.141 1 98.75 394 LEU A CA 1
ATOM 3071 C C . LEU A 1 394 ? 2.562 -18.859 9.781 1 98.75 394 LEU A C 1
ATOM 3073 O O . LEU A 1 394 ? 1.643 -18.969 10.594 1 98.75 394 LEU A O 1
ATOM 3077 N N . ASN A 1 395 ? 3.32 -19.812 9.406 1 98.44 395 ASN A N 1
ATOM 3078 C CA . ASN A 1 395 ? 3.186 -21.188 9.867 1 98.44 395 ASN A CA 1
ATOM 3079 C C . ASN A 1 395 ? 3.543 -21.328 11.344 1 98.44 395 ASN A C 1
ATOM 3081 O O . ASN A 1 395 ? 4.66 -21 11.75 1 98.44 395 ASN A O 1
ATOM 3085 N N . ARG A 1 396 ? 2.625 -21.797 12.203 1 96.56 396 ARG A N 1
ATOM 3086 C CA . ARG A 1 396 ? 2.836 -21.922 13.641 1 96.56 396 ARG A CA 1
ATOM 3087 C C . ARG A 1 396 ? 3.176 -23.359 14.023 1 96.56 396 ARG A C 1
ATOM 3089 O O . ARG A 1 396 ? 3.279 -23.688 15.211 1 96.56 396 ARG A O 1
ATOM 3096 N N . GLY A 1 397 ? 3.297 -24.094 13.062 1 92.75 397 GLY A N 1
ATOM 3097 C CA . GLY A 1 397 ? 3.611 -25.484 13.312 1 92.75 397 GLY A CA 1
ATOM 3098 C C . GLY A 1 397 ? 2.383 -26.344 13.578 1 92.75 397 GLY A C 1
ATOM 3099 O O . GLY A 1 397 ? 1.253 -25.875 13.398 1 92.75 397 GLY A O 1
ATOM 3100 N N . VAL A 1 398 ? 2.678 -27.594 13.82 1 86.06 398 VAL A N 1
ATOM 3101 C CA . VAL A 1 398 ? 1.618 -28.578 14 1 86.06 398 VAL A CA 1
ATOM 3102 C C . VAL A 1 398 ? 1.13 -28.547 15.445 1 86.06 398 VAL A C 1
ATOM 3104 O O . VAL A 1 398 ? 1.933 -28.609 16.375 1 86.06 398 VAL A O 1
ATOM 3107 N N . GLU A 1 399 ? -0.073 -28.109 15.656 1 76.31 399 GLU A N 1
ATOM 3108 C CA . GLU A 1 399 ? -0.644 -28.188 17 1 76.31 399 GLU A CA 1
ATOM 3109 C C . GLU A 1 399 ? -1.001 -29.625 17.359 1 76.31 399 GLU A C 1
ATOM 3111 O O . GLU A 1 399 ? -1.622 -30.344 16.578 1 76.31 399 GLU A O 1
ATOM 3116 N N . LYS A 1 400 ? -0.196 -30.078 18.375 1 61.28 400 LYS A N 1
ATOM 3117 C CA . LYS A 1 400 ? -0.495 -31.406 18.891 1 61.28 400 LYS A CA 1
ATOM 3118 C C . LYS A 1 400 ? -1.828 -31.422 19.641 1 61.28 400 LYS A C 1
ATOM 3120 O O . LYS A 1 400 ? -2.205 -30.422 20.266 1 61.28 400 LYS A O 1
ATOM 3125 N N . SER A 1 401 ? -2.785 -32.188 19.125 1 56.31 401 SER A N 1
ATOM 3126 C CA . SER A 1 401 ? -3.99 -32.375 19.922 1 56.31 401 SER A CA 1
ATOM 3127 C C . SER A 1 401 ? -3.646 -32.688 21.375 1 56.31 401 SER A C 1
ATOM 3129 O O . SER A 1 401 ? -2.684 -33.406 21.656 1 56.31 401 SER A O 1
ATOM 3131 N N . PRO A 1 402 ? -4.199 -31.906 22.328 1 48.81 402 PRO A N 1
ATOM 3132 C CA . PRO A 1 402 ? -3.975 -32.281 23.719 1 48.81 402 PRO A CA 1
ATOM 3133 C C . PRO A 1 402 ? -4.215 -33.781 23.984 1 48.81 402 PRO A C 1
ATOM 3135 O O . PRO A 1 402 ? -5.117 -34.375 23.391 1 48.81 402 PRO A O 1
ATOM 3138 N N . ALA A 1 403 ? -3.264 -34.531 24.516 1 39.25 403 ALA A N 1
ATOM 3139 C CA . ALA A 1 403 ? -3.588 -35.844 25.062 1 39.25 403 ALA A CA 1
ATOM 3140 C C . ALA A 1 403 ? -4.762 -35.75 26.031 1 39.25 403 ALA A C 1
ATOM 3142 O O . ALA A 1 403 ? -4.809 -34.875 26.891 1 39.25 403 ALA A O 1
ATOM 3143 N N . ALA A 1 404 ? -5.965 -36.312 25.703 1 38.19 404 ALA A N 1
ATOM 3144 C CA . ALA A 1 404 ? -6.91 -36.5 26.812 1 38.19 404 ALA A CA 1
ATOM 3145 C C . ALA A 1 404 ? -6.207 -37.031 28.047 1 38.19 404 ALA A C 1
ATOM 3147 O O . ALA A 1 404 ? -5.426 -38 27.984 1 38.19 404 ALA A O 1
ATOM 3148 N N . GLY A 1 405 ? -5.973 -36.156 29 1 32.5 405 GLY A N 1
ATOM 3149 C CA . GLY A 1 405 ? -5.621 -36.75 30.281 1 32.5 405 GLY A CA 1
ATOM 3150 C C . GLY A 1 405 ? -6.23 -38.125 30.469 1 32.5 405 GLY A C 1
ATOM 3151 O O . GLY A 1 405 ? -7.41 -38.344 30.172 1 32.5 405 GLY A O 1
ATOM 3152 N N . LYS A 1 406 ? -5.418 -39.125 30.828 1 29.16 406 LYS A N 1
ATOM 3153 C CA . LYS A 1 406 ? -5.914 -40.312 31.531 1 29.16 406 LYS A CA 1
ATOM 3154 C C . LYS A 1 406 ? -6.602 -39.906 32.844 1 29.16 406 LYS A C 1
ATOM 3156 O O . LYS A 1 406 ? -6.094 -39.062 33.594 1 29.16 406 LYS A O 1
ATOM 3161 N N . MET B 1 1 ? 60.562 47.062 96.188 1 23.2 1 MET B N 1
ATOM 3162 C CA . MET B 1 1 ? 60.188 45.688 96.562 1 23.2 1 MET B CA 1
ATOM 3163 C C . MET B 1 1 ? 58.719 45.469 96.375 1 23.2 1 MET B C 1
ATOM 3165 O O . MET B 1 1 ? 58.156 44.5 96.875 1 23.2 1 MET B O 1
ATOM 3169 N N . LEU B 1 2 ? 58.094 46.469 95.75 1 24.53 2 LEU B N 1
ATOM 3170 C CA . LEU B 1 2 ? 56.625 46.562 95.625 1 24.53 2 LEU B CA 1
ATOM 3171 C C . LEU B 1 2 ? 56.094 45.375 94.812 1 24.53 2 LEU B C 1
ATOM 3173 O O . LEU B 1 2 ? 56.594 45.062 93.75 1 24.53 2 LEU B O 1
ATOM 3177 N N . LEU B 1 3 ? 55.312 44.594 95.562 1 20.48 3 LEU B N 1
ATOM 3178 C CA . LEU B 1 3 ? 54.75 43.281 95.438 1 20.48 3 LEU B CA 1
ATOM 3179 C C . LEU B 1 3 ? 53.906 43.188 94.188 1 20.48 3 LEU B C 1
ATOM 3181 O O . LEU B 1 3 ? 53.281 44.156 93.75 1 20.48 3 LEU B O 1
ATOM 3185 N N . LYS B 1 4 ? 54.188 42.031 93.438 1 24.39 4 LYS B N 1
ATOM 3186 C CA . LYS B 1 4 ? 54 41.25 92.188 1 24.39 4 LYS B CA 1
ATOM 3187 C C . LYS B 1 4 ? 52.594 40.688 92.125 1 24.39 4 LYS B C 1
ATOM 3189 O O . LYS B 1 4 ? 52.344 39.5 92.375 1 24.39 4 LYS B O 1
ATOM 3194 N N . THR B 1 5 ? 51.5 41.656 92.625 1 22.16 5 THR B N 1
ATOM 3195 C CA . THR B 1 5 ? 50.188 41.031 92.812 1 22.16 5 THR B CA 1
ATOM 3196 C C . THR B 1 5 ? 49.688 40.344 91.562 1 22.16 5 THR B C 1
ATOM 3198 O O . THR B 1 5 ? 49.969 40.781 90.438 1 22.16 5 THR B O 1
ATOM 3201 N N . THR B 1 6 ? 49.375 39.062 91.688 1 25.14 6 THR B N 1
ATOM 3202 C CA . THR B 1 6 ? 49.031 37.844 90.938 1 25.14 6 THR B CA 1
ATOM 3203 C C . THR B 1 6 ? 47.656 37.969 90.312 1 25.14 6 THR B C 1
ATOM 3205 O O . THR B 1 6 ? 46.656 38.094 91 1 25.14 6 THR B O 1
ATOM 3208 N N . PRO B 1 7 ? 47.438 38.781 89.25 1 26.06 7 PRO B N 1
ATOM 3209 C CA . PRO B 1 7 ? 46.031 38.969 88.812 1 26.06 7 PRO B CA 1
ATOM 3210 C C . PRO B 1 7 ? 45.375 37.656 88.375 1 26.06 7 PRO B C 1
ATOM 3212 O O . PRO B 1 7 ? 46.031 36.781 87.812 1 26.06 7 PRO B O 1
ATOM 3215 N N . LEU B 1 8 ? 44.438 37.125 89.188 1 22.08 8 LEU B N 1
ATOM 3216 C CA . LEU B 1 8 ? 43.656 35.906 89.062 1 22.08 8 LEU B CA 1
ATOM 3217 C C . LEU B 1 8 ? 42.969 35.844 87.688 1 22.08 8 LEU B C 1
ATOM 3219 O O . LEU B 1 8 ? 42.406 36.812 87.25 1 22.08 8 LEU B O 1
ATOM 3223 N N . LYS B 1 9 ? 43.219 34.719 87 1 21.88 9 LYS B N 1
ATOM 3224 C CA . LYS B 1 9 ? 42.906 34.125 85.688 1 21.88 9 LYS B CA 1
ATOM 3225 C C . LYS B 1 9 ? 41.406 33.812 85.562 1 21.88 9 LYS B C 1
ATOM 3227 O O . LYS B 1 9 ? 40.875 32.938 86.25 1 21.88 9 LYS B O 1
ATOM 3232 N N . ALA B 1 10 ? 40.406 34.844 85.562 1 21.86 10 ALA B N 1
ATOM 3233 C CA . ALA B 1 10 ? 39 34.5 85.438 1 21.86 10 ALA B CA 1
ATOM 3234 C C . ALA B 1 10 ? 38.75 33.625 84.188 1 21.86 10 ALA B C 1
ATOM 3236 O O . ALA B 1 10 ? 39.125 34 83.125 1 21.86 10 ALA B O 1
ATOM 3237 N N . PHE B 1 11 ? 38.781 32.344 84.312 1 23.39 11 PHE B N 1
ATOM 3238 C CA . PHE B 1 11 ? 38.531 31.359 83.25 1 23.39 11 PHE B CA 1
ATOM 3239 C C . PHE B 1 11 ? 37.062 31.438 82.75 1 23.39 11 PHE B C 1
ATOM 3241 O O . PHE B 1 11 ? 36.156 31.328 83.562 1 23.39 11 PHE B O 1
ATOM 3248 N N . ALA B 1 12 ? 36.688 32.438 81.938 1 22.8 12 ALA B N 1
ATOM 3249 C CA . ALA B 1 12 ? 35.344 32.5 81.375 1 22.8 12 ALA B CA 1
ATOM 3250 C C . ALA B 1 12 ? 34.969 31.188 80.688 1 22.8 12 ALA B C 1
ATOM 3252 O O . ALA B 1 12 ? 35.75 30.609 79.938 1 22.8 12 ALA B O 1
ATOM 3253 N N . ILE B 1 13 ? 34.156 30.359 81.312 1 23.69 13 ILE B N 1
ATOM 3254 C CA . ILE B 1 13 ? 33.531 29.109 80.875 1 23.69 13 ILE B CA 1
ATOM 3255 C C . ILE B 1 13 ? 32.75 29.344 79.562 1 23.69 13 ILE B C 1
ATOM 3257 O O . ILE B 1 13 ? 31.844 30.172 79.5 1 23.69 13 ILE B O 1
ATOM 3261 N N . VAL B 1 14 ? 33.406 29.297 78.438 1 25.11 14 VAL B N 1
ATOM 3262 C CA . VAL B 1 14 ? 32.812 29.328 77.062 1 25.11 14 VAL B CA 1
ATOM 3263 C C . VAL B 1 14 ? 31.828 28.172 76.938 1 25.11 14 VAL B C 1
ATOM 3265 O O . VAL B 1 14 ? 32.188 27.016 77.062 1 25.11 14 VAL B O 1
ATOM 3268 N N . CYS B 1 15 ? 30.562 28.328 77.375 1 23.5 15 CYS B N 1
ATOM 3269 C CA . CYS B 1 15 ? 29.5 27.359 77.188 1 23.5 15 CYS B CA 1
ATOM 3270 C C . CYS B 1 15 ? 29.406 27.016 75.688 1 23.5 15 CYS B C 1
ATOM 3272 O O . CYS B 1 15 ? 29.25 27.906 74.812 1 23.5 15 CYS B O 1
ATOM 3274 N N . LEU B 1 16 ? 29.984 25.938 75.25 1 24.94 16 LEU B N 1
ATOM 3275 C CA . LEU B 1 16 ? 29.906 25.266 74 1 24.94 16 LEU B CA 1
ATOM 3276 C C . LEU B 1 16 ? 28.453 24.938 73.625 1 24.94 16 LEU B C 1
ATOM 3278 O O . LEU B 1 16 ? 27.828 24.109 74.25 1 24.94 16 LEU B O 1
ATOM 3282 N N . VAL B 1 17 ? 27.578 25.938 73.438 1 28.33 17 VAL B N 1
ATOM 3283 C CA . VAL B 1 17 ? 26.281 25.484 73 1 28.33 17 VAL B CA 1
ATOM 3284 C C . VAL B 1 17 ? 26.438 24.688 71.688 1 28.33 17 VAL B C 1
ATOM 3286 O O . VAL B 1 17 ? 27.078 25.156 70.75 1 28.33 17 VAL B O 1
ATOM 3289 N N . GLY B 1 18 ? 26.438 23.375 71.75 1 25.66 18 GLY B N 1
ATOM 3290 C CA . GLY B 1 18 ? 26.391 22.422 70.688 1 25.66 18 GLY B CA 1
ATOM 3291 C C . GLY B 1 18 ? 25.281 22.688 69.688 1 25.66 18 GLY B C 1
ATOM 3292 O O . GLY B 1 18 ? 24.109 22.734 70.062 1 25.66 18 GLY B O 1
ATOM 3293 N N . TYR B 1 19 ? 25.5 23.594 68.688 1 26.75 19 TYR B N 1
ATOM 3294 C CA . TYR B 1 19 ? 24.562 23.75 67.562 1 26.75 19 TYR B CA 1
ATOM 3295 C C . TYR B 1 19 ? 24.281 22.406 66.875 1 26.75 19 TYR B C 1
ATOM 3297 O O . TYR B 1 19 ? 25.203 21.719 66.438 1 26.75 19 TYR B O 1
ATOM 3305 N N . THR B 1 20 ? 23.375 21.625 67.438 1 30.06 20 THR B N 1
ATOM 3306 C CA . THR B 1 20 ? 22.891 20.469 66.688 1 30.06 20 THR B CA 1
ATOM 3307 C C . THR B 1 20 ? 22.438 20.891 65.312 1 30.06 20 THR B C 1
ATOM 3309 O O . THR B 1 20 ? 21.547 21.734 65.125 1 30.06 20 THR B O 1
ATOM 3312 N N . LEU B 1 21 ? 23.375 20.875 64.312 1 30.44 21 LEU B N 1
ATOM 3313 C CA . LEU B 1 21 ? 23.047 20.969 62.875 1 30.44 21 LEU B CA 1
ATOM 3314 C C . LEU B 1 21 ? 22 19.938 62.5 1 30.44 21 LEU B C 1
ATOM 3316 O O . LEU B 1 21 ? 22.25 18.734 62.562 1 30.44 21 LEU B O 1
ATOM 3320 N N . SER B 1 22 ? 20.719 20.188 62.781 1 32.91 22 SER B N 1
ATOM 3321 C CA . SER B 1 22 ? 19.719 19.344 62.156 1 32.91 22 SER B CA 1
ATOM 3322 C C . SER B 1 22 ? 19.906 19.312 60.625 1 32.91 22 SER B C 1
ATOM 3324 O O . SER B 1 22 ? 19.859 20.359 59.969 1 32.91 22 SER B O 1
ATOM 3326 N N . ILE B 1 23 ? 20.656 18.359 60.156 1 34.94 23 ILE B N 1
ATOM 3327 C CA . ILE B 1 23 ? 20.656 18.062 58.719 1 34.94 23 ILE B CA 1
ATOM 3328 C C . ILE B 1 23 ? 19.234 17.797 58.25 1 34.94 23 ILE B C 1
ATOM 3330 O O . ILE B 1 23 ? 18.609 16.812 58.656 1 34.94 23 ILE B O 1
ATOM 3334 N N . ALA B 1 24 ? 18.469 18.828 57.969 1 35.53 24 ALA B N 1
ATOM 3335 C CA . ALA B 1 24 ? 17.281 18.547 57.188 1 35.53 24 ALA B CA 1
ATOM 3336 C C . ALA B 1 24 ? 17.609 17.75 55.938 1 35.53 24 ALA B C 1
ATOM 3338 O O . ALA B 1 24 ? 18.391 18.203 55.094 1 35.53 24 ALA B O 1
ATOM 3339 N N . THR B 1 25 ? 17.656 16.438 56.062 1 37.62 25 THR B N 1
ATOM 3340 C CA . THR B 1 25 ? 17.625 15.641 54.844 1 37.62 25 THR B CA 1
ATOM 3341 C C . THR B 1 25 ? 16.531 16.125 53.906 1 37.62 25 THR B C 1
ATOM 3343 O O . THR B 1 25 ? 15.336 16.047 54.219 1 37.62 25 THR B O 1
ATOM 3346 N N . GLY B 1 26 ? 16.797 17.188 53.188 1 31.81 26 GLY B N 1
ATOM 3347 C CA . GLY B 1 26 ? 15.906 17.453 52.062 1 31.81 26 GLY B CA 1
ATOM 3348 C C . GLY B 1 26 ? 15.656 16.234 51.188 1 31.81 26 GLY B C 1
ATOM 3349 O O . GLY B 1 26 ? 16.594 15.703 50.594 1 31.81 26 GLY B O 1
ATOM 3350 N N . ALA B 1 27 ? 14.742 15.383 51.656 1 35.06 27 ALA B N 1
ATOM 3351 C CA . ALA B 1 27 ? 14.266 14.445 50.656 1 35.06 27 ALA B CA 1
ATOM 3352 C C . ALA B 1 27 ? 14.07 15.156 49.312 1 35.06 27 ALA B C 1
ATOM 3354 O O . ALA B 1 27 ? 13.336 16.141 49.219 1 35.06 27 ALA B O 1
ATOM 3355 N N . ASP B 1 28 ? 15.039 15.102 48.531 1 35.66 28 ASP B N 1
ATOM 3356 C CA . ASP B 1 28 ? 14.75 15.445 47.156 1 35.66 28 ASP B CA 1
ATOM 3357 C C . ASP B 1 28 ? 13.43 14.82 46.688 1 35.66 28 ASP B C 1
ATOM 3359 O O . ASP B 1 28 ? 13.281 13.594 46.719 1 35.66 28 ASP B O 1
ATOM 3363 N N . ALA B 1 29 ? 12.352 15.375 46.969 1 34.31 29 ALA B N 1
ATOM 3364 C CA . ALA B 1 29 ? 11.188 14.914 46.219 1 34.31 29 ALA B CA 1
ATOM 3365 C C . ALA B 1 29 ? 11.57 14.5 44.812 1 34.31 29 ALA B C 1
ATOM 3367 O O . ALA B 1 29 ? 12.023 15.328 44.031 1 34.31 29 ALA B O 1
ATOM 3368 N N . VAL B 1 30 ? 12.102 13.312 44.688 1 39.12 30 VAL B N 1
ATOM 3369 C CA . VAL B 1 30 ? 12.133 12.82 43.312 1 39.12 30 VAL B CA 1
ATOM 3370 C C . VAL B 1 30 ? 10.875 13.281 42.562 1 39.12 30 VAL B C 1
ATOM 3372 O O . VAL B 1 30 ? 9.758 12.961 42.969 1 39.12 30 VAL B O 1
ATOM 3375 N N . ALA B 1 31 ? 10.992 14.461 41.938 1 38.75 31 ALA B N 1
ATOM 3376 C CA . ALA B 1 31 ? 9.945 14.867 41 1 38.75 31 ALA B CA 1
ATOM 3377 C C . ALA B 1 31 ? 9.25 13.648 40.406 1 38.75 31 ALA B C 1
ATOM 3379 O O . ALA B 1 31 ? 9.898 12.758 39.844 1 38.75 31 ALA B O 1
ATOM 3380 N N . ALA B 1 32 ? 8.148 13.211 40.844 1 43.44 32 ALA B N 1
ATOM 3381 C CA . ALA B 1 32 ? 7.328 12.172 40.219 1 43.44 32 ALA B CA 1
ATOM 3382 C C . ALA B 1 32 ? 7.434 12.219 38.688 1 43.44 32 ALA B C 1
ATOM 3384 O O . ALA B 1 32 ? 7.227 13.266 38.094 1 43.44 32 ALA B O 1
ATOM 3385 N N . GLU B 1 33 ? 8.25 11.438 38.125 1 52 33 GLU B N 1
ATOM 3386 C CA . GLU B 1 33 ? 8.211 11.32 36.656 1 52 33 GLU B CA 1
ATOM 3387 C C . GLU B 1 33 ? 6.781 11.367 36.156 1 52 33 GLU B C 1
ATOM 3389 O O . GLU B 1 33 ? 5.91 10.656 36.656 1 52 33 GLU B O 1
ATOM 3394 N N . GLN B 1 34 ? 6.324 12.508 35.625 1 61.91 34 GLN B N 1
ATOM 3395 C CA . GLN B 1 34 ? 4.977 12.711 35.125 1 61.91 34 GLN B CA 1
ATOM 3396 C C . GLN B 1 34 ? 4.551 11.547 34.219 1 61.91 34 GLN B C 1
ATOM 3398 O O . GLN B 1 34 ? 5.348 11.039 33.438 1 61.91 34 GLN B O 1
ATOM 3403 N N . PRO B 1 35 ? 3.441 11 34.531 1 74.5 35 PRO B N 1
ATOM 3404 C CA . PRO B 1 35 ? 2.887 9.93 33.719 1 74.5 35 PRO B CA 1
ATOM 3405 C C . PRO B 1 35 ? 2.916 10.258 32.219 1 74.5 35 PRO B C 1
ATOM 3407 O O . PRO B 1 35 ? 2.68 11.406 31.828 1 74.5 35 PRO B O 1
ATOM 3410 N N . THR B 1 36 ? 3.555 9.406 31.484 1 90.06 36 THR B N 1
ATOM 3411 C CA . THR B 1 36 ? 3.689 9.602 30.047 1 90.06 36 THR B CA 1
ATOM 3412 C C . THR B 1 36 ? 2.781 8.633 29.281 1 90.06 36 THR B C 1
ATOM 3414 O O . THR B 1 36 ? 2.582 7.496 29.703 1 90.06 36 THR B O 1
ATOM 3417 N N . VAL B 1 37 ? 2.148 9.234 28.312 1 96.06 37 VAL B N 1
ATOM 3418 C CA . VAL B 1 37 ? 1.346 8.414 27.406 1 96.06 37 VAL B CA 1
ATOM 3419 C C . VAL B 1 37 ? 2.254 7.492 26.594 1 96.06 37 VAL B C 1
ATOM 3421 O O . VAL B 1 37 ? 3.311 7.91 26.125 1 96.06 37 VAL B O 1
ATOM 3424 N N . THR B 1 38 ? 1.866 6.246 26.5 1 96.81 38 THR B N 1
ATOM 3425 C CA . THR B 1 38 ? 2.611 5.309 25.656 1 96.81 38 THR B CA 1
ATOM 3426 C C . THR B 1 38 ? 1.791 4.91 24.438 1 96.81 38 THR B C 1
ATOM 3428 O O . THR B 1 38 ? 0.57 5.078 24.422 1 96.81 38 THR B O 1
ATOM 3431 N N . PHE B 1 39 ? 2.518 4.371 23.406 1 98.19 39 PHE B N 1
ATOM 3432 C CA . PHE B 1 39 ? 1.841 4.09 22.141 1 98.19 39 PHE B CA 1
ATOM 3433 C C . PHE B 1 39 ? 2.275 2.74 21.578 1 98.19 39 PHE B C 1
ATOM 3435 O O . PHE B 1 39 ? 3.453 2.383 21.656 1 98.19 39 PHE B O 1
ATOM 3442 N N . LYS B 1 40 ? 1.297 2.006 21.125 1 98 40 LYS B N 1
ATOM 3443 C CA . LYS B 1 40 ? 1.622 0.947 20.172 1 98 40 LYS B CA 1
ATOM 3444 C C . LYS B 1 40 ? 1.83 1.513 18.766 1 98 40 LYS B C 1
ATOM 3446 O O . LYS B 1 40 ? 0.95 2.186 18.234 1 98 40 LYS B O 1
ATOM 3451 N N . LYS B 1 41 ? 2.938 1.233 18.172 1 98.44 41 LYS B N 1
ATOM 3452 C CA . LYS B 1 41 ? 3.318 1.831 16.891 1 98.44 41 LYS B CA 1
ATOM 3453 C C . LYS B 1 41 ? 3.107 0.851 15.75 1 98.44 41 LYS B C 1
ATOM 3455 O O . LYS B 1 41 ? 3.662 -0.249 15.75 1 98.44 41 LYS B O 1
ATOM 3460 N N . ILE B 1 42 ? 2.328 1.192 14.766 1 98.44 42 ILE B N 1
ATOM 3461 C CA . ILE B 1 42 ? 1.988 0.333 13.641 1 98.44 42 ILE B CA 1
ATOM 3462 C C . ILE B 1 42 ? 2.467 0.977 12.336 1 98.44 42 ILE B C 1
ATOM 3464 O O . ILE B 1 42 ? 1.932 2.004 11.914 1 98.44 42 ILE B O 1
ATOM 3468 N N . PRO B 1 43 ? 3.488 0.416 11.672 1 98.5 43 PRO B N 1
ATOM 3469 C CA . PRO B 1 43 ? 3.91 0.949 10.375 1 98.5 43 PRO B CA 1
ATOM 3470 C C . PRO B 1 43 ? 2.938 0.599 9.25 1 98.5 43 PRO B C 1
ATOM 3472 O O . PRO B 1 43 ? 2.5 -0.55 9.141 1 98.5 43 PRO B O 1
ATOM 3475 N N . LEU B 1 44 ? 2.59 1.561 8.438 1 98.69 44 LEU B N 1
ATOM 3476 C CA . LEU B 1 44 ? 1.643 1.339 7.352 1 98.69 44 LEU B CA 1
ATOM 3477 C C . LEU B 1 44 ? 2.357 1.317 6.004 1 98.69 44 LEU B C 1
ATOM 3479 O O . LEU B 1 44 ? 2.053 0.484 5.148 1 98.69 44 LEU B O 1
ATOM 3483 N N . ALA B 1 45 ? 3.305 2.281 5.84 1 98.69 45 ALA B N 1
ATOM 3484 C CA . ALA B 1 45 ? 3.947 2.416 4.535 1 98.69 45 ALA B CA 1
ATOM 3485 C C . ALA B 1 45 ? 5.203 3.275 4.629 1 98.69 45 ALA B C 1
ATOM 3487 O O . ALA B 1 45 ? 5.355 4.066 5.562 1 98.69 45 ALA B O 1
ATOM 3488 N N . VAL B 1 46 ? 6.078 3.125 3.686 1 98.31 46 VAL B N 1
ATOM 3489 C CA . VAL B 1 46 ? 7.199 4.031 3.459 1 98.31 46 VAL B CA 1
ATOM 3490 C C . VAL B 1 46 ? 7.184 4.523 2.014 1 98.31 46 VAL B C 1
ATOM 3492 O O . VAL B 1 46 ? 7.219 3.723 1.077 1 98.31 46 VAL B O 1
ATOM 3495 N N . SER B 1 47 ? 7.062 5.762 1.799 1 97.94 47 SER B N 1
ATOM 3496 C CA . SER B 1 47 ? 7.059 6.484 0.531 1 97.94 47 SER B CA 1
ATOM 3497 C C . SER B 1 47 ? 7.344 7.969 0.739 1 97.94 47 SER B C 1
ATOM 3499 O O . SER B 1 47 ? 7.398 8.445 1.876 1 97.94 47 SER B O 1
ATOM 3501 N N . PRO B 1 48 ? 7.488 8.742 -0.33 1 97.06 48 PRO B N 1
ATOM 3502 C CA . PRO B 1 48 ? 7.73 10.18 -0.167 1 97.06 48 PRO B CA 1
ATOM 3503 C C . PRO B 1 48 ? 6.473 10.953 0.232 1 97.06 48 PRO B C 1
ATOM 3505 O O . PRO B 1 48 ? 6.457 12.18 0.189 1 97.06 48 PRO B O 1
ATOM 3508 N N . ASN B 1 49 ? 5.457 10.273 0.605 1 96.94 49 ASN B N 1
ATOM 3509 C CA . ASN B 1 49 ? 4.199 10.922 0.952 1 96.94 49 ASN B CA 1
ATOM 3510 C C . ASN B 1 49 ? 4.332 11.766 2.219 1 96.94 49 ASN B C 1
ATOM 3512 O O . ASN B 1 49 ? 5.016 11.367 3.162 1 96.94 49 ASN B O 1
ATOM 3516 N N . GLU B 1 50 ? 3.545 12.93 2.223 1 97.19 50 GLU B N 1
ATOM 3517 C CA . GLU B 1 50 ? 3.641 13.797 3.393 1 97.19 50 GLU B CA 1
ATOM 3518 C C . GLU B 1 50 ? 2.26 14.219 3.883 1 97.19 50 GLU B C 1
ATOM 3520 O O . GLU B 1 50 ? 2.143 15.055 4.781 1 97.19 50 GLU B O 1
ATOM 3525 N N . GLY B 1 51 ? 1.188 13.727 3.297 1 96.94 51 GLY B N 1
ATOM 3526 C CA . GLY B 1 51 ? -0.174 14.039 3.707 1 96.94 51 GLY B CA 1
ATOM 3527 C C . GLY B 1 51 ? -0.909 12.844 4.281 1 96.94 51 GLY B C 1
ATOM 3528 O O . GLY B 1 51 ? -0.563 11.695 3.986 1 96.94 51 GLY B O 1
ATOM 3529 N N . CYS B 1 52 ? -1.914 13.094 5.078 1 98.25 52 CYS B N 1
ATOM 3530 C CA . CYS B 1 52 ? -2.775 12.023 5.582 1 98.25 52 CYS B CA 1
ATOM 3531 C C . CYS B 1 52 ? -4.121 12.586 6.035 1 98.25 52 CYS B C 1
ATOM 3533 O O . CYS B 1 52 ? -4.246 13.781 6.293 1 98.25 52 CYS B O 1
ATOM 3535 N N . ALA B 1 53 ? -5.062 11.758 6.117 1 98.81 53 ALA B N 1
ATOM 3536 C CA . ALA B 1 53 ? -6.406 12.055 6.605 1 98.81 53 ALA B CA 1
ATOM 3537 C C . ALA B 1 53 ? -7.039 10.836 7.266 1 98.81 53 ALA B C 1
ATOM 3539 O O . ALA B 1 53 ? -6.504 9.727 7.176 1 98.81 53 ALA B O 1
ATOM 3540 N N . VAL B 1 54 ? -8.094 11.055 8.031 1 98.81 54 VAL B N 1
ATOM 3541 C CA . VAL B 1 54 ? -8.812 9.984 8.719 1 98.81 54 VAL B CA 1
ATOM 3542 C C . VAL B 1 54 ? -10.312 10.109 8.438 1 98.81 54 VAL B C 1
ATOM 3544 O O . VAL B 1 54 ? -10.867 11.211 8.445 1 98.81 54 VAL B O 1
ATOM 3547 N N . ALA B 1 55 ? -10.906 9.008 8.141 1 98.81 55 ALA B N 1
ATOM 3548 C CA . ALA B 1 55 ? -12.352 8.945 7.945 1 98.81 55 ALA B CA 1
ATOM 3549 C C . ALA B 1 55 ? -12.836 7.496 7.926 1 98.81 55 ALA B C 1
ATOM 3551 O O . ALA B 1 55 ? -12.039 6.566 7.762 1 98.81 55 ALA B O 1
ATOM 3552 N N . ASP B 1 56 ? -14.102 7.312 8.195 1 98.75 56 ASP B N 1
ATOM 3553 C CA . ASP B 1 56 ? -14.711 6.008 7.969 1 98.75 56 ASP B CA 1
ATOM 3554 C C . ASP B 1 56 ? -15.031 5.797 6.488 1 98.75 56 ASP B C 1
ATOM 3556 O O . ASP B 1 56 ? -16.156 6.062 6.047 1 98.75 56 ASP B O 1
ATOM 3560 N N . ILE B 1 57 ? -14.125 5.266 5.719 1 98.81 57 ILE B N 1
ATOM 3561 C CA . ILE B 1 57 ? -14.133 5.223 4.262 1 98.81 57 ILE B CA 1
ATOM 3562 C C . ILE B 1 57 ? -15.18 4.215 3.779 1 98.81 57 ILE B C 1
ATOM 3564 O O . ILE B 1 57 ? -15.891 4.465 2.807 1 98.81 57 ILE B O 1
ATOM 3568 N N . ASP B 1 58 ? -15.25 3.068 4.449 1 98.69 58 ASP B N 1
ATOM 3569 C CA . ASP B 1 58 ? -16.078 1.975 3.941 1 98.69 58 ASP B CA 1
ATOM 3570 C C . ASP B 1 58 ? -17.359 1.831 4.754 1 98.69 58 ASP B C 1
ATOM 3572 O O . ASP B 1 58 ? -18.078 0.835 4.625 1 98.69 58 ASP B O 1
ATOM 3576 N N . ARG B 1 59 ? -17.609 2.748 5.684 1 98.44 59 ARG B N 1
ATOM 3577 C CA . ARG B 1 59 ? -18.828 2.83 6.473 1 98.44 59 ARG B CA 1
ATOM 3578 C C . ARG B 1 59 ? -19 1.602 7.359 1 98.44 59 ARG B C 1
ATOM 3580 O O . ARG B 1 59 ? -20.109 1.084 7.516 1 98.44 59 ARG B O 1
ATOM 3587 N N . ASP B 1 60 ? -17.922 1.105 7.859 1 98 60 ASP B N 1
ATOM 3588 C CA . ASP B 1 60 ? -18.031 -0.053 8.742 1 98 60 ASP B CA 1
ATOM 3589 C C . ASP B 1 60 ? -17.969 0.366 10.211 1 98 60 ASP B C 1
ATOM 3591 O O . ASP B 1 60 ? -17.891 -0.482 11.102 1 98 60 ASP B O 1
ATOM 3595 N N . GLY B 1 61 ? -17.875 1.633 10.453 1 98.25 61 GLY B N 1
ATOM 3596 C CA . GLY B 1 61 ? -17.891 2.17 11.805 1 98.25 61 GLY B CA 1
ATOM 3597 C C . GLY B 1 61 ? -16.5 2.354 12.391 1 98.25 61 GLY B C 1
ATOM 3598 O O . GLY B 1 61 ? -16.359 2.822 13.523 1 98.25 61 GLY B O 1
ATOM 3599 N N . LYS B 1 62 ? -15.531 2.008 11.703 1 98.56 62 LYS B N 1
ATOM 3600 C CA . LYS B 1 62 ? -14.148 2.207 12.117 1 98.56 62 LYS B CA 1
ATOM 3601 C C . LYS B 1 62 ? -13.461 3.262 11.258 1 98.56 62 LYS B C 1
ATOM 3603 O O . LYS B 1 62 ? -13.664 3.307 10.039 1 98.56 62 LYS B O 1
ATOM 3608 N N . LEU B 1 63 ? -12.688 4.086 11.906 1 98.81 63 LEU B N 1
ATOM 3609 C CA . LEU B 1 63 ? -11.969 5.113 11.156 1 98.81 63 LEU B CA 1
ATOM 3610 C C . LEU B 1 63 ? -10.734 4.531 10.469 1 98.81 63 LEU B C 1
ATOM 3612 O O . LEU B 1 63 ? -10.023 3.717 11.062 1 98.81 63 LEU B O 1
ATOM 3616 N N . ASP B 1 64 ? -10.555 4.941 9.234 1 98.88 64 ASP B N 1
ATOM 3617 C CA . ASP B 1 64 ? -9.461 4.5 8.383 1 98.88 64 ASP B CA 1
ATOM 3618 C C . ASP B 1 64 ? -8.461 5.633 8.148 1 98.88 64 ASP B C 1
ATOM 3620 O O . ASP B 1 64 ? -8.711 6.777 8.531 1 98.88 64 ASP B O 1
ATOM 3624 N N . VAL B 1 65 ? -7.348 5.273 7.559 1 98.88 65 VAL B N 1
ATOM 3625 C CA . VAL B 1 65 ? -6.305 6.262 7.309 1 98.88 65 VAL B CA 1
ATOM 3626 C C . VAL B 1 65 ? -6.07 6.398 5.805 1 98.88 65 VAL B C 1
ATOM 3628 O O . VAL B 1 65 ? -5.949 5.398 5.098 1 98.88 65 VAL B O 1
ATOM 3631 N N . ILE B 1 66 ? -6.137 7.641 5.34 1 98.88 66 ILE B N 1
ATOM 3632 C CA . ILE B 1 66 ? -5.723 7.973 3.98 1 98.88 66 ILE B CA 1
ATOM 3633 C C . ILE B 1 66 ? -4.309 8.547 3.994 1 98.88 66 ILE B C 1
ATOM 3635 O O . ILE B 1 66 ? -4.016 9.477 4.754 1 98.88 66 ILE B O 1
ATOM 3639 N N . ALA B 1 67 ? -3.445 7.996 3.16 1 98.44 67 ALA B N 1
ATOM 3640 C CA . ALA B 1 67 ? -2.092 8.531 3.012 1 98.44 67 ALA B CA 1
ATOM 3641 C C . ALA B 1 67 ? -1.491 8.125 1.668 1 98.44 67 ALA B C 1
ATOM 3643 O O . ALA B 1 67 ? -1.362 6.938 1.369 1 98.44 67 ALA B O 1
ATOM 3644 N N . GLY B 1 68 ? -1.141 9.102 0.899 1 97.62 68 GLY B N 1
ATOM 3645 C CA . GLY B 1 68 ? -0.512 8.844 -0.385 1 97.62 68 GLY B CA 1
ATOM 3646 C C . GLY B 1 68 ? -1.424 8.125 -1.36 1 97.62 68 GLY B C 1
ATOM 3647 O O . GLY B 1 68 ? -2.549 8.562 -1.607 1 97.62 68 GLY B O 1
ATOM 3648 N N . ARG B 1 69 ? -0.89 7.008 -1.898 1 98.44 69 ARG B N 1
ATOM 3649 C CA . ARG B 1 69 ? -1.557 6.309 -2.99 1 98.44 69 ARG B CA 1
ATOM 3650 C C . ARG B 1 69 ? -2.596 5.328 -2.459 1 98.44 69 ARG B C 1
ATOM 3652 O O . ARG B 1 69 ? -3.359 4.742 -3.23 1 98.44 69 ARG B O 1
ATOM 3659 N N . ASN B 1 70 ? -2.674 5.172 -1.107 1 98.75 70 ASN B N 1
ATOM 3660 C CA . ASN B 1 70 ? -3.516 4.137 -0.511 1 98.75 70 ASN B CA 1
ATOM 3661 C C . ASN B 1 70 ? -4.379 4.699 0.614 1 98.75 70 ASN B C 1
ATOM 3663 O O . ASN B 1 70 ? -4.125 5.801 1.109 1 98.75 70 ASN B O 1
ATOM 3667 N N . TRP B 1 71 ? -5.414 4.078 0.866 1 98.88 71 TRP B N 1
ATOM 3668 C CA . TRP B 1 71 ? -6.047 4.152 2.18 1 98.88 71 TRP B CA 1
ATOM 3669 C C . TRP B 1 71 ? -5.891 2.838 2.934 1 98.88 71 TRP B C 1
ATOM 3671 O O . TRP B 1 71 ? -5.602 1.8 2.334 1 98.88 71 TRP B O 1
ATOM 3681 N N . PHE B 1 72 ? -5.898 2.896 4.176 1 98.81 72 PHE B N 1
ATOM 3682 C CA . PHE B 1 72 ? -5.621 1.786 5.078 1 98.81 72 PHE B CA 1
ATOM 3683 C C . PHE B 1 72 ? -6.812 1.519 5.992 1 98.81 72 PHE B C 1
ATOM 3685 O O . PHE B 1 72 ? -7.199 2.379 6.785 1 98.81 72 PHE B O 1
ATOM 3692 N N . ALA B 1 73 ? -7.32 0.326 5.895 1 98.62 73 ALA B N 1
ATOM 3693 C CA . ALA B 1 73 ? -8.586 -0.002 6.547 1 98.62 73 ALA B CA 1
ATOM 3694 C C . ALA B 1 73 ? -8.352 -0.546 7.953 1 98.62 73 ALA B C 1
ATOM 3696 O O . ALA B 1 73 ? -7.641 -1.537 8.133 1 98.62 73 ALA B O 1
ATOM 3697 N N . ALA B 1 74 ? -8.945 0.152 8.945 1 98.12 74 ALA B N 1
ATOM 3698 C CA . ALA B 1 74 ? -8.938 -0.37 10.312 1 98.12 74 ALA B CA 1
ATOM 3699 C C . ALA B 1 74 ? -9.797 -1.63 10.422 1 98.12 74 ALA B C 1
ATOM 3701 O O . ALA B 1 74 ? -10.773 -1.79 9.68 1 98.12 74 ALA B O 1
ATOM 3702 N N . PRO B 1 75 ? -9.398 -2.648 11.281 1 96.81 75 PRO B N 1
ATOM 3703 C CA . PRO B 1 75 ? -8.406 -2.443 12.344 1 96.81 75 PRO B CA 1
ATOM 3704 C C . PRO B 1 75 ? -7.02 -2.957 11.961 1 96.81 75 PRO B C 1
ATOM 3706 O O . PRO B 1 75 ? -6.043 -2.693 12.664 1 96.81 75 PRO B O 1
ATOM 3709 N N . ASP B 1 76 ? -6.91 -3.699 10.836 1 95.5 76 ASP B N 1
ATOM 3710 C CA . ASP B 1 76 ? -5.621 -4.297 10.516 1 95.5 76 ASP B CA 1
ATOM 3711 C C . ASP B 1 76 ? -4.77 -3.35 9.672 1 95.5 76 ASP B C 1
ATOM 3713 O O . ASP B 1 76 ? -3.568 -3.564 9.508 1 95.5 76 ASP B O 1
ATOM 3717 N N . PHE B 1 77 ? -5.398 -2.371 9.062 1 98.31 77 PHE B N 1
ATOM 3718 C CA . PHE B 1 77 ? -4.773 -1.303 8.289 1 98.31 77 PHE B CA 1
ATOM 3719 C C . PHE B 1 77 ? -4.082 -1.862 7.051 1 98.31 77 PHE B C 1
ATOM 3721 O O . PHE B 1 77 ? -3.025 -1.373 6.648 1 98.31 77 PHE B O 1
ATOM 3728 N N . ALA B 1 78 ? -4.691 -2.908 6.496 1 97.81 78 ALA B N 1
ATOM 3729 C CA . ALA B 1 78 ? -4.234 -3.408 5.203 1 97.81 78 ALA B CA 1
ATOM 3730 C C . ALA B 1 78 ? -4.465 -2.377 4.102 1 97.81 78 ALA B C 1
ATOM 3732 O O . ALA B 1 78 ? -5.52 -1.736 4.055 1 97.81 78 ALA B O 1
ATOM 3733 N N . ALA B 1 79 ? -3.527 -2.262 3.252 1 98.62 79 ALA B N 1
ATOM 3734 C CA . ALA B 1 79 ? -3.547 -1.225 2.225 1 98.62 79 ALA B CA 1
ATOM 3735 C C . ALA B 1 79 ? -4.625 -1.507 1.183 1 98.62 79 ALA B C 1
ATOM 3737 O O . ALA B 1 79 ? -4.828 -2.656 0.786 1 98.62 79 ALA B O 1
ATOM 3738 N N . ARG B 1 80 ? -5.293 -0.511 0.734 1 98.62 80 ARG B N 1
ATOM 3739 C CA . ARG B 1 80 ? -6.188 -0.491 -0.417 1 98.62 80 ARG B CA 1
ATOM 3740 C C . ARG B 1 80 ? -5.863 0.675 -1.345 1 98.62 80 ARG B C 1
ATOM 3742 O O . ARG B 1 80 ? -5.566 1.778 -0.882 1 98.62 80 ARG B O 1
ATOM 3749 N N . PRO B 1 81 ? -5.91 0.383 -2.652 1 98.56 81 PRO B N 1
ATOM 3750 C CA . PRO B 1 81 ? -5.535 1.464 -3.566 1 98.56 81 PRO B CA 1
ATOM 3751 C C . PRO B 1 81 ? -6.535 2.615 -3.564 1 98.56 81 PRO B C 1
ATOM 3753 O O . PRO B 1 81 ? -7.742 2.389 -3.451 1 98.56 81 PRO B O 1
ATOM 3756 N N . LEU B 1 82 ? -5.973 3.773 -3.65 1 98.69 82 LEU B N 1
ATOM 3757 C CA . LEU B 1 82 ? -6.82 4.953 -3.768 1 98.69 82 LEU B CA 1
ATOM 3758 C C . LEU B 1 82 ? -6.602 5.652 -5.105 1 98.69 82 LEU B C 1
ATOM 3760 O O . LEU B 1 82 ? -7.559 5.93 -5.832 1 98.69 82 LEU B O 1
ATOM 3764 N N . ARG B 1 83 ? -5.316 5.863 -5.406 1 98.5 83 ARG B N 1
ATOM 3765 C CA . ARG B 1 83 ? -4.996 6.664 -6.586 1 98.5 83 ARG B CA 1
ATOM 3766 C C . ARG B 1 83 ? -3.543 6.461 -7.004 1 98.5 83 ARG B C 1
ATOM 3768 O O . ARG B 1 83 ? -2.762 5.844 -6.277 1 98.5 83 ARG B O 1
ATOM 3775 N N . ASN B 1 84 ? -3.338 6.984 -8.242 1 97 84 ASN B N 1
ATOM 3776 C CA . ASN B 1 84 ? -1.949 7.191 -8.633 1 97 84 ASN B CA 1
ATOM 3777 C C . ASN B 1 84 ? -1.478 8.602 -8.297 1 97 84 ASN B C 1
ATOM 3779 O O . ASN B 1 84 ? -2.227 9.57 -8.461 1 97 84 ASN B O 1
ATOM 3783 N N . ILE B 1 85 ? -0.269 8.727 -7.746 1 97.75 85 ILE B N 1
ATOM 3784 C CA . ILE B 1 85 ? 0.39 10.016 -7.543 1 97.75 85 ILE B CA 1
ATOM 3785 C C . ILE B 1 85 ? 1.795 9.977 -8.141 1 97.75 85 ILE B C 1
ATOM 3787 O O . ILE B 1 85 ? 2.588 9.086 -7.82 1 97.75 85 ILE B O 1
ATOM 3791 N N . GLU B 1 86 ? 2.08 10.938 -8.961 1 97.12 86 GLU B N 1
ATOM 3792 C CA . GLU B 1 86 ? 3.387 10.984 -9.617 1 97.12 86 GLU B CA 1
ATOM 3793 C C . GLU B 1 86 ? 4.465 11.469 -8.656 1 97.12 86 GLU B C 1
ATOM 3795 O O . GLU B 1 86 ? 4.199 12.297 -7.777 1 97.12 86 GLU B O 1
ATOM 3800 N N . GLU B 1 87 ? 5.625 10.891 -8.844 1 97.38 87 GLU B N 1
ATOM 3801 C CA . GLU B 1 87 ? 6.82 11.344 -8.141 1 97.38 87 GLU B CA 1
ATOM 3802 C C . GLU B 1 87 ? 7.523 12.469 -8.898 1 97.38 87 GLU B C 1
ATOM 3804 O O . GLU B 1 87 ? 7.496 12.5 -10.133 1 97.38 87 GLU B O 1
ATOM 3809 N N . PHE B 1 88 ? 8.07 13.375 -8.125 1 96.62 88 PHE B N 1
ATOM 3810 C CA . PHE B 1 88 ? 8.898 14.391 -8.766 1 96.62 88 PHE B CA 1
ATOM 3811 C C . PHE B 1 88 ? 10.039 14.82 -7.848 1 96.62 88 PHE B C 1
ATOM 3813 O O . PHE B 1 88 ? 10.008 14.547 -6.645 1 96.62 88 PHE B O 1
ATOM 3820 N N . GLY B 1 89 ? 11.062 15.367 -8.5 1 95.12 89 GLY B N 1
ATOM 3821 C CA . GLY B 1 89 ? 12.234 15.742 -7.719 1 95.12 89 GLY B CA 1
ATOM 3822 C C . GLY B 1 89 ? 12.961 14.555 -7.125 1 95.12 89 GLY B C 1
ATOM 3823 O O . GLY B 1 89 ? 12.953 13.461 -7.703 1 95.12 89 GLY B O 1
ATOM 3824 N N . GLU B 1 90 ? 13.633 14.789 -6.031 1 93.94 90 GLU B N 1
ATOM 3825 C CA . GLU B 1 90 ? 14.453 13.734 -5.438 1 93.94 90 GLU B CA 1
ATOM 3826 C C . GLU B 1 90 ? 13.609 12.781 -4.602 1 93.94 90 GLU B C 1
ATOM 3828 O O . GLU B 1 90 ? 13.867 11.578 -4.566 1 93.94 90 GLU B O 1
ATOM 3833 N N . ASP B 1 91 ? 12.555 13.312 -3.945 1 94.94 91 ASP B N 1
ATOM 3834 C CA . ASP B 1 91 ? 11.758 12.453 -3.08 1 94.94 91 ASP B CA 1
ATOM 3835 C C . ASP B 1 91 ? 10.438 13.125 -2.707 1 94.94 91 ASP B C 1
ATOM 3837 O O . ASP B 1 91 ? 10.047 13.133 -1.537 1 94.94 91 ASP B O 1
ATOM 3841 N N . TYR B 1 92 ? 9.727 13.672 -3.768 1 97 92 TYR B N 1
ATOM 3842 C CA . TYR B 1 92 ? 8.422 14.281 -3.57 1 97 92 TYR B CA 1
ATOM 3843 C C . TYR B 1 92 ? 7.336 13.508 -4.316 1 97 92 TYR B C 1
ATOM 3845 O O . TYR B 1 92 ? 7.613 12.867 -5.332 1 97 92 TYR B O 1
ATOM 3853 N N . LEU B 1 93 ? 6.164 13.555 -3.777 1 97.38 93 LEU B N 1
ATOM 3854 C CA . LEU B 1 93 ? 4.957 13.234 -4.527 1 97.38 93 LEU B CA 1
ATOM 3855 C C . LEU B 1 93 ? 4.227 14.508 -4.949 1 97.38 93 LEU B C 1
ATOM 3857 O O . LEU B 1 93 ? 4.312 15.531 -4.273 1 97.38 93 LEU B O 1
ATOM 3861 N N . LYS B 1 94 ? 3.537 14.43 -6.105 1 96.88 94 LYS B N 1
ATOM 3862 C CA . LYS B 1 94 ? 2.654 15.523 -6.504 1 96.88 94 LYS B CA 1
ATOM 3863 C C . LYS B 1 94 ? 1.405 15.57 -5.625 1 96.88 94 LYS B C 1
ATOM 3865 O O . LYS B 1 94 ? 0.283 15.516 -6.129 1 96.88 94 LYS B O 1
ATOM 3870 N N . ASN B 1 95 ? 1.659 15.641 -4.312 1 95.69 95 ASN B N 1
ATOM 3871 C CA . ASN B 1 95 ? 0.657 15.711 -3.252 1 95.69 95 ASN B CA 1
ATOM 3872 C C . ASN B 1 95 ? 1.247 16.266 -1.958 1 95.69 95 ASN B C 1
ATOM 3874 O O . ASN B 1 95 ? 2.303 15.812 -1.511 1 95.69 95 ASN B O 1
ATOM 3878 N N . ASN B 1 96 ? 0.589 17.234 -1.362 1 94.19 96 ASN B N 1
ATOM 3879 C CA . ASN B 1 96 ? 1.114 17.75 -0.107 1 94.19 96 ASN B CA 1
ATOM 3880 C C . ASN B 1 96 ? 0.035 17.828 0.969 1 94.19 96 ASN B C 1
ATOM 3882 O O . ASN B 1 96 ? 0.228 18.453 2.014 1 94.19 96 ASN B O 1
ATOM 3886 N N . GLY B 1 97 ? -1.066 17.234 0.666 1 94.12 97 GLY B N 1
ATOM 3887 C CA . GLY B 1 97 ? -2.131 17.203 1.655 1 94.12 97 GLY B CA 1
ATOM 3888 C C . GLY B 1 97 ? -3.387 16.5 1.161 1 94.12 97 GLY B C 1
ATOM 3889 O O . GLY B 1 97 ? -3.707 16.562 -0.028 1 94.12 97 GLY B O 1
ATOM 3890 N N . ASP B 1 98 ? -4.098 15.883 2.139 1 96.81 98 ASP B N 1
ATOM 3891 C CA . ASP B 1 98 ? -5.34 15.172 1.857 1 96.81 98 ASP B CA 1
ATOM 3892 C C . ASP B 1 98 ? -6.453 15.617 2.807 1 96.81 98 ASP B C 1
ATOM 3894 O O . ASP B 1 98 ? -6.219 15.797 4.004 1 96.81 98 ASP B O 1
ATOM 3898 N N . HIS B 1 99 ? -7.598 15.844 2.238 1 98.25 99 HIS B N 1
ATOM 3899 C CA . HIS B 1 99 ? -8.789 16.188 3.006 1 98.25 99 HIS B CA 1
ATOM 3900 C C . HIS B 1 99 ? -9.977 15.328 2.582 1 98.25 99 HIS B C 1
ATOM 3902 O O . HIS B 1 99 ? -10.062 14.906 1.426 1 98.25 99 HIS B O 1
ATOM 3908 N N . VAL B 1 100 ? -10.859 15.094 3.525 1 98.56 100 VAL B N 1
ATOM 3909 C CA . VAL B 1 100 ? -12.008 14.242 3.238 1 98.56 100 VAL B CA 1
ATOM 3910 C C . VAL B 1 100 ? -13.297 15.055 3.309 1 98.56 100 VAL B C 1
ATOM 3912 O O . VAL B 1 100 ? -13.43 15.938 4.16 1 98.56 100 VAL B O 1
ATOM 3915 N N . TYR B 1 101 ? -14.117 14.859 2.352 1 98.5 101 TYR B N 1
ATOM 3916 C CA . TYR B 1 101 ? -15.422 15.492 2.234 1 98.5 101 TYR B CA 1
ATOM 3917 C C . TYR B 1 101 ? -16.297 14.75 1.24 1 98.5 101 TYR B C 1
ATOM 3919 O O . TYR B 1 101 ? -15.812 14.188 0.26 1 98.5 101 TYR B O 1
ATOM 3927 N N . ASP B 1 102 ? -17.641 14.664 1.521 1 98.25 102 ASP B N 1
ATOM 3928 C CA . ASP B 1 102 ? -18.578 14.133 0.536 1 98.25 102 ASP B CA 1
ATOM 3929 C C . ASP B 1 102 ? -18.859 15.156 -0.557 1 98.25 102 ASP B C 1
ATOM 3931 O O . ASP B 1 102 ? -19.891 15.828 -0.532 1 98.25 102 ASP B O 1
ATOM 3935 N N . VAL B 1 103 ? -18 15.148 -1.559 1 98.19 103 VAL B N 1
ATOM 3936 C CA . VAL B 1 103 ? -17.922 16.25 -2.523 1 98.19 103 VAL B CA 1
ATOM 3937 C C . VAL B 1 103 ? -19.188 16.25 -3.387 1 98.19 103 VAL B C 1
ATOM 3939 O O . VAL B 1 103 ? -19.734 17.312 -3.688 1 98.19 103 VAL B O 1
ATOM 3942 N N . ASN B 1 104 ? -19.688 15.062 -3.783 1 96.75 104 ASN B N 1
ATOM 3943 C CA . ASN B 1 104 ? -20.828 14.984 -4.691 1 96.75 104 ASN B CA 1
ATOM 3944 C C . ASN B 1 104 ? -22.125 14.688 -3.939 1 96.75 104 ASN B C 1
ATOM 3946 O O . ASN B 1 104 ? -23.172 14.484 -4.555 1 96.75 104 ASN B O 1
ATOM 3950 N N . GLY B 1 105 ? -22.062 14.508 -2.633 1 96.25 105 GLY B N 1
ATOM 3951 C CA . GLY B 1 105 ? -23.234 14.375 -1.796 1 96.25 105 GLY B CA 1
ATOM 3952 C C . GLY B 1 105 ? -23.875 12.992 -1.868 1 96.25 105 GLY B C 1
ATOM 3953 O O . GLY B 1 105 ? -25.047 12.828 -1.531 1 96.25 105 GLY B O 1
ATOM 3954 N N . ASP B 1 106 ? -23.188 11.977 -2.273 1 97.12 106 ASP B N 1
ATOM 3955 C CA . ASP B 1 106 ? -23.797 10.664 -2.447 1 97.12 106 ASP B CA 1
ATOM 3956 C C . ASP B 1 106 ? -23.688 9.828 -1.173 1 97.12 106 ASP B C 1
ATOM 3958 O O . ASP B 1 106 ? -24.094 8.664 -1.147 1 97.12 106 ASP B O 1
ATOM 3962 N N . GLY B 1 107 ? -23.078 10.375 -0.189 1 97.88 107 GLY B N 1
ATOM 3963 C CA . GLY B 1 107 ? -22.984 9.719 1.106 1 97.88 107 GLY B CA 1
ATOM 3964 C C . GLY B 1 107 ? -21.688 8.984 1.322 1 97.88 107 GLY B C 1
ATOM 3965 O O . GLY B 1 107 ? -21.406 8.523 2.43 1 97.88 107 GLY B O 1
ATOM 3966 N N . TRP B 1 108 ? -20.906 8.812 0.327 1 98.69 108 TRP B N 1
ATOM 3967 C CA . TRP B 1 108 ? -19.562 8.234 0.441 1 98.69 108 TRP B CA 1
ATOM 3968 C C . TRP B 1 108 ? -18.516 9.336 0.534 1 98.69 108 TRP B C 1
ATOM 3970 O O . TRP B 1 108 ? -18.484 10.25 -0.292 1 98.69 108 TRP B O 1
ATOM 3980 N N . VAL B 1 109 ? -17.688 9.242 1.549 1 98.62 109 VAL B N 1
ATOM 3981 C CA . VAL B 1 109 ? -16.672 10.273 1.765 1 98.62 109 VAL B CA 1
ATOM 3982 C C . VAL B 1 109 ? -15.625 10.211 0.654 1 98.62 109 VAL B C 1
ATOM 3984 O O . VAL B 1 109 ? -15.156 9.125 0.295 1 98.62 109 VAL B O 1
ATOM 3987 N N . ASP B 1 110 ? -15.328 11.32 0.056 1 98.81 110 ASP B N 1
ATOM 3988 C CA . ASP B 1 110 ? -14.336 11.469 -1.003 1 98.81 110 ASP B CA 1
ATOM 3989 C C . ASP B 1 110 ? -13.047 12.086 -0.467 1 98.81 110 ASP B C 1
ATOM 3991 O O . ASP B 1 110 ? -12.945 12.383 0.725 1 98.81 110 ASP B O 1
ATOM 3995 N N . VAL B 1 111 ? -12.023 12.195 -1.331 1 98.75 111 VAL B N 1
ATOM 3996 C CA . VAL B 1 111 ? -10.75 12.789 -0.946 1 98.75 111 VAL B CA 1
ATOM 3997 C C . VAL B 1 111 ? -10.438 13.977 -1.85 1 98.75 111 VAL B C 1
ATOM 3999 O O . VAL B 1 111 ? -10.516 13.867 -3.076 1 98.75 111 VAL B O 1
ATOM 4002 N N . ILE B 1 112 ? -10.172 15.109 -1.25 1 98.06 112 ILE B N 1
ATOM 4003 C CA . ILE B 1 112 ? -9.656 16.281 -1.943 1 98.06 112 ILE B CA 1
ATOM 4004 C C . ILE B 1 112 ? -8.148 16.375 -1.759 1 98.06 112 ILE B C 1
ATOM 4006 O O . ILE B 1 112 ? -7.648 16.328 -0.632 1 98.06 112 ILE B O 1
ATOM 4010 N N . SER B 1 113 ? -7.453 16.422 -2.867 1 93.44 113 SER B N 1
ATOM 4011 C CA . SER B 1 113 ? -5.996 16.344 -2.836 1 93.44 113 SER B CA 1
ATOM 4012 C C . SER B 1 113 ? -5.363 17.656 -3.277 1 93.44 113 SER B C 1
ATOM 4014 O O . SER B 1 113 ? -5.793 18.266 -4.262 1 93.44 113 SER B O 1
ATOM 4016 N N . GLY B 1 114 ? -4.371 18.141 -2.51 1 91.69 114 GLY B N 1
ATOM 4017 C CA . GLY B 1 114 ? -3.574 19.281 -2.898 1 91.69 114 GLY B CA 1
ATOM 4018 C C . GLY B 1 114 ? -2.246 18.906 -3.529 1 91.69 114 GLY B C 1
ATOM 4019 O O . GLY B 1 114 ? -1.83 17.75 -3.467 1 91.69 114 GLY B O 1
ATOM 4020 N N . ASP B 1 115 ? -1.616 19.859 -4.168 1 94.56 115 ASP B N 1
ATOM 4021 C CA . ASP B 1 115 ? -0.325 19.703 -4.828 1 94.56 115 ASP B CA 1
ATOM 4022 C C . ASP B 1 115 ? 0.605 20.875 -4.516 1 94.56 115 ASP B C 1
ATOM 4024 O O . ASP B 1 115 ? 0.154 21.922 -4.062 1 94.56 115 ASP B O 1
ATOM 4028 N N . TRP B 1 116 ? 1.893 20.656 -4.707 1 95.94 116 TRP B N 1
ATOM 4029 C CA . TRP B 1 116 ? 2.896 21.688 -4.473 1 95.94 116 TRP B CA 1
ATOM 4030 C C . TRP B 1 116 ? 2.896 22.703 -5.605 1 95.94 116 TRP B C 1
ATOM 4032 O O . TRP B 1 116 ? 2.711 23.906 -5.371 1 95.94 116 TRP B O 1
ATOM 4042 N N . HIS B 1 117 ? 3.09 22.203 -6.719 1 95.5 117 HIS B N 1
ATOM 4043 C CA . HIS B 1 117 ? 3.352 23.047 -7.879 1 95.5 117 HIS B CA 1
ATOM 4044 C C . HIS B 1 117 ? 2.205 22.984 -8.883 1 95.5 117 HIS B C 1
ATOM 4046 O O . HIS B 1 117 ? 2.092 23.828 -9.766 1 95.5 117 HIS B O 1
ATOM 4052 N N . GLY B 1 118 ? 1.438 21.922 -8.734 1 94.31 118 GLY B N 1
ATOM 4053 C CA . GLY B 1 118 ? 0.289 21.797 -9.617 1 94.31 118 GLY B CA 1
ATOM 4054 C C . GLY B 1 118 ? -0.775 22.859 -9.352 1 94.31 118 GLY B C 1
ATOM 4055 O O . GLY B 1 118 ? -1.025 23.219 -8.203 1 94.31 118 GLY B O 1
ATOM 4056 N N . GLU B 1 119 ? -1.423 23.25 -10.414 1 94.44 119 GLU B N 1
ATOM 4057 C CA . GLU B 1 119 ? -2.453 24.281 -10.289 1 94.44 119 GLU B CA 1
ATOM 4058 C C . GLU B 1 119 ? -3.83 23.656 -10.086 1 94.44 119 GLU B C 1
ATOM 4060 O O . GLU B 1 119 ? -4.793 24.359 -9.758 1 94.44 119 GLU B O 1
ATOM 4065 N N . GLU B 1 120 ? -3.877 22.391 -10.258 1 94.81 120 GLU B N 1
ATOM 4066 C CA . GLU B 1 120 ? -5.172 21.719 -10.234 1 94.81 120 GLU B CA 1
ATOM 4067 C C . GLU B 1 120 ? -5.504 21.219 -8.828 1 94.81 120 GLU B C 1
ATOM 4069 O O . GLU B 1 120 ? -4.625 20.719 -8.117 1 94.81 120 GLU B O 1
ATOM 4074 N N . ILE B 1 121 ? -6.699 21.422 -8.461 1 95.94 121 ILE B N 1
ATOM 4075 C CA . ILE B 1 121 ? -7.242 20.734 -7.293 1 95.94 121 ILE B CA 1
ATOM 4076 C C . ILE B 1 121 ? -8.141 19.578 -7.742 1 95.94 121 ILE B C 1
ATOM 4078 O O . ILE B 1 121 ? -9.141 19.797 -8.43 1 95.94 121 ILE B O 1
ATOM 4082 N N . PHE B 1 122 ? -7.773 18.375 -7.371 1 97.19 122 PHE B N 1
ATOM 4083 C CA . PHE B 1 122 ? -8.547 17.188 -7.723 1 97.19 122 PHE B CA 1
ATOM 4084 C C . PHE B 1 122 ? -9.297 16.656 -6.508 1 97.19 122 PHE B C 1
ATOM 4086 O O . PHE B 1 122 ? -8.875 16.875 -5.367 1 97.19 122 PHE B O 1
ATOM 4093 N N . TRP B 1 123 ? -10.391 16.094 -6.789 1 98 123 TRP B N 1
ATOM 4094 C CA . TRP B 1 123 ? -10.992 15.211 -5.801 1 98 123 TRP B CA 1
ATOM 4095 C C . TRP B 1 123 ? -11.133 13.797 -6.359 1 98 123 TRP B C 1
ATOM 4097 O O . TRP B 1 123 ? -11.188 13.602 -7.574 1 98 123 TRP B O 1
ATOM 4107 N N . TYR B 1 124 ? -11.062 12.828 -5.531 1 98.75 124 TYR B N 1
ATOM 4108 C CA . TYR B 1 124 ? -11.156 11.406 -5.844 1 98.75 124 TYR B CA 1
ATOM 4109 C C . TYR B 1 124 ? -12.43 10.805 -5.277 1 98.75 124 TYR B C 1
ATOM 4111 O O . TYR B 1 124 ? -12.648 10.82 -4.062 1 98.75 124 TYR B O 1
ATOM 4119 N N . GLU B 1 125 ? -13.211 10.242 -6.164 1 98.81 125 GLU B N 1
ATOM 4120 C CA . GLU B 1 125 ? -14.555 9.789 -5.828 1 98.81 125 GLU B CA 1
ATOM 4121 C C . GLU B 1 125 ? -14.531 8.391 -5.227 1 98.81 125 GLU B C 1
ATOM 4123 O O . GLU B 1 125 ? -14.078 7.438 -5.867 1 98.81 125 GLU B O 1
ATOM 4128 N N . ASN B 1 126 ? -15.016 8.32 -3.982 1 98.94 126 ASN B N 1
ATOM 4129 C CA . ASN B 1 126 ? -15.18 7.02 -3.352 1 98.94 126 ASN B CA 1
ATOM 4130 C C . ASN B 1 126 ? -15.992 6.066 -4.23 1 98.94 126 ASN B C 1
ATOM 4132 O O . ASN B 1 126 ? -17.109 6.395 -4.641 1 98.94 126 ASN B O 1
ATOM 4136 N N . PRO B 1 127 ? -15.445 4.902 -4.527 1 98.56 127 PRO B N 1
ATOM 4137 C CA . PRO B 1 127 ? -16.109 4.031 -5.504 1 98.56 127 PRO B CA 1
ATOM 4138 C C . PRO B 1 127 ? -17.281 3.268 -4.914 1 98.56 127 PRO B C 1
ATOM 4140 O O . PRO B 1 127 ? -17.875 2.426 -5.594 1 98.56 127 PRO B O 1
ATOM 4143 N N . GLY B 1 128 ? -17.609 3.506 -3.629 1 98.5 128 GLY B N 1
ATOM 4144 C CA . GLY B 1 128 ? -18.75 2.855 -2.99 1 98.5 128 GLY B CA 1
ATOM 4145 C C . GLY B 1 128 ? -18.469 1.42 -2.588 1 98.5 128 GLY B C 1
ATOM 4146 O O . GLY B 1 128 ? -17.328 0.948 -2.711 1 98.5 128 GLY B O 1
ATOM 4147 N N . LYS B 1 129 ? -19.484 0.787 -2.113 1 97.62 129 LYS B N 1
ATOM 4148 C CA . LYS B 1 129 ? -19.344 -0.524 -1.484 1 97.62 129 LYS B CA 1
ATOM 4149 C C . LYS B 1 129 ? -18.703 -1.53 -2.436 1 97.62 129 LYS B C 1
ATOM 4151 O O . LYS B 1 129 ? -17.75 -2.215 -2.072 1 97.62 129 LYS B O 1
ATOM 4156 N N . VAL B 1 130 ? -19.203 -1.621 -3.66 1 96.81 130 VAL B N 1
ATOM 4157 C CA . VAL B 1 130 ? -18.75 -2.617 -4.621 1 96.81 130 VAL B CA 1
ATOM 4158 C C . VAL B 1 130 ? -17.297 -2.338 -5.008 1 96.81 130 VAL B C 1
ATOM 4160 O O . VAL B 1 130 ? -16.453 -3.242 -4.992 1 96.81 130 VAL B O 1
ATOM 4163 N N . GLY B 1 131 ? -16.984 -1.092 -5.316 1 97.94 131 GLY B N 1
ATOM 4164 C CA . GLY B 1 131 ? -15.625 -0.715 -5.688 1 97.94 131 GLY B CA 1
ATOM 4165 C C . GLY B 1 131 ? -14.625 -0.898 -4.562 1 97.94 131 GLY B C 1
ATOM 4166 O O . GLY B 1 131 ? -13.5 -1.351 -4.789 1 97.94 131 GLY B O 1
ATOM 4167 N N . LEU B 1 132 ? -15.055 -0.562 -3.357 1 98.38 132 LEU B N 1
ATOM 4168 C CA . LEU B 1 132 ? -14.172 -0.713 -2.207 1 98.38 132 LEU B CA 1
ATOM 4169 C C . LEU B 1 132 ? -13.898 -2.186 -1.92 1 98.38 132 LEU B C 1
ATOM 4171 O O . LEU B 1 132 ? -12.773 -2.561 -1.589 1 98.38 132 LEU B O 1
ATOM 4175 N N . THR B 1 133 ? -14.922 -3.041 -2.066 1 95.94 133 THR B N 1
ATOM 4176 C CA . THR B 1 133 ? -14.766 -4.473 -1.843 1 95.94 133 THR B CA 1
ATOM 4177 C C . THR B 1 133 ? -13.773 -5.07 -2.836 1 95.94 133 THR B C 1
ATOM 4179 O O . THR B 1 133 ? -12.977 -5.945 -2.479 1 95.94 133 THR B O 1
ATOM 4182 N N . LYS B 1 134 ? -13.758 -4.574 -4.039 1 96.94 134 LYS B N 1
ATOM 4183 C CA . LYS B 1 134 ? -12.891 -5.082 -5.102 1 96.94 134 LYS B CA 1
ATOM 4184 C C . LYS B 1 134 ? -11.508 -4.441 -5.043 1 96.94 134 LYS B C 1
ATOM 4186 O O . LYS B 1 134 ? -10.609 -4.82 -5.793 1 96.94 134 LYS B O 1
ATOM 4191 N N . GLY B 1 135 ? -11.344 -3.467 -4.172 1 98 135 GLY B N 1
ATOM 4192 C CA . GLY B 1 135 ? -10.078 -2.762 -4.07 1 98 135 GLY B CA 1
ATOM 4193 C C . GLY B 1 135 ? -9.742 -1.951 -5.309 1 98 135 GLY B C 1
ATOM 4194 O O . GLY B 1 135 ? -8.602 -1.961 -5.773 1 98 135 GLY B O 1
ATOM 4195 N N . LEU B 1 136 ? -10.766 -1.269 -5.879 1 98.38 136 LEU B N 1
ATOM 4196 C CA . LEU B 1 136 ? -10.555 -0.47 -7.082 1 98.38 136 LEU B CA 1
ATOM 4197 C C . LEU B 1 136 ? -10.055 0.924 -6.727 1 98.38 136 LEU B C 1
ATOM 4199 O O . LEU B 1 136 ? -10.367 1.449 -5.656 1 98.38 136 LEU B O 1
ATOM 4203 N N . ARG B 1 137 ? -9.32 1.567 -7.645 1 98.44 137 ARG B N 1
ATOM 4204 C CA . ARG B 1 137 ? -8.891 2.953 -7.473 1 98.44 137 ARG B CA 1
ATOM 4205 C C . ARG B 1 137 ? -10.07 3.908 -7.621 1 98.44 137 ARG B C 1
ATOM 4207 O O . ARG B 1 137 ? -11.086 3.564 -8.234 1 98.44 137 ARG B O 1
ATOM 4214 N N . TRP B 1 138 ? -9.859 5.039 -7.062 1 98.88 138 TRP B N 1
ATOM 4215 C CA . TRP B 1 138 ? -10.914 6.051 -7.082 1 98.88 138 TRP B CA 1
ATOM 4216 C C . TRP B 1 138 ? -10.797 6.93 -8.32 1 98.88 138 TRP B C 1
ATOM 4218 O O . TRP B 1 138 ? -9.695 7.309 -8.719 1 98.88 138 TRP B O 1
ATOM 4228 N N . LYS B 1 139 ? -11.914 7.273 -8.922 1 98.19 139 LYS B N 1
ATOM 4229 C CA . LYS B 1 139 ? -11.938 8.117 -10.109 1 98.19 139 LYS B CA 1
ATOM 4230 C C . LYS B 1 139 ? -11.562 9.562 -9.766 1 98.19 139 LYS B C 1
ATOM 4232 O O . LYS B 1 139 ? -12.172 10.172 -8.891 1 98.19 139 LYS B O 1
ATOM 4237 N N . PRO B 1 140 ? -10.555 10.141 -10.438 1 98.06 140 PRO B N 1
ATOM 4238 C CA . PRO B 1 140 ? -10.227 11.555 -10.219 1 98.06 140 PRO B CA 1
ATOM 4239 C C . PRO B 1 140 ? -11.156 12.5 -10.969 1 98.06 140 PRO B C 1
ATOM 4241 O O . PRO B 1 140 ? -11.57 12.211 -12.094 1 98.06 140 PRO B O 1
ATOM 4244 N N . HIS B 1 141 ? -11.508 13.562 -10.336 1 97.88 141 HIS B N 1
ATOM 4245 C CA . HIS B 1 141 ? -12.266 14.656 -10.93 1 97.88 141 HIS B CA 1
ATOM 4246 C C . HIS B 1 141 ? -11.594 16 -10.664 1 97.88 141 HIS B C 1
ATOM 4248 O O . HIS B 1 141 ? -11.148 16.266 -9.547 1 97.88 141 HIS B O 1
ATOM 4254 N N . LEU B 1 142 ? -11.492 16.828 -11.68 1 96.94 142 LEU B N 1
ATOM 4255 C CA . LEU B 1 142 ? -10.984 18.172 -11.508 1 96.94 142 LEU B CA 1
ATOM 4256 C C . LEU B 1 142 ? -12.031 19.078 -10.875 1 96.94 142 LEU B C 1
ATOM 4258 O O . LEU B 1 142 ? -13.164 19.156 -11.367 1 96.94 142 LEU B O 1
ATOM 4262 N N . LEU B 1 143 ? -11.656 19.672 -9.82 1 96.5 143 LEU B N 1
ATOM 4263 C CA . LEU B 1 143 ? -12.531 20.703 -9.25 1 96.5 143 LEU B CA 1
ATOM 4264 C C . LEU B 1 143 ? -12.328 22.031 -9.961 1 96.5 143 LEU B C 1
ATOM 4266 O O . LEU B 1 143 ? -13.289 22.641 -10.438 1 96.5 143 LEU B O 1
ATOM 4270 N N . LYS B 1 144 ? -11.031 22.453 -9.969 1 95.19 144 LYS B N 1
ATOM 4271 C CA . LYS B 1 144 ? -10.672 23.75 -10.547 1 95.19 144 LYS B CA 1
ATOM 4272 C C . LYS B 1 144 ? -9.172 23.844 -10.781 1 95.19 144 LYS B C 1
ATOM 4274 O O . LYS B 1 144 ? -8.383 23.266 -10.031 1 95.19 144 LYS B O 1
ATOM 4279 N N . LYS B 1 145 ? -8.82 24.516 -11.836 1 94.88 145 LYS B N 1
ATOM 4280 C CA . LYS B 1 145 ? -7.453 25 -11.961 1 94.88 145 LYS B CA 1
ATOM 4281 C C . LYS B 1 145 ? -7.258 26.297 -11.188 1 94.88 145 LYS B C 1
ATOM 4283 O O . LYS B 1 145 ? -8 27.266 -11.391 1 94.88 145 LYS B O 1
ATOM 4288 N N . THR B 1 146 ? -6.371 26.266 -10.297 1 93.12 146 THR B N 1
ATOM 4289 C CA . THR B 1 146 ? -6.141 27.422 -9.422 1 93.12 146 THR B CA 1
ATOM 4290 C C . THR B 1 146 ? -4.719 27.953 -9.586 1 93.12 146 THR B C 1
ATOM 4292 O O . THR B 1 146 ? -4.27 28.203 -10.711 1 93.12 146 THR B O 1
ATOM 4295 N N . ARG B 1 147 ? -4.066 28.203 -8.5 1 91.81 147 ARG B N 1
ATOM 4296 C CA . ARG B 1 147 ? -2.701 28.719 -8.555 1 91.81 147 ARG B CA 1
ATOM 4297 C C . ARG B 1 147 ? -1.698 27.672 -8.109 1 91.81 147 ARG B C 1
ATOM 4299 O O . ARG B 1 147 ? -2.057 26.719 -7.41 1 91.81 147 ARG B O 1
ATOM 4306 N N . SER B 1 148 ? -0.446 27.844 -8.578 1 95.06 148 SER B N 1
ATOM 4307 C CA . SER B 1 148 ? 0.679 27.016 -8.148 1 95.06 148 SER B CA 1
ATOM 4308 C C . SER B 1 148 ? 1.33 27.578 -6.891 1 95.06 148 SER B C 1
ATOM 4310 O O . SER B 1 148 ? 0.837 28.562 -6.312 1 95.06 148 SER B O 1
ATOM 4312 N N . ARG B 1 149 ? 2.383 26.953 -6.406 1 96.25 149 ARG B N 1
ATOM 4313 C CA . ARG B 1 149 ? 3.184 27.391 -5.266 1 96.25 149 ARG B CA 1
ATOM 4314 C C . ARG B 1 149 ? 2.377 27.328 -3.973 1 96.25 149 ARG B C 1
ATOM 4316 O O . ARG B 1 149 ? 2.285 28.312 -3.24 1 96.25 149 ARG B O 1
ATOM 4323 N N . ASN B 1 150 ? 1.834 26.156 -3.754 1 95.31 150 ASN B N 1
ATOM 4324 C CA . ASN B 1 150 ? 0.973 25.891 -2.605 1 95.31 150 ASN B CA 1
ATOM 4325 C C . ASN B 1 150 ? 1.709 25.125 -1.517 1 95.31 150 ASN B C 1
ATOM 4327 O O . ASN B 1 150 ? 2.256 24.047 -1.774 1 95.31 150 ASN B O 1
ATOM 4331 N N . GLU B 1 151 ? 1.68 25.625 -0.347 1 95.56 151 GLU B N 1
ATOM 4332 C CA . GLU B 1 151 ? 2.371 24.984 0.765 1 95.56 151 GLU B CA 1
ATOM 4333 C C . GLU B 1 151 ? 1.459 23.984 1.483 1 95.56 151 GLU B C 1
ATOM 4335 O O . GLU B 1 151 ? 1.911 22.938 1.932 1 95.56 151 GLU B O 1
ATOM 4340 N N . ALA B 1 152 ? 0.261 24.359 1.63 1 96.06 152 ALA B N 1
ATOM 4341 C CA . ALA B 1 152 ? -0.713 23.547 2.357 1 96.06 152 ALA B CA 1
ATOM 4342 C C . ALA B 1 152 ? -2.139 23.906 1.956 1 96.06 152 ALA B C 1
ATOM 4344 O O . ALA B 1 152 ? -2.387 25.016 1.45 1 96.06 152 ALA B O 1
ATOM 4345 N N . TYR B 1 153 ? -3.014 22.984 2.188 1 95.5 153 TYR B N 1
ATOM 4346 C CA . TYR B 1 153 ? -4.449 23.156 1.987 1 95.5 153 TYR B CA 1
ATOM 4347 C C . TYR B 1 153 ? -5.211 22.938 3.291 1 95.5 153 TYR B C 1
ATOM 4349 O O . TYR B 1 153 ? -4.84 22.094 4.098 1 95.5 153 TYR B O 1
ATOM 4357 N N . PHE B 1 154 ? -6.273 23.703 3.424 1 97.19 154 PHE B N 1
ATOM 4358 C CA . PHE B 1 154 ? -7.129 23.578 4.598 1 97.19 154 PHE B CA 1
ATOM 4359 C C . PHE B 1 154 ? -8.602 23.609 4.199 1 97.19 154 PHE B C 1
ATOM 4361 O O . PHE B 1 154 ? -8.992 24.375 3.324 1 97.19 154 PHE B O 1
ATOM 4368 N N . LEU B 1 155 ? -9.406 22.75 4.824 1 97.25 155 LEU B N 1
ATOM 4369 C CA . LEU B 1 155 ? -10.859 22.875 4.762 1 97.25 155 LEU B CA 1
ATOM 4370 C C . LEU B 1 155 ? -11.398 23.609 5.984 1 97.25 155 LEU B C 1
ATOM 4372 O O . LEU B 1 155 ? -11.203 23.156 7.117 1 97.25 155 LEU B O 1
ATOM 4376 N N . GLN B 1 156 ? -11.961 24.719 5.703 1 97 156 GLN B N 1
ATOM 4377 C CA . GLN B 1 156 ? -12.492 25.562 6.77 1 97 156 GLN B CA 1
ATOM 4378 C C . GLN B 1 156 ? -13.875 26.094 6.414 1 97 156 GLN B C 1
ATOM 4380 O O . GLN B 1 156 ? -14.086 26.625 5.32 1 97 156 GLN B O 1
ATOM 4385 N N . ASP B 1 157 ? -14.867 25.969 7.312 1 96.88 157 ASP B N 1
ATOM 4386 C CA . ASP B 1 157 ? -16.172 26.594 7.109 1 96.88 157 ASP B CA 1
ATOM 4387 C C . ASP B 1 157 ? -16.156 28.062 7.531 1 96.88 157 ASP B C 1
ATOM 4389 O O . ASP B 1 157 ? -16.609 28.391 8.625 1 96.88 157 ASP B O 1
ATOM 4393 N N . LEU B 1 158 ? -15.789 28.875 6.633 1 97.31 158 LEU B N 1
ATOM 4394 C CA . LEU B 1 158 ? -15.547 30.281 6.941 1 97.31 158 LEU B CA 1
ATOM 4395 C C . LEU B 1 158 ? -16.875 31.031 7.098 1 97.31 158 LEU B C 1
ATOM 4397 O O . LEU B 1 158 ? -16.969 31.969 7.891 1 97.31 158 LEU B O 1
ATOM 4401 N N . ASP B 1 159 ? -17.922 30.625 6.328 1 96.5 159 ASP B N 1
ATOM 4402 C CA . ASP B 1 159 ? -19.156 31.406 6.301 1 96.5 159 ASP B CA 1
ATOM 4403 C C . ASP B 1 159 ? -20.25 30.734 7.129 1 96.5 159 ASP B C 1
ATOM 4405 O O . ASP B 1 159 ? -21.375 31.219 7.199 1 96.5 159 ASP B O 1
ATOM 4409 N N . GLY B 1 160 ? -19.938 29.547 7.68 1 95.12 160 GLY B N 1
ATOM 4410 C CA . GLY B 1 160 ? -20.828 28.891 8.625 1 95.12 160 GLY B CA 1
ATOM 4411 C C . GLY B 1 160 ? -21.984 28.172 7.949 1 95.12 160 GLY B C 1
ATOM 4412 O O . GLY B 1 160 ? -23 27.875 8.594 1 95.12 160 GLY B O 1
ATOM 4413 N N . ASP B 1 161 ? -21.906 27.875 6.723 1 95.69 161 ASP B N 1
ATOM 4414 C CA . ASP B 1 161 ? -23.031 27.234 6.043 1 95.69 161 ASP B CA 1
ATOM 4415 C C . ASP B 1 161 ? -22.875 25.719 6.016 1 95.69 161 ASP B C 1
ATOM 4417 O O . ASP B 1 161 ? -23.562 25.031 5.27 1 95.69 161 ASP B O 1
ATOM 4421 N N . ASP B 1 162 ? -21.875 25.188 6.688 1 95.12 162 ASP B N 1
ATOM 4422 C CA . ASP B 1 162 ? -21.594 23.766 6.875 1 95.12 162 ASP B CA 1
ATOM 4423 C C . ASP B 1 162 ? -21 23.156 5.609 1 95.12 162 ASP B C 1
ATOM 4425 O O . ASP B 1 162 ? -21 21.922 5.449 1 95.12 162 ASP B O 1
ATOM 4429 N N . VAL B 1 163 ? -20.641 23.969 4.668 1 95.75 163 VAL B N 1
ATOM 4430 C CA . VAL B 1 163 ? -19.844 23.562 3.52 1 95.75 163 VAL B CA 1
ATOM 4431 C C . VAL B 1 163 ? -18.453 24.203 3.615 1 95.75 163 VAL B C 1
ATOM 4433 O O . VAL B 1 163 ? -18.328 25.422 3.664 1 95.75 163 VAL B O 1
ATOM 4436 N N . PRO B 1 164 ? -17.453 23.391 3.645 1 95.62 164 PRO B N 1
ATOM 4437 C CA . PRO B 1 164 ? -16.125 24 3.844 1 95.62 164 PRO B CA 1
ATOM 4438 C C . PRO B 1 164 ? -15.617 24.719 2.604 1 95.62 164 PRO B C 1
ATOM 4440 O O . PRO B 1 164 ? -15.93 24.328 1.479 1 95.62 164 PRO B O 1
ATOM 4443 N N . GLU B 1 165 ? -14.875 25.781 2.816 1 98 165 GLU B N 1
ATOM 4444 C CA . GLU B 1 165 ? -14.016 26.391 1.806 1 98 165 GLU B CA 1
ATOM 4445 C C . GLU B 1 165 ? -12.617 25.781 1.843 1 98 165 GLU B C 1
ATOM 4447 O O . GLU B 1 165 ? -12.148 25.344 2.898 1 98 165 GLU B O 1
ATOM 4452 N N . ILE B 1 166 ? -12.008 25.734 0.712 1 97.62 166 ILE B N 1
ATOM 4453 C CA . ILE B 1 166 ? -10.602 25.359 0.629 1 97.62 166 ILE B CA 1
ATOM 4454 C C . ILE B 1 166 ? -9.734 26.609 0.709 1 97.62 166 ILE B C 1
ATOM 4456 O O . ILE B 1 166 ? -9.797 27.484 -0.163 1 97.62 166 ILE B O 1
ATOM 4460 N N . VAL B 1 167 ? -8.977 26.719 1.785 1 97.25 167 VAL B N 1
ATOM 4461 C CA . VAL B 1 167 ? -8.008 27.797 1.923 1 97.25 167 VAL B CA 1
ATOM 4462 C C . VAL B 1 167 ? -6.605 27.266 1.636 1 97.25 167 VAL B C 1
ATOM 4464 O O . VAL B 1 167 ? -6.168 26.297 2.244 1 97.25 167 VAL B O 1
ATOM 4467 N N . VAL B 1 168 ? -5.926 27.906 0.721 1 94.38 168 VAL B N 1
ATOM 4468 C CA . VAL B 1 168 ? -4.625 27.422 0.281 1 94.38 168 VAL B CA 1
ATOM 4469 C C . VAL B 1 168 ? -3.529 28.391 0.731 1 94.38 168 VAL B C 1
ATOM 4471 O O . VAL B 1 168 ? -3.619 29.594 0.486 1 94.38 168 VAL B O 1
ATOM 4474 N N . ASP B 1 169 ? -2.588 27.875 1.37 1 96.12 169 ASP B N 1
ATOM 4475 C CA . ASP B 1 169 ? -1.405 28.656 1.718 1 96.12 169 ASP B CA 1
ATOM 4476 C C . ASP B 1 169 ? -0.425 28.719 0.549 1 96.12 169 ASP B C 1
ATOM 4478 O O . ASP B 1 169 ? 0.28 27.734 0.271 1 96.12 169 ASP B O 1
ATOM 4482 N N . CYS B 1 170 ? -0.359 29.891 -0.062 1 96.12 170 CYS B N 1
ATOM 4483 C CA . CYS B 1 170 ? 0.638 30.141 -1.098 1 96.12 170 CYS B CA 1
ATOM 4484 C C . CYS B 1 170 ? 1.945 30.625 -0.489 1 96.12 170 CYS B C 1
ATOM 4486 O O . CYS B 1 170 ? 1.954 31.609 0.265 1 96.12 170 CYS B O 1
ATOM 4488 N N . TRP B 1 171 ? 3.068 29.984 -0.907 1 96.38 171 TRP B N 1
ATOM 4489 C CA . TRP B 1 171 ? 4.301 30.344 -0.207 1 96.38 171 TRP B CA 1
ATOM 4490 C C . TRP B 1 171 ? 4.891 31.641 -0.756 1 96.38 171 TRP B C 1
ATOM 4492 O O . TRP B 1 171 ? 5.902 32.125 -0.254 1 96.38 171 TRP B O 1
ATOM 4502 N N . GLU B 1 172 ? 4.254 32.25 -1.726 1 96.25 172 GLU B N 1
ATOM 4503 C CA . GLU B 1 172 ? 4.656 33.594 -2.18 1 96.25 172 GLU B CA 1
ATOM 4504 C C . GLU B 1 172 ? 4.145 34.656 -1.234 1 96.25 172 GLU B C 1
ATOM 4506 O O . GLU B 1 172 ? 2.936 34.812 -1.053 1 96.25 172 GLU B O 1
ATOM 4511 N N . THR B 1 173 ? 5.016 35.469 -0.771 1 95.69 173 THR B N 1
ATOM 4512 C CA . THR B 1 173 ? 4.707 36.438 0.281 1 95.69 173 THR B CA 1
ATOM 4513 C C . THR B 1 173 ? 3.668 37.438 -0.196 1 95.69 173 THR B C 1
ATOM 4515 O O . THR B 1 173 ? 2.777 37.844 0.564 1 95.69 173 THR B O 1
ATOM 4518 N N . GLU B 1 174 ? 3.748 37.844 -1.438 1 95.62 174 GLU B N 1
ATOM 4519 C CA . GLU B 1 174 ? 2.887 38.906 -1.94 1 95.62 174 GLU B CA 1
ATOM 4520 C C . GLU B 1 174 ? 1.576 38.344 -2.484 1 95.62 174 GLU B C 1
ATOM 4522 O O . GLU B 1 174 ? 0.699 39.125 -2.906 1 95.62 174 GLU B O 1
ATOM 4527 N N . ALA B 1 175 ? 1.407 37.031 -2.496 1 96.44 175 ALA B N 1
ATOM 4528 C CA . ALA B 1 175 ? 0.192 36.406 -3.031 1 96.44 175 ALA B CA 1
ATOM 4529 C C . ALA B 1 175 ? -1.025 36.781 -2.189 1 96.44 175 ALA B C 1
ATOM 4531 O O . ALA B 1 175 ? -0.932 36.906 -0.965 1 96.44 175 ALA B O 1
ATOM 4532 N N . PRO B 1 176 ? -2.125 36.969 -2.842 1 96.81 176 PRO B N 1
ATOM 4533 C CA . PRO B 1 176 ? -3.338 37.219 -2.066 1 96.81 176 PRO B CA 1
ATOM 4534 C C . PRO B 1 176 ? -3.791 36.031 -1.248 1 96.81 176 PRO B C 1
ATOM 4536 O O . PRO B 1 176 ? -3.467 34.875 -1.593 1 96.81 176 PRO B O 1
ATOM 4539 N N . LEU B 1 177 ? -4.438 36.312 -0.175 1 97.5 177 LEU B N 1
ATOM 4540 C CA . LEU B 1 177 ? -5.148 35.281 0.57 1 97.5 177 LEU B CA 1
ATOM 4541 C C . LEU B 1 177 ? -6.461 34.938 -0.118 1 97.5 177 LEU B C 1
ATOM 4543 O O . LEU B 1 177 ? -7.32 35.781 -0.314 1 97.5 177 LEU B O 1
ATOM 4547 N N . VAL B 1 178 ? -6.625 33.656 -0.471 1 96.81 178 VAL B N 1
ATOM 4548 C CA . VAL B 1 178 ? -7.762 33.25 -1.29 1 96.81 178 VAL B CA 1
ATOM 4549 C C . VAL B 1 178 ? -8.445 32.031 -0.653 1 96.81 178 VAL B C 1
ATOM 4551 O O . VAL B 1 178 ? -7.777 31.141 -0.13 1 96.81 178 VAL B O 1
ATOM 4554 N N . ALA B 1 179 ? -9.75 32.031 -0.689 1 97.44 179 ALA B N 1
ATOM 4555 C CA . ALA B 1 179 ? -10.594 30.891 -0.361 1 97.44 179 ALA B CA 1
ATOM 4556 C C . ALA B 1 179 ? -11.375 30.422 -1.583 1 97.44 179 ALA B C 1
ATOM 4558 O O . ALA B 1 179 ? -11.828 31.234 -2.391 1 97.44 179 ALA B O 1
ATOM 4559 N N . TRP B 1 180 ? -11.508 29.141 -1.686 1 97.25 180 TRP B N 1
ATOM 4560 C CA . TRP B 1 180 ? -12.273 28.516 -2.756 1 97.25 180 TRP B CA 1
ATOM 4561 C C . TRP B 1 180 ? -13.516 27.828 -2.203 1 97.25 180 TRP B C 1
ATOM 4563 O O . TRP B 1 180 ? -13.414 26.859 -1.449 1 97.25 180 TRP B O 1
ATOM 4573 N N . LYS B 1 181 ? -14.641 28.25 -2.582 1 97.56 181 LYS B N 1
ATOM 4574 C CA . LYS B 1 181 ? -15.906 27.688 -2.107 1 97.56 181 LYS B CA 1
ATOM 4575 C C . LYS B 1 181 ? -16.406 26.578 -3.043 1 97.56 181 LYS B C 1
ATOM 4577 O O . LYS B 1 181 ? -16.453 26.781 -4.262 1 97.56 181 LYS B O 1
ATOM 4582 N N . LEU B 1 182 ? -16.703 25.438 -2.469 1 96.94 182 LEU B N 1
ATOM 4583 C CA . LEU B 1 182 ? -17.328 24.359 -3.229 1 96.94 182 LEU B CA 1
ATOM 4584 C C . LEU B 1 182 ? -18.75 24.719 -3.609 1 96.94 182 LEU B C 1
ATOM 4586 O O . LEU B 1 182 ? -19.562 25.078 -2.744 1 96.94 182 LEU B O 1
ATOM 4590 N N . ILE B 1 183 ? -19.078 24.656 -4.906 1 95.75 183 ILE B N 1
ATOM 4591 C CA . ILE B 1 183 ? -20.422 24.984 -5.398 1 95.75 183 ILE B CA 1
ATOM 4592 C C . ILE B 1 183 ? -20.859 23.938 -6.426 1 95.75 183 ILE B C 1
ATOM 4594 O O . ILE B 1 183 ? -20.016 23.297 -7.074 1 95.75 183 ILE B O 1
ATOM 4598 N N . PRO B 1 184 ? -22.109 23.719 -6.531 1 93.75 184 PRO B N 1
ATOM 4599 C CA . PRO B 1 184 ? -22.594 22.844 -7.605 1 93.75 184 PRO B CA 1
ATOM 4600 C C . PRO B 1 184 ? -22.5 23.5 -8.984 1 93.75 184 PRO B C 1
ATOM 4602 O O . PRO B 1 184 ? -22.438 24.719 -9.086 1 93.75 184 PRO B O 1
ATOM 4605 N N . SER B 1 185 ? -22.359 22.672 -9.992 1 94 185 SER B N 1
ATOM 4606 C CA . SER B 1 185 ? -22.469 23.078 -11.391 1 94 185 SER B CA 1
ATOM 4607 C C . SER B 1 185 ? -23.109 21.984 -12.242 1 94 185 SER B C 1
ATOM 4609 O O . SER B 1 185 ? -23.344 20.875 -11.758 1 94 185 SER B O 1
ATOM 4611 N N . GLU B 1 186 ? -23.422 22.25 -13.422 1 92.38 186 GLU B N 1
ATOM 4612 C CA . GLU B 1 186 ? -24.016 21.297 -14.336 1 92.38 186 GLU B CA 1
ATOM 4613 C C . GLU B 1 186 ? -23.078 20.109 -14.594 1 92.38 186 GLU B C 1
ATOM 4615 O O . GLU B 1 186 ? -23.531 18.984 -14.758 1 92.38 186 GLU B O 1
ATOM 4620 N N . GLU B 1 187 ? -21.844 20.391 -14.594 1 92.44 187 GLU B N 1
ATOM 4621 C CA . GLU B 1 187 ? -20.859 19.375 -14.906 1 92.44 187 GLU B CA 1
ATOM 4622 C C . GLU B 1 187 ? -20.359 18.688 -13.641 1 92.44 187 GLU B C 1
ATOM 4624 O O . GLU B 1 187 ? -19.484 17.797 -13.711 1 92.44 187 GLU B O 1
ATOM 4629 N N . GLY B 1 188 ? -20.938 19.109 -12.57 1 93.75 188 GLY B N 1
ATOM 4630 C CA . GLY B 1 188 ? -20.5 18.578 -11.289 1 93.75 188 GLY B CA 1
ATOM 4631 C C . GLY B 1 188 ? -19.953 19.656 -10.352 1 93.75 188 GLY B C 1
ATOM 4632 O O . GLY B 1 188 ? -19.938 20.828 -10.703 1 93.75 188 GLY B O 1
ATOM 4633 N N . PRO B 1 189 ? -19.5 19.203 -9.234 1 96.19 189 PRO B N 1
ATOM 4634 C CA . PRO B 1 189 ? -18.984 20.172 -8.266 1 96.19 189 PRO B CA 1
ATOM 4635 C C . PRO B 1 189 ? -17.781 20.953 -8.789 1 96.19 189 PRO B C 1
ATOM 4637 O O . PRO B 1 189 ? -16.969 20.406 -9.531 1 96.19 189 PRO B O 1
ATOM 4640 N N . THR B 1 190 ? -17.719 22.219 -8.43 1 96.88 190 THR B N 1
ATOM 4641 C CA . THR B 1 190 ? -16.594 23.078 -8.781 1 96.88 190 THR B CA 1
ATOM 4642 C C . THR B 1 190 ? -16.297 24.078 -7.656 1 96.88 190 THR B C 1
ATOM 4644 O O . THR B 1 190 ? -16.844 23.938 -6.555 1 96.88 190 THR B O 1
ATOM 4647 N N . LEU B 1 191 ? -15.344 25.016 -7.977 1 97.25 191 LEU B N 1
ATOM 4648 C CA . LEU B 1 191 ? -14.93 25.953 -6.941 1 97.25 191 LEU B CA 1
ATOM 4649 C C . LEU B 1 191 ? -15.133 27.391 -7.402 1 97.25 191 LEU B C 1
ATOM 4651 O O . LEU B 1 191 ? -14.875 27.719 -8.562 1 97.25 191 LEU B O 1
ATOM 4655 N N . GLU B 1 192 ? -15.602 28.188 -6.48 1 97.19 192 GLU B N 1
ATOM 4656 C CA . GLU B 1 192 ? -15.664 29.641 -6.668 1 97.19 192 GLU B CA 1
ATOM 4657 C C . GLU B 1 192 ? -14.594 30.344 -5.844 1 97.19 192 GLU B C 1
ATOM 4659 O O . GLU B 1 192 ? -14.461 30.109 -4.645 1 97.19 192 GLU B O 1
ATOM 4664 N N . GLN B 1 193 ? -13.867 31.234 -6.52 1 97 193 GLN B N 1
ATOM 4665 C CA . GLN B 1 193 ? -12.766 31.938 -5.863 1 97 193 GLN B CA 1
ATOM 4666 C C . GLN B 1 193 ? -13.266 33.156 -5.078 1 97 193 GLN B C 1
ATOM 4668 O O . GLN B 1 193 ? -14.094 33.906 -5.578 1 97 193 GLN B O 1
ATOM 4673 N N . HIS B 1 194 ? -12.734 33.312 -3.912 1 97.88 194 HIS B N 1
ATOM 4674 C CA . HIS B 1 194 ? -12.961 34.5 -3.084 1 97.88 194 HIS B CA 1
ATOM 4675 C C . HIS B 1 194 ? -11.648 35.031 -2.539 1 97.88 194 HIS B C 1
ATOM 4677 O O . HIS B 1 194 ? -10.945 34.375 -1.781 1 97.88 194 HIS B O 1
ATOM 4683 N N . VAL B 1 195 ? -11.32 36.281 -2.924 1 97.62 195 VAL B N 1
ATOM 4684 C CA . VAL B 1 195 ? -10.133 36.938 -2.395 1 97.62 195 VAL B CA 1
ATOM 4685 C C . VAL B 1 195 ? -10.445 37.562 -1.04 1 97.62 195 VAL B C 1
ATOM 4687 O O . VAL B 1 195 ? -11.281 38.469 -0.946 1 97.62 195 VAL B O 1
ATOM 4690 N N . LEU B 1 196 ? -9.773 37.125 -0.049 1 98.06 196 LEU B N 1
ATOM 4691 C CA . LEU B 1 196 ? -10.055 37.594 1.307 1 98.06 196 LEU B CA 1
ATOM 4692 C C . LEU B 1 196 ? -9.164 38.75 1.683 1 98.06 196 LEU B C 1
ATOM 4694 O O . LEU B 1 196 ? -9.516 39.562 2.559 1 98.06 196 LEU B O 1
ATOM 4698 N N . GLY B 1 197 ? -8.039 38.844 1.07 1 97.38 197 GLY B N 1
ATOM 4699 C CA . GLY B 1 197 ? -7.09 39.906 1.326 1 97.38 197 GLY B CA 1
ATOM 4700 C C . GLY B 1 197 ? -5.965 39.969 0.31 1 97.38 197 GLY B C 1
ATOM 4701 O O . GLY B 1 197 ? -5.547 38.938 -0.219 1 97.38 197 GLY B O 1
ATOM 4702 N N . ASN B 1 198 ? -5.41 41.156 0.151 1 96.69 198 ASN B N 1
ATOM 4703 C CA . ASN B 1 198 ? -4.391 41.375 -0.872 1 96.69 198 ASN B CA 1
ATOM 4704 C C . ASN B 1 198 ? -3.057 41.781 -0.258 1 96.69 198 ASN B C 1
ATOM 4706 O O . ASN B 1 198 ? -2.146 42.219 -0.97 1 96.69 198 ASN B O 1
ATOM 4710 N N . ASN B 1 199 ? -2.967 41.625 1.051 1 95.25 199 ASN B N 1
ATOM 4711 C CA . ASN B 1 199 ? -1.781 42.125 1.729 1 95.25 199 ASN B CA 1
ATOM 4712 C C . ASN B 1 199 ? -0.708 41.062 1.874 1 95.25 199 ASN B C 1
ATOM 4714 O O . ASN B 1 199 ? 0.304 41.281 2.543 1 95.25 199 ASN B O 1
ATOM 4718 N N . GLY B 1 200 ? -0.931 39.938 1.284 1 94.06 200 GLY B N 1
ATOM 4719 C CA . GLY B 1 200 ? 0.104 38.906 1.312 1 94.06 200 GLY B CA 1
ATOM 4720 C C . GLY B 1 200 ? -0.309 37.656 2.07 1 94.06 200 GLY B C 1
ATOM 4721 O O . GLY B 1 200 ? -1.312 37.688 2.787 1 94.06 200 GLY B O 1
ATOM 4722 N N . CYS B 1 201 ? 0.341 36.594 1.907 1 94.38 201 CYS B N 1
ATOM 4723 C CA . CYS B 1 201 ? 0.174 35.312 2.57 1 94.38 201 CYS B CA 1
ATOM 4724 C C . CYS B 1 201 ? 1.518 34.75 3.016 1 94.38 201 CYS B C 1
ATOM 4726 O O . CYS B 1 201 ? 2.039 35.125 4.066 1 94.38 201 CYS B O 1
ATOM 4728 N N . GLY B 1 202 ? 2.207 33.969 2.137 1 94.75 202 GLY B N 1
ATOM 4729 C CA . GLY B 1 202 ? 3.51 33.406 2.441 1 94.75 202 GLY B CA 1
ATOM 4730 C C . GLY B 1 202 ? 3.426 32.062 3.154 1 94.75 202 GLY B C 1
ATOM 4731 O O . GLY B 1 202 ? 2.332 31.562 3.396 1 94.75 202 GLY B O 1
ATOM 4732 N N . HIS B 1 203 ? 4.578 31.516 3.418 1 96.44 203 HIS B N 1
ATOM 4733 C CA . HIS B 1 203 ? 4.688 30.203 4.051 1 96.44 203 HIS B CA 1
ATOM 4734 C C . HIS B 1 203 ? 4.324 30.281 5.531 1 96.44 203 HIS B C 1
ATOM 4736 O O . HIS B 1 203 ? 5.066 30.859 6.328 1 96.44 203 HIS B O 1
ATOM 4742 N N . GLY B 1 204 ? 3.256 29.625 5.887 1 96.56 204 GLY B N 1
ATOM 4743 C CA . GLY B 1 204 ? 2.723 29.625 7.238 1 96.56 204 GLY B CA 1
ATOM 4744 C C . GLY B 1 204 ? 1.269 30.047 7.309 1 96.56 204 GLY B C 1
ATOM 4745 O O . GLY B 1 204 ? 0.891 31.078 6.758 1 96.56 204 GLY B O 1
ATOM 4746 N N . MET B 1 205 ? 0.505 29.234 8.016 1 97.06 205 MET B N 1
ATOM 4747 C CA . MET B 1 205 ? -0.917 29.562 8.102 1 97.06 205 MET B CA 1
ATOM 4748 C C . MET B 1 205 ? -1.546 28.922 9.336 1 97.06 205 MET B C 1
ATOM 4750 O O . MET B 1 205 ? -1.111 27.859 9.781 1 97.06 205 MET B O 1
ATOM 4754 N N . ALA B 1 206 ? -2.557 29.609 9.828 1 96.81 206 ALA B N 1
ATOM 4755 C CA . ALA B 1 206 ? -3.357 29.078 10.93 1 96.81 206 ALA B CA 1
ATOM 4756 C C . ALA B 1 206 ? -4.75 29.703 10.945 1 96.81 206 ALA B C 1
ATOM 4758 O O . ALA B 1 206 ? -5.004 30.672 10.234 1 96.81 206 ALA B O 1
ATOM 4759 N N . PHE B 1 207 ? -5.523 29.062 11.742 1 98.06 207 PHE B N 1
ATOM 4760 C CA . PHE B 1 207 ? -6.887 29.531 11.969 1 98.06 207 PHE B CA 1
ATOM 4761 C C . PHE B 1 207 ? -7.199 29.594 13.461 1 98.06 207 PHE B C 1
ATOM 4763 O O . PHE B 1 207 ? -6.844 28.672 14.211 1 98.06 207 PHE B O 1
ATOM 4770 N N . GLY B 1 208 ? -7.809 30.656 13.906 1 97.69 208 GLY B N 1
ATOM 4771 C CA . GLY B 1 208 ? -8.227 30.797 15.297 1 97.69 208 GLY B CA 1
ATOM 4772 C C . GLY B 1 208 ? -8.641 32.219 15.641 1 97.69 208 GLY B C 1
ATOM 4773 O O . GLY B 1 208 ? -8.328 33.156 14.914 1 97.69 208 GLY B O 1
ATOM 4774 N N . ASP B 1 209 ? -9.289 32.406 16.781 1 97.06 209 ASP B N 1
ATOM 4775 C CA . ASP B 1 209 ? -9.82 33.688 17.234 1 97.06 209 ASP B CA 1
ATOM 4776 C C . ASP B 1 209 ? -8.742 34.5 17.953 1 97.06 209 ASP B C 1
ATOM 4778 O O . ASP B 1 209 ? -8.602 34.406 19.172 1 97.06 209 ASP B O 1
ATOM 4782 N N . VAL B 1 210 ? -8.117 35.375 17.219 1 96.38 210 VAL B N 1
ATOM 4783 C CA . VAL B 1 210 ? -6.984 36.125 17.766 1 96.38 210 VAL B CA 1
ATOM 4784 C C . VAL B 1 210 ? -7.492 37.25 18.656 1 96.38 210 VAL B C 1
ATOM 4786 O O . VAL B 1 210 ? -6.973 37.469 19.75 1 96.38 210 VAL B O 1
ATOM 4789 N N . ASN B 1 211 ? -8.547 37.906 18.281 1 94.19 211 ASN B N 1
ATOM 4790 C CA . ASN B 1 211 ? -8.984 39.125 18.953 1 94.19 211 ASN B CA 1
ATOM 4791 C C . ASN B 1 211 ? -10.125 38.844 19.922 1 94.19 211 ASN B C 1
ATOM 4793 O O . ASN B 1 211 ? -10.672 39.781 20.531 1 94.19 211 ASN B O 1
ATOM 4797 N N . GLY B 1 212 ? -10.609 37.656 19.953 1 93.81 212 GLY B N 1
ATOM 4798 C CA . GLY B 1 212 ? -11.602 37.25 20.938 1 93.81 212 GLY B CA 1
ATOM 4799 C C . GLY B 1 212 ? -13.023 37.594 20.531 1 93.81 212 GLY B C 1
ATOM 4800 O O . GLY B 1 212 ? -13.914 37.656 21.391 1 93.81 212 GLY B O 1
ATOM 4801 N N . ASP B 1 213 ? -13.273 37.812 19.328 1 95.06 213 ASP B N 1
ATOM 4802 C CA . ASP B 1 213 ? -14.617 38.25 18.922 1 95.06 213 ASP B CA 1
ATOM 4803 C C . ASP B 1 213 ? -15.477 37.031 18.562 1 95.06 213 ASP B C 1
ATOM 4805 O O . ASP B 1 213 ? -16.594 37.188 18.062 1 95.06 213 ASP B O 1
ATOM 4809 N N . GLY B 1 214 ? -14.938 35.812 18.672 1 95.81 214 GLY B N 1
ATOM 4810 C CA . GLY B 1 214 ? -15.719 34.625 18.484 1 95.81 214 GLY B CA 1
ATOM 4811 C C . GLY B 1 214 ? -15.617 34.062 17.078 1 95.81 214 GLY B C 1
ATOM 4812 O O . GLY B 1 214 ? -16.219 33.031 16.781 1 95.81 214 GLY B O 1
ATOM 4813 N N . HIS B 1 215 ? -14.953 34.719 16.203 1 96.69 215 HIS B N 1
ATOM 4814 C CA . HIS B 1 215 ? -14.734 34.219 14.852 1 96.69 215 HIS B CA 1
ATOM 4815 C C . HIS B 1 215 ? -13.273 33.844 14.625 1 96.69 215 HIS B C 1
ATOM 4817 O O . HIS B 1 215 ? -12.375 34.562 15.102 1 96.69 215 HIS B O 1
ATOM 4823 N N . ASP B 1 216 ? -13.078 32.781 13.922 1 96.94 216 ASP B N 1
ATOM 4824 C CA . ASP B 1 216 ? -11.703 32.406 13.594 1 96.94 216 ASP B CA 1
ATOM 4825 C C . ASP B 1 216 ? -11.102 33.375 12.578 1 96.94 216 ASP B C 1
ATOM 4827 O O . ASP B 1 216 ? -11.68 33.625 11.523 1 96.94 216 ASP B O 1
ATOM 4831 N N . ASP B 1 217 ? -10.016 33.906 12.922 1 97.81 217 ASP B N 1
ATOM 4832 C CA . ASP B 1 217 ? -9.172 34.688 12.016 1 97.81 217 ASP B CA 1
ATOM 4833 C C . ASP B 1 217 ? -8.219 33.781 11.242 1 97.81 217 ASP B C 1
ATOM 4835 O O . ASP B 1 217 ? -8.148 32.594 11.5 1 97.81 217 ASP B O 1
ATOM 4839 N N . ILE B 1 218 ? -7.566 34.375 10.211 1 98.19 218 ILE B N 1
ATOM 4840 C CA . ILE B 1 218 ? -6.574 33.625 9.445 1 98.19 218 ILE B CA 1
ATOM 4841 C C . ILE B 1 218 ? -5.191 34.219 9.656 1 98.19 218 ILE B C 1
ATOM 4843 O O . ILE B 1 218 ? -4.988 35.406 9.406 1 98.19 218 ILE B O 1
ATOM 4847 N N . LEU B 1 219 ? -4.316 33.438 10.203 1 96.94 219 LEU B N 1
ATOM 4848 C CA . LEU B 1 219 ? -2.939 33.875 10.406 1 96.94 219 LEU B CA 1
ATOM 4849 C C . LEU B 1 219 ? -2.045 33.438 9.258 1 96.94 219 LEU B C 1
ATOM 4851 O O . LEU B 1 219 ? -2.18 32.312 8.766 1 96.94 219 LEU B O 1
ATOM 4855 N N . THR B 1 220 ? -1.112 34.312 8.805 1 96.69 220 THR B N 1
ATOM 4856 C CA . THR B 1 220 ? -0.15 34.031 7.742 1 96.69 220 THR B CA 1
ATOM 4857 C C . THR B 1 220 ? 1.248 34.5 8.156 1 96.69 220 THR B C 1
ATOM 4859 O O . THR B 1 220 ? 1.466 34.875 9.305 1 96.69 220 THR B O 1
ATOM 4862 N N . LEU B 1 221 ? 2.162 34.406 7.219 1 94.75 221 LEU B N 1
ATOM 4863 C CA . LEU B 1 221 ? 3.525 34.875 7.43 1 94.75 221 LEU B CA 1
ATOM 4864 C C . LEU B 1 221 ? 3.541 36.344 7.766 1 94.75 221 LEU B C 1
ATOM 4866 O O . LEU B 1 221 ? 4.355 36.812 8.578 1 94.75 221 LEU B O 1
ATOM 4870 N N . VAL B 1 222 ? 2.588 37.156 7.266 1 94.62 222 VAL B N 1
ATOM 4871 C CA . VAL B 1 222 ? 2.662 38.625 7.312 1 94.62 222 VAL B CA 1
ATOM 4872 C C . VAL B 1 222 ? 1.771 39.156 8.438 1 94.62 222 VAL B C 1
ATOM 4874 O O . VAL B 1 222 ? 1.469 40.344 8.492 1 94.62 222 VAL B O 1
ATOM 4877 N N . GLY B 1 223 ? 1.32 38.344 9.25 1 94.94 223 GLY B N 1
ATOM 4878 C CA . GLY B 1 223 ? 0.404 38.719 10.312 1 94.94 223 GLY B CA 1
ATOM 4879 C C . GLY B 1 223 ? -0.894 37.938 10.289 1 94.94 223 GLY B C 1
ATOM 4880 O O . GLY B 1 223 ? -0.879 36.688 10.211 1 94.94 223 GLY B O 1
ATOM 4881 N N . TRP B 1 224 ? -1.984 38.656 10.516 1 96.62 224 TRP B N 1
ATOM 4882 C CA . TRP B 1 224 ? -3.248 37.938 10.516 1 96.62 224 TRP B CA 1
ATOM 4883 C C . TRP B 1 224 ? -4.367 38.781 9.922 1 96.62 224 TRP B C 1
ATOM 4885 O O . TRP B 1 224 ? -4.27 40 9.891 1 96.62 224 TRP B O 1
ATOM 4895 N N . TYR B 1 225 ? -5.301 38.094 9.312 1 97.69 225 TYR B N 1
ATOM 4896 C CA . TYR B 1 225 ? -6.5 38.688 8.727 1 97.69 225 TYR B CA 1
ATOM 4897 C C . TYR B 1 225 ? -7.707 38.469 9.633 1 97.69 225 TYR B C 1
ATOM 4899 O O . TYR B 1 225 ? -8.023 37.344 10.008 1 97.69 225 TYR B O 1
ATOM 4907 N N . GLU B 1 226 ? -8.359 39.594 9.953 1 97.38 226 GLU B N 1
ATOM 4908 C CA . GLU B 1 226 ? -9.484 39.594 10.883 1 97.38 226 GLU B CA 1
ATOM 4909 C C . GLU B 1 226 ? -10.789 39.219 10.172 1 97.38 226 GLU B C 1
ATOM 4911 O O . GLU B 1 226 ? -11.18 39.875 9.203 1 97.38 226 GLU B O 1
ATOM 4916 N N . HIS B 1 227 ? -11.398 38.156 10.688 1 97.94 227 HIS B N 1
ATOM 4917 C CA . HIS B 1 227 ? -12.719 37.812 10.172 1 97.94 227 HIS B CA 1
ATOM 4918 C C . HIS B 1 227 ? -13.672 39 10.273 1 97.94 227 HIS B C 1
ATOM 4920 O O . HIS B 1 227 ? -13.742 39.688 11.312 1 97.94 227 HIS B O 1
ATOM 4926 N N . PRO B 1 228 ? -14.484 39.281 9.25 1 97.5 228 PRO B N 1
ATOM 4927 C CA . PRO B 1 228 ? -15.297 40.5 9.234 1 97.5 228 PRO B CA 1
ATOM 4928 C C . PRO B 1 228 ? -16.578 40.375 10.062 1 97.5 228 PRO B C 1
ATOM 4930 O O . PRO B 1 228 ? -17.375 41.312 10.133 1 97.5 228 PRO B O 1
ATOM 4933 N N . GLY B 1 229 ? -16.797 39.281 10.625 1 95.44 229 GLY B N 1
ATOM 4934 C CA . GLY B 1 229 ? -17.984 39.062 11.43 1 95.44 229 GLY B CA 1
ATOM 4935 C C . GLY B 1 229 ? -19.172 38.562 10.625 1 95.44 229 GLY B C 1
ATOM 4936 O O . GLY B 1 229 ? -19.906 37.688 11.086 1 95.44 229 GLY B O 1
ATOM 4937 N N . SER B 1 230 ? -19.328 39.156 9.523 1 94.5 230 SER B N 1
ATOM 4938 C CA . SER B 1 230 ? -20.391 38.688 8.625 1 94.5 230 SER B CA 1
ATOM 4939 C C . SER B 1 230 ? -19.938 38.719 7.168 1 94.5 230 SER B C 1
ATOM 4941 O O . SER B 1 230 ? -19.062 39.5 6.801 1 94.5 230 SER B O 1
ATOM 4943 N N . ASP B 1 231 ? -20.531 37.812 6.41 1 95.5 231 ASP B N 1
ATOM 4944 C CA . ASP B 1 231 ? -20.312 37.719 4.969 1 95.5 231 ASP B CA 1
ATOM 4945 C C . ASP B 1 231 ? -18.812 37.625 4.645 1 95.5 231 ASP B C 1
ATOM 4947 O O . ASP B 1 231 ? -18.312 38.406 3.83 1 95.5 231 ASP B O 1
ATOM 4951 N N . PRO B 1 232 ? -18.156 36.719 5.238 1 97.31 232 PRO B N 1
ATOM 4952 C CA . PRO B 1 232 ? -16.703 36.688 5.125 1 97.31 232 PRO B CA 1
ATOM 4953 C C . PRO B 1 232 ? -16.219 36.438 3.693 1 97.31 232 PRO B C 1
ATOM 4955 O O . PRO B 1 232 ? -15.055 36.688 3.377 1 97.31 232 PRO B O 1
ATOM 4958 N N . LEU B 1 233 ? -17.031 35.969 2.785 1 97.56 233 LEU B N 1
ATOM 4959 C CA . LEU B 1 233 ? -16.578 35.656 1.43 1 97.56 233 LEU B CA 1
ATOM 4960 C C . LEU B 1 233 ? -16.844 36.844 0.493 1 97.56 233 LEU B C 1
ATOM 4962 O O . LEU B 1 233 ? -16.422 36.812 -0.667 1 97.56 233 LEU B O 1
ATOM 4966 N N . SER B 1 234 ? -17.469 37.875 0.963 1 95.31 234 SER B N 1
ATOM 4967 C CA . SER B 1 234 ? -17.812 39.031 0.106 1 95.31 234 SER B CA 1
ATOM 4968 C C . SER B 1 234 ? -17.062 40.281 0.527 1 95.31 234 SER B C 1
ATOM 4970 O O . SER B 1 234 ? -17.125 41.312 -0.153 1 95.31 234 SER B O 1
ATOM 4972 N N . LYS B 1 235 ? -16.281 40.156 1.624 1 93.12 235 LYS B N 1
ATOM 4973 C CA . LYS B 1 235 ? -15.562 41.312 2.15 1 93.12 235 LYS B CA 1
ATOM 4974 C C . LYS B 1 235 ? -14.062 41.031 2.215 1 93.12 235 LYS B C 1
ATOM 4976 O O . LYS B 1 235 ? -13.641 39.906 2.379 1 93.12 235 LYS B O 1
ATOM 4981 N N . GLU B 1 236 ? -13.398 42.125 2.109 1 95.62 236 GLU B N 1
ATOM 4982 C CA . GLU B 1 236 ? -11.977 42.031 2.41 1 95.62 236 GLU B CA 1
ATOM 4983 C C . GLU B 1 236 ? -11.727 42 3.914 1 95.62 236 GLU B C 1
ATOM 4985 O O . GLU B 1 236 ? -12.336 42.75 4.672 1 95.62 236 GLU B O 1
ATOM 4990 N N . TRP B 1 237 ? -10.891 41.125 4.285 1 98.25 237 TRP B N 1
ATOM 4991 C CA . TRP B 1 237 ? -10.57 41 5.707 1 98.25 237 TRP B CA 1
ATOM 4992 C C . TRP B 1 237 ? -9.531 42.031 6.105 1 98.25 237 TRP B C 1
ATOM 4994 O O . TRP B 1 237 ? -8.586 42.312 5.359 1 98.25 237 TRP B O 1
ATOM 5004 N N . LYS B 1 238 ? -9.711 42.625 7.277 1 96.88 238 LYS B N 1
ATOM 5005 C CA . LYS B 1 238 ? -8.734 43.562 7.801 1 96.88 238 LYS B CA 1
ATOM 5006 C C . LYS B 1 238 ? -7.414 42.875 8.125 1 96.88 238 LYS B C 1
ATOM 5008 O O . LYS B 1 238 ? -7.395 41.906 8.867 1 96.88 238 LYS B O 1
ATOM 5013 N N . HIS B 1 239 ? -6.371 43.406 7.555 1 96.69 239 HIS B N 1
ATOM 5014 C CA . HIS B 1 239 ? -5.047 42.844 7.789 1 96.69 239 HIS B CA 1
ATOM 5015 C C . HIS B 1 239 ? -4.352 43.531 8.961 1 96.69 239 HIS B C 1
ATOM 5017 O O . HIS B 1 239 ? -4.293 44.75 9.016 1 96.69 239 HIS B O 1
ATOM 5023 N N . HIS B 1 240 ? -3.924 42.75 9.906 1 95.31 240 HIS B N 1
ATOM 5024 C CA . HIS B 1 240 ? -3.076 43.188 11 1 95.31 240 HIS B CA 1
ATOM 5025 C C . HIS B 1 240 ? -1.638 42.719 10.812 1 95.31 240 HIS B C 1
ATOM 5027 O O . HIS B 1 240 ? -1.339 41.531 11 1 95.31 240 HIS B O 1
ATOM 5033 N N . ALA B 1 241 ? -0.692 43.625 10.492 1 92.88 241 ALA B N 1
ATOM 5034 C CA . ALA B 1 241 ? 0.703 43.281 10.211 1 92.88 241 ALA B CA 1
ATOM 5035 C C . ALA B 1 241 ? 1.485 43.094 11.5 1 92.88 241 ALA B C 1
ATOM 5037 O O . ALA B 1 241 ? 2.48 43.781 11.75 1 92.88 241 ALA B O 1
ATOM 5038 N N . SER B 1 242 ? 1.185 42.156 12.227 1 87.38 242 SER B N 1
ATOM 5039 C CA . SER B 1 242 ? 1.64 42 13.602 1 87.38 242 SER B CA 1
ATOM 5040 C C . SER B 1 242 ? 3.033 41.375 13.641 1 87.38 242 SER B C 1
ATOM 5042 O O . SER B 1 242 ? 3.734 41.469 14.648 1 87.38 242 SER B O 1
ATOM 5044 N N . TRP B 1 243 ? 3.387 40.625 12.641 1 85.75 243 TRP B N 1
ATOM 5045 C CA . TRP B 1 243 ? 4.684 39.969 12.578 1 85.75 243 TRP B CA 1
ATOM 5046 C C . TRP B 1 243 ? 5.109 39.75 11.133 1 85.75 243 TRP B C 1
ATOM 5048 O O . TRP B 1 243 ? 4.375 40.094 10.195 1 85.75 243 TRP B O 1
ATOM 5058 N N . ASN B 1 244 ? 6.336 39.344 10.977 1 86.75 244 ASN B N 1
ATOM 5059 C CA . ASN B 1 244 ? 6.941 38.781 9.773 1 86.75 244 ASN B CA 1
ATOM 5060 C C . ASN B 1 244 ? 7.738 37.531 10.102 1 86.75 244 ASN B C 1
ATOM 5062 O O . ASN B 1 244 ? 8.898 37.594 10.508 1 86.75 244 ASN B O 1
ATOM 5066 N N . ARG B 1 245 ? 7.117 36.438 9.961 1 82.12 245 ARG B N 1
ATOM 5067 C CA . ARG B 1 245 ? 7.703 35.188 10.367 1 82.12 245 ARG B CA 1
ATOM 5068 C C . ARG B 1 245 ? 7.836 34.219 9.188 1 82.12 245 ARG B C 1
ATOM 5070 O O . ARG B 1 245 ? 6.91 33.469 8.883 1 82.12 245 ARG B O 1
ATOM 5077 N N . PRO B 1 246 ? 9.023 34.219 8.633 1 86.25 246 PRO B N 1
ATOM 5078 C CA . PRO B 1 246 ? 9.18 33.344 7.469 1 86.25 246 PRO B CA 1
ATOM 5079 C C . PRO B 1 246 ? 9.172 31.859 7.84 1 86.25 246 PRO B C 1
ATOM 5081 O O . PRO B 1 246 ? 9.648 31.484 8.914 1 86.25 246 PRO B O 1
ATOM 5084 N N . HIS B 1 247 ? 8.562 31.078 7.039 1 92.06 247 HIS B N 1
ATOM 5085 C CA . HIS B 1 247 ? 8.602 29.625 7.031 1 92.06 247 HIS B CA 1
ATOM 5086 C C . HIS B 1 247 ? 7.895 29.047 8.25 1 92.06 247 HIS B C 1
ATOM 5088 O O . HIS B 1 247 ? 8.359 28.062 8.836 1 92.06 247 HIS B O 1
ATOM 5094 N N . GLY B 1 248 ? 6.828 29.719 8.672 1 95.62 248 GLY B N 1
ATOM 5095 C CA . GLY B 1 248 ? 6.043 29.203 9.781 1 95.62 248 GLY B CA 1
ATOM 5096 C C . GLY B 1 248 ? 5.379 27.875 9.461 1 95.62 248 GLY B C 1
ATOM 5097 O O . GLY B 1 248 ? 5.121 27.562 8.297 1 95.62 248 GLY B O 1
ATOM 5098 N N . SER B 1 249 ? 5.18 27.078 10.461 1 97.19 249 SER B N 1
ATOM 5099 C CA . SER B 1 249 ? 4.461 25.812 10.344 1 97.19 249 SER B CA 1
ATOM 5100 C C . SER B 1 249 ? 3.076 26.016 9.734 1 97.19 249 SER B C 1
ATOM 5102 O O . SER B 1 249 ? 2.508 27.109 9.828 1 97.19 249 SER B O 1
ATOM 5104 N N . CYS B 1 250 ? 2.598 25.016 9.102 1 96.56 250 CYS B N 1
ATOM 5105 C CA . CYS B 1 250 ? 1.254 24.953 8.539 1 96.56 250 CYS B CA 1
ATOM 5106 C C . CYS B 1 250 ? 0.497 23.75 9.07 1 96.56 250 CYS B C 1
ATOM 5108 O O . CYS B 1 250 ? 0.669 22.625 8.57 1 96.56 250 CYS B O 1
ATOM 5110 N N . PRO B 1 251 ? -0.275 23.844 10.07 1 96.44 251 PRO B N 1
ATOM 5111 C CA . PRO B 1 251 ? -0.673 25.109 10.688 1 96.44 251 PRO B CA 1
ATOM 5112 C C . PRO B 1 251 ? 0.229 25.5 11.852 1 96.44 251 PRO B C 1
ATOM 5114 O O . PRO B 1 251 ? 0.996 24.688 12.352 1 96.44 251 PRO B O 1
ATOM 5117 N N . PHE B 1 252 ? 0.209 26.766 12.273 1 94.12 252 PHE B N 1
ATOM 5118 C CA . PHE B 1 252 ? 0.402 27.141 13.672 1 94.12 252 PHE B CA 1
ATOM 5119 C C . PHE B 1 252 ? -0.869 26.906 14.477 1 94.12 252 PHE B C 1
ATOM 5121 O O . PHE B 1 252 ? -1.803 26.266 14 1 94.12 252 PHE B O 1
ATOM 5128 N N . LEU B 1 253 ? -0.796 27.297 15.727 1 97.81 253 LEU B N 1
ATOM 5129 C CA . LEU B 1 253 ? -1.945 27.078 16.594 1 97.81 253 LEU B CA 1
ATOM 5130 C C . LEU B 1 253 ? -2.316 28.344 17.359 1 97.81 253 LEU B C 1
ATOM 5132 O O . LEU B 1 253 ? -1.437 29.109 17.766 1 97.81 253 LEU B O 1
ATOM 5136 N N . VAL B 1 254 ? -3.576 28.578 17.469 1 98.06 254 VAL B N 1
ATOM 5137 C CA . VAL B 1 254 ? -4.109 29.672 18.25 1 98.06 254 VAL B CA 1
ATOM 5138 C C . VAL B 1 254 ? -4.836 29.125 19.484 1 98.06 254 VAL B C 1
ATOM 5140 O O . VAL B 1 254 ? -5.879 28.484 19.359 1 98.06 254 VAL B O 1
ATOM 5143 N N . VAL B 1 255 ? -4.277 29.391 20.625 1 97.81 255 VAL B N 1
ATOM 5144 C CA . VAL B 1 255 ? -4.816 28.844 21.859 1 97.81 255 VAL B CA 1
ATOM 5145 C C . VAL B 1 255 ? -4.504 29.781 23.031 1 97.81 255 VAL B C 1
ATOM 5147 O O . VAL B 1 255 ? -3.43 30.375 23.078 1 97.81 255 VAL B O 1
ATOM 5150 N N . ASP B 1 256 ? -5.43 29.922 23.969 1 97.62 256 ASP B N 1
ATOM 5151 C CA . ASP B 1 256 ? -5.164 30.672 25.188 1 97.62 256 ASP B CA 1
ATOM 5152 C C . ASP B 1 256 ? -4.348 29.844 26.172 1 97.62 256 ASP B C 1
ATOM 5154 O O . ASP B 1 256 ? -4.906 29.203 27.062 1 97.62 256 ASP B O 1
ATOM 5158 N N . LEU B 1 257 ? -3.088 29.953 26.109 1 98 257 LEU B N 1
ATOM 5159 C CA . LEU B 1 257 ? -2.186 29.156 26.922 1 98 257 LEU B CA 1
ATOM 5160 C C . LEU B 1 257 ? -2.172 29.656 28.359 1 98 257 LEU B C 1
ATOM 5162 O O . LEU B 1 257 ? -2.236 28.859 29.312 1 98 257 LEU B O 1
ATOM 5166 N N . THR B 1 258 ? -2.201 30.922 28.578 1 96.62 258 THR B N 1
ATOM 5167 C CA . THR B 1 258 ? -1.975 31.516 29.891 1 96.62 258 THR B CA 1
ATOM 5168 C C . THR B 1 258 ? -3.271 31.578 30.688 1 96.62 258 THR B C 1
ATOM 5170 O O . THR B 1 258 ? -3.248 31.781 31.906 1 96.62 258 THR B O 1
ATOM 5173 N N . GLY B 1 259 ? -4.367 31.531 29.969 1 95.62 259 GLY B N 1
ATOM 5174 C CA . GLY B 1 259 ? -5.664 31.609 30.625 1 95.62 259 GLY B CA 1
ATOM 5175 C C . GLY B 1 259 ? -6.105 33.031 30.906 1 95.62 259 GLY B C 1
ATOM 5176 O O . GLY B 1 259 ? -7.023 33.25 31.703 1 95.62 259 GLY B O 1
ATOM 5177 N N . ASP B 1 260 ? -5.527 33.969 30.297 1 95.5 260 ASP B N 1
ATOM 5178 C CA . ASP B 1 260 ? -5.836 35.375 30.609 1 95.5 260 ASP B CA 1
ATOM 5179 C C . ASP B 1 260 ? -6.941 35.906 29.703 1 95.5 260 ASP B C 1
ATOM 5181 O O . ASP B 1 260 ? -7.246 37.094 29.719 1 95.5 260 ASP B O 1
ATOM 5185 N N . GLY B 1 261 ? -7.441 35.031 28.859 1 95.19 261 GLY B N 1
ATOM 5186 C CA . GLY B 1 261 ? -8.562 35.375 28 1 95.19 261 GLY B CA 1
ATOM 5187 C C . GLY B 1 261 ? -8.125 35.875 26.625 1 95.19 261 GLY B C 1
ATOM 5188 O O . GLY B 1 261 ? -8.961 36.062 25.734 1 95.19 261 GLY B O 1
ATOM 5189 N N . ARG B 1 262 ? -6.871 36.094 26.438 1 95.75 262 ARG B N 1
ATOM 5190 C CA . ARG B 1 262 ? -6.32 36.406 25.125 1 95.75 262 ARG B CA 1
ATOM 5191 C C . ARG B 1 262 ? -5.648 35.188 24.5 1 95.75 262 ARG B C 1
ATOM 5193 O O . ARG B 1 262 ? -4.848 34.5 25.156 1 95.75 262 ARG B O 1
ATOM 5200 N N . ASN B 1 263 ? -5.953 34.938 23.234 1 97.06 263 ASN B N 1
ATOM 5201 C CA . ASN B 1 263 ? -5.367 33.75 22.594 1 97.06 263 ASN B CA 1
ATOM 5202 C C . ASN B 1 263 ? -3.912 34 22.203 1 97.06 263 ASN B C 1
ATOM 5204 O O . ASN B 1 263 ? -3.564 35.094 21.719 1 97.06 263 ASN B O 1
ATOM 5208 N N . ASP B 1 264 ? -3.117 33.062 22.469 1 97.62 264 ASP B N 1
ATOM 5209 C CA . ASP B 1 264 ? -1.708 33.031 22.094 1 97.62 264 ASP B CA 1
ATOM 5210 C C . ASP B 1 264 ? -1.502 32.25 20.797 1 97.62 264 ASP B C 1
ATOM 5212 O O . ASP B 1 264 ? -2.461 31.719 20.219 1 97.62 264 ASP B O 1
ATOM 5216 N N . VAL B 1 265 ? -0.258 32.25 20.281 1 97.19 265 VAL B N 1
ATOM 5217 C CA . VAL B 1 265 ? 0.056 31.578 19.047 1 97.19 265 VAL B CA 1
ATOM 5218 C C . VAL B 1 265 ? 1.253 30.641 19.25 1 97.19 265 VAL B C 1
ATOM 5220 O O . VAL B 1 265 ? 2.281 31.062 19.781 1 97.19 265 VAL B O 1
ATOM 5223 N N . ILE B 1 266 ? 1.104 29.359 18.938 1 98.12 266 ILE B N 1
ATOM 5224 C CA . ILE B 1 266 ? 2.229 28.438 18.875 1 98.12 266 ILE B CA 1
ATOM 5225 C C . ILE B 1 266 ? 2.686 28.266 17.422 1 98.12 266 ILE B C 1
ATOM 5227 O O . ILE B 1 266 ? 1.863 28.094 16.516 1 98.12 266 ILE B O 1
ATOM 5231 N N . TRP B 1 267 ? 3.967 28.422 17.156 1 97 267 TRP B N 1
ATOM 5232 C CA . TRP B 1 267 ? 4.438 28.25 15.781 1 97 267 TRP B CA 1
ATOM 5233 C C . TRP B 1 267 ? 5.797 27.562 15.758 1 97 267 TRP B C 1
ATOM 5235 O O . TRP B 1 267 ? 6.578 27.688 16.703 1 97 267 TRP B O 1
ATOM 5245 N N . GLY B 1 268 ? 6.043 26.766 14.766 1 97.38 268 GLY B N 1
ATOM 5246 C CA . GLY B 1 268 ? 7.312 26.109 14.5 1 97.38 268 GLY B CA 1
ATOM 5247 C C . GLY B 1 268 ? 7.973 26.578 13.219 1 97.38 268 GLY B C 1
ATOM 5248 O O . GLY B 1 268 ? 7.293 27 12.289 1 97.38 268 GLY B O 1
ATOM 5249 N N . ASN B 1 269 ? 9.273 26.516 13.203 1 97.12 269 ASN B N 1
ATOM 5250 C CA . ASN B 1 269 ? 10.016 26.812 11.984 1 97.12 269 ASN B CA 1
ATOM 5251 C C . ASN B 1 269 ? 10.078 25.609 11.062 1 97.12 269 ASN B C 1
ATOM 5253 O O . ASN B 1 269 ? 10.805 24.641 11.336 1 97.12 269 ASN B O 1
ATOM 5257 N N . GLY B 1 270 ? 9.398 25.703 9.938 1 97.12 270 GLY B N 1
ATOM 5258 C CA . GLY B 1 270 ? 9.273 24.578 9.039 1 97.12 270 GLY B CA 1
ATOM 5259 C C . GLY B 1 270 ? 10.547 24.266 8.281 1 97.12 270 GLY B C 1
ATOM 5260 O O . GLY B 1 270 ? 10.688 23.188 7.695 1 97.12 270 GLY B O 1
ATOM 5261 N N . HIS B 1 271 ? 11.5 25.172 8.281 1 97.62 271 HIS B N 1
ATOM 5262 C CA . HIS B 1 271 ? 12.688 24.969 7.461 1 97.62 271 HIS B CA 1
ATOM 5263 C C . HIS B 1 271 ? 13.961 25.234 8.258 1 97.62 271 HIS B C 1
ATOM 5265 O O . HIS B 1 271 ? 15.016 25.5 7.676 1 97.62 271 HIS B O 1
ATOM 5271 N N . ASP B 1 272 ? 13.828 25.25 9.531 1 97.81 272 ASP B N 1
ATOM 5272 C CA . ASP B 1 272 ? 14.961 25.438 10.438 1 97.81 272 ASP B CA 1
ATOM 5273 C C . ASP B 1 272 ? 14.641 24.906 11.828 1 97.81 272 ASP B C 1
ATOM 5275 O O . ASP B 1 272 ? 13.625 24.234 12.023 1 97.81 272 ASP B O 1
ATOM 5279 N N . TYR B 1 273 ? 15.602 25.156 12.773 1 98 273 TYR B N 1
ATOM 5280 C CA . TYR B 1 273 ? 15.367 24.828 14.172 1 98 273 TYR B CA 1
ATOM 5281 C C . TYR B 1 273 ? 14.422 25.844 14.82 1 98 273 TYR B C 1
ATOM 5283 O O . TYR B 1 273 ? 14.438 27.031 14.469 1 98 273 TYR B O 1
ATOM 5291 N N . GLY B 1 274 ? 13.578 25.297 15.789 1 97.38 274 GLY B N 1
ATOM 5292 C CA . GLY B 1 274 ? 12.852 26.25 16.625 1 97.38 274 GLY B CA 1
ATOM 5293 C C . GLY B 1 274 ? 11.367 25.969 16.688 1 97.38 274 GLY B C 1
ATOM 5294 O O . GLY B 1 274 ? 10.711 25.828 15.648 1 97.38 274 GLY B O 1
ATOM 5295 N N . LEU B 1 275 ? 10.828 25.828 17.781 1 98.38 275 LEU B N 1
ATOM 5296 C CA . LEU B 1 275 ? 9.438 25.781 18.203 1 98.38 275 LEU B CA 1
ATOM 5297 C C . LEU B 1 275 ? 9.164 26.828 19.281 1 98.38 275 LEU B C 1
ATOM 5299 O O . LEU B 1 275 ? 9.867 26.891 20.281 1 98.38 275 LEU B O 1
ATOM 5303 N N . TYR B 1 276 ? 8.164 27.672 18.984 1 97.94 276 TYR B N 1
ATOM 5304 C CA . TYR B 1 276 ? 7.949 28.844 19.812 1 97.94 276 TYR B CA 1
ATOM 5305 C C . TYR B 1 276 ? 6.473 29.031 20.125 1 97.94 276 TYR B C 1
ATOM 5307 O O . TYR B 1 276 ? 5.617 28.359 19.547 1 97.94 276 TYR B O 1
ATOM 5315 N N . TRP B 1 277 ? 6.254 29.859 21.047 1 97.81 277 TRP B N 1
ATOM 5316 C CA . TRP B 1 277 ? 4.914 30.422 21.203 1 97.81 277 TRP B CA 1
ATOM 5317 C C . TRP B 1 277 ? 4.98 31.922 21.438 1 97.81 277 TRP B C 1
ATOM 5319 O O . TRP B 1 277 ? 5.98 32.438 21.938 1 97.81 277 TRP B O 1
ATOM 5329 N N . LEU B 1 278 ? 4.016 32.625 20.953 1 96.62 278 LEU B N 1
ATOM 5330 C CA . LEU B 1 278 ? 3.822 34.062 21.109 1 96.62 278 LEU B CA 1
ATOM 5331 C C . LEU B 1 278 ? 2.732 34.375 22.125 1 96.62 278 LEU B C 1
ATOM 5333 O O . LEU B 1 278 ? 1.575 34 21.938 1 96.62 278 LEU B O 1
ATOM 5337 N N . GLU B 1 279 ? 3.148 35.062 23.125 1 97.25 279 GLU B N 1
ATOM 5338 C CA . GLU B 1 279 ? 2.205 35.531 24.125 1 97.25 279 GLU B CA 1
ATOM 5339 C C . GLU B 1 279 ? 1.556 36.844 23.672 1 97.25 279 GLU B C 1
ATOM 5341 O O . GLU B 1 279 ? 2.25 37.812 23.359 1 97.25 279 GLU B O 1
ATOM 5346 N N . GLN B 1 280 ? 0.291 36.781 23.609 1 96.44 280 GLN B N 1
ATOM 5347 C CA . GLN B 1 280 ? -0.383 38.031 23.281 1 96.44 280 GLN B CA 1
ATOM 5348 C C . GLN B 1 280 ? -0.425 38.969 24.484 1 96.44 280 GLN B C 1
ATOM 5350 O O . GLN B 1 280 ? -0.973 38.625 25.531 1 96.44 280 GLN B O 1
ATOM 5355 N N . LEU B 1 281 ? 0.042 40.219 24.281 1 95.06 281 LEU B N 1
ATOM 5356 C CA . LEU B 1 281 ? 0.148 41.188 25.375 1 95.06 281 LEU B CA 1
ATOM 5357 C C . LEU B 1 281 ? -1.07 42.094 25.406 1 95.06 281 LEU B C 1
ATOM 5359 O O . LEU B 1 281 ? -1.704 42.344 24.375 1 95.06 281 LEU B O 1
ATOM 5363 N N . ASN B 1 282 ? -1.417 42.5 26.578 1 88.94 282 ASN B N 1
ATOM 5364 C CA . ASN B 1 282 ? -2.477 43.469 26.75 1 88.94 282 ASN B CA 1
ATOM 5365 C C . ASN B 1 282 ? -1.959 44.906 26.562 1 88.94 282 ASN B C 1
ATOM 5367 O O . ASN B 1 282 ? -1.342 45.469 27.469 1 88.94 282 ASN B O 1
ATOM 5371 N N . THR B 1 283 ? -2.092 45.438 25.375 1 82.69 283 THR B N 1
ATOM 5372 C CA . THR B 1 283 ? -1.577 46.781 25.156 1 82.69 283 THR B CA 1
ATOM 5373 C C . THR B 1 283 ? -2.701 47.812 25.234 1 82.69 283 THR B C 1
ATOM 5375 O O . THR B 1 283 ? -2.445 49 25.312 1 82.69 283 THR B O 1
ATOM 5378 N N . GLY B 1 284 ? -3.914 47.406 25.391 1 76.12 284 GLY B N 1
ATOM 5379 C CA . GLY B 1 284 ? -5.035 48.312 25.359 1 76.12 284 GLY B CA 1
ATOM 5380 C C . GLY B 1 284 ? -5.27 48.906 23.969 1 76.12 284 GLY B C 1
ATOM 5381 O O . GLY B 1 284 ? -6.219 49.688 23.766 1 76.12 284 GLY B O 1
ATOM 5382 N N . GLU B 1 285 ? -4.414 48.625 23.062 1 72.75 285 GLU B N 1
ATOM 5383 C CA . GLU B 1 285 ? -4.52 49.156 21.703 1 72.75 285 GLU B CA 1
ATOM 5384 C C . GLU B 1 285 ? -5.199 48.156 20.766 1 72.75 285 GLU B C 1
ATOM 5386 O O . GLU B 1 285 ? -5.387 46.969 21.141 1 72.75 285 GLU B O 1
ATOM 5391 N N . ASP B 1 286 ? -5.574 48.656 19.719 1 67.88 286 ASP B N 1
ATOM 5392 C CA . ASP B 1 286 ? -6.281 47.844 18.734 1 67.88 286 ASP B CA 1
ATOM 5393 C C . ASP B 1 286 ? -5.348 46.812 18.094 1 67.88 286 ASP B C 1
ATOM 5395 O O . ASP B 1 286 ? -5.797 45.75 17.656 1 67.88 286 ASP B O 1
ATOM 5399 N N . ASP B 1 287 ? -4.18 47.188 18.203 1 77.44 287 ASP B N 1
ATOM 5400 C CA . ASP B 1 287 ? -3.24 46.281 17.562 1 77.44 287 ASP B CA 1
ATOM 5401 C C . ASP B 1 287 ? -2.652 45.281 18.562 1 77.44 287 ASP B C 1
ATOM 5403 O O . ASP B 1 287 ? -2.539 45.594 19.75 1 77.44 287 ASP B O 1
ATOM 5407 N N . THR B 1 288 ? -2.42 44.094 18.062 1 87.75 288 THR B N 1
ATOM 5408 C CA . THR B 1 288 ? -1.864 43.062 18.938 1 87.75 288 THR B CA 1
ATOM 5409 C C . THR B 1 288 ? -0.372 43.281 19.156 1 87.75 288 THR B C 1
ATOM 5411 O O . THR B 1 288 ? 0.317 43.844 18.281 1 87.75 288 THR B O 1
ATOM 5414 N N . ALA B 1 289 ? 0.087 43.031 20.328 1 93.12 289 ALA B N 1
ATOM 5415 C CA . ALA B 1 289 ? 1.503 42.969 20.688 1 93.12 289 ALA B CA 1
ATOM 5416 C C . ALA B 1 289 ? 1.863 41.562 21.219 1 93.12 289 ALA B C 1
ATOM 5418 O O . ALA B 1 289 ? 1.066 40.938 21.922 1 93.12 289 ALA B O 1
ATOM 5419 N N . TRP B 1 290 ? 3.104 41.188 20.875 1 95.25 290 TRP B N 1
ATOM 5420 C CA . TRP B 1 290 ? 3.439 39.781 21.125 1 95.25 290 TRP B CA 1
ATOM 5421 C C . TRP B 1 290 ? 4.812 39.688 21.781 1 95.25 290 TRP B C 1
ATOM 5423 O O . TRP B 1 290 ? 5.734 40.406 21.438 1 95.25 290 TRP B O 1
ATOM 5433 N N . LYS B 1 291 ? 4.949 38.781 22.703 1 95.94 291 LYS B N 1
ATOM 5434 C CA . LYS B 1 291 ? 6.223 38.344 23.266 1 95.94 291 LYS B CA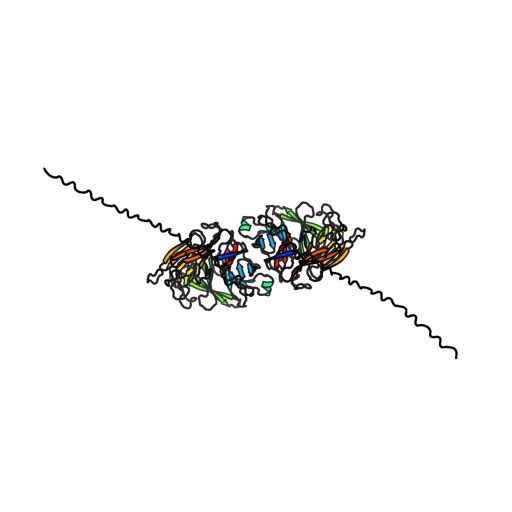 1
ATOM 5435 C C . LYS B 1 291 ? 6.516 36.906 22.906 1 95.94 291 LYS B C 1
ATOM 5437 O O . LYS B 1 291 ? 5.676 36 23.109 1 95.94 291 LYS B O 1
ATOM 5442 N N . GLU B 1 292 ? 7.656 36.656 22.344 1 96.5 292 GLU B N 1
ATOM 5443 C CA . GLU B 1 292 ? 8.008 35.312 21.891 1 96.5 292 GLU B CA 1
ATOM 5444 C C . GLU B 1 292 ? 8.711 34.5 22.984 1 96.5 292 GLU B C 1
ATOM 5446 O O . GLU B 1 292 ? 9.578 35.031 23.688 1 96.5 292 GLU B O 1
ATOM 5451 N N . HIS B 1 293 ? 8.312 33.281 23.125 1 98.06 293 HIS B N 1
ATOM 5452 C CA . HIS B 1 293 ? 8.922 32.344 24.047 1 98.06 293 HIS B CA 1
ATOM 5453 C C . HIS B 1 293 ? 9.383 31.078 23.328 1 98.06 293 HIS B C 1
ATOM 5455 O O . HIS B 1 293 ? 8.688 30.578 22.422 1 98.06 293 HIS B O 1
ATOM 5461 N N . LEU B 1 294 ? 10.562 30.547 23.719 1 98.19 294 LEU B N 1
ATOM 5462 C CA . LEU B 1 294 ? 11.078 29.312 23.156 1 98.19 294 LEU B CA 1
ATOM 5463 C C . LEU B 1 294 ? 10.422 28.109 23.812 1 98.19 294 LEU B C 1
ATOM 5465 O O . LEU B 1 294 ? 10.266 28.047 25.031 1 98.19 294 LEU B O 1
ATOM 5469 N N . ILE B 1 295 ? 10.008 27.172 22.984 1 98.56 295 ILE B N 1
ATOM 5470 C CA . ILE B 1 295 ? 9.523 25.891 23.484 1 98.56 295 ILE B CA 1
ATOM 5471 C C . ILE B 1 295 ? 10.625 24.844 23.359 1 98.56 295 ILE B C 1
ATOM 5473 O O . ILE B 1 295 ? 10.953 24.172 24.328 1 98.56 295 ILE B O 1
ATOM 5477 N N . ASP B 1 296 ? 11.164 24.672 22.188 1 98.5 296 ASP B N 1
ATOM 5478 C CA . ASP B 1 296 ? 12.125 23.609 21.906 1 98.5 296 ASP B CA 1
ATOM 5479 C C . ASP B 1 296 ? 12.969 23.938 20.672 1 98.5 296 ASP B C 1
ATOM 5481 O O . ASP B 1 296 ? 12.438 24.344 19.641 1 98.5 296 ASP B O 1
ATOM 5485 N N . ARG B 1 297 ? 14.234 23.859 20.688 1 98.06 297 ARG B N 1
ATOM 5486 C CA . ARG B 1 297 ? 15.117 24.094 19.547 1 98.06 297 ARG B CA 1
ATOM 5487 C C . ARG B 1 297 ? 16.062 22.906 19.328 1 98.06 297 ARG B C 1
ATOM 5489 O O . ARG B 1 297 ? 17.094 23.047 18.672 1 98.06 297 ARG B O 1
ATOM 5496 N N . SER B 1 298 ? 15.719 21.75 19.922 1 98.25 298 SER B N 1
ATOM 5497 C CA . SER B 1 298 ? 16.594 20.594 19.906 1 98.25 298 SER B CA 1
ATOM 5498 C C . SER B 1 298 ? 16.5 19.828 18.578 1 98.25 298 SER B C 1
ATOM 5500 O O . SER B 1 298 ? 17.344 18.984 18.281 1 98.25 298 SER B O 1
ATOM 5502 N N 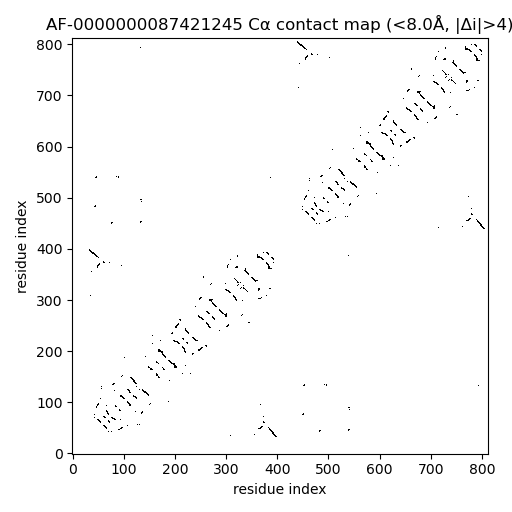. TYR B 1 299 ? 15.516 20.094 17.797 1 98.25 299 TYR B N 1
ATOM 5503 C CA . TYR B 1 299 ? 15.375 19.484 16.469 1 98.25 299 TYR B CA 1
ATOM 5504 C C . TYR B 1 299 ? 14.812 20.484 15.469 1 98.25 299 TYR B C 1
ATOM 5506 O O . TYR B 1 299 ? 14.336 21.562 15.852 1 98.25 299 TYR B O 1
ATOM 5514 N N . SER B 1 300 ? 14.93 20.172 14.172 1 98.06 300 SER B N 1
ATOM 5515 C CA . SER B 1 300 ? 14.547 21.125 13.125 1 98.06 300 SER B CA 1
ATOM 5516 C C . SER B 1 300 ? 13.281 20.656 12.406 1 98.06 300 SER B C 1
ATOM 5518 O O . SER B 1 300 ? 12.766 19.578 12.672 1 98.06 300 SER B O 1
ATOM 5520 N N . GLN B 1 301 ? 12.719 21.516 11.555 1 97.75 301 GLN B N 1
ATOM 5521 C CA . GLN B 1 301 ? 11.68 21.234 10.57 1 97.75 301 GLN B CA 1
ATOM 5522 C C . GLN B 1 301 ? 10.352 20.922 11.258 1 97.75 301 GLN B C 1
ATOM 5524 O O . GLN B 1 301 ? 9.695 19.938 10.93 1 97.75 301 GLN B O 1
ATOM 5529 N N . THR B 1 302 ? 10.023 21.688 12.242 1 97.94 302 THR B N 1
ATOM 5530 C CA . THR B 1 302 ? 8.695 21.594 12.844 1 97.94 302 THR B CA 1
ATOM 5531 C C . THR B 1 302 ? 7.641 22.219 11.922 1 97.94 302 THR B C 1
ATOM 5533 O O . THR B 1 302 ? 7.133 23.297 12.203 1 97.94 302 THR B O 1
ATOM 5536 N N . HIS B 1 303 ? 7.254 21.453 10.891 1 98 303 HIS B N 1
ATOM 5537 C CA . HIS B 1 303 ? 6.496 22 9.766 1 98 303 HIS B CA 1
ATOM 5538 C C . HIS B 1 303 ? 4.996 21.922 10.031 1 98 303 HIS B C 1
ATOM 5540 O O . HIS B 1 303 ? 4.215 22.672 9.438 1 98 303 HIS B O 1
ATOM 5546 N N . CYS B 1 304 ? 4.582 21.047 10.859 1 97.81 304 CYS B N 1
ATOM 5547 C CA . CYS B 1 304 ? 3.168 20.828 11.133 1 97.81 304 CYS B CA 1
ATOM 5548 C C . CYS B 1 304 ? 2.924 20.688 12.633 1 97.81 304 CYS B C 1
ATOM 5550 O O . CYS B 1 304 ? 3.645 19.953 13.32 1 97.81 304 CYS B O 1
ATOM 5552 N N . LEU B 1 305 ? 1.926 21.406 13.109 1 98.69 305 LEU B N 1
ATOM 5553 C CA . LEU B 1 305 ? 1.52 21.328 14.508 1 98.69 305 LEU B CA 1
ATOM 5554 C C . LEU B 1 305 ? 0.096 20.797 14.633 1 98.6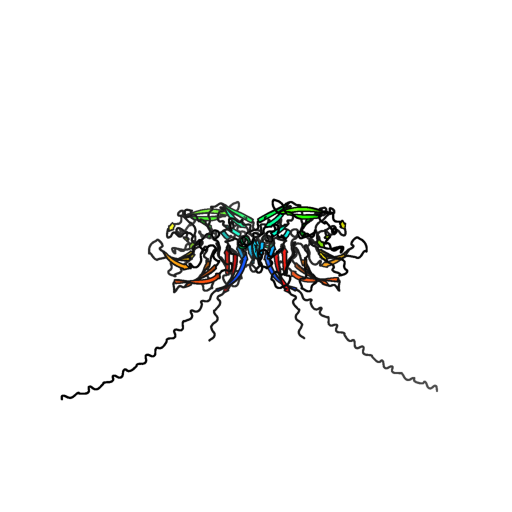9 305 LEU B C 1
ATOM 5556 O O . LEU B 1 305 ? -0.739 21.031 13.758 1 98.69 305 LEU B O 1
ATOM 5560 N N . HIS B 1 306 ? -0.112 20.109 15.68 1 98.75 306 HIS B N 1
ATOM 5561 C CA . HIS B 1 306 ? -1.428 19.562 15.992 1 98.75 306 HIS B CA 1
ATOM 5562 C C . HIS B 1 306 ? -1.74 19.688 17.469 1 98.75 306 HIS B C 1
ATOM 5564 O O . HIS B 1 306 ? -0.852 19.531 18.312 1 98.75 306 HIS B O 1
ATOM 5570 N N . TRP B 1 307 ? -2.961 20.047 17.781 1 98.75 307 TRP B N 1
ATOM 5571 C CA . TRP B 1 307 ? -3.424 20.25 19.156 1 98.75 307 TRP B CA 1
ATOM 5572 C C . TRP B 1 307 ? -4.535 19.266 19.5 1 98.75 307 TRP B C 1
ATOM 5574 O O . TRP B 1 307 ? -5.57 19.219 18.828 1 98.75 307 TRP B O 1
ATOM 5584 N N . ALA B 1 308 ? -4.32 18.406 20.516 1 98.5 308 ALA B N 1
ATOM 5585 C CA . ALA B 1 308 ? -5.332 17.438 20.922 1 98.5 308 ALA B CA 1
ATOM 5586 C C . ALA B 1 308 ? -5.109 16.984 22.359 1 98.5 308 ALA B C 1
ATOM 5588 O O . ALA B 1 308 ? -3.984 17 22.859 1 98.5 308 ALA B O 1
ATOM 5589 N N . ASP B 1 309 ? -6.191 16.547 23.047 1 97.69 309 ASP B N 1
ATOM 5590 C CA . ASP B 1 309 ? -6.113 15.992 24.391 1 97.69 309 ASP B CA 1
ATOM 5591 C C . ASP B 1 309 ? -5.656 14.539 24.344 1 97.69 309 ASP B C 1
ATOM 5593 O O . ASP B 1 309 ? -6.465 13.625 24.531 1 97.69 309 ASP B O 1
ATOM 5597 N N . ILE B 1 310 ? -4.43 14.336 24.234 1 97.06 310 ILE B N 1
ATOM 5598 C CA . ILE B 1 310 ? -3.908 13 23.969 1 97.06 310 ILE B CA 1
ATOM 5599 C C . ILE B 1 310 ? -3.795 12.219 25.281 1 97.06 310 ILE B C 1
ATOM 5601 O O . ILE B 1 310 ? -3.812 10.984 25.281 1 97.06 310 ILE B O 1
ATOM 5605 N N . ASP B 1 311 ? -3.729 12.891 26.469 1 94.75 311 ASP B N 1
ATOM 5606 C CA . ASP B 1 311 ? -3.58 12.172 27.734 1 94.75 311 ASP B CA 1
ATOM 5607 C C . ASP B 1 311 ? -4.918 12.062 28.469 1 94.75 311 ASP B C 1
ATOM 5609 O O . ASP B 1 311 ? -4.996 11.469 29.547 1 94.75 311 ASP B O 1
ATOM 5613 N N . GLY B 1 312 ? -5.953 12.719 27.984 1 94.19 312 GLY B N 1
ATOM 5614 C CA . GLY B 1 312 ? -7.312 12.539 28.469 1 94.19 312 GLY B CA 1
ATOM 5615 C C . GLY B 1 312 ? -7.633 13.391 29.672 1 94.19 312 GLY B C 1
ATOM 5616 O O . GLY B 1 312 ? -8.609 13.133 30.391 1 94.19 312 GLY B O 1
ATOM 5617 N N . ASP B 1 313 ? -6.93 14.398 29.953 1 94 313 ASP B N 1
ATOM 5618 C CA . ASP B 1 313 ? -7.168 15.164 31.172 1 94 313 ASP B CA 1
ATOM 5619 C C . ASP B 1 313 ? -8.023 16.391 30.891 1 94 313 ASP B C 1
ATOM 5621 O O . ASP B 1 313 ? -8.242 17.234 31.766 1 94 313 ASP B O 1
ATOM 5625 N N . GLY B 1 314 ? -8.414 16.562 29.625 1 95.25 314 GLY B N 1
ATOM 5626 C CA . GLY B 1 314 ? -9.32 17.641 29.25 1 95.25 314 GLY B CA 1
ATOM 5627 C C . GLY B 1 314 ? -8.609 18.828 28.625 1 95.25 314 GLY B C 1
ATOM 5628 O O . GLY B 1 314 ? -9.242 19.672 27.969 1 95.25 314 GLY B O 1
ATOM 5629 N N . ALA B 1 315 ? -7.359 18.938 28.844 1 95.94 315 ALA B N 1
ATOM 5630 C CA . ALA B 1 315 ? -6.566 19.984 28.203 1 95.94 315 ALA B CA 1
ATOM 5631 C C . ALA B 1 315 ? -5.844 19.453 26.969 1 95.94 315 ALA B C 1
ATOM 5633 O O . ALA B 1 315 ? -5.457 18.281 26.922 1 95.94 315 ALA B O 1
ATOM 5634 N N . GLY B 1 316 ? -5.652 20.312 25.969 1 97.44 316 GLY B N 1
ATOM 5635 C CA . GLY B 1 316 ? -4.938 19.891 24.781 1 97.44 316 GLY B CA 1
ATOM 5636 C C . GLY B 1 316 ? -3.434 19.844 24.969 1 97.44 316 GLY B C 1
ATOM 5637 O O . GLY B 1 316 ? -2.873 20.625 25.75 1 97.44 316 GLY B O 1
ATOM 5638 N N . GLU B 1 317 ? -2.842 18.922 24.266 1 98.19 317 GLU B N 1
ATOM 5639 C CA . GLU B 1 317 ? -1.392 18.875 24.109 1 98.19 317 GLU B CA 1
ATOM 5640 C C . GLU B 1 317 ? -0.973 19.266 22.703 1 98.19 317 GLU B C 1
ATOM 5642 O O . GLU B 1 317 ? -1.714 19.031 21.75 1 98.19 317 GLU B O 1
ATOM 5647 N N . LEU B 1 318 ? 0.218 19.844 22.625 1 98.75 318 LEU B N 1
ATOM 5648 C CA . LEU B 1 318 ? 0.86 20.078 21.344 1 98.75 318 LEU B CA 1
ATOM 5649 C C . LEU B 1 318 ? 1.549 18.812 20.844 1 98.75 318 LEU B C 1
ATOM 5651 O O . LEU B 1 318 ? 2.348 18.203 21.562 1 98.75 318 LEU B O 1
ATOM 5655 N N . ILE B 1 319 ? 1.201 18.359 19.641 1 98.88 319 ILE B N 1
ATOM 5656 C CA . ILE B 1 319 ? 1.861 17.234 18.984 1 98.88 319 ILE B CA 1
ATOM 5657 C C . ILE B 1 319 ? 2.621 17.719 17.75 1 98.88 319 ILE B C 1
ATOM 5659 O O . ILE B 1 319 ? 2.045 18.375 16.891 1 98.88 319 ILE B O 1
ATOM 5663 N N . THR B 1 320 ? 3.936 17.453 17.703 1 98.81 320 THR B N 1
ATOM 5664 C CA . THR B 1 320 ? 4.727 17.797 16.531 1 98.81 320 THR B CA 1
ATOM 5665 C C . THR B 1 320 ? 6.039 17.016 16.516 1 98.81 320 THR B C 1
ATOM 5667 O O . THR B 1 320 ? 6.32 16.25 17.438 1 98.81 320 THR B O 1
ATOM 5670 N N . GLY B 1 321 ? 6.699 17.094 15.469 1 98.62 321 GLY B N 1
ATOM 5671 C CA . GLY B 1 321 ? 7.961 16.422 15.234 1 98.62 321 GLY B CA 1
ATOM 5672 C C . GLY B 1 321 ? 8.672 16.891 13.977 1 98.62 321 GLY B C 1
ATOM 5673 O O . GLY B 1 321 ? 8.352 17.953 13.438 1 98.62 321 GLY B O 1
ATOM 5674 N N . LYS B 1 322 ? 9.609 16.125 13.602 1 98.5 322 LYS B N 1
ATOM 5675 C CA . LYS B 1 322 ? 10.461 16.531 12.484 1 98.5 322 LYS B CA 1
ATOM 5676 C C . LYS B 1 322 ? 9.891 16.062 11.156 1 98.5 322 LYS B C 1
ATOM 5678 O O . LYS B 1 322 ? 9.547 14.891 11.008 1 98.5 322 LYS B O 1
ATOM 5683 N N . ARG B 1 323 ? 9.766 16.906 10.203 1 98.25 323 ARG B N 1
ATOM 5684 C CA . ARG B 1 323 ? 9.633 16.562 8.789 1 98.25 323 ARG B CA 1
ATOM 5685 C C . ARG B 1 323 ? 10.992 16.266 8.164 1 98.25 323 ARG B C 1
ATOM 5687 O O . ARG B 1 323 ? 11.719 17.188 7.785 1 98.25 323 ARG B O 1
ATOM 5694 N N . VAL B 1 324 ? 11.258 15.039 8.062 1 97.19 324 VAL B N 1
ATOM 5695 C CA . VAL B 1 324 ? 12.57 14.648 7.562 1 97.19 324 VAL B CA 1
ATOM 5696 C C . VAL B 1 324 ? 12.68 15 6.078 1 97.19 324 VAL B C 1
ATOM 5698 O O . VAL B 1 324 ? 11.711 14.859 5.328 1 97.19 324 VAL B O 1
ATOM 5701 N N . ARG B 1 325 ? 13.859 15.508 5.707 1 97.06 325 ARG B N 1
ATOM 5702 C CA . ARG B 1 325 ? 14.258 15.773 4.332 1 97.06 325 ARG B CA 1
ATOM 5703 C C . ARG B 1 325 ? 13.359 16.828 3.695 1 97.06 325 ARG B C 1
ATOM 5705 O O . ARG B 1 325 ? 13 16.719 2.521 1 97.06 325 ARG B O 1
ATOM 5712 N N . GLY B 1 326 ? 12.922 17.812 4.527 1 95.62 326 GLY B N 1
ATOM 5713 C CA . GLY B 1 326 ? 12.383 19 3.877 1 95.62 326 GLY B CA 1
ATOM 5714 C C . GLY B 1 326 ? 13.32 19.594 2.842 1 95.62 326 GLY B C 1
ATOM 5715 O O . GLY B 1 326 ? 14.539 19.641 3.057 1 95.62 326 GLY B O 1
ATOM 5716 N N . HIS B 1 327 ? 12.75 19.969 1.707 1 96 327 HIS B N 1
ATOM 5717 C CA . HIS B 1 327 ? 13.57 20.453 0.604 1 96 327 HIS B CA 1
ATOM 5718 C C . HIS B 1 327 ? 14.672 19.469 0.251 1 96 327 HIS B C 1
ATOM 5720 O O . HIS B 1 327 ? 15.828 19.859 0.063 1 96 327 HIS B O 1
ATOM 5726 N N . ALA B 1 328 ? 14.352 18.203 0.337 1 94.62 328 ALA B N 1
ATOM 5727 C CA . ALA B 1 328 ? 15.234 17.109 -0.036 1 94.62 328 ALA B CA 1
ATOM 5728 C C . ALA B 1 328 ? 16.469 17.078 0.855 1 94.62 328 ALA B C 1
ATOM 5730 O O . ALA B 1 328 ? 17.562 16.734 0.397 1 94.62 328 ALA B O 1
ATOM 5731 N N . GLY B 1 329 ? 16.344 17.562 2.02 1 95.12 329 GLY B N 1
ATOM 5732 C CA . GLY B 1 329 ? 17.391 17.422 3.016 1 95.12 329 GLY B CA 1
ATOM 5733 C C . GLY B 1 329 ? 18.328 18.609 3.053 1 95.12 329 GLY B C 1
ATOM 5734 O O . GLY B 1 329 ? 19.312 18.609 3.809 1 95.12 329 GLY B O 1
ATOM 5735 N N . ARG B 1 330 ? 18.031 19.641 2.363 1 96.56 330 ARG B N 1
ATOM 5736 C CA . ARG B 1 330 ? 19 20.734 2.203 1 96.56 330 ARG B CA 1
ATOM 5737 C C . ARG B 1 330 ? 18.812 21.797 3.281 1 96.56 330 ARG B C 1
ATOM 5739 O O . ARG B 1 330 ? 19.656 22.672 3.449 1 96.56 330 ARG B O 1
ATOM 5746 N N . ASP B 1 331 ? 17.703 21.719 4.047 1 97.25 331 ASP B N 1
ATOM 5747 C CA . ASP B 1 331 ? 17.484 22.641 5.156 1 97.25 331 ASP B CA 1
ATOM 5748 C C . ASP B 1 331 ? 18.391 22.312 6.336 1 97.25 331 ASP B C 1
ATOM 5750 O O . ASP B 1 331 ? 18.891 21.188 6.449 1 97.25 331 ASP B O 1
ATOM 5754 N N . PRO B 1 332 ? 18.656 23.312 7.18 1 97.62 332 PRO B N 1
ATOM 5755 C CA . PRO B 1 332 ? 19.375 22.984 8.414 1 97.62 332 PRO B CA 1
ATOM 5756 C C . PRO B 1 332 ? 18.734 21.828 9.18 1 97.62 332 PRO B C 1
ATOM 5758 O O . PRO B 1 332 ? 17.531 21.844 9.461 1 97.62 332 PRO B O 1
ATOM 5761 N N . GLY B 1 333 ? 19.547 20.766 9.414 1 97.81 333 GLY B N 1
ATOM 5762 C CA . GLY B 1 333 ? 19.078 19.609 10.164 1 97.81 333 GLY B CA 1
ATOM 5763 C C . GLY B 1 333 ? 18.156 18.719 9.352 1 97.81 333 GLY B C 1
ATOM 5764 O O . GLY B 1 333 ? 17.547 17.797 9.898 1 97.81 333 GLY B O 1
ATOM 5765 N N . GLY B 1 334 ? 18.062 18.984 8.078 1 96.75 334 GLY B N 1
ATOM 5766 C CA . GLY B 1 334 ? 17.062 18.344 7.238 1 96.75 334 GLY B CA 1
ATOM 5767 C C . GLY B 1 334 ? 17.25 16.828 7.133 1 96.75 334 GLY B C 1
ATOM 5768 O O . GLY B 1 334 ? 16.297 16.109 6.848 1 96.75 334 GLY B O 1
ATOM 5769 N N . VAL B 1 335 ? 18.406 16.266 7.418 1 96.12 335 VAL B N 1
ATOM 5770 C CA . VAL B 1 335 ? 18.656 14.844 7.258 1 96.12 335 VAL B CA 1
ATOM 5771 C C . VAL B 1 335 ? 18.891 14.195 8.625 1 96.12 335 VAL B C 1
ATOM 5773 O O . VAL B 1 335 ? 19.281 13.031 8.711 1 96.12 335 VAL B O 1
ATOM 5776 N N . GLU B 1 336 ? 18.734 15.031 9.734 1 97.56 336 GLU B N 1
ATOM 5777 C CA . GLU B 1 336 ? 18.812 14.461 11.07 1 97.56 336 GLU B CA 1
ATOM 5778 C C . GLU B 1 336 ? 17.672 13.492 11.328 1 97.56 336 GLU B C 1
ATOM 5780 O O . GLU B 1 336 ? 16.641 13.531 10.633 1 97.56 336 GLU B O 1
ATOM 5785 N N . PRO B 1 337 ? 17.812 12.609 12.297 1 96.88 337 PRO B N 1
ATOM 5786 C CA . PRO B 1 337 ? 16.797 11.562 12.523 1 96.88 337 PRO B CA 1
ATOM 5787 C C . PRO B 1 337 ? 15.43 12.133 12.867 1 96.88 337 PRO B C 1
ATOM 5789 O O . PRO B 1 337 ? 15.336 13.211 13.461 1 96.88 337 PRO B O 1
ATOM 5792 N N . GLU B 1 338 ? 14.469 11.414 12.508 1 97.75 338 GLU B N 1
ATOM 5793 C CA . GLU B 1 338 ? 13.078 11.766 12.781 1 97.75 338 GLU B CA 1
ATOM 5794 C C . GLU B 1 338 ? 12.781 11.711 14.273 1 97.75 338 GLU B C 1
ATOM 5796 O O . GLU B 1 338 ? 13.406 10.945 15.008 1 97.75 338 GLU B O 1
ATOM 5801 N N . CYS B 1 339 ? 11.875 12.492 14.695 1 98.56 339 CYS B N 1
ATOM 5802 C CA . CYS B 1 339 ? 11.336 12.453 16.047 1 98.56 339 CYS B CA 1
ATOM 5803 C C . CYS B 1 339 ? 9.898 12.938 16.078 1 98.56 339 CYS B C 1
ATOM 5805 O O . CYS B 1 339 ? 9.445 13.609 15.156 1 98.56 339 CYS B O 1
ATOM 5807 N N . LEU B 1 340 ? 9.18 12.531 17.062 1 98.81 340 LEU B N 1
ATOM 5808 C CA . LEU B 1 340 ? 7.82 12.945 17.375 1 98.81 340 LEU B CA 1
ATOM 5809 C C . LEU B 1 340 ? 7.633 13.117 18.875 1 98.81 340 LEU B C 1
ATOM 5811 O O . LEU B 1 340 ? 8.055 12.266 19.656 1 98.81 340 LEU B O 1
ATOM 5815 N N . TYR B 1 341 ? 7.059 14.25 19.234 1 98.75 341 TYR B N 1
ATOM 5816 C CA . TYR B 1 341 ? 6.824 14.578 20.641 1 98.75 341 TYR B CA 1
ATOM 5817 C C . TYR B 1 341 ? 5.395 15.07 20.844 1 98.75 341 TYR B C 1
ATOM 5819 O O . TYR B 1 341 ? 4.734 15.5 19.906 1 98.75 341 TYR B O 1
ATOM 5827 N N . TYR B 1 342 ? 4.992 14.953 22.078 1 98.44 342 TYR B N 1
ATOM 5828 C CA . TYR B 1 342 ? 3.924 15.828 22.547 1 98.44 342 TYR B CA 1
ATOM 5829 C C . TYR B 1 342 ? 4.395 16.688 23.703 1 98.44 342 TYR B C 1
ATOM 5831 O O . TYR B 1 342 ? 5.336 16.328 24.422 1 98.44 342 TYR B O 1
ATOM 5839 N N . TYR B 1 343 ? 3.791 17.875 23.828 1 98.5 343 TYR B N 1
ATOM 5840 C CA . TYR B 1 343 ? 4.141 18.891 24.812 1 98.5 343 TYR B CA 1
ATOM 5841 C C . TYR B 1 343 ? 2.938 19.25 25.688 1 98.5 343 TYR B C 1
ATOM 5843 O O . TYR B 1 343 ? 1.856 19.531 25.156 1 98.5 343 TYR B O 1
ATOM 5851 N N . GLU B 1 344 ? 3.154 19.203 26.938 1 97.56 344 GLU B N 1
ATOM 5852 C CA . GLU B 1 344 ? 2.129 19.562 27.906 1 97.56 344 GLU B CA 1
ATOM 5853 C C . GLU B 1 344 ? 2.381 20.969 28.484 1 97.56 344 GLU B C 1
ATOM 5855 O O . GLU B 1 344 ? 3.494 21.266 28.906 1 97.56 344 GLU B O 1
ATOM 5860 N N . TRP B 1 345 ? 1.342 21.75 28.391 1 98 345 TRP B N 1
ATOM 5861 C CA . TRP B 1 345 ? 1.457 23.078 28.969 1 98 345 TRP B CA 1
ATOM 5862 C C . TRP B 1 345 ? 1.332 23.031 30.484 1 98 345 TRP B C 1
ATOM 5864 O O . TRP B 1 345 ? 0.363 22.484 31.016 1 98 345 TRP B O 1
ATOM 5874 N N . ASP B 1 346 ? 2.305 23.578 31.172 1 96.12 346 ASP B N 1
ATOM 5875 C CA . ASP B 1 346 ? 2.254 23.75 32.625 1 96.12 346 ASP B CA 1
ATOM 5876 C C . ASP B 1 346 ? 1.843 25.172 33 1 96.12 346 ASP B C 1
ATOM 5878 O O . ASP B 1 346 ? 2.645 26.109 32.875 1 96.12 346 ASP B O 1
ATOM 5882 N N . GLN B 1 347 ? 0.706 25.344 33.469 1 94.75 347 GLN B N 1
ATOM 5883 C CA . GLN B 1 347 ? 0.139 26.656 33.75 1 94.75 347 GLN B CA 1
ATOM 5884 C C . GLN B 1 347 ? 0.935 27.375 34.844 1 94.75 347 GLN B C 1
ATOM 5886 O O . GLN B 1 347 ? 1.096 28.594 34.781 1 94.75 347 GLN B O 1
ATOM 5891 N N . ALA B 1 348 ? 1.358 26.625 35.781 1 94.75 348 ALA B N 1
ATOM 5892 C CA . ALA B 1 348 ? 2.057 27.219 36.906 1 94.75 348 ALA B CA 1
ATOM 5893 C C . ALA B 1 348 ? 3.389 27.828 36.469 1 94.75 348 ALA B C 1
ATOM 5895 O O . ALA B 1 348 ? 3.701 28.969 36.844 1 94.75 348 ALA B O 1
ATOM 5896 N N . SER B 1 349 ? 4.125 27.109 35.688 1 95.75 349 SER B N 1
ATOM 5897 C CA . SER B 1 349 ? 5.445 27.578 35.281 1 95.75 349 SER B CA 1
ATOM 5898 C C . SER B 1 349 ? 5.383 28.312 33.938 1 95.75 349 SER B C 1
ATOM 5900 O O . SER B 1 349 ? 6.359 28.953 33.531 1 95.75 349 SER B O 1
ATOM 5902 N N . GLN B 1 350 ? 4.262 28.219 33.281 1 95.81 350 GLN B N 1
ATOM 5903 C CA . GLN B 1 350 ? 4.055 28.828 31.969 1 95.81 350 GLN B CA 1
ATOM 5904 C C . GLN B 1 350 ? 5.102 28.344 30.969 1 95.81 350 GLN B C 1
ATOM 5906 O O . GLN B 1 350 ? 5.695 29.141 30.234 1 95.81 350 GLN B O 1
ATOM 5911 N N . LYS B 1 351 ? 5.328 27.047 31.031 1 97.06 351 LYS B N 1
ATOM 5912 C CA . LYS B 1 351 ? 6.25 26.375 30.125 1 97.06 351 LYS B CA 1
ATOM 5913 C C . LYS B 1 351 ? 5.66 25.062 29.609 1 97.06 351 LYS B C 1
ATOM 5915 O O . LYS B 1 351 ? 4.723 24.531 30.203 1 97.06 351 LYS B O 1
ATOM 5920 N N . PHE B 1 352 ? 6.227 24.641 28.516 1 98.06 352 PHE B N 1
ATOM 5921 C CA . PHE B 1 352 ? 5.855 23.328 27.984 1 98.06 352 PHE B CA 1
ATOM 5922 C C . PHE B 1 352 ? 6.781 22.234 28.516 1 98.06 352 PHE B C 1
ATOM 5924 O O . PHE B 1 352 ? 8 22.406 28.531 1 98.06 352 PHE B O 1
ATOM 5931 N N . ASP B 1 353 ? 6.145 21.125 28.938 1 97 353 ASP B N 1
ATOM 5932 C CA . ASP B 1 353 ? 6.887 19.906 29.234 1 97 353 ASP B CA 1
ATOM 5933 C C . ASP B 1 353 ? 6.852 18.953 28.047 1 97 353 ASP B C 1
ATOM 5935 O O . ASP B 1 353 ? 5.781 18.625 27.531 1 97 353 ASP B O 1
ATOM 5939 N N . ARG B 1 354 ? 7.996 18.516 27.656 1 97.75 354 ARG B N 1
ATOM 5940 C CA . ARG B 1 354 ? 8.102 17.656 26.484 1 97.75 354 ARG B CA 1
ATOM 5941 C C . ARG B 1 354 ? 8.008 16.188 26.891 1 97.75 354 ARG B C 1
ATOM 5943 O O . ARG B 1 354 ? 8.609 15.758 27.875 1 97.75 354 ARG B O 1
ATOM 5950 N N . HIS B 1 355 ? 7.328 15.43 26.094 1 97.44 355 HIS B N 1
ATOM 5951 C CA . HIS B 1 355 ? 7.25 13.977 26.219 1 97.44 355 HIS B CA 1
ATOM 5952 C C . HIS B 1 355 ? 7.574 13.297 24.891 1 97.44 355 HIS B C 1
ATOM 5954 O O . HIS B 1 355 ? 7.023 13.656 23.859 1 97.44 355 HIS B O 1
ATOM 5960 N N . LEU B 1 356 ? 8.438 12.281 24.938 1 97.62 356 LEU B N 1
ATOM 5961 C CA . LEU B 1 356 ? 8.875 11.57 23.75 1 97.62 356 LEU B CA 1
ATOM 5962 C C . LEU B 1 356 ? 7.832 10.555 23.312 1 97.62 356 LEU B C 1
ATOM 5964 O O . LEU B 1 356 ? 7.371 9.742 24.109 1 97.62 356 LEU B O 1
ATOM 5968 N N . ILE B 1 357 ? 7.477 10.641 22.078 1 98 357 ILE B N 1
ATOM 5969 C CA . ILE B 1 357 ? 6.668 9.578 21.469 1 98 357 ILE B CA 1
ATOM 5970 C C . ILE B 1 357 ? 7.574 8.586 20.75 1 98 357 ILE B C 1
ATOM 5972 O O . ILE B 1 357 ? 7.477 7.379 20.969 1 98 357 ILE B O 1
ATOM 5976 N N . SER B 1 358 ? 8.414 9.125 19.891 1 97.88 358 SER B N 1
ATOM 5977 C CA . SER B 1 358 ? 9.336 8.281 19.141 1 97.88 358 SER B CA 1
ATOM 5978 C C . SER B 1 358 ? 10.539 9.078 18.641 1 97.88 358 SER B C 1
ATOM 5980 O O . SER B 1 358 ? 10.406 10.258 18.312 1 97.88 358 SER B O 1
ATOM 5982 N N . ALA B 1 359 ? 11.703 8.43 18.547 1 97.94 359 ALA B N 1
ATOM 5983 C CA . ALA B 1 359 ? 12.906 9 17.938 1 97.94 359 ALA B CA 1
ATOM 5984 C C . ALA B 1 359 ? 13.742 7.914 17.25 1 97.94 359 ALA B C 1
ATOM 5986 O O . ALA B 1 359 ? 14.023 6.875 17.859 1 97.94 359 ALA B O 1
ATOM 5987 N N . GLY B 1 360 ? 14.055 8.195 16.047 1 97 360 GLY B N 1
ATOM 5988 C CA . GLY B 1 360 ? 14.945 7.277 15.352 1 97 360 GLY B CA 1
ATOM 5989 C C . GLY B 1 360 ? 14.273 5.973 14.969 1 97 360 GLY B C 1
ATOM 5990 O O . GLY B 1 360 ? 14.945 4.953 14.789 1 97 360 GLY B O 1
ATOM 5991 N N . GLU B 1 361 ? 12.977 5.953 14.891 1 96.88 361 GLU B N 1
ATOM 5992 C CA . GLU B 1 361 ? 12.25 4.719 14.609 1 96.88 361 GLU B CA 1
ATOM 5993 C C . GLU B 1 361 ? 11.492 4.809 13.281 1 96.88 361 GLU B C 1
ATOM 5995 O O . GLU B 1 361 ? 10.688 3.934 12.961 1 96.88 361 GLU B O 1
ATOM 6000 N N . GLY B 1 362 ? 11.711 5.871 12.562 1 96.69 362 GLY B N 1
ATOM 6001 C CA . GLY B 1 362 ? 11.023 6.059 11.297 1 96.69 362 GLY B CA 1
ATOM 6002 C C . GLY B 1 362 ? 9.75 6.883 11.422 1 96.69 362 GLY B C 1
ATOM 6003 O O . GLY B 1 362 ? 9.008 7.039 10.445 1 96.69 362 GLY B O 1
ATOM 6004 N N . ILE B 1 363 ? 9.562 7.426 12.617 1 98.44 363 ILE B N 1
ATOM 6005 C CA . ILE B 1 363 ? 8.336 8.164 12.883 1 98.44 363 ILE B CA 1
ATOM 6006 C C . ILE B 1 363 ? 8.641 9.656 12.984 1 98.44 363 ILE B C 1
ATOM 6008 O O . ILE B 1 363 ? 9.242 10.102 13.969 1 98.44 363 ILE B O 1
ATOM 6012 N N . GLY B 1 364 ? 8.328 10.383 12 1 98.06 364 GLY B N 1
ATOM 6013 C CA . GLY B 1 364 ? 8.305 11.836 11.938 1 98.06 364 GLY B CA 1
ATOM 6014 C C . GLY B 1 364 ? 6.961 12.398 11.508 1 98.06 364 GLY B C 1
ATOM 6015 O O . GLY B 1 364 ? 5.918 11.797 11.773 1 98.06 364 GLY B O 1
ATOM 6016 N N . THR B 1 365 ? 7.031 13.602 10.992 1 97.88 365 THR B N 1
ATOM 6017 C CA . THR B 1 365 ? 5.812 14.211 10.477 1 97.88 365 THR B CA 1
ATOM 6018 C C . THR B 1 365 ? 5.969 14.562 9 1 97.88 365 THR B C 1
ATOM 6020 O O . THR B 1 365 ? 7.07 14.492 8.445 1 97.88 365 THR B O 1
ATOM 6023 N N . GLY B 1 366 ? 4.91 14.727 8.344 1 97.38 366 GLY B N 1
ATOM 6024 C CA . GLY B 1 366 ? 4.812 15.422 7.074 1 97.38 366 GLY B CA 1
ATOM 6025 C C . GLY B 1 366 ? 4.098 16.75 7.184 1 97.38 366 GLY B C 1
ATOM 6026 O O . GLY B 1 366 ? 4.449 17.594 8.023 1 97.38 366 GLY B O 1
ATOM 6027 N N . MET B 1 367 ? 3.123 16.828 6.383 1 97.88 367 MET B N 1
ATOM 6028 C CA . MET B 1 367 ? 2.41 18.094 6.312 1 97.88 367 MET B CA 1
ATOM 6029 C C . MET B 1 367 ? 1.141 18.062 7.156 1 97.88 367 MET B C 1
ATOM 6031 O O . MET B 1 367 ? 0.514 19.094 7.391 1 97.88 367 MET B O 1
ATOM 6035 N N . GLN B 1 368 ? 0.825 16.859 7.605 1 98.12 368 GLN B N 1
ATOM 6036 C CA . GLN B 1 368 ? -0.409 16.719 8.375 1 98.12 368 GLN B CA 1
ATOM 6037 C C . GLN B 1 368 ? -0.24 15.734 9.523 1 98.12 368 GLN B C 1
ATOM 6039 O O . GLN B 1 368 ? 0.417 14.703 9.367 1 98.12 368 GLN B O 1
ATOM 6044 N N . ILE B 1 369 ? -0.766 16.016 10.648 1 98.62 369 ILE B N 1
ATOM 6045 C CA . ILE B 1 369 ? -0.961 15.148 11.805 1 98.62 369 ILE B CA 1
ATOM 6046 C C . ILE B 1 369 ? -2.451 15.031 12.117 1 98.62 369 ILE B C 1
ATOM 6048 O O . ILE B 1 369 ? -3.162 16.031 12.172 1 98.62 369 ILE B O 1
ATOM 6052 N N . ARG B 1 370 ? -2.928 13.805 12.258 1 98.75 370 ARG B N 1
ATOM 6053 C CA . ARG B 1 370 ? -4.332 13.578 12.594 1 98.75 370 ARG B CA 1
ATOM 6054 C C . ARG B 1 370 ? -4.469 12.789 13.891 1 98.75 370 ARG B C 1
ATOM 6056 O O . ARG B 1 370 ? -3.646 11.914 14.18 1 98.75 370 ARG B O 1
ATOM 6063 N N . THR B 1 371 ? -5.477 13.109 14.648 1 98.75 371 THR B N 1
ATOM 6064 C CA . THR B 1 371 ? -5.84 12.297 15.805 1 98.75 371 THR B CA 1
ATOM 6065 C C . THR B 1 371 ? -7.285 11.82 15.703 1 98.75 371 THR B C 1
ATOM 6067 O O . THR B 1 371 ? -8.141 12.531 15.172 1 98.75 371 THR B O 1
ATOM 6070 N N . ALA B 1 372 ? -7.492 10.664 16.109 1 98.69 372 ALA B N 1
ATOM 6071 C CA . ALA B 1 372 ? -8.805 10.023 16.203 1 98.69 372 ALA B CA 1
ATOM 6072 C C . ALA B 1 372 ? -8.727 8.719 16.984 1 98.69 372 ALA B C 1
ATOM 6074 O O . ALA B 1 372 ? -7.633 8.195 17.234 1 98.69 372 ALA B O 1
ATOM 6075 N N . ASP B 1 373 ? -9.836 8.305 17.547 1 98.56 373 ASP B N 1
ATOM 6076 C CA . ASP B 1 373 ? -9.891 6.953 18.094 1 98.56 373 ASP B CA 1
ATOM 6077 C C . ASP B 1 373 ? -9.898 5.906 16.984 1 98.56 373 ASP B C 1
ATOM 6079 O O . ASP B 1 373 ? -10.945 5.613 16.406 1 98.56 373 ASP B O 1
ATOM 6083 N N . LEU B 1 374 ? -8.766 5.227 16.719 1 98.81 374 LEU B N 1
ATOM 6084 C CA . LEU B 1 374 ? -8.594 4.387 15.539 1 98.81 374 LEU B CA 1
ATOM 6085 C C . LEU B 1 374 ? -8.766 2.914 15.891 1 98.81 374 LEU B C 1
ATOM 6087 O O . LEU B 1 374 ? -8.703 2.051 15.008 1 98.81 374 LEU B O 1
ATOM 6091 N N . ASN B 1 375 ? -9.078 2.639 17.141 1 98.19 375 ASN B N 1
ATOM 6092 C CA . ASN B 1 375 ? -9.25 1.247 17.547 1 98.19 375 ASN B CA 1
ATOM 6093 C C . ASN B 1 375 ? -10.438 1.078 18.484 1 98.19 375 ASN B C 1
ATOM 6095 O O . ASN B 1 375 ? -10.531 0.078 19.203 1 98.19 375 ASN B O 1
ATOM 6099 N N . ASP B 1 376 ? -11.242 2.078 18.656 1 97.19 376 ASP B N 1
ATOM 6100 C CA . ASP B 1 376 ? -12.523 2.072 19.359 1 97.19 376 ASP B CA 1
ATOM 6101 C C . ASP B 1 376 ? -12.336 1.87 20.859 1 97.19 376 ASP B C 1
ATOM 6103 O O . ASP B 1 376 ? -13.156 1.212 21.516 1 97.19 376 ASP B O 1
ATOM 6107 N N . ASP B 1 377 ? -11.258 2.363 21.453 1 97.31 377 ASP B N 1
ATOM 6108 C CA . ASP B 1 377 ? -11.062 2.174 22.891 1 97.31 377 ASP B CA 1
ATOM 6109 C C . ASP B 1 377 ? -11.281 3.479 23.656 1 97.31 377 ASP B C 1
ATOM 6111 O O . ASP B 1 377 ? -11.039 3.547 24.859 1 97.31 377 ASP B O 1
ATOM 6115 N N . GLY B 1 378 ? -11.594 4.551 22.938 1 96.88 378 GLY B N 1
ATOM 6116 C CA . GLY B 1 378 ? -11.961 5.816 23.562 1 96.88 378 GLY B CA 1
ATOM 6117 C C . GLY B 1 378 ? -10.797 6.77 23.703 1 96.88 378 GLY B C 1
ATOM 6118 O O . GLY B 1 378 ? -10.977 7.922 24.109 1 96.88 378 GLY B O 1
ATOM 6119 N N . GLN B 1 379 ? -9.656 6.34 23.391 1 97.44 379 GLN B N 1
ATOM 6120 C CA . GLN B 1 379 ? -8.484 7.207 23.453 1 97.44 379 GLN B CA 1
ATOM 6121 C C . GLN B 1 379 ? -8.141 7.746 22.062 1 97.44 379 GLN B C 1
ATOM 6123 O O . GLN B 1 379 ? -8.328 7.059 21.062 1 97.44 379 GLN B O 1
ATOM 6128 N N . LEU B 1 380 ? -7.578 8.938 22.047 1 98.31 380 LEU B N 1
ATOM 6129 C CA . LEU B 1 380 ? -7.137 9.492 20.766 1 98.31 380 LEU B CA 1
ATOM 6130 C C . LEU B 1 380 ? -5.82 8.859 20.328 1 98.31 380 LEU B C 1
ATOM 6132 O O . LEU B 1 380 ? -4.844 8.859 21.078 1 98.31 380 LEU B O 1
ATOM 6136 N N . ASP B 1 381 ? -5.859 8.32 19.172 1 98.75 381 ASP B N 1
ATOM 6137 C CA . ASP B 1 381 ? -4.664 7.812 18.5 1 98.75 381 ASP B CA 1
ATOM 6138 C C . ASP B 1 381 ? -4.098 8.852 17.531 1 98.75 381 ASP B C 1
ATOM 6140 O O . ASP B 1 381 ? -4.703 9.898 17.328 1 98.75 381 ASP B O 1
ATOM 6144 N N . ILE B 1 382 ? -2.887 8.578 17 1 98.88 382 ILE B N 1
ATOM 6145 C CA . ILE B 1 382 ? -2.229 9.508 16.094 1 98.88 382 ILE B CA 1
ATOM 6146 C C . ILE B 1 382 ? -1.98 8.82 14.75 1 98.88 382 ILE B C 1
ATOM 6148 O O . ILE B 1 382 ? -1.542 7.672 14.703 1 98.88 382 ILE B O 1
ATOM 6152 N N . ALA B 1 383 ? -2.365 9.469 13.672 1 98.88 383 ALA B N 1
ATOM 6153 C CA . ALA B 1 383 ? -1.905 9.125 12.328 1 98.88 383 ALA B CA 1
ATOM 6154 C C . ALA B 1 383 ? -0.955 10.195 11.789 1 98.88 383 ALA B C 1
ATOM 6156 O O . ALA B 1 383 ? -1.275 11.383 11.797 1 98.88 383 ALA B O 1
ATOM 6157 N N . VAL B 1 384 ? 0.198 9.75 11.359 1 98.56 384 VAL B N 1
ATOM 6158 C CA . VAL B 1 384 ? 1.184 10.672 10.805 1 98.56 384 VAL B CA 1
ATOM 6159 C C . VAL B 1 384 ? 1.805 10.062 9.547 1 98.56 384 VAL B C 1
ATOM 6161 O O . VAL B 1 384 ? 1.975 8.844 9.461 1 98.56 384 VAL B O 1
ATOM 6164 N N . SER B 1 385 ? 2.078 10.898 8.617 1 97.69 385 SER B N 1
ATOM 6165 C CA . SER B 1 385 ? 2.717 10.469 7.379 1 97.69 385 SER B CA 1
ATOM 6166 C C . SER B 1 385 ? 3.795 11.453 6.945 1 97.69 385 SER B C 1
ATOM 6168 O O . SER B 1 385 ? 3.518 12.641 6.742 1 97.69 385 SER B O 1
ATOM 6170 N N . GLY B 1 386 ? 4.969 11.047 6.887 1 97.62 386 GLY B N 1
ATOM 6171 C CA . GLY B 1 386 ? 6.121 11.766 6.371 1 97.62 386 GLY B CA 1
ATOM 6172 C C . GLY B 1 386 ? 7.02 10.914 5.5 1 97.62 386 GLY B C 1
ATOM 6173 O O . GLY B 1 386 ? 6.734 9.734 5.27 1 97.62 386 GLY B O 1
ATOM 6174 N N . LYS B 1 387 ? 8.109 11.484 5.043 1 97.62 387 LYS B N 1
ATOM 6175 C CA . LYS B 1 387 ? 8.984 10.797 4.098 1 97.62 387 LYS B CA 1
ATOM 6176 C C . LYS B 1 387 ? 9.68 9.609 4.75 1 97.62 387 LYS B C 1
ATOM 6178 O O . LYS B 1 387 ? 10.172 8.719 4.062 1 97.62 387 LYS B O 1
ATOM 6183 N N . SER B 1 388 ? 9.68 9.586 6.102 1 96.56 388 SER B N 1
ATOM 6184 C CA . SER B 1 388 ? 10.312 8.477 6.809 1 96.56 388 SER B CA 1
ATOM 6185 C C . SER B 1 388 ? 9.328 7.336 7.047 1 96.56 388 SER B C 1
ATOM 6187 O O . SER B 1 388 ? 9.727 6.234 7.426 1 96.56 388 SER B O 1
ATOM 6189 N N . GLY B 1 389 ? 8.023 7.68 6.844 1 97.19 389 GLY B N 1
ATOM 6190 C CA . GLY B 1 389 ? 7.047 6.617 7.023 1 97.19 389 GLY B CA 1
ATOM 6191 C C . GLY B 1 389 ? 5.656 7.129 7.336 1 97.19 389 GLY B C 1
ATOM 6192 O O . GLY B 1 389 ? 5.492 8.281 7.746 1 97.19 389 GLY B O 1
ATOM 6193 N N . THR B 1 390 ? 4.648 6.336 7.035 1 98.56 390 THR B N 1
ATOM 6194 C CA . THR B 1 390 ? 3.268 6.5 7.469 1 98.56 390 THR B CA 1
ATOM 6195 C C . THR B 1 390 ? 2.953 5.566 8.633 1 98.56 390 THR B C 1
ATOM 6197 O O . THR B 1 390 ? 3.201 4.359 8.555 1 98.56 390 THR B O 1
ATOM 6200 N N . TRP B 1 391 ? 2.4 6.137 9.719 1 98.75 391 TRP B N 1
ATOM 6201 C CA . TRP B 1 391 ? 2.246 5.359 10.938 1 98.75 391 TRP B CA 1
ATOM 6202 C C . TRP B 1 391 ? 0.9 5.645 11.602 1 98.75 391 TRP B C 1
ATOM 6204 O O . TRP B 1 391 ? 0.383 6.762 11.516 1 98.75 391 TRP B O 1
ATOM 6214 N N . VAL B 1 392 ? 0.4 4.621 12.234 1 98.88 392 VAL B N 1
ATOM 6215 C CA . VAL B 1 392 ? -0.644 4.742 13.25 1 98.88 392 VAL B CA 1
ATOM 6216 C C . VAL B 1 392 ? -0.057 4.465 14.633 1 98.88 392 VAL B C 1
ATOM 6218 O O . VAL B 1 392 ? 0.612 3.449 14.836 1 98.88 392 VAL B O 1
ATOM 6221 N N . LEU B 1 393 ? -0.209 5.348 15.523 1 98.88 393 LEU B N 1
ATOM 6222 C CA . LEU B 1 393 ? 0.215 5.203 16.906 1 98.88 393 LEU B CA 1
ATOM 6223 C C . LEU B 1 393 ? -0.99 5.07 17.828 1 98.88 393 LEU B C 1
ATOM 6225 O O . LEU B 1 393 ? -1.694 6.051 18.094 1 98.88 393 LEU B O 1
ATOM 6229 N N . LEU B 1 394 ? -1.232 3.896 18.281 1 98.75 394 LEU B N 1
ATOM 6230 C CA . LEU B 1 394 ? -2.369 3.639 19.156 1 98.75 394 LEU B CA 1
ATOM 6231 C C . LEU B 1 394 ? -2.037 4.004 20.609 1 98.75 394 LEU B C 1
ATOM 6233 O O . LEU B 1 394 ? -1.103 3.449 21.188 1 98.75 394 LEU B O 1
ATOM 6237 N N . ASN B 1 395 ? -2.793 4.902 21.109 1 98.5 395 ASN B N 1
ATOM 6238 C CA . ASN B 1 395 ? -2.643 5.422 22.469 1 98.5 395 ASN B CA 1
ATOM 6239 C C . ASN B 1 395 ? -2.975 4.363 23.516 1 98.5 395 ASN B C 1
ATOM 6241 O O . ASN B 1 395 ? -4.086 3.838 23.531 1 98.5 395 ASN B O 1
ATOM 6245 N N . ARG B 1 396 ? -2.041 4.012 24.406 1 96.56 396 ARG B N 1
ATOM 6246 C CA . ARG B 1 396 ? -2.227 2.98 25.422 1 96.56 396 ARG B CA 1
ATOM 6247 C C . ARG B 1 396 ? -2.551 3.6 26.766 1 96.56 396 ARG B C 1
ATOM 6249 O O . ARG B 1 396 ? -2.633 2.891 27.781 1 96.56 396 ARG B O 1
ATOM 6256 N N . GLY B 1 397 ? -2.674 4.793 26.734 1 92.75 397 GLY B N 1
ATOM 6257 C CA . GLY B 1 397 ? -2.973 5.488 27.969 1 92.75 397 GLY B CA 1
ATOM 6258 C C . GLY B 1 397 ? -1.731 5.832 28.781 1 92.75 397 GLY B C 1
ATOM 6259 O O . GLY B 1 397 ? -0.609 5.688 28.281 1 92.75 397 GLY B O 1
ATOM 6260 N N . VAL B 1 398 ? -2.01 6.441 29.906 1 86.06 398 VAL B N 1
ATOM 6261 C CA . VAL B 1 398 ? -0.938 6.938 30.766 1 86.06 398 VAL B CA 1
ATOM 6262 C C . VAL B 1 398 ? -0.424 5.812 31.656 1 86.06 398 VAL B C 1
ATOM 6264 O O . VAL B 1 398 ? -1.21 5.117 32.312 1 86.06 398 VAL B O 1
ATOM 6267 N N . GLU B 1 399 ? 0.783 5.383 31.422 1 76.56 399 GLU B N 1
ATOM 6268 C CA . GLU B 1 399 ? 1.38 4.402 32.312 1 76.56 3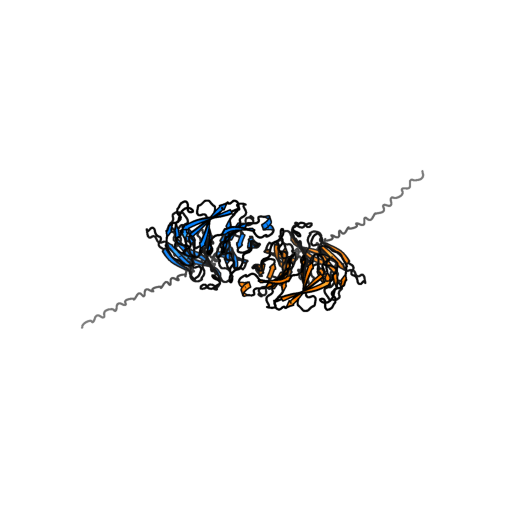99 GLU B CA 1
ATOM 6269 C C . GLU B 1 399 ? 1.77 5.035 33.656 1 76.56 399 GLU B C 1
ATOM 6271 O O . GLU B 1 399 ? 2.385 6.105 33.688 1 76.56 399 GLU B O 1
ATOM 6276 N N . LYS B 1 400 ? 1.013 4.508 34.656 1 61.62 400 LYS B N 1
ATOM 6277 C CA . LYS B 1 400 ? 1.336 4.957 36.031 1 61.62 400 LYS B CA 1
ATOM 6278 C C . LYS B 1 400 ? 2.688 4.41 36.469 1 61.62 400 LYS B C 1
ATOM 6280 O O . LYS B 1 400 ? 3.07 3.299 36.094 1 61.62 400 LYS B O 1
ATOM 6285 N N . SER B 1 401 ? 3.643 5.312 36.719 1 56.66 401 SER B N 1
ATOM 6286 C CA . SER B 1 401 ? 4.871 4.848 37.344 1 56.66 401 SER B CA 1
ATOM 6287 C C . SER B 1 401 ? 4.566 3.91 38.531 1 56.66 401 SER B C 1
ATOM 6289 O O . SER B 1 401 ? 3.615 4.133 39.281 1 56.66 401 SER B O 1
ATOM 6291 N N . PRO B 1 402 ? 5.148 2.68 38.531 1 48.91 402 PRO B N 1
ATOM 6292 C CA . PRO B 1 402 ? 4.965 1.833 39.688 1 48.91 402 PRO B CA 1
ATOM 6293 C C . PRO B 1 402 ? 5.215 2.58 41 1 48.91 402 PRO B C 1
ATOM 6295 O O . PRO B 1 402 ? 6.113 3.422 41.094 1 48.91 402 PRO B O 1
ATOM 6298 N N . ALA B 1 403 ? 4.285 2.641 41.938 1 39.28 403 ALA B N 1
ATOM 6299 C CA . ALA B 1 403 ? 4.621 3.053 43.312 1 39.28 403 ALA B CA 1
ATOM 6300 C C . ALA B 1 403 ? 5.812 2.264 43.844 1 39.28 403 ALA B C 1
ATOM 6302 O O . ALA B 1 403 ? 5.867 1.04 43.688 1 39.28 403 ALA B O 1
ATOM 6303 N N . ALA B 1 404 ? 7.012 2.871 44.062 1 38.31 404 ALA B N 1
ATOM 6304 C CA . ALA B 1 404 ? 7.977 2.168 44.906 1 38.31 404 ALA B CA 1
ATOM 6305 C C . ALA B 1 404 ? 7.297 1.543 46.125 1 38.31 404 ALA B C 1
ATOM 6307 O O . ALA B 1 404 ? 6.512 2.203 46.812 1 38.31 404 ALA B O 1
ATOM 6308 N N . GLY B 1 405 ? 7.098 0.258 46.062 1 32.91 405 GLY B N 1
ATOM 6309 C CA . GLY B 1 405 ? 6.758 -0.338 47.344 1 32.91 405 GLY B CA 1
ATOM 6310 C C . GLY B 1 405 ? 7.348 0.407 48.531 1 32.91 405 GLY B C 1
ATOM 6311 O O . GLY B 1 405 ? 8.523 0.781 48.531 1 32.91 405 GLY B O 1
ATOM 6312 N N . LYS B 1 406 ? 6.527 0.777 49.531 1 29.53 406 LYS B N 1
ATOM 6313 C CA . LYS B 1 406 ? 7.02 1.002 50.906 1 29.53 406 LYS B CA 1
ATOM 6314 C C . LYS B 1 406 ? 7.727 -0.237 51.438 1 29.53 406 LYS B C 1
ATOM 6316 O O . LYS B 1 406 ? 7.234 -1.356 51.281 1 29.53 406 LYS B O 1
#

Nearest PDB structures (foldseek):
  7omf-assembly1_A  TM=5.134E-01  e=1.909E-04  Homo sapiens
  6en4-assembly1_A  TM=4.894E-01  e=1.364E-04  Homo sapiens
  6urg-assembly1_A  TM=5.191E-01  e=2.314E-04  Homo sapiens
  7mqa-assembly1_LH  TM=4.851E-01  e=7.369E-03  Homo sapiens
  3od9-assembly1_B  TM=4.753E-01  e=3.447E-01  Aeromonas hydrophila subsp. hydrophila ATCC 7966

pLDDT: mean 89.92, std 19.82, range [19.59, 98.94]

Radius of gyration: 37.58 Å; Cα contacts (8 Å, |Δi|>4): 2224; chains: 2; bounding box: 110×161×129 Å

Solvent-accessible surface area (backbone atoms only — not comparable to full-atom values): 43035 Å² total; per-residue (Å²): 136,81,79,77,77,76,78,79,82,79,80,77,78,78,77,76,76,77,76,76,77,74,74,74,75,70,69,68,70,70,70,72,75,71,64,48,62,44,64,50,77,43,69,47,29,32,25,32,30,20,15,33,37,74,44,51,68,82,70,77,82,46,36,21,40,36,43,70,41,28,31,24,44,50,86,77,40,28,37,25,49,33,46,89,68,56,73,44,86,92,61,37,40,66,39,37,29,46,42,76,44,49,75,85,67,79,80,48,50,18,40,39,39,36,27,39,66,48,32,52,35,36,33,31,42,52,58,48,71,70,30,56,70,42,18,45,61,32,55,77,42,74,40,42,79,62,64,51,48,31,67,41,70,41,80,41,55,78,75,68,77,84,57,51,21,42,37,54,34,32,47,46,51,72,38,57,31,44,35,30,36,68,41,83,49,96,92,38,57,29,61,45,82,27,68,32,32,73,85,27,23,9,34,21,31,31,63,30,41,62,85,62,81,83,48,60,18,42,35,34,15,49,19,34,32,40,56,64,87,58,63,47,72,82,37,71,33,53,74,44,76,69,47,78,44,81,40,30,5,42,30,29,44,56,44,52,75,85,66,79,77,50,32,19,36,39,41,18,24,32,60,24,62,31,29,34,33,33,42,58,50,91,71,90,52,92,60,78,42,74,46,82,43,82,67,46,65,88,56,30,13,27,26,25,52,35,79,41,46,66,80,67,80,80,56,63,23,44,37,39,28,16,25,44,35,41,82,76,32,72,33,60,62,13,74,48,76,27,23,28,34,38,31,40,73,35,72,90,77,70,43,68,46,80,43,79,71,43,64,70,75,42,42,29,22,24,44,29,69,45,72,43,50,54,77,78,78,80,43,44,15,38,41,30,13,5,35,58,14,27,36,42,32,42,51,69,44,65,48,73,70,77,73,77,78,129,131,85,77,84,80,74,81,80,80,79,76,77,81,76,79,74,75,76,76,74,77,75,74,73,72,71,71,70,70,70,72,71,75,71,64,47,62,42,63,51,77,43,69,48,31,33,25,32,32,18,16,34,37,74,43,51,67,82,70,77,82,45,38,20,40,37,43,68,42,28,30,24,43,49,84,78,41,28,37,26,48,33,47,89,68,56,74,43,88,93,62,35,40,66,39,36,28,44,41,75,44,48,75,85,66,80,78,47,51,18,39,39,41,38,27,39,65,48,32,52,35,37,32,32,43,52,60,48,72,70,32,56,70,41,18,44,60,32,56,76,42,75,38,43,78,62,65,50,48,31,66,40,69,42,80,42,53,78,75,69,76,84,56,51,22,43,36,52,36,33,48,45,50,72,38,57,31,42,34,30,35,70,40,83,50,95,92,38,57,29,60,44,83,27,69,33,33,73,85,29,24,8,34,21,33,32,63,28,41,62,86,63,80,81,47,59,18,42,35,34,16,49,20,35,31,40,57,64,86,59,64,47,72,82,36,68,32,54,73,44,76,70,47,78,43,82,39,30,6,44,30,33,43,55,44,53,74,85,67,79,76,49,32,20,36,38,40,19,23,32,61,24,61,31,28,33,32,32,42,57,50,90,72,89,53,93,59,78,42,74,47,79,42,86,66,47,63,88,55,28,13,27,27,23,53,35,78,42,45,66,82,67,78,79,56,63,23,45,36,39,28,17,26,46,37,41,81,76,31,72,33,59,61,13,73,48,76,26,23,28,34,38,30,41,75,36,72,89,78,69,42,66,46,82,41,77,72,41,65,69,74,43,41,29,21,22,44,28,68,44,71,43,49,54,76,77,78,80,45,43,16,39,40,30,12,4,36,60,13,28,37,41,35,42,50,69,44,65,49,73,71,78,75,77,77,130

Secondary structure (DSSP, 8-state):
-----------------------------------EEEEEEEEEE-SS----EEE-TTSSSS-EEEETTEEEETTTTEEEE-----EETTTEES-SEEEEE-TTSSSS-EEEEE-SS--EEEEEE--HHHHHHTTPPPEEEEEEE--S-EEEEEEE-SSSSS--EEEEEES-TTSPEEEEEEE--TTS-EEEEEEEESS---S-EEEE-SSSSSS-EEEETTEEEEP-SS-TTTSPPEEE-----TTB-SS-EEE-SSSSSSPEEEEEBTTSEEEEEEEEE--SSSS-EEEEEEEEEEEE-----EEE--SSSSS-EEEEE--TTGGGGTSTTTTSPPEEEEEEEETTTTEEEEEEEEESSS----S-EEEE-SSSSSSPEEEEEETTEEEEEEEEEEE-------/-----------------------------------EEEEEEEEEE-SS----EEE-TTSSSS-EEEETTEEEETTTTEEEE-----EETTTEES-SEEEEE-TTSSSS-EEEEE-SS--EEEEEE--HHHHHHTTPPPEEEEEEE--S-EEEEEEE-SSSSSS-EEEEEES-TTSPEEEEEEE--TTS-EEEEEEEESS---S-EEEE-SSSSSS-EEEETTEEEEP-SS-TTTSPPEEE-----TTB-SS-EEE-SSSSSS-EEEEEBTTSEEEEEEEEE--SSSS-EEEEEEEEEEEE-----EEE--SSSSS-EEEEE--TTGGGGTSTTTTSPPEEEEEEEETTTTEEEEEEEEESSS----S-EEEE-SSSSSSPEEEEEETTEEEEEEEEEEE-------

Organism: NCBI:txid2527985

Sequence (812 aa):
MLLKTTPLKAFAIVCLVGYTLSIATGADAVAAEQPTVTFKKIPLAVSPNEGCAVADIDRDGKLDVIAGRNWFAAPDFAARPLRNIEEFGEDYLKNNGDHVYDVNGDGWVDVISGDWHGEEIFWYENPGKVGLTKGLRWKPHLLKKTRSRNEAYFLQDLDGDDVPEIVVDCWETEAPLVAWKLIPSEEGPTLEQHVLGNNGCGHGMAFGDVNGDGHDDILTLVGWYEHPGSDPLSKEWKHHASWNRPHGSCPFLVVDLTGDGRNDVIWGNGHDYGLYWLEQLNTGEDDTAWKEHLIDRSYSQTHCLHWADIDGDGAGELITGKRVRGHAGRDPGGVEPECLYYYEWDQASQKFDRHLISAGEGIGTGMQIRTADLNDDGQLDIAVSGKSGTWVLLNRGVEKSPAAGKMLLKTTPLKAFAIVCLVGYTLSIATGADAVAAEQPTVTFKKIPLAVSPNEGCAVADIDRDGKLDVIAGRNWFAAPDFAARPLRNIEEFGEDYLKNNGDHVYDVNGDGWVDVISGDWHGEEIFWYENPGKVGLTKGLRWKPHLLKKTRSRNEAYFLQDLDGDDVPEIVVDCWETEAPLVAWKLIPSEEGPTLEQHVLGNNGCGHGMAFGDVNGDGHDDILTLVGWYEHPGSDPLSKEWKHHASWNRPHGSCPFLVVDLTGDGRNDVIWGNGHDYGLYWLEQLNTGEDDTAWKEHLIDRSYSQTHCLHWADIDGDGAGELITGKRVRGHAGRDPGGVEPECLYYYEWDQASQKFDRHLISAGEGIGTGMQIRTADLNDDGQLDIAVSGKSGTWVLLNRGVEKSPAAGK

InterPro domains:
  IPR013517 FG-GAP repeat [PF13517] (102-168)
  IPR013517 FG-GAP repeat [PF13517] (256-319)
  IPR028994 Integrin alpha, N-terminal [G3DSA:2.130.10.130] (250-399)
  IPR028994 Integrin alpha, N-terminal [SSF69318] (40-395)

Foldseek 3Di:
DPPPPPDDDPPPPPPPPPPPPPPPPPPPPPPQPPFDWAWDKFFQDFAQWFEKDWDPQQPPPFIWMDIAQWIFDPDVGHTFGAHDWDDDDPGHTQFFYWDWDPQQPPPGIKIWTHGAFFQWIKIFDRPYNVCVVVRHYTDIDTQDRHGHQFNDWDWDPQQPPPFTWIWTAHQWFQQFGKTWGWDADPVGIHTDIAGQERRGAHAEWDWADQPLPPHIWIAGQQGIFAQPPHPSRVDHTDGARAHHHHQKAVYWDWADQQPPSGTKIWIARQQAFFTKIWDWDDPVDPHTHTDIDTAGRPAHRFRHWDWAPQQPPPGIKIKFWHQACVVHQPGVRNNPWIFIWIWDQDNVVRYTDIDGHDTRPLDHAGRDKDWDQRHPPPGIWIWGDHNSGTMIIHTPHGDRDPDPDD/DPDPPDPDDPPPPPPPPPPPPPPPPPPPPPPQPPFDWAWDKDFQDFAQWFEKDWDPQQPPPFIWMDIAQWIFDPDVGHTFGAHDWDDDDPGHTQFFYWDWDPQQPPPGIKIWTHGAFFQWIKIFDRPYNVCVVVRHYTDIDTQDRHGHQFNDWDWDPQQPPPFTWIWTAHQWFQQFGKTWGWDADPVGIHTDIAGQERRGAHAEWDWADQPLPPHIWIAGQQGIFAQPPHPRRVDHTDGARAHHHHQKAVYWDWADQQPPSGTKIWIARQQAFFTKIWDWDPPVDPHTHTDIDTAGRPAHRQRHWDWAPQQPPPGIKIKFWHQACVVHQPGVRNHPWIFIWIWDQDNVVRYTDIDGHDTNPLDHAGNDKDWDQRHPPPGIWIWGDHNSGTMIIHTPHGDRDPDPDD